Protein AF-0000000069873929 (afdb_homodimer)

Nearest PDB structures (foldseek):
  3hsi-assembly1_A  TM=7.201E-01  e=4.487E-20  Haemophilus influenzae
  3hsi-assembly1_C-2  TM=7.401E-01  e=3.454E-19  Haemophilus influenzae
  3hsi-assembly2_B-2  TM=7.672E-01  e=1.667E-18  Haemophilus influenzae
  8yr6-assembly1_A  TM=7.260E-01  e=9.865E-19  Escherichia coli str. K-12 substr. MG1655
  6ehi-assembly5_J  TM=7.486E-01  e=1.150E-07  Helicobacter pylori

Structure (mmCIF, N/CA/C/O backbone):
data_AF-0000000069873929-model_v1
#
loop_
_entity.id
_entity.type
_entity.pdbx_description
1 polymer 'Cardiolipin synthase'
#
loop_
_atom_site.group_PDB
_atom_site.id
_atom_site.type_symbol
_atom_site.label_atom_id
_atom_site.label_alt_id
_atom_site.label_comp_id
_atom_site.label_asym_id
_atom_site.label_entity_id
_atom_site.label_seq_id
_atom_site.pdbx_PDB_ins_code
_atom_site.Cartn_x
_atom_site.Cartn_y
_atom_site.Cartn_z
_atom_site.occupancy
_atom_site.B_iso_or_equiv
_atom_site.auth_seq_id
_atom_site.auth_comp_id
_atom_site.auth_asym_id
_atom_site.auth_atom_id
_atom_site.pdbx_PDB_model_num
ATOM 1 N N . MET A 1 1 ? -18.891 10.664 -47.469 1 23.59 1 MET A N 1
ATOM 2 C CA . MET A 1 1 ? -17.969 10.062 -46.531 1 23.59 1 MET A CA 1
ATOM 3 C C . MET A 1 1 ? -16.516 10.258 -46.969 1 23.59 1 MET A C 1
ATOM 5 O O . MET A 1 1 ? -16.094 9.688 -47.969 1 23.59 1 MET A O 1
ATOM 9 N N . ILE A 1 2 ? -15.945 11.391 -46.781 1 29.84 2 ILE A N 1
ATOM 10 C CA . ILE A 1 2 ? -14.734 11.852 -47.438 1 29.84 2 ILE A CA 1
ATOM 11 C C . ILE A 1 2 ? -13.578 10.914 -47.125 1 29.84 2 ILE A C 1
ATOM 13 O O . ILE A 1 2 ? -13.078 10.891 -46 1 29.84 2 ILE A O 1
ATOM 17 N N . ILE A 1 3 ? -13.688 9.742 -47.531 1 38.31 3 ILE A N 1
ATOM 18 C CA . ILE A 1 3 ? -12.609 8.766 -47.469 1 38.31 3 ILE A CA 1
ATOM 19 C C . ILE A 1 3 ? -11.328 9.383 -48.031 1 38.31 3 ILE A C 1
ATOM 21 O O . ILE A 1 3 ? -11.289 9.797 -49.188 1 38.31 3 ILE A O 1
ATOM 25 N N . PRO A 1 4 ? -10.586 10 -47.188 1 43.66 4 PRO A N 1
ATOM 26 C CA . PRO A 1 4 ? -9.422 10.625 -47.844 1 43.66 4 PRO A CA 1
ATOM 27 C C . PRO A 1 4 ? -8.758 9.711 -48.875 1 43.66 4 PRO A C 1
ATOM 29 O O . PRO A 1 4 ? -8.828 8.484 -48.75 1 43.66 4 PRO A O 1
ATOM 32 N N . GLU A 1 5 ? -8.492 10.039 -50 1 51.38 5 GLU A N 1
ATOM 33 C CA . GLU A 1 5 ? -7.871 9.43 -51.188 1 51.38 5 GLU A CA 1
ATOM 34 C C . GLU A 1 5 ? -6.602 8.672 -50.781 1 51.38 5 GLU A C 1
ATOM 36 O O . GLU A 1 5 ? -6.141 7.809 -51.531 1 51.38 5 GLU A O 1
ATOM 41 N N . GLU A 1 6 ? -5.68 9.156 -49.844 1 53.81 6 GLU A N 1
ATOM 42 C CA . GLU A 1 6 ? -4.43 8.453 -49.562 1 53.81 6 GLU A CA 1
ATOM 43 C C . GLU A 1 6 ? -4.602 7.457 -48.438 1 53.81 6 GLU A C 1
ATOM 45 O O . GLU A 1 6 ? -5.086 7.812 -47.344 1 53.81 6 GLU A O 1
ATOM 50 N N . PRO A 1 7 ? -4.5 6.141 -48.719 1 55.09 7 PRO A N 1
ATOM 51 C CA . PRO A 1 7 ? -4.676 5.023 -47.781 1 55.09 7 PRO A CA 1
ATOM 52 C C . PRO A 1 7 ? -4.023 5.281 -46.406 1 55.09 7 PRO A C 1
ATOM 54 O O . PRO A 1 7 ? -4.539 4.84 -45.375 1 55.09 7 PRO A O 1
ATOM 57 N N . TYR A 1 8 ? -2.98 6 -46.469 1 60.91 8 TYR A N 1
ATOM 58 C CA . TYR A 1 8 ? -2.293 6.301 -45.219 1 60.91 8 TYR A CA 1
ATOM 59 C C . TYR A 1 8 ? -3.15 7.184 -44.312 1 60.91 8 TYR A C 1
ATOM 61 O O . TYR A 1 8 ? -3.162 7.02 -43.094 1 60.91 8 TYR A O 1
ATOM 69 N N . LEU A 1 9 ? -3.861 8.07 -44.969 1 62.34 9 LEU A N 1
ATOM 70 C CA . LEU A 1 9 ? -4.707 8.961 -44.188 1 62.34 9 LEU A CA 1
ATOM 71 C C . LEU A 1 9 ? -5.867 8.195 -43.562 1 62.34 9 LEU A C 1
ATOM 73 O O . LEU A 1 9 ? -6.254 8.469 -42.406 1 62.34 9 LEU A O 1
ATOM 77 N N . GLY A 1 10 ? -6.312 7.238 -44.375 1 58 10 GLY A N 1
ATOM 78 C CA . GLY A 1 10 ? -7.371 6.395 -43.812 1 58 10 GLY A CA 1
ATOM 79 C C . GLY A 1 10 ? -6.926 5.562 -42.625 1 58 10 GLY A C 1
ATOM 80 O O . GLY A 1 10 ? -7.645 5.461 -41.656 1 58 10 GLY A O 1
ATOM 81 N N . PHE A 1 11 ? -5.785 5.059 -42.844 1 65.19 11 PHE A N 1
ATOM 82 C CA . PHE A 1 11 ? -5.223 4.262 -41.75 1 65.19 11 PHE A CA 1
ATOM 83 C C . PHE A 1 11 ? -4.965 5.121 -40.531 1 65.19 11 PHE A C 1
ATOM 85 O O . PHE A 1 11 ? -5.262 4.707 -39.406 1 65.19 11 PHE A O 1
ATOM 92 N N . ALA A 1 12 ? -4.406 6.258 -40.75 1 65.62 12 ALA A N 1
ATOM 93 C CA . ALA A 1 12 ? -4.172 7.18 -39.656 1 65.62 12 ALA A CA 1
ATOM 94 C C . ALA A 1 12 ? -5.48 7.555 -38.969 1 65.62 12 ALA A C 1
ATOM 96 O O . ALA A 1 12 ? -5.555 7.578 -37.719 1 65.62 12 ALA A O 1
ATOM 97 N N . ALA A 1 13 ? -6.445 7.855 -39.75 1 67.75 13 ALA A N 1
ATOM 98 C CA . ALA A 1 13 ? -7.754 8.203 -39.219 1 67.75 13 ALA A CA 1
ATOM 99 C C . ALA A 1 13 ? -8.344 7.035 -38.406 1 67.75 13 ALA A C 1
ATOM 101 O O . ALA A 1 13 ? -8.906 7.23 -37.344 1 67.75 13 ALA A O 1
ATOM 102 N N . PHE A 1 14 ? -8.188 5.953 -39.031 1 66.75 14 PHE A N 1
ATOM 103 C CA . PHE A 1 14 ? -8.672 4.754 -38.375 1 66.75 14 PHE A CA 1
ATOM 104 C C . PHE A 1 14 ? -7.977 4.586 -37 1 66.75 14 PHE A C 1
ATOM 106 O O . PHE A 1 14 ? -8.633 4.289 -36 1 66.75 14 PHE A O 1
ATOM 113 N N . CYS A 1 15 ? -6.727 4.762 -36.969 1 68.19 15 CYS A N 1
ATOM 114 C CA . CYS A 1 15 ? -5.973 4.617 -35.719 1 68.19 15 CYS A CA 1
ATOM 115 C C . CYS A 1 15 ? -6.406 5.66 -34.688 1 68.19 15 CYS A C 1
ATOM 117 O O . CYS A 1 15 ? -6.516 5.359 -33.5 1 68.19 15 CYS A O 1
ATOM 119 N N . HIS A 1 16 ? -6.656 6.766 -35.219 1 71 16 HIS A N 1
ATOM 120 C CA . HIS A 1 16 ? -7.09 7.812 -34.281 1 71 16 HIS A CA 1
ATOM 121 C C . HIS A 1 16 ? -8.492 7.539 -33.75 1 71 16 HIS A C 1
ATOM 123 O O . HIS A 1 16 ? -8.781 7.793 -32.594 1 71 16 HIS A O 1
ATOM 129 N N . ILE A 1 17 ? -9.289 6.961 -34.625 1 69.31 17 ILE A N 1
ATOM 130 C CA . ILE A 1 17 ? -10.625 6.586 -34.188 1 69.31 17 ILE A CA 1
ATOM 131 C C . ILE A 1 17 ? -10.539 5.426 -33.188 1 69.31 17 ILE A C 1
ATOM 133 O O . ILE A 1 17 ? -11.188 5.449 -32.156 1 69.31 17 ILE A O 1
ATOM 137 N N . ALA A 1 18 ? -9.734 4.492 -33.531 1 67.94 18 ALA A N 1
ATOM 138 C CA . ALA A 1 18 ? -9.523 3.363 -32.625 1 67.94 18 ALA A CA 1
ATOM 139 C C . ALA A 1 18 ? -8.945 3.826 -31.297 1 67.94 18 ALA A C 1
ATOM 141 O O . ALA A 1 18 ? -9.336 3.334 -30.234 1 67.94 18 ALA A O 1
ATOM 142 N N . GLY A 1 19 ? -8.016 4.68 -31.391 1 69.38 19 GLY A N 1
ATOM 143 C CA . GLY A 1 19 ? -7.461 5.258 -30.188 1 69.38 19 GLY A CA 1
ATOM 144 C C . GLY A 1 19 ? -8.508 5.938 -29.312 1 69.38 19 GLY A C 1
ATOM 145 O O . GLY A 1 19 ? -8.516 5.758 -28.094 1 69.38 19 GLY A O 1
ATOM 146 N N . ALA A 1 20 ? -9.367 6.602 -29.953 1 70.81 20 ALA A N 1
ATOM 147 C CA . ALA A 1 20 ? -10.43 7.289 -29.234 1 70.81 20 ALA A CA 1
ATOM 148 C C . ALA A 1 20 ? -11.367 6.289 -28.547 1 70.81 20 ALA A C 1
ATOM 150 O O . ALA A 1 20 ? -11.797 6.508 -27.422 1 70.81 20 ALA A O 1
ATOM 151 N N . PHE A 1 21 ? -11.578 5.207 -29.234 1 69.75 21 PHE A N 1
ATOM 152 C CA . PHE A 1 21 ? -12.453 4.188 -28.672 1 69.75 21 PHE A CA 1
ATOM 153 C C . PHE A 1 21 ? -11.773 3.49 -27.5 1 69.75 21 PHE A C 1
ATOM 155 O O . PHE A 1 21 ? -12.438 3.096 -26.531 1 69.75 21 PHE A O 1
ATOM 162 N N . CYS A 1 22 ? -10.477 3.402 -27.578 1 70.19 22 CYS A N 1
ATOM 163 C CA . CYS A 1 22 ? -9.727 2.732 -26.516 1 70.19 22 CYS A CA 1
ATOM 164 C C . CYS A 1 22 ? -9.57 3.637 -25.297 1 70.19 22 CYS A C 1
ATOM 166 O O . CYS A 1 22 ? -9.25 3.166 -24.203 1 70.19 22 CYS A O 1
ATOM 168 N N . LEU A 1 23 ? -9.938 4.867 -25.531 1 70.75 23 LEU A N 1
ATOM 169 C CA . LEU A 1 23 ? -9.82 5.812 -24.422 1 70.75 23 LEU A CA 1
ATOM 170 C C . LEU A 1 23 ? -10.852 5.516 -23.344 1 70.75 23 LEU A C 1
ATOM 172 O O . LEU A 1 23 ? -10.562 5.652 -22.156 1 70.75 23 LEU A O 1
ATOM 176 N N . ILE A 1 24 ? -11.945 4.957 -23.75 1 69.25 24 ILE A N 1
ATOM 177 C CA . ILE A 1 24 ? -13.039 4.75 -22.812 1 69.25 24 ILE A CA 1
ATOM 178 C C . ILE A 1 24 ? -12.695 3.611 -21.859 1 69.25 24 ILE A C 1
ATOM 180 O O . ILE A 1 24 ? -12.672 3.803 -20.641 1 69.25 24 ILE A O 1
ATOM 184 N N . PRO A 1 25 ? -12.297 2.455 -22.406 1 68 25 PRO A N 1
ATOM 185 C CA . PRO A 1 25 ? -11.938 1.402 -21.453 1 68 25 PRO A CA 1
ATOM 186 C C . PRO A 1 25 ? -10.688 1.741 -20.641 1 68 25 PRO A C 1
ATOM 188 O O . PRO A 1 25 ? -10.57 1.335 -19.484 1 68 25 PRO A O 1
ATOM 191 N N . ALA A 1 26 ? -9.828 2.488 -21.203 1 68.62 26 ALA A N 1
ATOM 192 C CA . ALA A 1 26 ? -8.641 2.91 -20.469 1 68.62 26 ALA A CA 1
ATOM 193 C C . ALA A 1 26 ? -9.016 3.773 -19.266 1 68.62 26 ALA A C 1
ATOM 195 O O . ALA A 1 26 ? -8.43 3.639 -18.188 1 68.62 26 ALA A O 1
ATOM 196 N N . LEU A 1 27 ? -9.961 4.602 -19.469 1 67.31 27 LEU A N 1
ATOM 197 C CA . LEU A 1 27 ? -10.422 5.496 -18.406 1 67.31 27 LEU A CA 1
ATOM 198 C C . LEU A 1 27 ? -11.211 4.727 -17.359 1 67.31 27 LEU A C 1
ATOM 200 O O . LEU A 1 27 ? -11.117 5.027 -16.156 1 67.31 27 LEU A O 1
ATOM 204 N N . LEU A 1 28 ? -11.859 3.666 -17.812 1 64.38 28 LEU A N 1
ATOM 205 C CA . LEU A 1 28 ? -12.781 2.994 -16.906 1 64.38 28 LEU A CA 1
ATOM 206 C C . LEU A 1 28 ? -12.086 1.857 -16.172 1 64.38 28 LEU A C 1
ATOM 208 O O . LEU A 1 28 ? -12.477 1.511 -15.055 1 64.38 28 LEU A O 1
ATOM 212 N N . HIS A 1 29 ? -11 1.317 -16.766 1 59.28 29 HIS A N 1
ATOM 213 C CA . HIS A 1 29 ? -10.539 0.041 -16.219 1 59.28 29 HIS A CA 1
ATOM 214 C C . HIS A 1 29 ? -9.094 0.123 -15.766 1 59.28 29 HIS A C 1
ATOM 216 O O . HIS A 1 29 ? -8.555 -0.837 -15.203 1 59.28 29 HIS A O 1
ATOM 222 N N . THR A 1 30 ? -8.508 1.357 -15.922 1 56.94 30 THR A N 1
ATOM 223 C CA . THR A 1 30 ? -7.105 1.43 -15.523 1 56.94 30 THR A CA 1
ATOM 224 C C . THR A 1 30 ? -6.984 1.591 -14.008 1 56.94 30 THR A C 1
ATOM 226 O O . THR A 1 30 ? -7.789 2.283 -13.383 1 56.94 30 THR A O 1
ATOM 229 N N . ARG A 1 31 ? -5.965 1.022 -13.531 1 62.25 31 ARG A N 1
ATOM 230 C CA . ARG A 1 31 ? -5.805 0.843 -12.094 1 62.25 31 ARG A CA 1
ATOM 231 C C . ARG A 1 31 ? -5.336 2.133 -11.43 1 62.25 31 ARG A C 1
ATOM 233 O O . ARG A 1 31 ? -5.777 2.465 -10.328 1 62.25 31 ARG A O 1
ATOM 240 N N . THR A 1 32 ? -4.402 2.82 -12.031 1 64.38 32 THR A N 1
ATOM 241 C CA . THR A 1 32 ? -3.854 4.012 -11.398 1 64.38 32 THR A CA 1
ATOM 242 C C . THR A 1 32 ? -4.07 5.242 -12.273 1 64.38 32 THR A C 1
ATOM 244 O O . THR A 1 32 ? -4.09 5.141 -13.5 1 64.38 32 THR A O 1
ATOM 247 N N . PRO A 1 33 ? -4.25 6.352 -11.625 1 63.44 33 PRO A N 1
ATOM 248 C CA . PRO A 1 33 ? -4.406 7.586 -12.398 1 63.44 33 PRO A CA 1
ATOM 249 C C . PRO A 1 33 ? -3.227 7.852 -13.328 1 63.44 33 PRO A C 1
ATOM 251 O O . PRO A 1 33 ? -3.42 8.266 -14.477 1 63.44 33 PRO A O 1
ATOM 254 N N . GLN A 1 34 ? -2.074 7.605 -12.797 1 61.66 34 GLN A N 1
ATOM 255 C CA . GLN A 1 34 ? -0.897 7.852 -13.617 1 61.66 34 GLN A CA 1
ATOM 256 C C . GLN A 1 34 ? -0.872 6.93 -14.836 1 61.66 34 GLN A C 1
ATOM 258 O O . GLN A 1 34 ? -0.513 7.352 -15.938 1 61.66 34 GLN A O 1
ATOM 263 N N . GLY A 1 35 ? -1.298 5.672 -14.625 1 63.97 35 GLY A N 1
ATOM 264 C CA . GLY A 1 35 ? -1.415 4.746 -15.734 1 63.97 35 GLY A CA 1
ATOM 265 C C . GLY A 1 35 ? -2.445 5.176 -16.766 1 63.97 35 GLY A C 1
ATOM 266 O O . GLY A 1 35 ? -2.215 5.059 -17.969 1 63.97 35 GLY A O 1
ATOM 267 N N . THR A 1 36 ? -3.488 5.688 -16.266 1 66.44 36 THR A N 1
ATOM 268 C CA . THR A 1 36 ? -4.543 6.164 -17.141 1 66.44 36 THR A CA 1
ATOM 269 C C . THR A 1 36 ? -4.051 7.328 -18 1 66.44 36 THR A C 1
ATOM 271 O O . THR A 1 36 ? -4.297 7.371 -19.203 1 66.44 36 THR A O 1
ATOM 274 N N . ILE A 1 37 ? -3.301 8.211 -17.344 1 66.75 37 ILE A N 1
ATOM 275 C CA . ILE A 1 37 ? -2.781 9.359 -18.078 1 66.75 37 ILE A CA 1
ATOM 276 C C . ILE A 1 37 ? -1.793 8.891 -19.141 1 66.75 37 ILE A C 1
ATOM 278 O O . ILE A 1 37 ? -1.816 9.383 -20.281 1 66.75 37 ILE A O 1
ATOM 282 N N . ALA A 1 38 ? -1.028 7.906 -18.781 1 66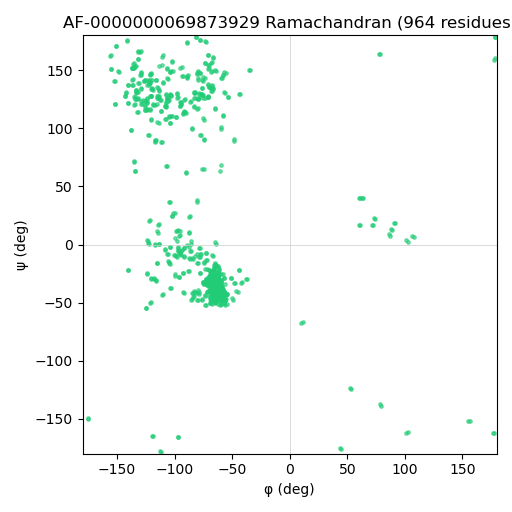.31 38 ALA A N 1
ATOM 283 C CA . ALA A 1 38 ? -0.07 7.359 -19.75 1 66.31 38 ALA A CA 1
ATOM 284 C C . ALA A 1 38 ? -0.784 6.77 -20.953 1 66.31 38 ALA A C 1
ATOM 286 O O . ALA A 1 38 ? -0.377 7 -22.094 1 66.31 38 ALA A O 1
ATOM 287 N N . TRP A 1 39 ? -1.868 6.117 -20.75 1 66.75 39 TRP A N 1
ATOM 288 C CA . TRP A 1 39 ? -2.627 5.523 -21.844 1 66.75 39 TRP A CA 1
ATOM 289 C C . TRP A 1 39 ? -3.332 6.602 -22.672 1 66.75 39 TRP A C 1
ATOM 291 O O . TRP A 1 39 ? -3.344 6.547 -23.906 1 66.75 39 TRP A O 1
ATOM 301 N N . LEU A 1 40 ? -3.881 7.59 -21.953 1 70.25 40 LEU A N 1
ATOM 302 C CA . LEU A 1 40 ? -4.609 8.648 -22.641 1 70.25 40 LEU A CA 1
ATOM 303 C C . LEU A 1 40 ? -3.693 9.414 -23.594 1 70.25 40 LEU A C 1
ATOM 305 O O . LEU A 1 40 ? -4.023 9.609 -24.766 1 70.25 40 LEU A O 1
ATOM 309 N N . ILE A 1 41 ? -2.568 9.766 -23.125 1 70.69 41 ILE A N 1
ATOM 310 C CA . ILE A 1 41 ? -1.644 10.547 -23.938 1 70.69 41 ILE A CA 1
ATOM 311 C C . ILE A 1 41 ? -1.114 9.695 -25.078 1 70.69 41 ILE A C 1
ATOM 313 O O . ILE A 1 41 ? -1.031 10.156 -26.219 1 70.69 41 ILE A O 1
ATOM 317 N N . SER A 1 42 ? -0.832 8.43 -24.797 1 70.81 42 SER A N 1
ATOM 318 C CA . SER A 1 42 ? -0.276 7.543 -25.812 1 70.81 42 SER A CA 1
ATOM 319 C C . SER A 1 42 ? -1.297 7.246 -26.906 1 70.81 42 SER A C 1
ATOM 321 O O . SER A 1 42 ? -0.961 7.242 -28.094 1 70.81 42 SER A O 1
ATOM 323 N N . LEU A 1 43 ? -2.508 7.047 -26.516 1 70.38 43 LEU A N 1
ATOM 324 C CA . LEU A 1 43 ? -3.553 6.676 -27.469 1 70.38 43 LEU A CA 1
ATOM 325 C C . LEU A 1 43 ? -3.939 7.863 -28.344 1 70.38 43 LEU A C 1
ATOM 327 O O . LEU A 1 43 ? -4.297 7.695 -29.5 1 70.38 43 LEU A O 1
ATOM 331 N N . LEU A 1 44 ? -3.793 9.062 -27.734 1 69.62 44 LEU A N 1
ATOM 332 C CA . LEU A 1 44 ? -4.121 10.266 -28.484 1 69.62 44 LEU A CA 1
ATOM 333 C C . LEU A 1 44 ? -2.947 10.695 -29.359 1 69.62 44 LEU A C 1
ATOM 335 O O . LEU A 1 44 ? -3.141 11.086 -30.516 1 69.62 44 LEU A O 1
ATOM 339 N N . ALA A 1 45 ? -1.761 10.586 -28.828 1 69.06 45 ALA A N 1
ATOM 340 C CA . ALA A 1 45 ? -0.579 11.094 -29.516 1 69.06 45 ALA A CA 1
ATOM 341 C C . ALA A 1 45 ? -0.049 10.07 -30.516 1 69.06 45 ALA A C 1
ATOM 343 O O . ALA A 1 45 ? 0.375 10.43 -31.625 1 69.06 45 ALA A O 1
ATOM 344 N N . PHE A 1 46 ? -0.019 8.773 -30.125 1 74.88 46 PHE A N 1
ATOM 345 C CA . PHE A 1 46 ? 0.545 7.73 -30.984 1 74.88 46 PHE A CA 1
ATOM 346 C C . PHE A 1 46 ? -0.374 6.516 -31.031 1 74.88 46 PHE A C 1
ATOM 348 O O . PHE A 1 46 ? 0.044 5.402 -30.719 1 74.88 46 PHE A O 1
ATOM 355 N N . PRO A 1 47 ? -1.561 6.684 -31.547 1 71.69 47 PRO A N 1
ATOM 356 C CA . PRO A 1 47 ? -2.521 5.578 -31.516 1 71.69 47 PRO A CA 1
ATOM 357 C C . PRO A 1 47 ? -2.033 4.355 -32.281 1 71.69 47 PRO A C 1
ATOM 359 O O . PRO A 1 47 ? -2.398 3.225 -31.953 1 71.69 47 PRO A O 1
ATOM 362 N N . TYR A 1 48 ? -1.133 4.547 -33.312 1 71.12 48 TYR A N 1
ATOM 363 C CA . TYR A 1 48 ? -0.647 3.438 -34.125 1 71.12 48 TYR A CA 1
ATOM 364 C C . TYR A 1 48 ? 0.123 2.436 -33.25 1 71.12 48 TYR A C 1
ATOM 366 O O . TYR A 1 48 ? 0.093 1.232 -33.531 1 71.12 48 TYR A O 1
ATOM 374 N N . ILE A 1 49 ? 0.634 3.018 -32.312 1 69.75 49 ILE A N 1
ATOM 375 C CA . ILE A 1 49 ? 1.437 2.16 -31.453 1 69.75 49 ILE A CA 1
ATOM 376 C C . ILE A 1 49 ? 0.659 1.841 -30.172 1 69.75 49 ILE A C 1
ATOM 378 O O . ILE A 1 49 ? 0.669 0.701 -29.703 1 69.75 49 ILE A O 1
ATOM 382 N N . ALA A 1 50 ? -0.065 2.785 -29.688 1 72.19 50 ALA A N 1
ATOM 383 C CA . ALA A 1 50 ? -0.673 2.684 -28.359 1 72.19 50 ALA A CA 1
ATOM 384 C C . ALA A 1 50 ? -1.879 1.751 -28.391 1 72.19 50 ALA A C 1
ATOM 386 O O . ALA A 1 50 ? -2.135 1.034 -27.406 1 72.19 50 ALA A O 1
ATOM 387 N N . VAL A 1 51 ? -2.59 1.692 -29.484 1 69.06 51 VAL A N 1
ATOM 388 C CA . VAL A 1 51 ? -3.828 0.922 -29.516 1 69.06 51 VAL A CA 1
ATOM 389 C C . VAL A 1 51 ? -3.516 -0.566 -29.391 1 69.06 51 VAL A C 1
ATOM 391 O O . VAL A 1 51 ? -4.078 -1.249 -28.531 1 69.06 51 VAL A O 1
ATOM 394 N N . PRO A 1 52 ? -2.613 -1.09 -30.141 1 65.56 52 PRO A N 1
ATOM 395 C CA . PRO A 1 52 ? -2.295 -2.508 -29.969 1 65.56 52 PRO A CA 1
ATOM 396 C C . PRO A 1 52 ? -1.788 -2.82 -28.562 1 65.56 52 PRO A C 1
ATOM 398 O O . PRO A 1 52 ? -2.158 -3.844 -27.969 1 65.56 52 PRO A O 1
ATOM 401 N N . PHE A 1 53 ? -1.091 -1.928 -28.062 1 69.38 53 PHE A N 1
ATOM 402 C CA . PHE A 1 53 ? -0.543 -2.15 -26.719 1 69.38 53 PHE A CA 1
ATOM 403 C C . PHE A 1 53 ? -1.645 -2.102 -25.672 1 69.38 53 PHE A C 1
ATOM 405 O O . PHE A 1 53 ? -1.615 -2.859 -24.703 1 69.38 53 PHE A O 1
ATOM 412 N N . TYR A 1 54 ? -2.477 -1.224 -25.875 1 68.94 54 TYR A N 1
ATOM 413 C CA . TYR A 1 54 ? -3.582 -1.11 -24.922 1 68.94 54 TYR A CA 1
ATOM 414 C C . TYR A 1 54 ? -4.465 -2.354 -24.969 1 68.94 54 TYR A C 1
ATOM 416 O O . TYR A 1 54 ? -4.93 -2.824 -23.922 1 68.94 54 TYR A O 1
ATOM 424 N N . LEU A 1 55 ? -4.691 -2.887 -26.125 1 65.56 55 LEU A N 1
ATOM 425 C CA . LEU A 1 55 ? -5.559 -4.055 -26.25 1 65.56 55 LEU A CA 1
ATOM 426 C C . LEU A 1 55 ? -4.926 -5.277 -25.594 1 65.56 55 LEU A C 1
ATOM 428 O O . LEU A 1 55 ? -5.637 -6.148 -25.094 1 65.56 55 LEU A O 1
ATOM 432 N N . ILE A 1 56 ? -3.676 -5.246 -25.531 1 62.88 56 ILE A N 1
ATOM 433 C CA . ILE A 1 56 ? -2.965 -6.391 -24.984 1 62.88 56 ILE A CA 1
ATOM 434 C C . ILE A 1 56 ? -2.746 -6.184 -23.484 1 62.88 56 ILE A C 1
ATOM 436 O O . ILE A 1 56 ? -2.973 -7.094 -22.688 1 62.88 56 ILE A O 1
ATOM 440 N N . LEU A 1 57 ? -2.379 -4.879 -23.141 1 60.06 57 LEU A N 1
ATOM 441 C CA . LEU A 1 57 ? -1.883 -4.652 -21.797 1 60.06 57 LEU A CA 1
ATOM 442 C C . LEU A 1 57 ? -2.934 -3.955 -20.938 1 60.06 57 LEU A C 1
ATOM 444 O O . LEU A 1 57 ? -2.816 -3.914 -19.703 1 60.06 57 LEU A O 1
ATOM 448 N N . GLY A 1 58 ? -3.842 -3.463 -21.516 1 55.66 58 GLY A N 1
ATOM 449 C CA . GLY A 1 58 ? -4.773 -2.59 -20.828 1 55.66 58 GLY A CA 1
ATOM 450 C C . GLY A 1 58 ? -5.816 -3.346 -20.016 1 55.66 58 GLY A C 1
ATOM 451 O O . GLY A 1 58 ? -6.445 -2.781 -19.125 1 55.66 58 GLY A O 1
ATOM 452 N N . ARG A 1 59 ? -5.934 -4.668 -20.312 1 55.5 59 ARG A N 1
ATOM 453 C CA . ARG A 1 59 ? -6.992 -5.391 -19.609 1 55.5 59 ARG A CA 1
ATOM 454 C C . ARG A 1 59 ? -6.469 -6 -18.312 1 55.5 59 ARG A C 1
ATOM 456 O O . ARG A 1 59 ? -5.402 -6.617 -18.297 1 55.5 59 ARG A O 1
ATOM 463 N N . ARG A 1 60 ? -7.117 -5.684 -17.25 1 57.28 60 ARG A N 1
ATOM 464 C CA . ARG A 1 60 ? -6.66 -6.152 -15.938 1 57.28 60 ARG A CA 1
ATOM 465 C C . ARG A 1 60 ? -7.406 -7.414 -15.516 1 57.28 60 ARG A C 1
ATOM 467 O O . ARG A 1 60 ? -6.91 -8.188 -14.695 1 57.28 60 ARG A O 1
ATOM 474 N N . ARG A 1 61 ? -8.555 -7.625 -15.93 1 56.12 61 ARG A N 1
ATOM 475 C CA . ARG A 1 61 ? -9.32 -8.742 -15.391 1 56.12 61 ARG A CA 1
ATOM 476 C C . ARG A 1 61 ? -9.609 -9.781 -16.469 1 56.12 61 ARG A C 1
ATOM 478 O O . ARG A 1 61 ? -9.836 -9.43 -17.625 1 56.12 61 ARG A O 1
ATOM 485 N N . PHE A 1 62 ? -9.258 -10.859 -16.078 1 49.94 62 PHE A N 1
ATOM 486 C CA . PHE A 1 62 ? -9.57 -11.992 -16.938 1 49.94 62 PHE A CA 1
ATOM 487 C C . PHE A 1 62 ? -11.039 -12.367 -16.828 1 49.94 62 PHE A C 1
ATOM 489 O O . PHE A 1 62 ? -11.398 -13.352 -16.188 1 49.94 62 PHE A O 1
ATOM 496 N N . SER A 1 63 ? -11.914 -11.5 -17.25 1 48.81 63 SER A N 1
ATOM 497 C CA . SER A 1 63 ? -13.359 -11.578 -17.062 1 48.81 63 SER A CA 1
ATOM 498 C C . SER A 1 63 ? -13.891 -12.961 -17.422 1 48.81 63 SER A C 1
ATOM 500 O O . SER A 1 63 ? -14.773 -13.492 -16.75 1 48.81 63 SER A O 1
ATOM 502 N N . GLY A 1 64 ? -13.25 -13.578 -18.406 1 49.94 64 GLY A N 1
ATOM 503 C CA . GLY A 1 64 ? -13.766 -14.875 -18.812 1 49.94 64 GLY A CA 1
ATOM 504 C C . GLY A 1 64 ? -13.562 -15.953 -17.766 1 49.94 64 GLY A C 1
ATOM 505 O O . GLY A 1 64 ? -14.461 -16.75 -17.5 1 49.94 64 GLY A O 1
ATOM 506 N N . TYR A 1 65 ? -12.484 -15.922 -17.156 1 50.41 65 TYR A N 1
ATOM 507 C CA . TYR A 1 65 ? -12.172 -16.906 -16.125 1 50.41 65 TYR A CA 1
ATOM 508 C C . TYR A 1 65 ? -13.047 -16.688 -14.891 1 50.41 65 TYR A C 1
ATOM 510 O O . TYR A 1 65 ? -13.508 -17.656 -14.273 1 50.41 65 TYR A O 1
ATOM 518 N N . VAL A 1 66 ? -13.336 -15.438 -14.617 1 52.03 66 VAL A N 1
ATOM 519 C CA . VAL A 1 66 ? -14.18 -15.086 -13.477 1 52.03 66 VAL A CA 1
ATOM 520 C C . VAL A 1 66 ? -15.594 -15.617 -13.688 1 52.03 66 VAL A C 1
ATOM 522 O O . VAL A 1 66 ? -16.203 -16.156 -12.773 1 52.03 66 VAL A O 1
ATOM 525 N N . GLU A 1 67 ? -15.953 -15.336 -14.883 1 50.81 67 GLU A N 1
ATOM 526 C CA . GLU A 1 67 ? -17.281 -15.828 -15.219 1 50.81 67 GLU A CA 1
ATOM 527 C C . GLU A 1 67 ? -17.344 -17.344 -15.156 1 50.81 67 GLU A C 1
ATOM 529 O O . GLU A 1 67 ? -18.328 -17.922 -14.688 1 50.81 67 GLU A O 1
ATOM 534 N N . THR A 1 68 ? -16.297 -17.906 -15.641 1 50.12 68 THR A N 1
ATOM 535 C CA . THR A 1 68 ? -16.219 -19.359 -15.562 1 50.12 68 THR A CA 1
ATOM 536 C C . THR A 1 68 ? -16.188 -19.828 -14.109 1 50.12 68 THR A C 1
ATOM 538 O O . THR A 1 68 ? -16.891 -20.766 -13.742 1 50.12 68 THR A O 1
ATOM 541 N N . ARG A 1 69 ? -15.492 -19.125 -13.375 1 55.5 69 ARG A N 1
ATOM 542 C CA . ARG A 1 69 ? -15.422 -19.438 -11.953 1 55.5 69 ARG A CA 1
ATOM 543 C C . ARG A 1 69 ? -16.766 -19.188 -11.266 1 55.5 69 ARG A C 1
ATOM 545 O O . ARG A 1 69 ? -17.172 -19.938 -10.391 1 55.5 69 ARG A O 1
ATOM 552 N N . ARG A 1 70 ? -17.281 -18.016 -11.586 1 53.84 70 ARG A N 1
ATOM 553 C CA . ARG A 1 70 ? -18.594 -17.703 -11.023 1 53.84 70 ARG A CA 1
ATOM 554 C C . ARG A 1 70 ? -19.609 -18.766 -11.375 1 53.84 70 ARG A C 1
ATOM 556 O O . ARG A 1 70 ? -20.438 -19.141 -10.531 1 53.84 70 ARG A O 1
ATOM 563 N N . ARG A 1 71 ? -19.547 -19.188 -12.633 1 50.22 71 ARG A N 1
ATOM 564 C CA . ARG A 1 71 ? -20.438 -20.25 -13.062 1 50.22 71 ARG A CA 1
ATOM 565 C C . ARG A 1 71 ? -20.141 -21.547 -12.336 1 50.22 71 ARG A C 1
ATOM 567 O O . ARG A 1 71 ? -21.031 -22.344 -12.07 1 50.22 71 ARG A O 1
ATOM 574 N N . GLN A 1 72 ? -18.938 -21.609 -12.016 1 50.09 72 GLN A N 1
ATOM 575 C CA . GLN A 1 72 ? -18.5 -22.766 -11.25 1 50.09 72 GLN A CA 1
ATOM 576 C C . GLN A 1 72 ? -18.938 -22.672 -9.797 1 50.09 72 GLN A C 1
ATOM 578 O O . GLN A 1 72 ? -19.156 -23.688 -9.141 1 50.09 72 GLN A O 1
ATOM 583 N N . THR A 1 73 ? -18.984 -21.375 -9.258 1 50.34 73 THR A N 1
ATOM 584 C CA . THR A 1 73 ? -19.359 -21.188 -7.859 1 50.34 73 THR A CA 1
ATOM 585 C C . THR A 1 73 ? -20.875 -21.078 -7.707 1 50.34 73 THR A C 1
ATOM 587 O O . THR A 1 73 ? -21.375 -20.953 -6.594 1 50.34 73 THR A O 1
ATOM 590 N N . ASP A 1 74 ? -21.516 -20.938 -8.797 1 53.03 74 ASP A N 1
ATOM 591 C CA . ASP A 1 74 ? -22.969 -21.047 -8.719 1 53.03 74 ASP A CA 1
ATOM 592 C C . ASP A 1 74 ? -23.391 -22.422 -8.188 1 53.03 74 ASP A C 1
ATOM 594 O O . ASP A 1 74 ? -23.156 -23.453 -8.828 1 53.03 74 ASP A O 1
ATOM 598 N N . PRO A 1 75 ? -23.719 -22.438 -6.961 1 54.91 75 PRO A N 1
ATOM 599 C CA . PRO A 1 75 ? -24.094 -23.719 -6.355 1 54.91 75 PRO A CA 1
ATOM 600 C C . PRO A 1 75 ? -25.031 -24.547 -7.238 1 54.91 75 PRO A C 1
ATOM 602 O O . PRO A 1 75 ? -25.062 -25.766 -7.129 1 54.91 75 PRO A O 1
ATOM 605 N N . GLU A 1 76 ? -25.641 -23.844 -8.07 1 56.44 76 GLU A N 1
ATOM 606 C CA . GLU A 1 76 ? -26.625 -24.562 -8.891 1 56.44 76 GLU A CA 1
ATOM 607 C C . GLU A 1 76 ? -25.984 -25.125 -10.148 1 56.44 76 GLU A C 1
ATOM 609 O O . GLU A 1 76 ? -26.594 -25.922 -10.859 1 56.44 76 GLU A O 1
ATOM 614 N N . SER A 1 77 ? -24.703 -24.797 -10.156 1 60.66 77 SER A N 1
ATOM 615 C CA . SER A 1 77 ? -24.047 -25.328 -11.352 1 60.66 77 SER A CA 1
ATOM 616 C C . SER A 1 77 ? -23.375 -26.672 -11.07 1 60.66 77 SER A C 1
ATOM 618 O O . SER A 1 77 ? -23.125 -27 -9.914 1 60.66 77 SER A O 1
ATOM 620 N N . ALA A 1 78 ? -23.281 -27.453 -12.109 1 61.5 78 ALA A N 1
ATOM 621 C CA . ALA A 1 78 ? -22.594 -28.75 -12 1 61.5 78 ALA A CA 1
ATOM 622 C C . ALA A 1 78 ? -21.219 -28.578 -11.375 1 61.5 78 ALA A C 1
ATOM 624 O O . ALA A 1 78 ? -20.781 -29.422 -10.57 1 61.5 78 ALA A O 1
ATOM 625 N N . TRP A 1 79 ? -20.594 -27.453 -11.531 1 65.56 79 TRP A N 1
ATOM 626 C CA . TRP A 1 79 ? -19.266 -27.188 -10.984 1 65.56 79 TRP A CA 1
ATOM 627 C C . TRP A 1 79 ? -19.344 -26.844 -9.492 1 65.56 79 TRP A C 1
ATOM 629 O O . TRP A 1 79 ? -18.516 -27.281 -8.703 1 65.56 79 TRP A O 1
ATOM 639 N N . GLY A 1 80 ? -20.344 -26.125 -9.281 1 66.5 80 GLY A N 1
ATOM 640 C CA . GLY A 1 80 ? -20.531 -25.797 -7.875 1 66.5 80 GLY A CA 1
ATOM 641 C C . GLY A 1 80 ? -20.797 -27 -7 1 66.5 80 GLY A C 1
ATOM 642 O O . GLY A 1 80 ? -20.219 -27.125 -5.918 1 66.5 80 GLY A O 1
ATOM 643 N N . GLU A 1 81 ? -21.578 -27.906 -7.547 1 70 81 GLU A N 1
ATOM 644 C CA . GLU A 1 81 ? -21.891 -29.125 -6.812 1 70 81 GLU A CA 1
ATOM 645 C C . GLU A 1 81 ? -20.656 -29.984 -6.633 1 70 81 GLU A C 1
ATOM 647 O O . GLU A 1 81 ? -20.438 -30.562 -5.562 1 70 81 GLU A O 1
ATOM 652 N N . LEU A 1 82 ? -19.891 -30.016 -7.699 1 71.56 82 LEU A N 1
ATOM 653 C CA . LEU A 1 82 ? -18.672 -30.797 -7.645 1 71.56 82 LEU A CA 1
ATOM 654 C C . LEU A 1 82 ? -17.688 -30.203 -6.633 1 71.56 82 LEU A C 1
ATOM 656 O O . LEU A 1 82 ? -17.109 -30.938 -5.832 1 71.56 82 LEU A O 1
ATOM 660 N N . THR A 1 83 ? -17.609 -28.969 -6.676 1 72.81 83 THR A N 1
ATOM 661 C CA . THR A 1 83 ? -16.688 -28.312 -5.766 1 72.81 83 THR A CA 1
ATOM 662 C C . THR A 1 83 ? -17.141 -28.469 -4.316 1 72.81 83 THR A C 1
ATOM 664 O O . THR A 1 83 ? -16.312 -28.688 -3.426 1 72.81 83 THR A O 1
ATOM 667 N N . ASP A 1 84 ? -18.359 -28.406 -4.145 1 75.12 84 ASP A N 1
ATOM 668 C CA . ASP A 1 84 ? -18.891 -28.594 -2.799 1 75.12 84 ASP A CA 1
ATOM 669 C C . ASP A 1 84 ? -18.625 -30 -2.297 1 75.12 84 ASP A C 1
ATOM 671 O O . ASP A 1 84 ? -18.266 -30.203 -1.138 1 75.12 84 ASP A O 1
ATOM 675 N N . LYS A 1 85 ? -18.875 -30.906 -3.184 1 76.81 85 LYS A N 1
ATOM 676 C CA . LYS A 1 85 ? -18.641 -32.312 -2.818 1 76.81 85 LYS A CA 1
ATOM 677 C C . LYS A 1 85 ? -17.172 -32.531 -2.469 1 76.81 85 LYS A C 1
ATOM 679 O O . LYS A 1 85 ? -16.859 -33.219 -1.492 1 76.81 85 LYS A O 1
ATOM 684 N N . ILE A 1 86 ? -16.375 -31.938 -3.236 1 80.75 86 ILE A N 1
ATOM 685 C CA . ILE A 1 86 ? -14.945 -32.094 -3.043 1 80.75 86 ILE A CA 1
ATOM 686 C C . ILE A 1 86 ? -14.523 -31.422 -1.73 1 80.75 86 ILE A C 1
ATOM 688 O O . ILE A 1 86 ? -13.773 -32 -0.944 1 80.75 86 ILE A O 1
ATOM 692 N N . THR A 1 87 ? -15.102 -30.266 -1.506 1 82.12 87 THR A N 1
ATOM 693 C CA . THR A 1 87 ? -14.742 -29.531 -0.302 1 82.12 87 THR A CA 1
ATOM 694 C C . THR A 1 87 ? -15.258 -30.25 0.945 1 82.12 87 THR A C 1
ATOM 696 O O . THR A 1 87 ? -14.609 -30.203 1.996 1 82.12 87 THR A O 1
ATOM 699 N N . ASN A 1 88 ? -16.297 -30.953 0.799 1 86.62 88 ASN A N 1
ATOM 700 C CA . ASN A 1 88 ? -16.859 -31.703 1.92 1 86.62 88 ASN A CA 1
ATOM 701 C C . ASN A 1 88 ? -15.938 -32.844 2.354 1 86.62 88 ASN A C 1
ATOM 703 O O . ASN A 1 88 ? -15.906 -33.219 3.529 1 86.62 88 ASN A O 1
ATOM 707 N N . CYS A 1 89 ? -15.188 -33.375 1.405 1 90.38 89 CYS A N 1
ATOM 708 C CA . CYS A 1 89 ? -14.25 -34.438 1.722 1 90.38 89 CYS A CA 1
ATOM 709 C C . CYS A 1 89 ? -13.148 -33.938 2.646 1 90.38 89 CYS A C 1
ATOM 711 O O . CYS A 1 89 ? -12.531 -34.719 3.365 1 90.38 89 CYS A O 1
ATOM 713 N N . MET A 1 90 ? -12.945 -32.688 2.727 1 92.94 90 MET A N 1
ATOM 714 C CA . MET A 1 90 ? -11.836 -32.125 3.49 1 92.94 90 MET A CA 1
ATOM 715 C C . MET A 1 90 ? -12.305 -31.656 4.863 1 92.94 90 MET A C 1
ATOM 717 O O . MET A 1 90 ? -11.484 -31.391 5.746 1 92.94 90 MET A O 1
ATOM 721 N N . VAL A 1 91 ? -13.602 -31.625 5.105 1 91.19 91 VAL A N 1
ATOM 722 C CA . VAL A 1 91 ? -14.211 -31.062 6.301 1 91.19 91 VAL A CA 1
ATOM 723 C C . VAL A 1 91 ? -13.672 -31.766 7.543 1 91.19 91 VAL A C 1
ATOM 725 O O . VAL A 1 91 ? -13.359 -31.109 8.547 1 91.19 91 VAL A O 1
ATOM 728 N N . PRO A 1 92 ? -13.477 -33.125 7.492 1 94.81 92 PRO A N 1
ATOM 729 C CA . PRO A 1 92 ? -12.984 -33.812 8.688 1 94.81 92 PRO A CA 1
ATOM 730 C C . PRO A 1 92 ? -11.562 -33.375 9.07 1 94.81 92 PRO A C 1
ATOM 732 O O . PRO A 1 92 ? -11.141 -33.562 10.211 1 94.81 92 PRO A O 1
ATOM 735 N N . TYR A 1 93 ? -10.859 -32.781 8.266 1 96.81 93 TYR A N 1
ATOM 736 C CA . TYR A 1 93 ? -9.469 -32.406 8.508 1 96.81 93 TYR A CA 1
ATOM 737 C C . TYR A 1 93 ? -9.336 -30.906 8.695 1 96.81 93 TYR A C 1
ATOM 739 O O . TYR A 1 93 ? -8.242 -30.406 8.969 1 96.81 93 TYR A O 1
ATOM 747 N N . ALA A 1 94 ? -10.453 -30.172 8.523 1 96.06 94 ALA A N 1
ATOM 748 C CA . ALA A 1 94 ? -10.445 -28.719 8.633 1 96.06 94 ALA A CA 1
ATOM 749 C C . ALA A 1 94 ? -10.141 -28.281 10.062 1 96.06 94 ALA A C 1
ATOM 751 O O . ALA A 1 94 ? -10.633 -28.875 11.023 1 96.06 94 ALA A O 1
ATOM 752 N N . VAL A 1 95 ? -9.234 -27.297 10.164 1 95.56 95 VAL A N 1
ATOM 753 C CA . VAL A 1 95 ? -8.883 -26.766 11.477 1 95.56 95 VAL A CA 1
ATOM 754 C C . VAL A 1 95 ? -8.984 -25.25 11.469 1 95.56 95 VAL A C 1
ATOM 756 O O . VAL A 1 95 ? -8.82 -24.609 10.43 1 95.56 95 VAL A O 1
ATOM 759 N N . GLN A 1 96 ? -9.352 -24.734 12.648 1 90.31 96 GLN A N 1
ATOM 760 C CA . GLN A 1 96 ? -9.352 -23.297 12.898 1 90.31 96 GLN A CA 1
ATOM 761 C C . GLN A 1 96 ? -8.664 -22.969 14.219 1 90.31 96 GLN A C 1
ATOM 763 O O . GLN A 1 96 ? -9.062 -23.453 15.273 1 90.31 96 GLN A O 1
ATOM 768 N N . SER A 1 97 ? -7.551 -22.297 14.047 1 88.88 97 SER A N 1
ATOM 769 C CA . SER A 1 97 ? -6.832 -21.859 15.234 1 88.88 97 SER A CA 1
ATOM 770 C C . SER A 1 97 ? -6.98 -20.359 15.453 1 88.88 97 SER A C 1
ATOM 772 O O . SER A 1 97 ? -7.176 -19.609 14.5 1 88.88 97 SER A O 1
ATOM 774 N N . SER A 1 98 ? -6.898 -19.984 16.75 1 86.94 98 SER A N 1
ATOM 775 C CA . SER A 1 98 ? -7.098 -18.578 17.094 1 86.94 98 SER A CA 1
ATOM 776 C C . SER A 1 98 ? -5.766 -17.859 17.234 1 86.94 98 SER A C 1
ATOM 778 O O . SER A 1 98 ? -5.734 -16.641 17.469 1 86.94 98 SER A O 1
ATOM 780 N N . ASP A 1 99 ? -4.727 -18.641 17.062 1 91.06 99 ASP A N 1
ATOM 781 C CA . ASP A 1 99 ? -3.436 -17.969 17.125 1 91.06 99 ASP A CA 1
ATOM 782 C C . ASP A 1 99 ? -3.193 -17.125 15.867 1 91.06 99 ASP A C 1
ATOM 784 O O . ASP A 1 99 ? -4.023 -17.125 14.953 1 91.06 99 ASP A O 1
ATOM 788 N N . THR A 1 100 ? -2.148 -16.422 15.875 1 92.5 100 THR A N 1
ATOM 789 C CA . THR A 1 100 ? -1.856 -15.484 14.805 1 92.5 100 THR A CA 1
ATOM 790 C C . THR A 1 100 ? -1.785 -16.203 13.461 1 92.5 100 THR A C 1
ATOM 792 O O . THR A 1 100 ? -2.389 -15.758 12.477 1 92.5 100 THR A O 1
ATOM 795 N N . ALA A 1 101 ? -1.077 -17.297 13.422 1 94.69 101 ALA A N 1
ATOM 796 C CA . ALA A 1 101 ? -0.956 -18.078 12.188 1 94.69 101 ALA A CA 1
ATOM 797 C C . ALA A 1 101 ? -2.318 -18.578 11.719 1 94.69 101 ALA A C 1
ATOM 799 O O . ALA A 1 101 ? -2.625 -18.531 10.523 1 94.69 101 ALA A O 1
ATOM 800 N N . GLY A 1 102 ? -3.047 -19.047 12.672 1 95.5 102 GLY A N 1
ATOM 801 C CA . GLY A 1 102 ? -4.387 -19.531 12.359 1 95.5 102 GLY A CA 1
ATOM 802 C C . GLY A 1 102 ? -5.277 -18.453 11.766 1 95.5 102 GLY A C 1
ATOM 803 O O . GLY A 1 102 ? -6.027 -18.719 10.828 1 95.5 102 GLY A O 1
ATOM 804 N N . LYS A 1 103 ? -5.227 -17.266 12.289 1 95.12 103 LYS A N 1
ATOM 805 C CA . LYS A 1 103 ? -6.051 -16.172 11.797 1 95.12 103 LYS A CA 1
ATOM 806 C C . LYS A 1 103 ? -5.676 -15.797 10.359 1 95.12 103 LYS A C 1
ATOM 808 O O . LYS A 1 103 ? -6.551 -15.523 9.539 1 95.12 103 LYS A O 1
ATOM 813 N N . ILE A 1 104 ? -4.387 -15.773 10.102 1 96.81 104 ILE A N 1
ATOM 814 C CA . ILE A 1 104 ? -3.912 -15.484 8.75 1 96.81 104 ILE A CA 1
ATOM 815 C C . ILE A 1 104 ? -4.457 -16.531 7.777 1 96.81 104 ILE A C 1
ATOM 817 O O . ILE A 1 104 ? -5.035 -16.188 6.746 1 96.81 104 ILE A O 1
ATOM 821 N N . MET A 1 105 ? -4.273 -17.781 8.125 1 97.5 105 MET A N 1
ATOM 822 C CA . MET A 1 105 ? -4.66 -18.875 7.238 1 97.5 105 MET A CA 1
ATOM 823 C C . MET A 1 105 ? -6.172 -18.906 7.043 1 97.5 105 MET A C 1
ATOM 825 O O . MET A 1 105 ? -6.656 -19.25 5.961 1 97.5 105 MET A O 1
ATOM 829 N N . HIS A 1 106 ? -6.863 -18.562 8.07 1 96.19 106 HIS A N 1
ATOM 830 C CA . HIS A 1 106 ? -8.312 -18.5 7.945 1 96.19 106 HIS A CA 1
ATOM 831 C C . HIS A 1 106 ? -8.75 -17.422 6.969 1 96.19 106 HIS A C 1
ATOM 833 O O . HIS A 1 106 ? -9.672 -17.625 6.18 1 96.19 106 HIS A O 1
ATOM 839 N N . THR A 1 107 ? -8.133 -16.281 7.09 1 95.31 107 THR A N 1
ATOM 840 C CA . THR A 1 107 ? -8.414 -15.211 6.148 1 95.31 107 THR A CA 1
ATOM 841 C C . THR A 1 107 ? -8.164 -15.664 4.715 1 95.31 107 THR A C 1
ATOM 843 O O . THR A 1 107 ? -9 -15.43 3.834 1 95.31 107 THR A O 1
ATOM 846 N N . LEU A 1 108 ? -7.055 -16.266 4.484 1 96.88 108 LEU A N 1
ATOM 847 C CA . LEU A 1 108 ? -6.711 -16.75 3.15 1 96.88 108 LEU A CA 1
ATOM 848 C C . LEU A 1 108 ? -7.68 -17.844 2.703 1 96.88 108 LEU A C 1
ATOM 850 O O . LEU A 1 108 ? -8.078 -17.891 1.537 1 96.88 108 LEU A O 1
ATOM 854 N N . SER A 1 109 ? -8.008 -18.703 3.658 1 95.69 109 SER A N 1
ATOM 855 C CA . SER A 1 109 ? -8.977 -19.766 3.4 1 95.69 109 SER A CA 1
ATOM 856 C C . SER A 1 109 ? -10.289 -19.203 2.865 1 95.69 109 SER A C 1
ATOM 858 O O . SER A 1 109 ? -10.852 -19.719 1.902 1 95.69 109 SER A O 1
ATOM 860 N N . ASN A 1 110 ? -10.734 -18.141 3.428 1 92.06 110 ASN A N 1
ATOM 861 C CA . ASN A 1 110 ? -11.977 -17.5 3.01 1 92.06 110 ASN A CA 1
ATOM 862 C C . ASN A 1 110 ? -11.859 -16.906 1.609 1 92.06 110 ASN A C 1
ATOM 864 O O . ASN A 1 110 ? -12.82 -16.938 0.836 1 92.06 110 ASN A O 1
ATOM 868 N N . ILE A 1 111 ? -10.75 -16.484 1.318 1 92.5 111 ILE A N 1
ATOM 869 C CA . ILE A 1 111 ? -10.539 -15.82 0.039 1 92.5 111 ILE A CA 1
ATOM 870 C C . ILE A 1 111 ? -10.539 -16.859 -1.088 1 92.5 111 ILE A C 1
ATOM 872 O O . ILE A 1 111 ? -11.164 -16.641 -2.131 1 92.5 111 ILE A O 1
ATOM 876 N N . VAL A 1 112 ? -9.852 -17.969 -0.855 1 91.19 112 VAL A N 1
ATOM 877 C CA . VAL A 1 112 ? -9.703 -18.938 -1.946 1 91.19 112 VAL A CA 1
ATOM 878 C C . VAL A 1 112 ? -10.773 -20.016 -1.841 1 91.19 112 VAL A C 1
ATOM 880 O O . VAL A 1 112 ? -10.852 -20.906 -2.688 1 91.19 112 VAL A O 1
ATOM 883 N N . ARG A 1 113 ? -11.578 -20.031 -0.739 1 88.44 113 ARG A N 1
ATOM 884 C CA . ARG A 1 113 ? -12.688 -20.953 -0.496 1 88.44 113 ARG A CA 1
ATOM 885 C C . ARG A 1 113 ? -12.195 -22.391 -0.406 1 88.44 113 ARG A C 1
ATOM 887 O O . ARG A 1 113 ? -12.75 -23.281 -1.057 1 88.44 113 ARG A O 1
ATOM 894 N N . LEU A 1 114 ? -11.094 -22.594 0.221 1 92.12 114 LEU A N 1
ATOM 895 C CA . LEU A 1 114 ? -10.539 -23.891 0.6 1 92.12 114 LEU A CA 1
ATOM 896 C C . LEU A 1 114 ? -10.227 -23.938 2.092 1 92.12 114 LEU A C 1
ATOM 898 O O . LEU A 1 114 ? -9.773 -22.938 2.664 1 92.12 114 LEU A O 1
ATOM 902 N N . PRO A 1 115 ? -10.477 -25.016 2.701 1 94.88 115 PRO A N 1
ATOM 903 C CA . PRO A 1 115 ? -10.266 -25.062 4.152 1 94.88 115 PRO A CA 1
ATOM 904 C C . PRO A 1 115 ? -8.805 -25.25 4.535 1 94.88 115 PRO A C 1
ATOM 906 O O . PRO A 1 115 ? -8.047 -25.875 3.787 1 94.88 115 PRO A O 1
ATOM 909 N N . VAL A 1 116 ? -8.438 -24.672 5.703 1 97.56 116 VAL A N 1
ATOM 910 C CA . VAL A 1 116 ? -7.176 -25.031 6.332 1 97.56 116 VAL A CA 1
ATOM 911 C C . VAL A 1 116 ? -7.262 -26.453 6.887 1 97.56 116 VAL A C 1
ATOM 913 O O . VAL A 1 116 ? -8.18 -26.766 7.648 1 97.56 116 VAL A O 1
ATOM 916 N N . CYS A 1 117 ? -6.262 -27.297 6.469 1 97.81 117 CYS A N 1
ATOM 917 C CA . CYS A 1 117 ? -6.426 -28.688 6.84 1 97.81 117 CYS A CA 1
ATOM 918 C C . CYS A 1 117 ? -5.195 -29.203 7.578 1 97.81 117 CYS A C 1
ATOM 920 O O . CYS A 1 117 ? -4.066 -28.859 7.23 1 97.81 117 CYS A O 1
ATOM 922 N N . ARG A 1 118 ? -5.418 -30 8.555 1 97.75 118 ARG A N 1
ATOM 923 C CA . ARG A 1 118 ? -4.391 -30.844 9.18 1 97.75 118 ARG A CA 1
ATOM 924 C C . ARG A 1 118 ? -4.301 -32.188 8.492 1 97.75 118 ARG A C 1
ATOM 926 O O . ARG A 1 118 ? -5.043 -32.469 7.547 1 97.75 118 ARG A O 1
ATOM 933 N N . GLY A 1 119 ? -3.312 -33 8.883 1 98.12 119 GLY A N 1
ATOM 934 C CA . GLY A 1 119 ? -3.182 -34.344 8.32 1 98.12 119 GLY A CA 1
ATOM 935 C C . GLY A 1 119 ? -2.289 -34.406 7.094 1 98.12 119 GLY A C 1
ATOM 936 O O . GLY A 1 119 ? -2.342 -35.344 6.32 1 98.12 119 GLY A O 1
ATOM 937 N N . ASN A 1 120 ? -1.502 -33.375 6.965 1 98.44 120 ASN A N 1
ATOM 938 C CA . ASN A 1 120 ? -0.619 -33.312 5.805 1 98.44 120 ASN A CA 1
ATOM 939 C C . ASN A 1 120 ? 0.814 -33.688 6.172 1 98.44 120 ASN A C 1
ATOM 941 O O . ASN A 1 120 ? 1.174 -33.688 7.352 1 98.44 120 ASN A O 1
ATOM 945 N N . SER A 1 121 ? 1.492 -34.094 5.184 1 98.25 121 SER A N 1
ATOM 946 C CA . SER A 1 121 ? 2.949 -34.125 5.215 1 98.25 121 SER A CA 1
ATOM 947 C C . SER A 1 121 ? 3.553 -33.25 4.133 1 98.25 121 SER A C 1
ATOM 949 O O . SER A 1 121 ? 3.037 -33.188 3.018 1 98.25 121 SER A O 1
ATOM 951 N N . CYS A 1 122 ? 4.535 -32.469 4.516 1 98.06 122 CYS A N 1
ATOM 952 C CA . CYS A 1 122 ? 5.234 -31.578 3.609 1 98.06 122 CYS A CA 1
ATOM 953 C C . CYS A 1 122 ? 6.738 -31.828 3.648 1 98.06 122 CYS A C 1
ATOM 955 O O . CYS A 1 122 ? 7.367 -31.672 4.699 1 98.06 122 CYS A O 1
ATOM 957 N N . ARG A 1 123 ? 7.293 -32.188 2.529 1 97.38 123 ARG A N 1
ATOM 958 C CA . ARG A 1 123 ? 8.734 -32.406 2.404 1 97.38 123 ARG A CA 1
ATOM 959 C C . ARG A 1 123 ? 9.359 -31.391 1.455 1 97.38 123 ARG A C 1
ATOM 961 O O . ARG A 1 123 ? 8.938 -31.266 0.304 1 97.38 123 ARG A O 1
ATOM 968 N N . LEU A 1 124 ? 10.352 -30.734 1.963 1 98.06 124 LEU A N 1
ATOM 969 C CA . LEU A 1 124 ? 11.07 -29.766 1.134 1 98.06 124 LEU A CA 1
ATOM 970 C C . LEU A 1 124 ? 12.008 -30.484 0.167 1 98.06 124 LEU A C 1
ATOM 972 O O . LEU A 1 124 ? 12.758 -31.375 0.566 1 98.06 124 LEU A O 1
ATOM 976 N N . LEU A 1 125 ? 11.922 -30.125 -1.078 1 98.44 125 LEU A N 1
ATOM 977 C CA . LEU A 1 125 ? 12.828 -30.625 -2.109 1 98.44 125 LEU A CA 1
ATOM 978 C C . LEU A 1 125 ? 13.68 -29.484 -2.674 1 98.44 125 LEU A C 1
ATOM 980 O O . LEU A 1 125 ? 13.227 -28.734 -3.539 1 98.44 125 LEU A O 1
ATOM 984 N N . ILE A 1 126 ? 14.938 -29.484 -2.275 1 97.88 126 ILE A N 1
ATOM 985 C CA . ILE A 1 126 ? 15.828 -28.375 -2.6 1 97.88 126 ILE A CA 1
ATOM 986 C C . ILE A 1 126 ? 16.578 -28.672 -3.891 1 97.88 126 ILE A C 1
ATOM 988 O O . ILE A 1 126 ? 17.359 -29.625 -3.949 1 97.88 126 ILE A O 1
ATOM 992 N N . ASP A 1 127 ? 16.312 -27.953 -4.93 1 97.31 127 ASP A N 1
ATOM 993 C CA . ASP A 1 127 ? 16.953 -28.016 -6.234 1 97.31 127 ASP A CA 1
ATOM 994 C C . ASP A 1 127 ? 16.438 -29.203 -7.047 1 97.31 127 ASP A C 1
ATOM 996 O O . ASP A 1 127 ? 15.844 -30.125 -6.496 1 97.31 127 ASP A O 1
ATOM 1000 N N . ALA A 1 128 ? 16.719 -29.125 -8.312 1 96.56 128 ALA A N 1
ATOM 1001 C CA . ALA A 1 128 ? 16.219 -30.094 -9.281 1 96.56 128 ALA A CA 1
ATOM 1002 C C . ALA A 1 128 ? 16.781 -31.484 -9.016 1 96.56 128 ALA A C 1
ATOM 1004 O O . ALA A 1 128 ? 16.109 -32.5 -9.227 1 96.56 128 ALA A O 1
ATOM 1005 N N . ALA A 1 129 ? 17.969 -31.531 -8.508 1 95.06 129 ALA A N 1
ATOM 1006 C CA . ALA A 1 129 ? 18.641 -32.812 -8.266 1 95.06 129 ALA A CA 1
ATOM 1007 C C . ALA A 1 129 ? 17.875 -33.625 -7.238 1 95.06 129 ALA A C 1
ATOM 1009 O O . ALA A 1 129 ? 17.922 -34.875 -7.258 1 95.06 129 ALA A O 1
ATOM 1010 N N . ASN A 1 130 ? 17.172 -32.938 -6.359 1 96.62 130 ASN A N 1
ATOM 1011 C CA . ASN A 1 130 ? 16.375 -33.656 -5.348 1 96.62 130 ASN A CA 1
ATOM 1012 C C . ASN A 1 130 ? 14.906 -33.719 -5.742 1 96.62 130 ASN A C 1
ATOM 1014 O O . ASN A 1 130 ? 14.203 -34.656 -5.344 1 96.62 130 ASN A O 1
ATOM 1018 N N . ALA A 1 131 ? 14.43 -32.844 -6.504 1 97.62 131 ALA A N 1
ATOM 1019 C CA . ALA A 1 131 ? 13.008 -32.75 -6.828 1 97.62 131 ALA A CA 1
ATOM 1020 C C . ALA A 1 131 ? 12.664 -33.656 -7.996 1 97.62 131 ALA A C 1
ATOM 1022 O O . ALA A 1 131 ? 11.703 -34.438 -7.922 1 97.62 131 ALA A O 1
ATOM 1023 N N . PHE A 1 132 ? 13.43 -33.656 -9.117 1 97.19 132 PHE A N 1
ATOM 1024 C CA . PHE A 1 132 ? 13.086 -34.375 -10.344 1 97.19 132 PHE A CA 1
ATOM 1025 C C . PHE A 1 132 ? 13.055 -35.875 -10.117 1 97.19 132 PHE A C 1
ATOM 1027 O O . PHE A 1 132 ? 12.102 -36.562 -10.508 1 97.19 132 PHE A O 1
ATOM 1034 N N . PRO A 1 133 ? 14.031 -36.438 -9.383 1 97.19 133 PRO A N 1
ATOM 1035 C CA . PRO A 1 133 ? 13.969 -37.875 -9.141 1 97.19 133 PRO A CA 1
ATOM 1036 C C . PRO A 1 133 ? 12.719 -38.281 -8.367 1 97.19 133 PRO A C 1
ATOM 1038 O O . PRO A 1 133 ? 12.125 -39.344 -8.656 1 97.19 133 PRO A O 1
ATOM 1041 N N . ARG A 1 134 ? 12.328 -37.5 -7.406 1 97.62 134 ARG A N 1
ATOM 1042 C CA . ARG A 1 134 ? 11.133 -37.812 -6.625 1 97.62 134 ARG A CA 1
ATOM 1043 C C . ARG A 1 134 ? 9.875 -37.688 -7.48 1 97.62 134 ARG A C 1
ATOM 1045 O O . ARG A 1 134 ? 8.953 -38.5 -7.34 1 97.62 134 ARG A O 1
ATOM 1052 N N . ILE A 1 135 ? 9.812 -36.75 -8.32 1 98.06 135 ILE A N 1
ATOM 1053 C CA . ILE A 1 135 ? 8.688 -36.562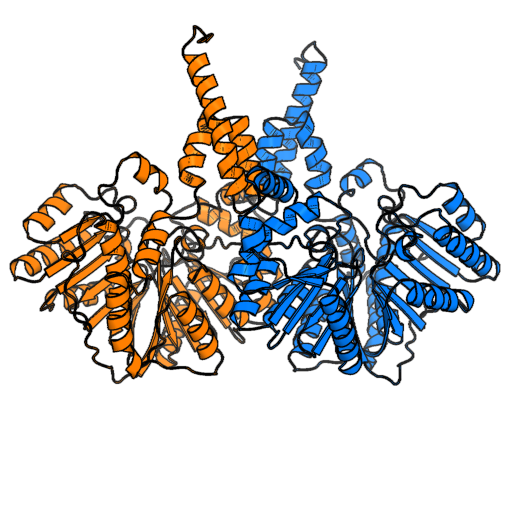 -9.219 1 98.06 135 ILE A CA 1
ATOM 1054 C C . ILE A 1 135 ? 8.602 -37.719 -10.195 1 98.06 135 ILE A C 1
ATOM 1056 O O . ILE A 1 135 ? 7.535 -38.312 -10.391 1 98.06 135 ILE A O 1
ATOM 1060 N N . TYR A 1 136 ? 9.773 -38.125 -10.766 1 97.75 136 TYR A N 1
ATOM 1061 C CA . TYR A 1 136 ? 9.812 -39.219 -11.734 1 97.75 136 TYR A CA 1
ATOM 1062 C C . TYR A 1 136 ? 9.438 -40.531 -11.078 1 97.75 136 TYR A C 1
ATOM 1064 O O . TYR A 1 136 ? 8.734 -41.344 -11.672 1 97.75 136 TYR A O 1
ATOM 1072 N N . ASP A 1 137 ? 9.938 -40.656 -9.875 1 98.12 137 ASP A N 1
ATOM 1073 C CA . ASP A 1 137 ? 9.594 -41.875 -9.148 1 98.12 137 ASP A CA 1
ATOM 1074 C C . ASP A 1 137 ? 8.086 -41.969 -8.93 1 98.12 137 ASP A C 1
ATOM 1076 O O . ASP A 1 137 ? 7.5 -43.062 -9.078 1 98.12 137 ASP A O 1
ATOM 1080 N N . ALA A 1 138 ? 7.496 -40.906 -8.516 1 98.44 138 ALA A N 1
ATOM 1081 C CA . ALA A 1 138 ? 6.047 -40.875 -8.32 1 98.44 138 ALA A CA 1
ATOM 1082 C C . ALA A 1 138 ? 5.316 -41.188 -9.625 1 98.44 138 ALA A C 1
ATOM 1084 O O . ALA A 1 138 ? 4.348 -41.969 -9.625 1 98.44 138 ALA A O 1
ATOM 1085 N N . ILE A 1 139 ? 5.758 -40.625 -10.727 1 98.44 139 ILE A N 1
ATOM 1086 C CA . ILE A 1 139 ? 5.148 -40.844 -12.039 1 98.44 139 ILE A CA 1
ATOM 1087 C C . ILE A 1 139 ? 5.289 -42.312 -12.438 1 98.44 139 ILE A C 1
ATOM 1089 O O . ILE A 1 139 ? 4.32 -42.938 -12.883 1 98.44 139 ILE A O 1
ATOM 1093 N N . LYS A 1 140 ? 6.453 -42.844 -12.25 1 98.06 140 LYS A N 1
ATOM 1094 C CA . LYS A 1 140 ? 6.738 -44.219 -12.609 1 98.06 140 LYS A CA 1
ATOM 1095 C C . LYS A 1 140 ? 5.824 -45.188 -11.859 1 98.06 140 LYS A C 1
ATOM 1097 O O . LYS A 1 140 ? 5.445 -46.25 -12.383 1 98.06 140 LYS A O 1
ATOM 1102 N N . ASN A 1 141 ? 5.504 -44.812 -10.719 1 97.69 141 ASN A N 1
ATOM 1103 C CA . ASN A 1 141 ? 4.746 -45.719 -9.859 1 97.69 141 ASN A CA 1
ATOM 1104 C C . ASN A 1 141 ? 3.256 -45.375 -9.883 1 97.69 141 ASN A C 1
ATOM 1106 O O . ASN A 1 141 ? 2.49 -45.938 -9.078 1 97.69 141 ASN A O 1
ATOM 1110 N N . ALA A 1 142 ? 2.887 -44.469 -10.695 1 98.31 142 ALA A N 1
ATOM 1111 C CA . ALA A 1 142 ? 1.477 -44.094 -10.797 1 98.31 142 ALA A CA 1
ATOM 1112 C C . ALA A 1 142 ? 0.623 -45.312 -11.164 1 98.31 142 ALA A C 1
ATOM 1114 O O . ALA A 1 142 ? 1.023 -46.125 -11.984 1 98.31 142 ALA A O 1
ATOM 1115 N N . GLU A 1 143 ? -0.615 -45.406 -10.672 1 97.69 143 GLU A N 1
ATOM 1116 C CA . GLU A 1 143 ? -1.488 -46.562 -10.898 1 97.69 143 GLU A CA 1
ATOM 1117 C C . GLU A 1 143 ? -2.746 -46.156 -11.664 1 97.69 143 GLU A C 1
ATOM 1119 O O . GLU A 1 143 ? -3.328 -46.969 -12.391 1 97.69 143 GLU A O 1
ATOM 1124 N N . HIS A 1 144 ? -3.189 -44.906 -11.484 1 97.5 144 HIS A N 1
ATOM 1125 C CA . HIS A 1 144 ? -4.484 -44.562 -12.047 1 97.5 144 HIS A CA 1
ATOM 1126 C C . HIS A 1 144 ? -4.375 -43.344 -12.961 1 97.5 144 HIS A C 1
ATOM 1128 O O . HIS A 1 144 ? -4.84 -43.375 -14.102 1 97.5 144 HIS A O 1
ATOM 1134 N N . TYR A 1 145 ? -3.83 -42.25 -12.445 1 98.38 145 TYR A N 1
ATOM 1135 C CA . TYR A 1 145 ? -3.752 -41.062 -13.281 1 98.38 145 TYR A CA 1
ATOM 1136 C C . TYR A 1 145 ? -2.627 -40.156 -12.828 1 98.38 145 TYR A C 1
ATOM 1138 O O . TYR A 1 145 ? -2.117 -40.281 -11.711 1 98.38 145 TYR A O 1
ATOM 1146 N N . ILE A 1 146 ? -2.23 -39.219 -13.703 1 98.69 146 ILE A N 1
ATOM 1147 C CA . ILE A 1 146 ? -1.218 -38.219 -13.469 1 98.69 146 ILE A CA 1
ATOM 1148 C C . ILE A 1 146 ? -1.721 -36.844 -13.969 1 98.69 146 ILE A C 1
ATOM 1150 O O . ILE A 1 146 ? -2.23 -36.75 -15.086 1 98.69 146 ILE A O 1
ATOM 1154 N N . LEU A 1 147 ? -1.71 -35.875 -13.109 1 98.56 147 LEU A N 1
ATOM 1155 C CA . LEU A 1 147 ? -1.954 -34.469 -13.492 1 98.56 147 LEU A CA 1
ATOM 1156 C C . LEU A 1 147 ? -0.649 -33.688 -13.539 1 98.56 147 LEU A C 1
ATOM 1158 O O . LEU A 1 147 ? 0.138 -33.719 -12.594 1 98.56 147 LEU A O 1
ATOM 1162 N N . ILE A 1 148 ? -0.427 -33 -14.664 1 98.5 148 ILE A N 1
ATOM 1163 C CA . ILE A 1 148 ? 0.812 -32.25 -14.844 1 98.5 148 ILE A CA 1
ATOM 1164 C C . ILE A 1 148 ? 0.499 -30.859 -15.383 1 98.5 148 ILE A C 1
ATOM 1166 O O . ILE A 1 148 ? -0.256 -30.703 -16.344 1 98.5 148 ILE A O 1
ATOM 1170 N N . GLU A 1 149 ? 1.07 -29.906 -14.758 1 98.19 149 GLU A N 1
ATOM 1171 C CA . GLU A 1 149 ? 0.941 -28.516 -15.195 1 98.19 149 GLU A CA 1
ATOM 1172 C C . GLU A 1 149 ? 2.26 -27.766 -15.039 1 98.19 149 GLU A C 1
ATOM 1174 O O . GLU A 1 149 ? 2.842 -27.734 -13.953 1 98.19 149 GLU A O 1
ATOM 1179 N N . PHE A 1 150 ? 2.791 -27.219 -16.156 1 98.25 150 PHE A N 1
ATOM 1180 C CA . PHE A 1 150 ? 4.012 -26.422 -16.109 1 98.25 150 PHE A CA 1
ATOM 1181 C C . PHE A 1 150 ? 3.883 -25.188 -16.984 1 98.25 150 PHE A C 1
ATOM 1183 O O . PHE A 1 150 ? 3.186 -25.203 -18 1 98.25 150 PHE A O 1
ATOM 1190 N N . PHE A 1 151 ? 4.598 -24.172 -16.594 1 97.38 151 PHE A N 1
ATOM 1191 C CA . PHE A 1 151 ? 4.664 -22.938 -17.375 1 97.38 151 PHE A CA 1
ATOM 1192 C C . PHE A 1 151 ? 5.566 -23.125 -18.594 1 97.38 151 PHE A C 1
ATOM 1194 O O . PHE A 1 151 ? 5.207 -22.719 -19.703 1 97.38 151 PHE A O 1
ATOM 1201 N N . ILE A 1 152 ? 6.723 -23.672 -18.375 1 97.25 152 ILE A N 1
ATOM 1202 C CA . ILE A 1 152 ? 7.691 -23.891 -19.438 1 97.25 152 ILE A CA 1
ATOM 1203 C C . ILE A 1 152 ? 8.008 -25.391 -19.547 1 97.25 152 ILE A C 1
ATOM 1205 O O . ILE A 1 152 ? 8.328 -26.031 -18.547 1 97.25 152 ILE A O 1
ATOM 1209 N N . ILE A 1 153 ? 7.883 -25.875 -20.688 1 97.56 153 ILE A N 1
ATOM 1210 C CA . ILE A 1 153 ? 8.383 -27.203 -21.062 1 97.56 153 ILE A CA 1
ATOM 1211 C C . ILE A 1 153 ? 9.328 -27.078 -22.25 1 97.56 153 ILE A C 1
ATOM 1213 O O . ILE A 1 153 ? 8.93 -26.594 -23.312 1 97.56 153 ILE A O 1
ATOM 1217 N N . LYS A 1 154 ? 10.531 -27.562 -22.016 1 96.75 154 LYS A N 1
ATOM 1218 C CA . LYS A 1 154 ? 11.531 -27.469 -23.078 1 96.75 154 LYS A CA 1
ATOM 1219 C C . LYS A 1 154 ? 11.742 -28.812 -23.75 1 96.75 154 LYS A C 1
ATOM 1221 O O . LYS A 1 154 ? 11.641 -29.859 -23.094 1 96.75 154 LYS A O 1
ATOM 1226 N N . ASN A 1 155 ? 12.07 -28.688 -25.062 1 96.69 155 ASN A N 1
ATOM 1227 C CA . ASN A 1 155 ? 12.422 -29.906 -25.781 1 96.69 155 ASN A CA 1
ATOM 1228 C C . ASN A 1 155 ? 13.922 -30.188 -25.703 1 96.69 155 ASN A C 1
ATOM 1230 O O . ASN A 1 155 ? 14.609 -30.219 -26.734 1 96.69 155 ASN A O 1
ATOM 1234 N N . ASP A 1 156 ? 14.422 -30.391 -24.578 1 96.19 156 ASP A N 1
ATOM 1235 C CA . ASP A 1 156 ? 15.805 -30.781 -24.297 1 96.19 156 ASP A CA 1
ATOM 1236 C C . ASP A 1 156 ? 15.859 -32.125 -23.578 1 96.19 156 ASP A C 1
ATOM 1238 O O . ASP A 1 156 ? 14.883 -32.875 -23.594 1 96.19 156 ASP A O 1
ATOM 1242 N N . SER A 1 157 ? 16.969 -32.469 -23 1 95.06 157 SER A N 1
ATOM 1243 C CA . SER A 1 157 ? 17.141 -33.781 -22.406 1 95.06 157 SER A CA 1
ATOM 1244 C C . SER A 1 157 ? 16.156 -34.031 -21.281 1 95.06 157 SER A C 1
ATOM 1246 O O . SER A 1 157 ? 15.586 -35.125 -21.172 1 95.06 157 SER A O 1
ATOM 1248 N N . VAL A 1 158 ? 15.945 -33.031 -20.453 1 95.81 158 VAL A N 1
ATOM 1249 C CA . VAL A 1 158 ? 15.016 -33.156 -19.344 1 95.81 158 VAL A CA 1
ATOM 1250 C C . VAL A 1 158 ? 13.586 -33.281 -19.859 1 95.81 158 VAL A C 1
ATOM 1252 O O . VAL A 1 158 ? 12.82 -34.094 -19.375 1 95.81 158 VAL A O 1
ATOM 1255 N N . GLY A 1 159 ? 13.258 -32.438 -20.828 1 96.75 159 GLY A N 1
ATOM 1256 C CA . GLY A 1 159 ? 11.938 -32.531 -21.438 1 96.75 159 GLY A CA 1
ATOM 1257 C C . GLY A 1 159 ? 11.695 -33.844 -22.141 1 96.75 159 GLY A C 1
ATOM 1258 O O . GLY A 1 159 ? 10.594 -34.406 -22.062 1 96.75 159 GLY A O 1
ATOM 1259 N N . GLN A 1 160 ? 12.664 -34.344 -22.812 1 97.31 160 GLN A N 1
ATOM 1260 C CA . GLN A 1 160 ? 12.555 -35.625 -23.5 1 97.31 160 GLN A CA 1
ATOM 1261 C C . GLN A 1 160 ? 12.391 -36.781 -22.5 1 97.31 160 GLN A C 1
ATOM 1263 O O . GLN A 1 160 ? 11.633 -37.719 -22.75 1 97.31 160 GLN A O 1
ATOM 1268 N N . ASN A 1 161 ? 13.148 -36.719 -21.453 1 96.31 161 ASN A N 1
ATOM 1269 C CA . ASN A 1 161 ? 12.992 -37.719 -20.422 1 96.31 161 ASN A CA 1
ATOM 1270 C C . ASN A 1 161 ? 11.562 -37.75 -19.875 1 96.31 161 ASN A C 1
ATOM 1272 O O . ASN A 1 161 ? 11 -38.844 -19.672 1 96.31 161 ASN A O 1
ATOM 1276 N N . LEU A 1 162 ? 11.031 -36.594 -19.594 1 97.5 162 LEU A N 1
ATOM 1277 C CA . LEU A 1 162 ? 9.648 -36.531 -19.141 1 97.5 162 LEU A CA 1
ATOM 1278 C C . LEU A 1 162 ? 8.695 -37.094 -20.188 1 97.5 162 LEU A C 1
ATOM 1280 O O . LEU A 1 162 ? 7.797 -37.875 -19.844 1 97.5 162 LEU A O 1
ATOM 1284 N N . LYS A 1 163 ? 8.875 -36.688 -21.422 1 98.06 163 LYS A N 1
ATOM 1285 C CA . LYS A 1 163 ? 8.055 -37.188 -22.531 1 98.06 163 LYS A CA 1
ATOM 1286 C C . LYS A 1 163 ? 8.062 -38.688 -22.609 1 98.06 163 LYS A C 1
ATOM 1288 O O . LYS A 1 163 ? 7.004 -39.344 -22.672 1 98.06 163 LYS A O 1
ATOM 1293 N N . ASP A 1 164 ? 9.219 -39.25 -22.609 1 98.19 164 ASP A N 1
ATOM 1294 C CA . ASP A 1 164 ? 9.367 -40.719 -22.719 1 98.19 164 ASP A CA 1
ATOM 1295 C C . ASP A 1 164 ? 8.672 -41.406 -21.562 1 98.19 164 ASP A C 1
ATOM 1297 O O . ASP A 1 164 ? 8.008 -42.438 -21.766 1 98.19 164 ASP A O 1
ATOM 1301 N N . LEU A 1 165 ? 8.883 -40.875 -20.422 1 98.12 165 LEU A N 1
ATOM 1302 C CA . LEU A 1 165 ? 8.266 -41.469 -19.234 1 98.12 165 LEU A CA 1
ATOM 1303 C C . LEU A 1 165 ? 6.742 -41.406 -19.328 1 98.12 165 LEU A C 1
ATOM 1305 O O . LEU A 1 165 ? 6.059 -42.375 -18.984 1 98.12 165 LEU A O 1
ATOM 1309 N N . LEU A 1 166 ? 6.172 -40.312 -19.734 1 98.56 166 LEU A N 1
ATOM 1310 C CA . LEU A 1 166 ? 4.727 -40.156 -19.844 1 98.56 166 LEU A CA 1
ATOM 1311 C C . LEU A 1 166 ? 4.16 -41.062 -20.922 1 98.56 166 LEU A C 1
ATOM 1313 O O . LEU A 1 166 ? 3.074 -41.625 -20.75 1 98.56 166 LEU A O 1
ATOM 1317 N N . ILE A 1 167 ? 4.859 -41.25 -22.047 1 98.44 167 ILE A N 1
ATOM 1318 C CA . ILE A 1 167 ? 4.43 -42.125 -23.109 1 98.44 167 ILE A CA 1
ATOM 1319 C C . ILE A 1 167 ? 4.383 -43.562 -22.578 1 98.44 167 ILE A C 1
ATOM 1321 O O . ILE A 1 167 ? 3.414 -44.281 -22.828 1 98.44 167 ILE A O 1
ATOM 1325 N N . GLU A 1 168 ? 5.438 -43.906 -21.906 1 98.44 168 GLU A N 1
ATOM 1326 C CA . GLU A 1 168 ? 5.496 -45.219 -21.312 1 98.44 168 GLU A CA 1
ATOM 1327 C C . GLU A 1 168 ? 4.305 -45.469 -20.375 1 98.44 168 GLU A C 1
ATOM 1329 O O . GLU A 1 168 ? 3.672 -46.531 -20.438 1 98.44 168 GLU A O 1
ATOM 1334 N N . ARG A 1 169 ? 4.02 -44.531 -19.516 1 98.31 169 ARG A N 1
ATOM 1335 C CA . ARG A 1 169 ? 2.93 -44.688 -18.547 1 98.31 169 ARG A CA 1
ATOM 1336 C C . ARG A 1 169 ? 1.576 -44.688 -19.25 1 98.31 169 ARG A C 1
ATOM 1338 O O . ARG A 1 169 ? 0.668 -45.406 -18.859 1 98.31 169 ARG A O 1
ATOM 1345 N N . ALA A 1 170 ? 1.434 -43.844 -20.234 1 98.31 170 ALA A N 1
ATOM 1346 C CA . ALA A 1 170 ? 0.197 -43.844 -21.016 1 98.31 170 ALA A CA 1
ATOM 1347 C C . ALA A 1 170 ? -0.052 -45.188 -21.672 1 98.31 170 ALA A C 1
ATOM 1349 O O . ALA A 1 170 ? -1.181 -45.688 -21.688 1 98.31 170 ALA A O 1
ATOM 1350 N N . LYS A 1 171 ? 0.927 -45.781 -22.25 1 97.56 171 LYS A N 1
ATOM 1351 C CA . LYS A 1 171 ? 0.824 -47.062 -22.906 1 97.56 171 LYS A CA 1
ATOM 1352 C C . LYS A 1 171 ? 0.456 -48.156 -21.891 1 97.56 171 LYS A C 1
ATOM 1354 O O . LYS A 1 171 ? -0.17 -49.156 -22.25 1 97.56 171 LYS A O 1
ATOM 1359 N N . ALA A 1 172 ? 0.871 -47.906 -20.703 1 97.81 172 ALA A N 1
ATOM 1360 C CA . ALA A 1 172 ? 0.557 -48.844 -19.625 1 97.81 172 ALA A CA 1
ATOM 1361 C C . ALA A 1 172 ? -0.868 -48.656 -19.125 1 97.81 172 ALA A C 1
ATOM 1363 O O . ALA A 1 172 ? -1.298 -49.312 -18.172 1 97.81 172 ALA A O 1
ATOM 1364 N N . GLY A 1 173 ? -1.613 -47.688 -19.625 1 97.12 173 GLY A N 1
ATOM 1365 C CA . GLY A 1 173 ? -3.023 -47.531 -19.312 1 97.12 173 GLY A CA 1
ATOM 1366 C C . GLY A 1 173 ? -3.285 -46.406 -18.297 1 97.12 173 GLY A C 1
ATOM 1367 O O . GLY A 1 173 ? -4.418 -46.25 -17.828 1 97.12 173 GLY A O 1
ATOM 1368 N N . ILE A 1 174 ? -2.252 -45.719 -17.891 1 98.19 174 ILE A N 1
ATOM 1369 C CA . ILE A 1 174 ? -2.402 -44.625 -16.938 1 98.19 174 ILE A CA 1
ATOM 1370 C C . ILE A 1 174 ? -3.002 -43.406 -17.641 1 98.19 174 ILE A C 1
ATOM 1372 O O . ILE A 1 174 ? -2.535 -43 -18.703 1 98.19 174 ILE A O 1
ATOM 1376 N N . ARG A 1 175 ? -4.121 -42.812 -17.062 1 98 175 ARG A N 1
ATOM 1377 C CA . ARG A 1 175 ? -4.695 -41.562 -17.609 1 98 175 ARG A CA 1
ATOM 1378 C C . ARG A 1 175 ? -3.826 -40.375 -17.281 1 98 175 ARG A C 1
ATOM 1380 O O . ARG A 1 175 ? -3.486 -40.125 -16.109 1 98 175 ARG A O 1
ATOM 1387 N N . ILE A 1 176 ? -3.459 -39.656 -18.297 1 98.31 176 ILE A N 1
ATOM 1388 C CA . ILE A 1 176 ? -2.562 -38.531 -18.078 1 98.31 176 ILE A CA 1
ATOM 1389 C C . ILE A 1 176 ? -3.197 -37.25 -18.625 1 98.31 176 ILE A C 1
ATOM 1391 O O . ILE A 1 176 ? -3.641 -37.188 -19.781 1 98.31 176 ILE A O 1
ATOM 1395 N N . TYR A 1 177 ? -3.293 -36.25 -17.797 1 97.38 177 TYR A N 1
ATOM 1396 C CA . TYR A 1 177 ? -3.756 -34.938 -18.156 1 97.38 177 TYR A CA 1
ATOM 1397 C C . TYR A 1 177 ? -2.65 -33.875 -17.969 1 97.38 177 TYR A C 1
ATOM 1399 O O . TYR A 1 177 ? -2.129 -33.719 -16.875 1 97.38 177 TYR A O 1
ATOM 1407 N N . MET A 1 178 ? -2.311 -33.219 -19.078 1 97.38 178 MET A N 1
ATOM 1408 C CA . MET A 1 178 ? -1.169 -32.312 -19.062 1 97.38 178 MET A CA 1
ATOM 1409 C C . MET A 1 178 ? -1.561 -30.953 -19.594 1 97.38 178 MET A C 1
ATOM 1411 O O . MET A 1 178 ? -2.131 -30.844 -20.688 1 97.38 178 MET A O 1
ATOM 1415 N N . LEU A 1 179 ? -1.306 -29.906 -18.766 1 95.94 179 LEU A N 1
ATOM 1416 C CA . LEU A 1 179 ? -1.494 -28.516 -19.172 1 95.94 179 LEU A CA 1
ATOM 1417 C C . LEU A 1 179 ? -0.152 -27.812 -19.328 1 95.94 179 LEU A C 1
ATOM 1419 O O . LEU A 1 179 ? 0.766 -28.031 -18.531 1 95.94 179 LEU A O 1
ATOM 1423 N N . TYR A 1 180 ? -0.001 -27.016 -20.328 1 95.62 180 TYR A N 1
ATOM 1424 C CA . TYR A 1 180 ? 1.176 -26.172 -20.5 1 95.62 180 TYR A CA 1
ATOM 1425 C C . TYR A 1 180 ? 0.78 -24.766 -20.938 1 95.62 180 TYR A C 1
ATOM 1427 O O . TYR A 1 180 ? -0.304 -24.562 -21.5 1 95.62 180 TYR A O 1
ATOM 1435 N N . ASP A 1 181 ? 1.576 -23.797 -20.594 1 94.12 181 ASP A N 1
ATOM 1436 C CA . ASP A 1 181 ? 1.352 -22.438 -21.062 1 94.12 181 ASP A CA 1
ATOM 1437 C C . ASP A 1 181 ? 1.918 -22.234 -22.469 1 94.12 181 ASP A C 1
ATOM 1439 O O . ASP A 1 181 ? 3.109 -22.438 -22.703 1 94.12 181 ASP A O 1
ATOM 1443 N N . GLU A 1 182 ? 1.152 -21.781 -23.344 1 88.75 182 GLU A N 1
ATOM 1444 C CA . GLU A 1 182 ? 1.535 -21.703 -24.766 1 88.75 182 GLU A CA 1
ATOM 1445 C C . GLU A 1 182 ? 2.594 -20.641 -24.984 1 88.75 182 GLU A C 1
ATOM 1447 O O . GLU A 1 182 ? 3.414 -20.75 -25.906 1 88.75 182 GLU A O 1
ATOM 1452 N N . ILE A 1 183 ? 2.574 -19.641 -24.156 1 87.81 183 ILE A N 1
ATOM 1453 C CA . ILE A 1 183 ? 3.555 -18.578 -24.312 1 87.81 183 ILE A CA 1
ATOM 1454 C C . ILE A 1 183 ? 4.867 -18.969 -23.641 1 87.81 183 ILE A C 1
ATOM 1456 O O . ILE A 1 183 ? 5.945 -18.797 -24.219 1 87.81 183 ILE A O 1
ATOM 1460 N N . GLY A 1 184 ? 4.781 -19.5 -22.484 1 91.25 184 GLY A N 1
ATOM 1461 C CA . GLY A 1 184 ? 5.977 -19.984 -21.797 1 91.25 184 GLY A CA 1
ATOM 1462 C C . GLY A 1 184 ? 6.672 -21.109 -22.547 1 91.25 184 GLY A C 1
ATOM 1463 O O . GLY A 1 184 ? 7.902 -21.156 -22.594 1 91.25 184 GLY A O 1
ATOM 1464 N N . SER A 1 185 ? 5.859 -21.922 -23.156 1 94.56 185 SER A N 1
ATOM 1465 C CA . SER A 1 185 ? 6.375 -23.078 -23.875 1 94.56 185 SER A CA 1
ATOM 1466 C C . SER A 1 185 ? 6.32 -22.844 -25.391 1 94.56 185 SER A C 1
ATOM 1468 O O . SER A 1 185 ? 6.047 -23.766 -26.156 1 94.56 185 SER A O 1
ATOM 1470 N N . HIS A 1 186 ? 6.566 -21.656 -25.766 1 89.25 186 HIS A N 1
ATOM 1471 C CA . HIS A 1 186 ? 6.414 -21.281 -27.172 1 89.25 186 HIS A CA 1
ATOM 1472 C C . HIS A 1 186 ? 7.422 -22.031 -28.047 1 89.25 186 HIS A C 1
ATOM 1474 O O . HIS A 1 186 ? 7.199 -22.203 -29.25 1 89.25 186 HIS A O 1
ATOM 1480 N N . LYS A 1 187 ? 8.484 -22.578 -27.484 1 92.25 187 LYS A N 1
ATOM 1481 C CA . LYS A 1 187 ? 9.516 -23.266 -28.281 1 92.25 187 LYS A CA 1
ATOM 1482 C C . LYS A 1 187 ? 9.25 -24.766 -28.359 1 92.25 187 LYS A C 1
ATOM 1484 O O . LYS A 1 187 ? 9.984 -25.5 -29.016 1 92.25 187 LYS A O 1
ATOM 1489 N N . LEU A 1 188 ? 8.242 -25.203 -27.641 1 94.19 188 LEU A N 1
ATOM 1490 C CA . LEU A 1 188 ? 7.895 -26.625 -27.672 1 94.19 188 LEU A CA 1
ATOM 1491 C C . LEU A 1 188 ? 7.414 -27.031 -29.062 1 94.19 188 LEU A C 1
ATOM 1493 O O . LEU A 1 188 ? 6.434 -26.469 -29.578 1 94.19 188 LEU A O 1
ATOM 1497 N N . PRO A 1 189 ? 8.109 -27.922 -29.766 1 95.06 189 PRO A N 1
ATOM 1498 C CA . PRO A 1 189 ? 7.723 -28.281 -31.125 1 95.06 189 PRO A CA 1
ATOM 1499 C C . PRO A 1 189 ? 6.398 -29.031 -31.172 1 95.06 189 PRO A C 1
ATOM 1501 O O . PRO A 1 189 ? 6.105 -29.844 -30.297 1 95.06 189 PRO A O 1
ATOM 1504 N N . PRO A 1 190 ? 5.699 -28.844 -32.25 1 94.56 190 PRO A N 1
ATOM 1505 C CA . PRO A 1 190 ? 4.434 -29.578 -32.406 1 94.56 190 PRO A CA 1
ATOM 1506 C C . PRO A 1 190 ? 4.609 -31.094 -32.375 1 94.56 190 PRO A C 1
ATOM 1508 O O . PRO A 1 190 ? 3.711 -31.797 -31.922 1 94.56 190 PRO A O 1
ATOM 1511 N N . GLY A 1 191 ? 5.723 -31.547 -32.812 1 96.62 191 GLY A N 1
ATOM 1512 C CA . GLY A 1 191 ? 5.996 -32.969 -32.781 1 96.62 191 GLY A CA 1
ATOM 1513 C C . GLY A 1 191 ? 6.016 -33.531 -31.375 1 96.62 191 GLY A C 1
ATOM 1514 O O . GLY A 1 191 ? 5.633 -34.688 -31.156 1 96.62 191 GLY A O 1
ATOM 1515 N N . TYR A 1 192 ? 6.539 -32.75 -30.438 1 97.19 192 TYR A N 1
ATOM 1516 C CA . TYR A 1 192 ? 6.52 -33.125 -29.031 1 97.19 192 TYR A CA 1
ATOM 1517 C C . TYR A 1 192 ? 5.094 -33.375 -28.547 1 97.19 192 TYR A C 1
ATOM 1519 O O . TYR A 1 192 ? 4.805 -34.406 -27.953 1 97.19 192 TYR A O 1
ATOM 1527 N N . ILE A 1 193 ? 4.227 -32.5 -28.859 1 96.5 193 ILE A N 1
ATOM 1528 C CA . ILE A 1 193 ? 2.832 -32.531 -28.438 1 96.5 193 ILE A CA 1
ATOM 1529 C C . ILE A 1 193 ? 2.117 -33.688 -29.141 1 96.5 193 ILE A C 1
ATOM 1531 O O . ILE A 1 193 ? 1.383 -34.469 -28.5 1 96.5 193 ILE A O 1
ATOM 1535 N N . SER A 1 194 ? 2.332 -33.812 -30.469 1 97.25 194 SER A N 1
ATOM 1536 C CA . SER A 1 194 ? 1.682 -34.844 -31.266 1 97.25 194 SER A CA 1
ATOM 1537 C C . SER A 1 194 ? 2.068 -36.219 -30.766 1 97.25 194 SER A C 1
ATOM 1539 O O . SER A 1 194 ? 1.231 -37.125 -30.719 1 97.25 194 SER A O 1
ATOM 1541 N N . ALA A 1 195 ? 3.299 -36.375 -30.438 1 97.81 195 ALA A N 1
ATOM 1542 C CA . ALA A 1 195 ? 3.773 -37.656 -29.938 1 97.81 195 ALA A CA 1
ATOM 1543 C C . ALA A 1 195 ? 3.072 -38.062 -28.641 1 97.81 195 ALA A C 1
ATOM 1545 O O . ALA A 1 195 ? 2.709 -39.219 -28.438 1 97.81 195 ALA A O 1
ATOM 1546 N N . LEU A 1 196 ? 2.953 -37.125 -27.75 1 98.19 196 LEU A N 1
ATOM 1547 C CA . LEU A 1 196 ? 2.262 -37.375 -26.5 1 98.19 196 LEU A CA 1
ATOM 1548 C C . LEU A 1 196 ? 0.796 -37.719 -26.734 1 98.19 196 LEU A C 1
ATOM 1550 O O . LEU A 1 196 ? 0.276 -38.656 -26.156 1 98.19 196 LEU A O 1
ATOM 1554 N N . ARG A 1 197 ? 0.177 -37 -27.609 1 97 197 ARG A N 1
ATOM 1555 C CA . ARG A 1 197 ? -1.228 -37.25 -27.906 1 97 197 ARG A CA 1
ATOM 1556 C C . ARG A 1 197 ? -1.422 -38.625 -28.516 1 97 197 ARG A C 1
ATOM 1558 O O . ARG A 1 197 ? -2.365 -39.344 -28.172 1 97 197 ARG A O 1
ATOM 1565 N N . LYS A 1 198 ? -0.589 -38.938 -29.406 1 97.62 198 LYS A N 1
ATOM 1566 C CA . LYS A 1 198 ? -0.663 -40.25 -30.062 1 97.62 198 LYS A CA 1
ATOM 1567 C C . LYS A 1 198 ? -0.515 -41.375 -29.062 1 97.62 198 LYS A C 1
ATOM 1569 O O . LYS A 1 198 ? -1.113 -42.469 -29.234 1 97.62 198 LYS A O 1
ATOM 1574 N N . ALA A 1 199 ? 0.235 -41.125 -28.062 1 97.94 199 ALA A N 1
ATOM 1575 C CA . ALA A 1 199 ? 0.469 -42.125 -27.047 1 97.94 199 ALA A CA 1
ATOM 1576 C C . ALA A 1 199 ? -0.69 -42.188 -26.047 1 97.94 199 ALA A C 1
ATOM 1578 O O . ALA A 1 199 ? -0.742 -43.094 -25.203 1 97.94 199 ALA A O 1
ATOM 1579 N N . GLY A 1 200 ? -1.603 -41.25 -26.141 1 96.81 200 GLY A N 1
ATOM 1580 C CA . GLY A 1 200 ? -2.779 -41.281 -25.297 1 96.81 200 GLY A CA 1
ATOM 1581 C C . GLY A 1 200 ? -2.746 -40.25 -24.188 1 96.81 200 GLY A C 1
ATOM 1582 O O . GLY A 1 200 ? -3.604 -40.25 -23.297 1 96.81 200 GLY A O 1
ATOM 1583 N N . VAL A 1 201 ? -1.807 -39.344 -24.141 1 97.62 201 VAL A N 1
ATOM 1584 C CA . VAL A 1 201 ? -1.727 -38.281 -23.156 1 97.62 201 VAL A CA 1
ATOM 1585 C C . VAL A 1 201 ? -2.689 -37.156 -23.531 1 97.62 201 VAL A C 1
ATOM 1587 O O . VAL A 1 201 ? -2.688 -36.688 -24.672 1 97.62 201 VAL A O 1
ATOM 1590 N N . ASN A 1 202 ? -3.584 -36.75 -22.609 1 95.5 202 ASN A N 1
ATOM 1591 C CA . ASN A 1 202 ? -4.418 -35.594 -22.797 1 95.5 202 ASN A CA 1
ATOM 1592 C C . ASN A 1 202 ? -3.639 -34.312 -22.531 1 95.5 202 ASN A C 1
ATOM 1594 O O . ASN A 1 202 ? -3.568 -33.844 -21.375 1 95.5 202 ASN A O 1
ATOM 1598 N N . ILE A 1 203 ? -3.098 -33.719 -23.531 1 95.5 203 ILE A N 1
ATOM 1599 C CA . ILE A 1 203 ? -2.281 -32.5 -23.375 1 95.5 203 ILE A CA 1
ATOM 1600 C C . ILE A 1 203 ? -2.977 -31.328 -24.031 1 95.5 203 ILE A C 1
ATOM 1602 O O . ILE A 1 203 ? -3.422 -31.422 -25.172 1 95.5 203 ILE A O 1
ATOM 1606 N N . GLU A 1 204 ? -3.148 -30.219 -23.281 1 92.5 204 GLU A N 1
ATOM 1607 C CA . GLU A 1 204 ? -3.832 -29.031 -23.781 1 92.5 204 GLU A CA 1
ATOM 1608 C C . GLU A 1 204 ? -3.086 -27.75 -23.391 1 92.5 204 GLU A C 1
ATOM 1610 O O . GLU A 1 204 ? -2.512 -27.672 -22.312 1 92.5 204 GLU A O 1
ATOM 1615 N N . PRO A 1 205 ? -3.059 -26.766 -24.297 1 92 205 PRO A N 1
ATOM 1616 C CA . PRO A 1 205 ? -2.596 -25.438 -23.875 1 92 205 PRO A CA 1
ATOM 1617 C C . PRO A 1 205 ? -3.578 -24.734 -22.953 1 92 205 PRO A C 1
ATOM 1619 O O . PRO A 1 205 ? -4.789 -24.953 -23.047 1 92 205 PRO A O 1
ATOM 1622 N N . PHE A 1 206 ? -3.123 -23.922 -22.109 1 89.25 206 PHE A N 1
ATOM 1623 C CA . PHE A 1 206 ? -3.949 -23.266 -21.094 1 89.25 206 PHE A CA 1
ATOM 1624 C C . PHE A 1 206 ? -5.027 -22.422 -21.75 1 89.25 206 PHE A C 1
ATOM 1626 O O . PHE A 1 206 ? -6.195 -22.469 -21.359 1 89.25 206 PHE A O 1
ATOM 1633 N N . ASN A 1 207 ? -4.672 -21.516 -22.688 1 79.44 207 ASN A N 1
ATOM 1634 C CA . ASN A 1 207 ? -5.672 -20.672 -23.328 1 79.44 207 ASN A CA 1
ATOM 1635 C C . ASN A 1 207 ? -6.301 -21.359 -24.531 1 79.44 207 ASN A C 1
ATOM 1637 O O . ASN A 1 207 ? -6.996 -20.703 -25.328 1 79.44 207 ASN A O 1
ATOM 1641 N N . GLY A 1 208 ? -6.293 -22.531 -24.562 1 70 208 GLY A N 1
ATOM 1642 C CA . GLY A 1 208 ? -7 -23.375 -25.516 1 70 208 GLY A CA 1
ATOM 1643 C C . GLY A 1 208 ? -6.883 -22.875 -26.953 1 70 208 GLY A C 1
ATOM 1644 O O . GLY A 1 208 ? -6.035 -22.047 -27.25 1 70 208 GLY A O 1
ATOM 1645 N N . LYS A 1 209 ? -7.594 -23.562 -27.812 1 62.53 209 LYS A N 1
ATOM 1646 C CA . LYS A 1 209 ? -7.676 -23.234 -29.219 1 62.53 209 LYS A CA 1
ATOM 1647 C C . LYS A 1 209 ? -8.672 -22.109 -29.469 1 62.53 209 LYS A C 1
ATOM 1649 O O . LYS A 1 209 ? -9.531 -22.203 -30.344 1 62.53 209 LYS A O 1
ATOM 1654 N N . ARG A 1 210 ? -8.578 -21.156 -28.422 1 61.34 210 ARG A N 1
ATOM 1655 C CA . ARG A 1 210 ? -9.508 -20.031 -28.578 1 61.34 210 ARG A CA 1
ATOM 1656 C C . ARG A 1 210 ? -9.133 -19.188 -29.781 1 61.34 210 ARG A C 1
ATOM 1658 O O . ARG A 1 210 ? -8.047 -19.328 -30.344 1 61.34 210 ARG A O 1
ATOM 1665 N N . HIS A 1 211 ? -10.133 -18.391 -30.219 1 57.88 211 HIS A N 1
ATOM 1666 C CA . HIS A 1 211 ? -9.969 -17.516 -31.375 1 57.88 211 HIS A CA 1
ATOM 1667 C C . HIS A 1 211 ? -8.797 -16.562 -31.172 1 57.88 211 HIS A C 1
ATOM 1669 O O . HIS A 1 211 ? -8.469 -16.203 -30.047 1 57.88 211 HIS A O 1
ATOM 1675 N N . PHE A 1 212 ? -8.203 -16.25 -32.219 1 54.88 212 PHE A N 1
ATOM 1676 C CA . PHE A 1 212 ? -6.988 -15.445 -32.312 1 54.88 212 PHE A CA 1
ATOM 1677 C C . PHE A 1 212 ? -7.121 -14.156 -31.516 1 54.88 212 PHE A C 1
ATOM 1679 O O . PHE A 1 212 ? -6.234 -13.82 -30.734 1 54.88 212 PHE A O 1
ATOM 1686 N N . LEU A 1 213 ? -8.273 -13.516 -31.703 1 57.19 213 LEU A N 1
ATOM 1687 C CA . LEU A 1 213 ? -8.445 -12.211 -31.078 1 57.19 213 LEU A CA 1
ATOM 1688 C C . LEU A 1 213 ? -8.555 -12.352 -29.562 1 57.19 213 LEU A C 1
ATOM 1690 O O . LEU A 1 213 ? -8.008 -11.531 -28.812 1 57.19 213 LEU A O 1
ATOM 1694 N N . SER A 1 214 ? -9.203 -13.359 -29.172 1 59.72 214 SER A N 1
ATOM 1695 C CA . SER A 1 214 ? -9.375 -13.578 -27.75 1 59.72 214 SER A CA 1
ATOM 1696 C C . SER A 1 214 ? -8.039 -13.898 -27.078 1 59.72 214 SER A C 1
ATOM 1698 O O . SER A 1 214 ? -7.785 -13.461 -25.953 1 59.72 214 SER A O 1
ATOM 1700 N N . ASN A 1 215 ? -7.285 -14.516 -27.875 1 59.94 215 ASN A N 1
ATOM 1701 C CA . ASN A 1 215 ? -5.988 -14.922 -27.344 1 59.94 215 ASN A CA 1
ATOM 1702 C C . ASN A 1 215 ? -5.043 -13.727 -27.219 1 59.94 215 ASN A C 1
ATOM 1704 O O . ASN A 1 215 ? -4.266 -13.648 -26.266 1 59.94 215 ASN A O 1
ATOM 1708 N N . ILE A 1 216 ? -5.219 -12.898 -28.125 1 57.97 216 ILE A N 1
ATOM 1709 C CA . ILE A 1 216 ? -4.355 -11.727 -28.109 1 57.97 216 ILE A CA 1
ATOM 1710 C C . ILE A 1 216 ? -4.66 -10.891 -26.859 1 57.97 216 ILE A C 1
ATOM 1712 O O . ILE A 1 216 ? -3.748 -10.359 -26.219 1 57.97 216 ILE A O 1
ATOM 1716 N N . LEU A 1 217 ? -5.871 -10.945 -26.562 1 60.31 217 LEU A N 1
ATOM 1717 C CA . LEU A 1 217 ? -6.301 -10.109 -25.438 1 60.31 217 LEU A CA 1
ATOM 1718 C C . LEU A 1 217 ? -5.914 -10.734 -24.109 1 60.31 217 LEU A C 1
ATOM 1720 O O . LEU A 1 217 ? -5.992 -10.086 -23.062 1 60.31 217 LEU A O 1
ATOM 1724 N N . ARG A 1 218 ? -5.445 -11.945 -24.266 1 63.81 218 ARG A N 1
ATOM 1725 C CA . ARG A 1 218 ? -5.145 -12.656 -23.031 1 63.81 218 ARG A CA 1
ATOM 1726 C C . ARG A 1 218 ? -3.648 -12.938 -22.922 1 63.81 218 ARG A C 1
ATOM 1728 O O . ARG A 1 218 ? -3.215 -13.648 -22 1 63.81 218 ARG A O 1
ATOM 1735 N N . LEU A 1 219 ? -2.994 -12.305 -23.781 1 66.81 219 LEU A N 1
ATOM 1736 C CA . LEU A 1 219 ? -1.558 -12.555 -23.844 1 66.81 219 LEU A CA 1
ATOM 1737 C C . LEU A 1 219 ? -0.872 -12.109 -22.562 1 66.81 219 LEU A C 1
ATOM 1739 O O . LEU A 1 219 ? 0.21 -12.594 -22.219 1 66.81 219 LEU A O 1
ATOM 1743 N N . ASN A 1 220 ? -1.621 -11.281 -21.891 1 72.88 220 ASN A N 1
ATOM 1744 C CA . ASN A 1 220 ? -0.999 -10.703 -20.703 1 72.88 220 ASN A CA 1
ATOM 1745 C C . ASN A 1 220 ? -1.126 -11.633 -19.5 1 72.88 220 ASN A C 1
ATOM 1747 O O . ASN A 1 220 ? -0.407 -11.469 -18.5 1 72.88 220 ASN A O 1
ATOM 1751 N N . PHE A 1 221 ? -1.957 -12.641 -19.641 1 78.31 221 PHE A N 1
ATOM 1752 C CA . PHE A 1 221 ? -2.188 -13.578 -18.547 1 78.31 221 PHE A CA 1
ATOM 1753 C C . PHE A 1 221 ? -1.496 -14.906 -18.812 1 78.31 221 PHE A C 1
ATOM 1755 O O . PHE A 1 221 ? -1.597 -15.453 -19.922 1 78.31 221 PHE A O 1
ATOM 1762 N N . ARG A 1 222 ? -0.687 -15.328 -17.875 1 88.25 222 ARG A N 1
ATOM 1763 C CA . ARG A 1 222 ? 0.075 -16.562 -18.016 1 88.25 222 ARG A CA 1
ATOM 1764 C C . ARG A 1 222 ? -0.236 -17.531 -16.875 1 88.25 222 ARG A C 1
ATOM 1766 O O . ARG A 1 222 ? -0.484 -17.094 -15.742 1 88.25 222 ARG A O 1
ATOM 1773 N N . ASN A 1 223 ? -0.326 -18.703 -17.297 1 94.25 223 ASN A N 1
ATOM 1774 C CA . ASN A 1 223 ? -0.395 -19.719 -16.25 1 94.25 223 ASN A CA 1
ATOM 1775 C C . ASN A 1 223 ? 0.996 -20.125 -15.766 1 94.25 223 ASN A C 1
ATOM 1777 O O . ASN A 1 223 ? 1.652 -20.969 -16.375 1 94.25 223 ASN A O 1
ATOM 1781 N N . HIS A 1 224 ? 1.367 -19.578 -14.656 1 96.88 224 HIS A N 1
ATOM 1782 C CA . HIS A 1 224 ? 2.713 -19.719 -14.109 1 96.88 224 HIS A CA 1
ATOM 1783 C C . HIS A 1 224 ? 2.768 -20.828 -13.07 1 96.88 224 HIS A C 1
ATOM 1785 O O . HIS A 1 224 ? 3.773 -20.984 -12.375 1 96.88 224 HIS A O 1
ATOM 1791 N N . ARG A 1 225 ? 1.695 -21.656 -12.992 1 98 225 ARG A N 1
ATOM 1792 C CA . ARG A 1 225 ? 1.636 -22.75 -12.023 1 98 225 ARG A CA 1
ATOM 1793 C C . ARG A 1 225 ? 2.516 -23.922 -12.453 1 98 225 ARG A C 1
ATOM 1795 O O . ARG A 1 225 ? 2.639 -24.203 -13.641 1 98 225 ARG A O 1
ATOM 1802 N N . LYS A 1 226 ? 3.182 -24.531 -11.477 1 98.5 226 LYS A N 1
ATOM 1803 C CA . LYS A 1 226 ? 3.895 -25.797 -11.625 1 98.5 226 LYS A CA 1
ATOM 1804 C C . LYS A 1 226 ? 3.438 -26.812 -10.586 1 98.5 226 LYS A C 1
ATOM 1806 O O . LYS A 1 226 ? 3.623 -26.609 -9.383 1 98.5 226 LYS A O 1
ATOM 1811 N N . LEU A 1 227 ? 2.873 -27.828 -11.086 1 98.62 227 LEU A N 1
ATOM 1812 C CA . LEU A 1 227 ? 2.424 -28.859 -10.148 1 98.62 227 LEU A CA 1
ATOM 1813 C C . LEU A 1 227 ? 2.35 -30.219 -10.836 1 98.62 227 LEU A C 1
ATOM 1815 O O . LEU A 1 227 ? 2.229 -30.297 -12.062 1 98.62 227 LEU A O 1
ATOM 1819 N N . VAL A 1 228 ? 2.533 -31.297 -10.117 1 98.81 228 VAL A N 1
ATOM 1820 C CA . VAL A 1 228 ? 2.33 -32.688 -10.484 1 98.81 228 VAL A CA 1
ATOM 1821 C C . VAL A 1 228 ? 1.526 -33.406 -9.391 1 98.81 228 VAL A C 1
ATOM 1823 O O . VAL A 1 228 ? 1.85 -33.312 -8.211 1 98.81 228 VAL A O 1
ATOM 1826 N N . VAL A 1 229 ? 0.458 -34 -9.766 1 98.81 229 VAL A N 1
ATOM 1827 C CA . VAL A 1 229 ? -0.317 -34.844 -8.844 1 98.81 229 VAL A CA 1
ATOM 1828 C C . VAL A 1 229 ? -0.381 -36.281 -9.359 1 98.81 229 VAL A C 1
ATOM 1830 O O . VAL A 1 229 ? -0.625 -36.5 -10.547 1 98.81 229 VAL A O 1
ATOM 1833 N N . VAL A 1 230 ? -0.134 -37.25 -8.492 1 98.69 230 VAL A N 1
ATOM 1834 C CA . VAL A 1 230 ? -0.167 -38.656 -8.875 1 98.69 230 VAL A CA 1
ATOM 1835 C C . VAL A 1 230 ? -1.195 -39.375 -8.023 1 98.69 230 VAL A C 1
ATOM 1837 O O . VAL A 1 230 ? -1.064 -39.438 -6.797 1 98.69 230 VAL A O 1
ATOM 1840 N N . ASP A 1 231 ? -2.229 -39.906 -8.641 1 98.25 231 ASP A N 1
ATOM 1841 C CA . ASP A 1 231 ? -3.234 -40.812 -8.125 1 98.25 231 ASP A CA 1
ATOM 1842 C C . ASP A 1 231 ? -4.004 -40.188 -6.961 1 98.25 231 ASP A C 1
ATOM 1844 O O . ASP A 1 231 ? -4.516 -40.906 -6.094 1 98.25 231 ASP A O 1
ATOM 1848 N N . GLY A 1 232 ? -3.916 -38.844 -6.816 1 97.06 232 GLY A N 1
ATOM 1849 C CA . GLY A 1 232 ? -4.598 -38.188 -5.715 1 97.06 232 GLY A CA 1
ATOM 1850 C C . GLY A 1 232 ? -3.947 -38.469 -4.371 1 97.06 232 GLY A C 1
ATOM 1851 O O . GLY A 1 232 ? -4.551 -38.219 -3.324 1 97.06 232 GLY A O 1
ATOM 1852 N N . SER A 1 233 ? -2.732 -38.938 -4.402 1 97.62 233 SER A N 1
ATOM 1853 C CA . SER A 1 233 ? -2.062 -39.344 -3.168 1 97.62 233 SER A CA 1
ATOM 1854 C C . SER A 1 233 ? -0.833 -38.469 -2.904 1 97.62 233 SER A C 1
ATOM 1856 O O . SER A 1 233 ? -0.437 -38.281 -1.753 1 97.62 233 SER A O 1
ATOM 1858 N N . THR A 1 234 ? -0.223 -38 -3.959 1 98.5 234 THR A N 1
ATOM 1859 C CA . THR A 1 234 ? 0.976 -37.188 -3.826 1 98.5 234 THR A CA 1
ATOM 1860 C C . THR A 1 234 ? 0.919 -36 -4.773 1 98.5 234 THR A C 1
ATOM 1862 O O . THR A 1 234 ? 0.449 -36.125 -5.906 1 98.5 234 THR A O 1
ATOM 1865 N N . ALA A 1 235 ? 1.326 -34.844 -4.262 1 98.81 235 ALA A N 1
ATOM 1866 C CA . ALA A 1 235 ? 1.401 -33.656 -5.078 1 98.81 235 ALA A CA 1
ATOM 1867 C C . ALA A 1 235 ? 2.764 -32.969 -4.941 1 98.81 235 ALA A C 1
ATOM 1869 O O . ALA A 1 235 ? 3.406 -33.062 -3.893 1 98.81 235 ALA A O 1
ATOM 1870 N N . PHE A 1 236 ? 3.24 -32.375 -5.992 1 98.88 236 PHE A N 1
ATOM 1871 C CA . PHE A 1 236 ? 4.441 -31.547 -6.016 1 98.88 236 PHE A CA 1
ATOM 1872 C C . PHE A 1 236 ? 4.117 -30.125 -6.484 1 98.88 236 PHE A C 1
ATOM 1874 O O . PHE A 1 236 ? 3.422 -29.938 -7.488 1 98.88 236 PHE A O 1
ATOM 1881 N N . ILE A 1 237 ? 4.504 -29.156 -5.75 1 98.56 237 ILE A N 1
ATOM 1882 C CA . ILE A 1 237 ? 4.359 -27.75 -6.094 1 98.56 237 ILE A CA 1
ATOM 1883 C C . ILE A 1 237 ? 5.684 -27.031 -5.883 1 98.56 237 ILE A C 1
ATOM 1885 O O . ILE A 1 237 ? 6.395 -27.297 -4.906 1 98.56 237 ILE A O 1
ATOM 1889 N N . GLY A 1 238 ? 6.066 -26.109 -6.812 1 98 238 GLY A N 1
ATOM 1890 C CA . GLY A 1 238 ? 7.301 -25.359 -6.609 1 98 238 GLY A CA 1
ATOM 1891 C C . GLY A 1 238 ? 7.629 -24.438 -7.758 1 98 238 GLY A C 1
ATOM 1892 O O . GLY A 1 238 ? 6.738 -24.016 -8.508 1 98 238 GLY A O 1
ATOM 1893 N N . GLY A 1 239 ? 8.891 -24.031 -7.801 1 97.5 239 GLY A N 1
ATOM 1894 C CA . GLY A 1 239 ? 9.258 -22.953 -8.703 1 97.5 239 GLY A CA 1
ATOM 1895 C C . GLY A 1 239 ? 9.898 -23.438 -9.992 1 97.5 239 GLY A C 1
ATOM 1896 O O . GLY A 1 239 ? 10.016 -22.688 -10.953 1 97.5 239 GLY A O 1
ATOM 1897 N N . MET A 1 240 ? 10.219 -24.688 -10.117 1 97.44 240 MET A N 1
ATOM 1898 C CA . MET A 1 240 ? 11 -25.172 -11.258 1 97.44 240 MET A CA 1
ATOM 1899 C C . MET A 1 240 ? 10.078 -25.562 -12.414 1 97.44 240 MET A C 1
ATOM 1901 O O . MET A 1 240 ? 9 -26.125 -12.188 1 97.44 240 MET A O 1
ATOM 1905 N N . ASN A 1 241 ? 10.516 -25.312 -13.609 1 97.62 241 ASN A N 1
ATOM 1906 C CA . ASN A 1 241 ? 9.914 -25.812 -14.836 1 97.62 241 ASN A CA 1
ATOM 1907 C C . ASN A 1 241 ? 10.633 -27.062 -15.344 1 97.62 241 ASN A C 1
ATOM 1909 O O . ASN A 1 241 ? 11.281 -27.766 -14.57 1 97.62 241 ASN A O 1
ATOM 1913 N N . ILE A 1 242 ? 10.328 -27.391 -16.594 1 97.56 242 ILE A N 1
ATOM 1914 C CA . ILE A 1 242 ? 10.969 -28.547 -17.203 1 97.56 242 ILE A CA 1
ATOM 1915 C C . ILE A 1 242 ? 12.039 -28.094 -18.203 1 97.56 242 ILE A C 1
ATOM 1917 O O . ILE A 1 242 ? 11.719 -27.578 -19.266 1 97.56 242 ILE A O 1
ATOM 1921 N N . GLY A 1 243 ? 13.289 -28.312 -17.844 1 96 243 GLY A N 1
ATOM 1922 C CA . GLY A 1 243 ? 14.414 -27.906 -18.672 1 96 243 GLY A CA 1
ATOM 1923 C C . GLY A 1 243 ? 15.766 -28.219 -18.047 1 96 243 GLY A C 1
ATOM 1924 O O . GLY A 1 243 ? 15.883 -28.281 -16.828 1 96 243 GLY A O 1
ATOM 1925 N N . ARG A 1 244 ? 16.75 -28.25 -18.812 1 94.19 244 ARG A N 1
ATOM 1926 C CA . ARG A 1 244 ? 18.078 -28.656 -18.359 1 94.19 244 ARG A CA 1
ATOM 1927 C C . ARG A 1 244 ? 18.719 -27.578 -17.5 1 94.19 244 ARG A C 1
ATOM 1929 O O . ARG A 1 244 ? 19.625 -27.844 -16.719 1 94.19 244 ARG A O 1
ATOM 1936 N N . GLU A 1 245 ? 18.25 -26.328 -17.625 1 92.88 245 GLU A N 1
ATOM 1937 C CA . GLU A 1 245 ? 18.828 -25.234 -16.844 1 92.88 245 GLU A CA 1
ATOM 1938 C C . GLU A 1 245 ? 18.625 -25.469 -15.352 1 92.88 245 GLU A C 1
ATOM 1940 O O . GLU A 1 245 ? 19.469 -25.062 -14.539 1 92.88 245 GLU A O 1
ATOM 1945 N N . TYR A 1 246 ? 17.641 -26.141 -14.992 1 94.5 246 TYR A N 1
ATOM 1946 C CA . TYR A 1 246 ? 17.328 -26.344 -13.578 1 94.5 246 TYR A CA 1
ATOM 1947 C C . TYR A 1 246 ? 18.297 -27.344 -12.953 1 94.5 246 TYR A C 1
ATOM 1949 O O . TYR A 1 246 ? 18.406 -27.438 -11.727 1 94.5 246 TYR A O 1
ATOM 1957 N N . LEU A 1 247 ? 19 -28.062 -13.789 1 92.94 247 LEU A N 1
ATOM 1958 C CA . LEU A 1 247 ? 20.031 -28.984 -13.336 1 92.94 247 LEU A CA 1
ATOM 1959 C C . LEU A 1 247 ? 21.406 -28.312 -13.391 1 92.94 247 LEU A C 1
ATOM 1961 O O . LEU A 1 247 ? 22.438 -28.984 -13.234 1 92.94 247 LEU A O 1
ATOM 1965 N N . GLY A 1 248 ? 21.422 -27 -13.672 1 90.31 248 GLY A N 1
ATOM 1966 C CA . GLY A 1 248 ? 22.656 -26.25 -13.711 1 90.31 248 GLY A CA 1
ATOM 1967 C C . GLY A 1 248 ? 23.344 -26.281 -15.062 1 90.31 248 GLY A C 1
ATOM 1968 O O . GLY A 1 248 ? 24.5 -25.906 -15.188 1 90.31 248 GLY A O 1
ATOM 1969 N N . LYS A 1 249 ? 22.766 -26.781 -15.992 1 85.69 249 LYS A N 1
ATOM 1970 C CA . LYS A 1 249 ? 23.359 -26.953 -17.312 1 85.69 249 LYS A CA 1
ATOM 1971 C C . LYS A 1 249 ? 22.891 -25.859 -18.266 1 85.69 249 LYS A C 1
ATOM 1973 O O . LYS A 1 249 ? 22.797 -26.078 -19.484 1 85.69 249 LYS A O 1
ATOM 1978 N N . GLY A 1 250 ? 22.562 -24.75 -17.781 1 85.81 250 GLY A N 1
ATOM 1979 C CA . GLY A 1 250 ? 22.203 -23.594 -18.578 1 85.81 250 GLY A CA 1
ATOM 1980 C C . GLY A 1 250 ? 23.203 -22.453 -18.469 1 85.81 250 GLY A C 1
ATOM 1981 O O . GLY A 1 250 ? 24.25 -22.609 -17.828 1 85.81 250 GLY A O 1
ATOM 1982 N N . ALA A 1 251 ? 22.953 -21.375 -19.094 1 82.31 251 ALA A N 1
ATOM 1983 C CA . ALA A 1 251 ? 23.875 -20.25 -19.219 1 82.31 251 ALA A CA 1
ATOM 1984 C C . ALA A 1 251 ? 24.141 -19.625 -17.844 1 82.31 251 ALA A C 1
ATOM 1986 O O . ALA A 1 251 ? 25.219 -19.078 -17.609 1 82.31 251 ALA A O 1
ATOM 1987 N N . LEU A 1 252 ? 23.234 -19.812 -16.922 1 85.75 252 LEU A N 1
ATOM 1988 C CA . LEU A 1 252 ? 23.359 -19.156 -15.625 1 85.75 252 LEU A CA 1
ATOM 1989 C C . LEU A 1 252 ? 23.984 -20.078 -14.594 1 85.75 252 LEU A C 1
ATOM 1991 O O . LEU A 1 252 ? 24.25 -19.672 -13.461 1 85.75 252 LEU A O 1
ATOM 1995 N N . GLY A 1 253 ? 24.188 -21.25 -15.023 1 90.75 253 GLY A N 1
ATOM 1996 C CA . GLY A 1 253 ? 24.844 -22.203 -14.133 1 90.75 253 GLY A CA 1
ATOM 1997 C C . GLY A 1 253 ? 23.906 -22.781 -13.086 1 90.75 253 GLY A C 1
ATOM 1998 O O . GLY A 1 253 ? 22.781 -23.188 -13.406 1 90.75 253 GLY A O 1
ATOM 1999 N N . TYR A 1 254 ? 24.469 -22.859 -11.852 1 93.12 254 TYR A N 1
ATOM 2000 C CA . TYR A 1 254 ? 23.719 -23.438 -10.75 1 93.12 254 TYR A CA 1
ATOM 2001 C C . TYR A 1 254 ? 22.359 -22.75 -10.602 1 93.12 254 TYR A C 1
ATOM 2003 O O . TYR A 1 254 ? 22.297 -21.516 -10.562 1 93.12 254 TYR A O 1
ATOM 2011 N N . TRP A 1 255 ? 21.328 -23.547 -10.594 1 94.94 255 TRP A N 1
ATOM 2012 C CA . TRP A 1 255 ? 19.953 -23.062 -10.438 1 94.94 255 TRP A CA 1
ATOM 2013 C C . TRP A 1 255 ? 19.406 -23.438 -9.07 1 94.94 255 TRP A C 1
ATOM 2015 O O . TRP A 1 255 ? 19.109 -24.609 -8.812 1 94.94 255 TRP A O 1
ATOM 2025 N N . ARG A 1 256 ? 19.281 -22.422 -8.219 1 97 256 ARG A N 1
ATOM 2026 C CA . ARG A 1 256 ? 18.781 -22.625 -6.863 1 97 256 ARG A CA 1
ATOM 2027 C C . ARG A 1 256 ? 17.266 -22.453 -6.805 1 97 256 ARG A C 1
ATOM 2029 O O . ARG A 1 256 ? 16.75 -21.359 -7.039 1 97 256 ARG A O 1
ATOM 2036 N N . ASP A 1 257 ? 16.531 -23.562 -6.5 1 98.12 257 ASP A N 1
ATOM 2037 C CA . ASP A 1 257 ? 15.07 -23.531 -6.449 1 98.12 257 ASP A CA 1
ATOM 2038 C C . ASP A 1 257 ? 14.531 -24.562 -5.461 1 98.12 257 ASP A C 1
ATOM 2040 O O . ASP A 1 257 ? 15.297 -25.281 -4.828 1 98.12 257 ASP A O 1
ATOM 2044 N N . THR A 1 258 ? 13.234 -24.484 -5.195 1 98.44 258 THR A N 1
ATOM 2045 C CA . THR A 1 258 ? 12.656 -25.344 -4.176 1 98.44 258 THR A CA 1
ATOM 2046 C C . THR A 1 258 ? 11.266 -25.828 -4.594 1 98.44 258 THR A C 1
ATOM 2048 O O . THR A 1 258 ? 10.461 -25.047 -5.102 1 98.44 258 THR A O 1
ATOM 2051 N N . PHE A 1 259 ? 11 -27.141 -4.488 1 98.56 259 PHE A N 1
ATOM 2052 C CA . PHE A 1 259 ? 9.688 -27.766 -4.543 1 98.56 259 PHE A CA 1
ATOM 2053 C C . PHE A 1 259 ? 9.297 -28.328 -3.176 1 98.56 259 PHE A C 1
ATOM 2055 O O . PHE A 1 259 ? 10.141 -28.453 -2.287 1 98.56 259 PHE A O 1
ATOM 2062 N N . VAL A 1 260 ? 8 -28.562 -3.045 1 98.69 260 VAL A N 1
ATOM 2063 C CA . VAL A 1 260 ? 7.535 -29.359 -1.911 1 98.69 260 VAL A CA 1
ATOM 2064 C C . VAL A 1 260 ? 6.781 -30.594 -2.414 1 98.69 260 VAL A C 1
ATOM 2066 O O . VAL A 1 260 ? 6.094 -30.531 -3.436 1 98.69 260 VAL A O 1
ATOM 2069 N N . GLN A 1 261 ? 6.973 -31.656 -1.766 1 98.81 261 GLN A N 1
ATOM 2070 C CA . GLN A 1 261 ? 6.145 -32.844 -1.901 1 98.81 261 GLN A CA 1
ATOM 2071 C C . GLN A 1 261 ? 5.078 -32.906 -0.809 1 98.81 261 GLN A C 1
ATOM 2073 O O . GLN A 1 261 ? 5.398 -32.812 0.379 1 98.81 261 GLN A O 1
ATOM 2078 N N . LEU A 1 262 ? 3.879 -33.062 -1.185 1 98.69 262 LEU A N 1
ATOM 2079 C CA . LEU A 1 262 ? 2.75 -33 -0.263 1 98.69 262 LEU A CA 1
ATOM 2080 C C . LEU A 1 262 ? 1.956 -34.281 -0.29 1 98.69 262 LEU A C 1
ATOM 2082 O O . LEU A 1 262 ? 1.782 -34.906 -1.351 1 98.69 262 LEU A O 1
ATOM 2086 N N . GLU A 1 263 ? 1.51 -34.719 0.797 1 98.56 263 GLU A N 1
ATOM 2087 C CA . GLU A 1 263 ? 0.531 -35.781 0.982 1 98.56 263 GLU A CA 1
ATOM 2088 C C . GLU A 1 263 ? -0.545 -35.375 1.985 1 98.56 263 GLU A C 1
ATOM 2090 O O . GLU A 1 263 ? -0.313 -34.5 2.84 1 98.56 263 GLU A O 1
ATOM 2095 N N . GLY A 1 264 ? -1.661 -35.938 1.862 1 97.88 264 GLY A N 1
ATOM 2096 C CA . GLY A 1 264 ? -2.789 -35.531 2.691 1 97.88 264 GLY A CA 1
ATOM 2097 C C . GLY A 1 264 ? -3.779 -34.656 1.971 1 97.88 264 GLY A C 1
ATOM 2098 O O . GLY A 1 264 ? -3.846 -34.656 0.74 1 97.88 264 GLY A O 1
ATOM 2099 N N . PRO A 1 265 ? -4.621 -33.938 2.699 1 97.38 265 PRO A N 1
ATOM 2100 C CA . PRO A 1 265 ? -5.695 -33.156 2.1 1 97.38 265 PRO A CA 1
ATOM 2101 C C . PRO A 1 265 ? -5.176 -32.094 1.126 1 97.38 265 PRO A C 1
ATOM 2103 O O . PRO A 1 265 ? -5.898 -31.672 0.222 1 97.38 265 PRO A O 1
ATOM 2106 N N . SER A 1 266 ? -3.947 -31.641 1.279 1 97.56 266 SER A N 1
ATOM 2107 C CA . SER A 1 266 ? -3.373 -30.641 0.388 1 97.56 266 SER A CA 1
ATOM 2108 C C . SER A 1 266 ? -3.314 -31.141 -1.049 1 97.56 266 SER A C 1
ATOM 2110 O O . SER A 1 266 ? -3.342 -30.344 -1.993 1 97.56 266 SER A O 1
ATOM 2112 N N . VAL A 1 267 ? -3.283 -32.438 -1.225 1 98 267 VAL A N 1
ATOM 2113 C CA . VAL A 1 267 ? -3.271 -33.031 -2.562 1 98 267 VAL A CA 1
ATOM 2114 C C . VAL A 1 267 ? -4.602 -32.75 -3.26 1 98 267 VAL A C 1
ATOM 2116 O O . VAL A 1 267 ? -4.629 -32.375 -4.43 1 98 267 VAL A O 1
ATOM 2119 N N . GLN A 1 268 ? -5.637 -32.969 -2.518 1 95.94 268 GLN A N 1
ATOM 2120 C CA . GLN A 1 268 ? -6.965 -32.719 -3.072 1 95.94 268 GLN A CA 1
ATOM 2121 C C . GLN A 1 268 ? -7.168 -31.234 -3.393 1 95.94 268 GLN A C 1
ATOM 2123 O O . GLN A 1 268 ? -7.809 -30.891 -4.387 1 95.94 268 GLN A O 1
ATOM 2128 N N . GLN A 1 269 ? -6.598 -30.391 -2.543 1 95.44 269 GLN A N 1
ATOM 2129 C CA . GLN A 1 269 ? -6.68 -28.969 -2.83 1 95.44 269 GLN A CA 1
ATOM 2130 C C . GLN A 1 269 ? -5.914 -28.625 -4.105 1 95.44 269 GLN A C 1
ATOM 2132 O O . GLN A 1 269 ? -6.371 -27.812 -4.91 1 95.44 269 GLN A O 1
ATOM 2137 N N . THR A 1 270 ? -4.793 -29.203 -4.285 1 97.12 270 THR A N 1
ATOM 2138 C CA . THR A 1 270 ? -4.008 -29 -5.496 1 97.12 270 THR A CA 1
ATOM 2139 C C . THR A 1 270 ? -4.77 -29.469 -6.727 1 97.12 270 THR A C 1
ATOM 2141 O O . THR A 1 270 ? -4.746 -28.812 -7.77 1 97.12 270 THR A O 1
ATOM 2144 N N . GLN A 1 271 ? -5.5 -30.594 -6.586 1 95.38 271 GLN A N 1
ATOM 2145 C CA . GLN A 1 271 ? -6.297 -31.125 -7.688 1 95.38 271 GLN A CA 1
ATOM 2146 C C . GLN A 1 271 ? -7.402 -30.156 -8.094 1 95.38 271 GLN A C 1
ATOM 2148 O O . GLN A 1 271 ? -7.734 -30.047 -9.273 1 95.38 271 GLN A O 1
ATOM 2153 N N . ILE A 1 272 ? -7.91 -29.484 -7.113 1 91.31 272 ILE A N 1
ATOM 2154 C CA . ILE A 1 272 ? -8.969 -28.531 -7.414 1 91.31 272 ILE A CA 1
ATOM 2155 C C . ILE A 1 272 ? -8.422 -27.422 -8.305 1 91.31 272 ILE A C 1
ATOM 2157 O O . ILE A 1 272 ? -9.07 -27.016 -9.281 1 91.31 272 ILE A O 1
ATOM 2161 N N . SER A 1 273 ? -7.281 -26.953 -7.945 1 91.94 273 SER A N 1
ATOM 2162 C CA . SER A 1 273 ? -6.652 -25.906 -8.758 1 91.94 273 SER A CA 1
ATOM 2163 C C . SER A 1 273 ? -6.438 -26.391 -10.188 1 91.94 273 SER A C 1
ATOM 2165 O O . SER A 1 273 ? -6.723 -25.656 -11.141 1 91.94 273 SER A O 1
ATOM 2167 N N . PHE A 1 274 ? -5.965 -27.562 -10.344 1 94 274 PHE A N 1
ATOM 2168 C CA . PHE A 1 274 ? -5.742 -28.109 -11.68 1 94 274 PHE A CA 1
ATOM 2169 C C . PHE A 1 274 ? -7.055 -28.234 -12.438 1 94 274 PHE A C 1
ATOM 2171 O O . PHE A 1 274 ? -7.125 -27.906 -13.625 1 94 274 PHE A O 1
ATOM 2178 N N . LEU A 1 275 ? -8.016 -28.75 -11.781 1 89.69 275 LEU A N 1
ATOM 2179 C CA . LEU A 1 275 ? -9.305 -28.984 -12.414 1 89.69 275 LEU A CA 1
ATOM 2180 C C . LEU A 1 275 ? -9.898 -27.688 -12.945 1 89.69 275 LEU A C 1
ATOM 2182 O O . LEU A 1 275 ? -10.516 -27.672 -14.016 1 89.69 275 LEU A O 1
ATOM 2186 N N . GLU A 1 276 ? -9.734 -26.656 -12.211 1 85.5 276 GLU A N 1
ATOM 2187 C CA . GLU A 1 276 ? -10.227 -25.359 -12.656 1 85.5 276 GLU A CA 1
ATOM 2188 C C . GLU A 1 276 ? -9.508 -24.906 -13.922 1 85.5 276 GLU A C 1
ATOM 2190 O O . GLU A 1 276 ? -10.148 -24.391 -14.852 1 85.5 276 GLU A O 1
ATOM 2195 N N . ASP A 1 277 ? -8.242 -25.078 -13.898 1 89.56 277 ASP A N 1
ATOM 2196 C CA . ASP A 1 277 ? -7.465 -24.703 -15.078 1 89.56 277 ASP A CA 1
ATOM 2197 C C . ASP A 1 277 ? -7.82 -25.578 -16.281 1 89.56 277 ASP A C 1
ATOM 2199 O O . ASP A 1 277 ? -7.887 -25.094 -17.406 1 89.56 277 ASP A O 1
ATOM 2203 N N . TRP A 1 278 ? -7.98 -26.828 -15.992 1 90.06 278 TRP A N 1
ATOM 2204 C CA . TRP A 1 278 ? -8.344 -27.766 -17.047 1 90.06 278 TRP A CA 1
ATOM 2205 C C . TRP A 1 278 ? -9.695 -27.406 -17.656 1 90.06 278 TRP A C 1
ATOM 2207 O O . TRP A 1 278 ? -9.859 -27.438 -18.875 1 90.06 278 TRP A O 1
ATOM 2217 N N . ASN A 1 279 ? -10.602 -27.156 -16.781 1 82.81 279 ASN A N 1
ATOM 2218 C CA . ASN A 1 279 ? -11.922 -26.75 -17.25 1 82.81 279 ASN A CA 1
ATOM 2219 C C . ASN A 1 279 ? -11.844 -25.5 -18.141 1 82.81 279 ASN A C 1
ATOM 2221 O O . ASN A 1 279 ? -12.586 -25.391 -19.109 1 82.81 279 ASN A O 1
ATOM 2225 N N . TRP A 1 280 ? -11.055 -24.594 -17.781 1 81.25 280 TRP A N 1
ATOM 2226 C CA . TRP A 1 280 ? -10.852 -23.391 -18.578 1 81.25 280 TRP A CA 1
ATOM 2227 C C . TRP A 1 280 ? -10.266 -23.719 -19.938 1 81.25 280 TRP A C 1
ATOM 2229 O O . TRP A 1 280 ? -10.711 -23.188 -20.953 1 81.25 280 TRP A O 1
ATOM 2239 N N . ALA A 1 281 ? -9.328 -24.547 -19.906 1 83 281 ALA A N 1
ATOM 2240 C CA . ALA A 1 281 ? -8.641 -24.906 -21.141 1 83 281 ALA A CA 1
ATOM 2241 C C . ALA A 1 281 ? -9.578 -25.641 -22.109 1 83 281 ALA A C 1
ATOM 2243 O O . ALA A 1 281 ? -9.484 -25.484 -23.328 1 83 281 ALA A O 1
ATOM 2244 N N . MET A 1 282 ? -10.516 -26.375 -21.547 1 77.56 282 MET A N 1
ATOM 2245 C CA . MET A 1 282 ? -11.367 -27.234 -22.375 1 77.56 282 MET A CA 1
ATOM 2246 C C . MET A 1 282 ? -12.633 -26.5 -22.797 1 77.56 282 MET A C 1
ATOM 2248 O O . MET A 1 282 ? -13.328 -26.922 -23.719 1 77.56 282 MET A O 1
ATOM 2252 N N . LEU A 1 283 ? -13.031 -25.156 -22.219 1 63.75 283 LEU A N 1
ATOM 2253 C CA . LEU A 1 283 ? -14.312 -24.484 -22.422 1 63.75 283 LEU A CA 1
ATOM 2254 C C . LEU A 1 283 ? -15.32 -25.406 -23.094 1 63.75 283 LEU A C 1
ATOM 2256 O O . LEU A 1 283 ? -16.516 -25.312 -22.844 1 63.75 283 LEU A O 1
ATOM 2260 N N . LYS A 1 284 ? -15.164 -25.812 -24.344 1 51.91 284 LYS A N 1
ATOM 2261 C CA . LYS A 1 284 ? -16.203 -26.281 -25.25 1 51.91 284 LYS A CA 1
ATOM 2262 C C . LYS A 1 284 ? -16.688 -27.672 -24.859 1 51.91 284 LYS A C 1
ATOM 2264 O O . LYS A 1 284 ? -17.625 -28.203 -25.469 1 51.91 284 LYS A O 1
ATOM 2269 N N . CYS A 1 285 ? -15.984 -28.234 -23.906 1 49.91 285 CYS A N 1
ATOM 2270 C CA . CYS A 1 285 ? -16.5 -29.594 -23.828 1 49.91 285 CYS A CA 1
ATOM 2271 C C . CYS A 1 285 ? -17.344 -29.797 -22.562 1 49.91 285 CYS A C 1
ATOM 2273 O O . CYS A 1 285 ? -17.156 -29.078 -21.578 1 49.91 285 CYS A O 1
ATOM 2275 N N . GLY A 1 286 ? -18.594 -30.188 -22.531 1 51.44 286 GLY A N 1
ATOM 2276 C CA . GLY A 1 286 ? -19.516 -30.516 -21.469 1 51.44 286 GLY A CA 1
ATOM 2277 C C . GLY A 1 286 ? -18.859 -31.188 -20.281 1 51.44 286 GLY A C 1
ATOM 2278 O O . GLY A 1 286 ? -17.719 -31.641 -20.375 1 51.44 286 GLY A O 1
ATOM 2279 N N . PRO A 1 287 ? -19.391 -31.016 -18.953 1 53.28 287 PRO A N 1
ATOM 2280 C CA . PRO A 1 287 ? -18.891 -31.625 -17.719 1 53.28 287 PRO A CA 1
ATOM 2281 C C . PRO A 1 287 ? -18.406 -33.062 -17.922 1 53.28 287 PRO A C 1
ATOM 2283 O O . PRO A 1 287 ? -17.531 -33.531 -17.188 1 53.28 287 PRO A O 1
ATOM 2286 N N . SER A 1 288 ? -19 -33.688 -18.844 1 53.75 288 SER A N 1
ATOM 2287 C CA . SER A 1 288 ? -18.688 -35.094 -19.078 1 53.75 288 SER A CA 1
ATOM 2288 C C . SER A 1 288 ? -17.234 -35.281 -19.547 1 53.75 288 SER A C 1
ATOM 2290 O O . SER A 1 288 ? -16.688 -36.375 -19.484 1 53.75 288 SER A O 1
ATOM 2292 N N . SER A 1 289 ? -16.5 -34.094 -19.609 1 64.69 289 SER A N 1
ATOM 2293 C CA . SER A 1 289 ? -15.156 -34.188 -20.156 1 64.69 289 SER A CA 1
ATOM 2294 C C . SER A 1 289 ? -14.102 -33.875 -19.094 1 64.69 289 SER A C 1
ATOM 2296 O O . SER A 1 289 ? -12.906 -33.875 -19.391 1 64.69 289 SER A O 1
ATOM 2298 N N . LEU A 1 290 ? -14.617 -33.938 -17.828 1 79.31 290 LEU A N 1
ATOM 2299 C CA . LEU A 1 290 ? -13.656 -33.656 -16.766 1 79.31 290 LEU A CA 1
ATOM 2300 C C . LEU A 1 290 ? -12.945 -34.938 -16.312 1 79.31 290 LEU A C 1
ATOM 2302 O O . LEU A 1 290 ? -13.547 -36 -16.312 1 79.31 290 LEU A O 1
ATOM 2306 N N . PRO A 1 291 ? -11.625 -34.75 -15.953 1 87.06 291 PRO A N 1
ATOM 2307 C CA . PRO A 1 291 ? -10.898 -35.906 -15.422 1 87.06 291 PRO A CA 1
ATOM 2308 C C . PRO A 1 291 ? -11.57 -36.531 -14.195 1 87.06 291 PRO A C 1
ATOM 2310 O O . PRO A 1 291 ? -12.062 -35.781 -13.328 1 87.06 291 PRO A O 1
ATOM 2313 N N . ARG A 1 292 ? -11.758 -37.812 -14.203 1 88.25 292 ARG A N 1
ATOM 2314 C CA . ARG A 1 292 ? -12.219 -38.531 -13.008 1 88.25 292 ARG A CA 1
ATOM 2315 C C . ARG A 1 292 ? -11.094 -38.656 -11.984 1 88.25 292 ARG A C 1
ATOM 2317 O O . ARG A 1 292 ? -10.156 -39.438 -12.18 1 88.25 292 ARG A O 1
ATOM 2324 N N . LEU A 1 293 ? -11.188 -37.906 -10.914 1 93.12 293 LEU A N 1
ATOM 2325 C CA . LEU A 1 293 ? -10.117 -37.844 -9.922 1 93.12 293 LEU A CA 1
ATOM 2326 C C . LEU A 1 293 ? -10.555 -38.5 -8.609 1 93.12 293 LEU A C 1
ATOM 2328 O O . LEU A 1 293 ? -11.75 -38.625 -8.352 1 93.12 293 LEU A O 1
ATOM 2332 N N . ARG A 1 294 ? -9.586 -38.969 -7.879 1 93.62 294 ARG A N 1
ATOM 2333 C CA . ARG A 1 294 ? -9.812 -39.5 -6.539 1 93.62 294 ARG A CA 1
ATOM 2334 C C . ARG A 1 294 ? -9.852 -38.375 -5.504 1 93.62 294 ARG A C 1
ATOM 2336 O O . ARG A 1 294 ? -8.906 -37.594 -5.402 1 93.62 294 ARG A O 1
ATOM 2343 N N . TRP A 1 295 ? -10.898 -38.406 -4.656 1 93.38 295 TRP A N 1
ATOM 2344 C CA . TRP A 1 295 ? -11.07 -37.344 -3.676 1 93.38 295 TRP A CA 1
ATOM 2345 C C . TRP A 1 295 ? -10.984 -37.875 -2.254 1 93.38 295 TRP A C 1
ATOM 2347 O O . TRP A 1 295 ? -11.055 -37.125 -1.285 1 93.38 295 TRP A O 1
ATOM 2357 N N . GLU A 1 296 ? -10.758 -39.219 -2.168 1 92.56 296 GLU A N 1
ATOM 2358 C CA . GLU A 1 296 ? -10.531 -39.812 -0.857 1 92.56 296 GLU A CA 1
ATOM 2359 C C . GLU A 1 296 ? -9.195 -39.375 -0.265 1 92.56 296 GLU A C 1
ATOM 2361 O O . GLU A 1 296 ? -8.18 -39.375 -0.961 1 92.56 296 GLU A O 1
ATOM 2366 N N . ILE A 1 297 ? -9.258 -39.031 1.019 1 95.5 297 ILE A N 1
ATOM 2367 C CA . ILE A 1 297 ? -8.078 -38.469 1.664 1 95.5 297 ILE A CA 1
ATOM 2368 C C . ILE A 1 297 ? -7.465 -39.5 2.617 1 95.5 297 ILE A C 1
ATOM 2370 O O . ILE A 1 297 ? -8.18 -40.156 3.363 1 95.5 297 ILE A O 1
ATOM 2374 N N . THR A 1 298 ? -6.176 -39.719 2.479 1 96.12 298 THR A N 1
ATOM 2375 C CA . THR A 1 298 ? -5.402 -40.5 3.449 1 96.12 298 THR A CA 1
ATOM 2376 C C . THR A 1 298 ? -4.555 -39.562 4.316 1 96.12 298 THR A C 1
ATOM 2378 O O . THR A 1 298 ? -3.514 -39.062 3.875 1 96.12 298 THR A O 1
ATOM 2381 N N . PRO A 1 299 ? -4.969 -39.344 5.551 1 96.56 299 PRO A N 1
ATOM 2382 C CA . PRO A 1 299 ? -4.195 -38.438 6.41 1 96.56 299 PRO A CA 1
ATOM 2383 C C . PRO A 1 299 ? -2.793 -38.969 6.707 1 96.56 299 PRO A C 1
ATOM 2385 O O . PRO A 1 299 ? -2.582 -40.188 6.73 1 96.56 299 PRO A O 1
ATOM 2388 N N . GLN A 1 300 ? -1.896 -38.094 6.887 1 98 300 GLN A N 1
ATOM 2389 C CA . GLN A 1 300 ? -0.51 -38.438 7.18 1 98 300 GLN A CA 1
ATOM 2390 C C . GLN A 1 300 ? -0.204 -38.281 8.664 1 98 300 GLN A C 1
ATOM 2392 O O . GLN A 1 300 ? -0.73 -37.375 9.32 1 98 300 GLN A O 1
ATOM 2397 N N . PRO A 1 301 ? 0.706 -39.094 9.172 1 97 301 PRO A N 1
ATOM 2398 C CA . PRO A 1 301 ? 0.994 -39.062 10.609 1 97 301 PRO A CA 1
ATOM 2399 C C . PRO A 1 301 ? 1.677 -37.781 11.047 1 97 301 PRO A C 1
ATOM 2401 O O . PRO A 1 301 ? 1.564 -37.375 12.211 1 97 301 PRO A O 1
ATOM 2404 N N . GLU A 1 302 ? 2.361 -37.094 10.211 1 96.31 302 GLU A N 1
ATOM 2405 C CA . GLU A 1 302 ? 3.021 -35.844 10.547 1 96.31 302 GLU A CA 1
ATOM 2406 C C . GLU A 1 302 ? 2.01 -34.781 10.992 1 96.31 302 GLU A C 1
ATOM 2408 O O . GLU A 1 302 ? 2.34 -33.875 11.766 1 96.31 302 GLU A O 1
ATOM 2413 N N . ASP A 1 303 ? 0.775 -34.781 10.469 1 97.69 303 ASP A N 1
ATOM 2414 C CA . ASP A 1 303 ? -0.373 -33.969 10.883 1 97.69 303 ASP A CA 1
ATOM 2415 C C . ASP A 1 303 ? -0.076 -32.469 10.758 1 97.69 303 ASP A C 1
ATOM 2417 O O . ASP A 1 303 ? -0.447 -31.688 11.633 1 97.69 303 ASP A O 1
ATOM 2421 N N . GLU A 1 304 ? 0.589 -32.156 9.719 1 97.62 304 GLU A N 1
ATOM 2422 C CA . GLU A 1 304 ? 0.934 -30.75 9.492 1 97.62 304 GLU A CA 1
ATOM 2423 C C . GLU A 1 304 ? -0.26 -29.969 8.945 1 97.62 304 GLU A C 1
ATOM 2425 O O . GLU A 1 304 ? -1.11 -30.531 8.25 1 97.62 304 GLU A O 1
ATOM 2430 N N . THR A 1 305 ? -0.336 -28.688 9.297 1 98.31 305 THR A N 1
ATOM 2431 C CA . THR A 1 305 ? -1.42 -27.812 8.844 1 98.31 305 THR A CA 1
ATOM 2432 C C . THR A 1 305 ? -1.006 -27.031 7.602 1 98.31 305 THR A C 1
ATOM 2434 O O . THR A 1 305 ? 0.006 -26.328 7.613 1 98.31 305 THR A O 1
ATOM 2437 N N . LEU A 1 306 ? -1.829 -27.234 6.531 1 98.12 306 LEU A N 1
ATOM 2438 C CA . LEU A 1 306 ? -1.509 -26.578 5.262 1 98.12 306 LEU A CA 1
ATOM 2439 C C . LEU A 1 306 ? -2.758 -25.969 4.633 1 98.12 306 LEU A C 1
ATOM 2441 O O . LEU A 1 306 ? -3.879 -26.375 4.961 1 98.12 306 LEU A O 1
ATOM 2445 N N . LEU A 1 307 ? -2.549 -25 3.816 1 98.19 307 LEU A N 1
ATOM 2446 C CA . LEU A 1 307 ? -3.52 -24.438 2.881 1 98.19 307 LEU A CA 1
ATOM 2447 C C . LEU A 1 307 ? -2.891 -24.219 1.509 1 98.19 307 LEU A C 1
ATOM 2449 O O . LEU A 1 307 ? -1.852 -23.578 1.395 1 98.19 307 LEU A O 1
ATOM 2453 N N . ILE A 1 308 ? -3.443 -24.859 0.503 1 98.19 308 ILE A N 1
ATOM 2454 C CA . ILE A 1 308 ? -3.023 -24.531 -0.855 1 98.19 308 ILE A CA 1
ATOM 2455 C C . ILE A 1 308 ? -3.701 -23.25 -1.313 1 98.19 308 ILE A C 1
ATOM 2457 O O . ILE A 1 308 ? -4.922 -23.109 -1.198 1 98.19 308 ILE A O 1
ATOM 2461 N N . LEU A 1 309 ? -2.869 -22.359 -1.82 1 97.94 309 LEU A N 1
ATOM 2462 C CA . LEU A 1 309 ? -3.336 -21.016 -2.188 1 97.94 309 LEU A CA 1
ATOM 2463 C C . LEU A 1 309 ? -3.184 -20.781 -3.686 1 97.94 309 LEU A C 1
ATOM 2465 O O . LEU A 1 309 ? -2.17 -20.25 -4.133 1 97.94 309 LEU A O 1
ATOM 2469 N N . PRO A 1 310 ? -4.23 -21.156 -4.469 1 96.31 310 PRO A N 1
ATOM 2470 C CA . PRO A 1 310 ? -4.23 -20.672 -5.852 1 96.31 310 PRO A CA 1
ATOM 2471 C C . PRO A 1 310 ? -4.484 -19.172 -5.953 1 96.31 310 PRO A C 1
ATOM 2473 O O . PRO A 1 310 ? -5.285 -18.625 -5.191 1 96.31 310 PRO A O 1
ATOM 2476 N N . SER A 1 311 ? -3.732 -18.469 -6.766 1 94.94 311 SER A N 1
ATOM 2477 C CA . SER A 1 311 ? -3.924 -17.047 -6.988 1 94.94 311 SER A CA 1
ATOM 2478 C C . SER A 1 311 ? -3.855 -16.703 -8.469 1 94.94 311 SER A C 1
ATOM 2480 O O . SER A 1 311 ? -3.252 -17.438 -9.258 1 94.94 311 SER A O 1
ATOM 2482 N N . GLY A 1 312 ? -4.57 -15.609 -8.82 1 88.75 312 GLY A N 1
ATOM 2483 C CA . GLY A 1 312 ? -4.547 -15.211 -10.219 1 88.75 312 GLY A CA 1
ATOM 2484 C C . GLY A 1 312 ? -5.414 -14 -10.508 1 88.75 312 GLY A C 1
ATOM 2485 O O . GLY A 1 312 ? -5.984 -13.406 -9.594 1 88.75 312 GLY A O 1
ATOM 2486 N N . PRO A 1 313 ? -5.426 -13.57 -11.734 1 84.25 313 PRO A N 1
ATOM 2487 C CA . PRO A 1 313 ? -6.117 -12.344 -12.156 1 84.25 313 PRO A CA 1
ATOM 2488 C C . PRO A 1 313 ? -7.637 -12.461 -12.047 1 84.25 313 PRO A C 1
ATOM 2490 O O . PRO A 1 313 ? -8.344 -11.453 -12.148 1 84.25 313 PRO A O 1
ATOM 2493 N N . ALA A 1 314 ? -8.141 -13.609 -11.789 1 78.75 314 ALA A N 1
ATOM 2494 C CA . ALA A 1 314 ? -9.586 -13.797 -11.672 1 78.75 314 ALA A CA 1
ATOM 2495 C C . ALA A 1 314 ? -10.047 -13.641 -10.227 1 78.75 314 ALA A C 1
ATOM 2497 O O . ALA A 1 314 ? -11.242 -13.648 -9.945 1 78.75 314 ALA A O 1
ATOM 2498 N N . ASP A 1 315 ? -9.148 -13.438 -9.32 1 86.75 315 ASP A N 1
ATOM 2499 C CA . ASP A 1 315 ? -9.477 -13.312 -7.902 1 86.75 315 ASP A CA 1
ATOM 2500 C C . ASP A 1 315 ? -10.266 -12.031 -7.637 1 86.75 315 ASP A C 1
ATOM 2502 O O . ASP A 1 315 ? -9.93 -10.969 -8.164 1 86.75 315 ASP A O 1
ATOM 2506 N N . VAL A 1 316 ? -11.352 -12.141 -6.898 1 84.5 316 VAL A N 1
ATOM 2507 C CA . VAL A 1 316 ? -12.039 -10.93 -6.445 1 84.5 316 VAL A CA 1
ATOM 2508 C C . VAL A 1 316 ? -11.133 -10.148 -5.496 1 84.5 316 VAL A C 1
ATOM 2510 O O . VAL A 1 316 ? -10.977 -8.938 -5.645 1 84.5 316 VAL A O 1
ATOM 2513 N N . ILE A 1 317 ? -10.609 -10.812 -4.539 1 91.69 317 ILE A N 1
ATOM 2514 C CA . ILE A 1 317 ? -9.547 -10.312 -3.67 1 91.69 317 ILE A CA 1
ATOM 2515 C C . ILE A 1 317 ? -8.227 -11.008 -4.012 1 91.69 317 ILE A C 1
ATOM 2517 O O . ILE A 1 317 ? -8.141 -12.234 -3.98 1 91.69 317 ILE A O 1
ATOM 2521 N N . PRO A 1 318 ? -7.246 -10.234 -4.418 1 93.75 318 PRO A N 1
ATOM 2522 C CA . PRO A 1 318 ? -5.98 -10.852 -4.812 1 93.75 318 PRO A CA 1
ATOM 2523 C C . PRO A 1 318 ? -5.352 -11.68 -3.695 1 93.75 318 PRO A C 1
ATOM 2525 O O . PRO A 1 318 ? -4.805 -11.125 -2.74 1 93.75 318 PRO A O 1
ATOM 2528 N N . ALA A 1 319 ? -5.344 -12.914 -3.879 1 95.88 319 ALA A N 1
ATOM 2529 C CA . ALA A 1 319 ? -5.008 -13.852 -2.809 1 95.88 319 ALA A CA 1
ATOM 2530 C C . ALA A 1 319 ? -3.535 -13.75 -2.428 1 95.88 319 ALA A C 1
ATOM 2532 O O . ALA A 1 319 ? -3.199 -13.656 -1.246 1 95.88 319 ALA A O 1
ATOM 2533 N N . TRP A 1 320 ? -2.65 -13.773 -3.371 1 98 320 TRP A N 1
ATOM 2534 C CA . TRP A 1 320 ? -1.221 -13.766 -3.076 1 98 320 TRP A CA 1
ATOM 2535 C C . TRP A 1 320 ? -0.798 -12.438 -2.453 1 98 320 TRP A C 1
ATOM 2537 O O . TRP A 1 320 ? -0.058 -12.422 -1.466 1 98 320 TRP A O 1
ATOM 2547 N N . LYS A 1 321 ? -1.254 -11.359 -3.002 1 96.88 321 LYS A N 1
ATOM 2548 C CA . LYS A 1 321 ? -0.988 -10.047 -2.42 1 96.88 321 LYS A CA 1
ATOM 2549 C C . LYS A 1 321 ? -1.452 -9.984 -0.968 1 96.88 321 LYS A C 1
ATOM 2551 O O . LYS A 1 321 ? -0.723 -9.508 -0.097 1 96.88 321 LYS A O 1
ATOM 2556 N N . THR A 1 322 ? -2.66 -10.469 -0.776 1 97.31 322 THR A N 1
ATOM 2557 C CA . THR A 1 322 ? -3.234 -10.477 0.565 1 97.31 322 THR A CA 1
ATOM 2558 C C . THR A 1 322 ? -2.389 -11.328 1.508 1 97.31 322 THR A C 1
ATOM 2560 O O . THR A 1 322 ? -2.184 -10.969 2.668 1 97.31 322 THR A O 1
ATOM 2563 N N . ALA A 1 323 ? -1.92 -12.422 1.031 1 98.5 323 ALA A N 1
ATOM 2564 C CA . ALA A 1 323 ? -1.073 -13.289 1.85 1 98.5 323 ALA A CA 1
ATOM 2565 C C . ALA A 1 323 ? 0.188 -12.555 2.297 1 98.5 323 ALA A C 1
ATOM 2567 O O . ALA A 1 323 ? 0.539 -12.578 3.48 1 98.5 323 ALA A O 1
ATOM 2568 N N . LEU A 1 324 ? 0.848 -11.883 1.373 1 98.69 324 LEU A N 1
ATOM 2569 C CA . LEU A 1 324 ? 2.08 -11.164 1.684 1 98.69 324 LEU A CA 1
ATOM 2570 C C . LEU A 1 324 ? 1.823 -10.07 2.709 1 98.69 324 LEU A C 1
ATOM 2572 O O . LEU A 1 324 ? 2.59 -9.914 3.66 1 98.69 324 LEU A O 1
ATOM 2576 N N . ILE A 1 325 ? 0.756 -9.359 2.512 1 98.38 325 ILE A N 1
ATOM 2577 C CA . ILE A 1 325 ? 0.416 -8.258 3.4 1 98.38 325 ILE A CA 1
ATOM 2578 C C . ILE A 1 325 ? 0.076 -8.797 4.789 1 98.38 325 ILE A C 1
ATOM 2580 O O . ILE A 1 325 ? 0.532 -8.258 5.801 1 98.38 325 ILE A O 1
ATOM 2584 N N . ALA A 1 326 ? -0.688 -9.859 4.848 1 98.06 326 ALA A N 1
ATOM 2585 C CA . ALA A 1 326 ? -1.061 -10.461 6.125 1 98.06 326 ALA A CA 1
ATOM 2586 C C . ALA A 1 326 ? 0.17 -10.961 6.875 1 98.06 326 ALA A C 1
ATOM 2588 O O . ALA A 1 326 ? 0.289 -10.766 8.086 1 98.06 326 ALA A O 1
ATOM 2589 N N . LEU A 1 327 ? 1.06 -11.625 6.156 1 98.69 327 LEU A N 1
ATOM 2590 C CA . LEU A 1 327 ? 2.287 -12.125 6.766 1 98.69 327 LEU A CA 1
ATOM 2591 C C . LEU A 1 327 ? 3.137 -10.977 7.297 1 98.69 327 LEU A C 1
ATOM 2593 O O . LEU A 1 327 ? 3.627 -11.023 8.43 1 98.69 327 LEU A O 1
ATOM 2597 N N . ALA A 1 328 ? 3.307 -9.938 6.52 1 98.56 328 ALA A N 1
ATOM 2598 C CA . ALA A 1 328 ? 4.098 -8.781 6.926 1 98.56 328 ALA A CA 1
ATOM 2599 C C . ALA A 1 328 ? 3.498 -8.109 8.156 1 98.56 328 ALA A C 1
ATOM 2601 O O . ALA A 1 328 ? 4.219 -7.746 9.086 1 98.56 328 ALA A O 1
ATOM 2602 N N . ASN A 1 329 ? 2.18 -7.965 8.156 1 97.06 329 ASN A N 1
ATOM 2603 C CA . ASN A 1 329 ? 1.488 -7.258 9.234 1 97.06 329 ASN A CA 1
ATOM 2604 C C . ASN A 1 329 ? 1.528 -8.047 10.539 1 97.06 329 ASN A C 1
ATOM 2606 O O . ASN A 1 329 ? 1.446 -7.465 11.617 1 97.06 329 ASN A O 1
ATOM 2610 N N . SER A 1 330 ? 1.731 -9.328 10.445 1 97 330 SER A N 1
ATOM 2611 C CA . SER A 1 330 ? 1.606 -10.172 11.625 1 97 330 SER A CA 1
ATOM 2612 C C . SER A 1 330 ? 2.975 -10.594 12.156 1 97 330 SER A C 1
ATOM 2614 O O . SER A 1 330 ? 3.092 -11.062 13.289 1 97 330 SER A O 1
ATOM 2616 N N . ALA A 1 331 ? 4.027 -10.445 11.336 1 98.06 331 ALA A N 1
ATOM 2617 C CA . ALA A 1 331 ? 5.367 -10.828 11.766 1 98.06 331 ALA A CA 1
ATOM 2618 C C . ALA A 1 331 ? 5.789 -10.047 13.008 1 98.06 331 ALA A C 1
ATOM 2620 O O . ALA A 1 331 ? 5.512 -8.852 13.117 1 98.06 331 ALA A O 1
ATOM 2621 N N . THR A 1 332 ? 6.52 -10.719 13.914 1 96.5 332 THR A N 1
ATOM 2622 C CA . THR A 1 332 ? 6.949 -10.062 15.141 1 96.5 332 THR A CA 1
ATOM 2623 C C . THR A 1 332 ? 8.469 -10.125 15.289 1 96.5 332 THR A C 1
ATOM 2625 O O . THR A 1 332 ? 9.062 -9.281 15.969 1 96.5 332 THR A O 1
ATOM 2628 N N . ARG A 1 333 ? 9.086 -11.109 14.648 1 97.94 333 ARG A N 1
ATOM 2629 C CA . ARG A 1 333 ? 10.523 -11.281 14.812 1 97.94 333 ARG A CA 1
ATOM 2630 C C . ARG A 1 333 ? 11.242 -11.195 13.469 1 97.94 333 ARG A C 1
ATOM 2632 O O . ARG A 1 333 ? 12.227 -10.477 13.328 1 97.94 333 ARG A O 1
ATOM 2639 N N . ARG A 1 334 ? 10.688 -11.992 12.539 1 98.44 334 ARG A N 1
ATOM 2640 C CA . ARG A 1 334 ? 11.383 -12.008 11.25 1 98.44 334 ARG A CA 1
ATOM 2641 C C . ARG A 1 334 ? 10.398 -12.242 10.109 1 98.44 334 ARG A C 1
ATOM 2643 O O . ARG A 1 334 ? 9.391 -12.93 10.281 1 98.44 334 ARG A O 1
ATOM 2650 N N . LEU A 1 335 ? 10.672 -11.719 8.992 1 98.88 335 LEU A N 1
ATOM 2651 C CA . LEU A 1 335 ? 10.031 -11.938 7.699 1 98.88 335 LEU A CA 1
ATOM 2652 C C . LEU A 1 335 ? 11.07 -12.047 6.59 1 98.88 335 LEU A C 1
ATOM 2654 O O . LEU A 1 335 ? 11.594 -11.031 6.117 1 98.88 335 LEU A O 1
ATOM 2658 N N . TRP A 1 336 ? 11.398 -13.273 6.207 1 98.94 336 TRP A N 1
ATOM 2659 C CA . TRP A 1 336 ? 12.375 -13.523 5.152 1 98.94 336 TRP A CA 1
ATOM 2660 C C . TRP A 1 336 ? 11.688 -13.938 3.855 1 98.94 336 TRP A C 1
ATOM 2662 O O . TRP A 1 336 ? 10.82 -14.82 3.861 1 98.94 336 TRP A O 1
ATOM 2672 N N . ILE A 1 337 ? 12.031 -13.281 2.764 1 98.81 337 ILE A N 1
ATOM 2673 C CA . ILE A 1 337 ? 11.414 -13.531 1.466 1 98.81 337 ILE A CA 1
ATOM 2674 C C . ILE A 1 337 ? 12.492 -13.836 0.429 1 98.81 337 ILE A C 1
ATOM 2676 O O . ILE A 1 337 ? 13.438 -13.062 0.26 1 98.81 337 ILE A O 1
ATOM 2680 N N . SER A 1 338 ? 12.422 -14.922 -0.193 1 98.69 338 SER A N 1
ATOM 2681 C CA . SER A 1 338 ? 13.25 -15.266 -1.344 1 98.69 338 SER A CA 1
ATOM 2682 C C . SER A 1 338 ? 12.453 -15.219 -2.639 1 98.69 338 SER A C 1
ATOM 2684 O O . SER A 1 338 ? 11.383 -15.828 -2.734 1 98.69 338 SER A O 1
ATOM 2686 N N . THR A 1 339 ? 12.852 -14.516 -3.609 1 97.88 339 THR A N 1
ATOM 2687 C CA . THR A 1 339 ? 12.164 -14.359 -4.887 1 97.88 339 THR A CA 1
ATOM 2688 C C . THR A 1 339 ? 13.156 -14.047 -6.004 1 97.88 339 THR A C 1
ATOM 2690 O O . THR A 1 339 ? 14.117 -13.305 -5.797 1 97.88 339 THR A O 1
ATOM 2693 N N . PRO A 1 340 ? 12.992 -14.594 -7.184 1 96.31 340 PRO A N 1
ATOM 2694 C CA . PRO A 1 340 ? 13.875 -14.227 -8.297 1 96.31 340 PRO A CA 1
ATOM 2695 C C . PRO A 1 340 ? 13.656 -12.797 -8.781 1 96.31 340 PRO A C 1
ATOM 2697 O O . PRO A 1 340 ? 14.57 -12.18 -9.336 1 96.31 340 PRO A O 1
ATOM 2700 N N . TYR A 1 341 ? 12.453 -12.305 -8.602 1 94.81 341 TYR A N 1
ATOM 2701 C CA . TYR A 1 341 ? 12.086 -10.977 -9.078 1 94.81 341 TYR A CA 1
ATOM 2702 C C . TYR A 1 341 ? 11.438 -10.156 -7.965 1 94.81 341 TYR A C 1
ATOM 2704 O O . TYR A 1 341 ? 10.391 -10.531 -7.441 1 94.81 341 TYR A O 1
ATOM 2712 N N . PHE A 1 342 ? 12.047 -9.023 -7.648 1 94.69 342 PHE A N 1
ATOM 2713 C CA . PHE A 1 342 ? 11.531 -8.141 -6.609 1 94.69 342 PHE A CA 1
ATOM 2714 C C . PHE A 1 342 ? 11.125 -6.793 -7.191 1 94.69 342 PHE A C 1
ATOM 2716 O O . PHE A 1 342 ? 11.906 -5.844 -7.168 1 94.69 342 PHE A O 1
ATOM 2723 N N . VAL A 1 343 ? 9.891 -6.66 -7.609 1 91.94 343 VAL A N 1
ATOM 2724 C CA . VAL A 1 343 ? 9.242 -5.445 -8.094 1 91.94 343 VAL A CA 1
ATOM 2725 C C . VAL A 1 343 ? 7.848 -5.32 -7.484 1 91.94 343 VAL A C 1
ATOM 2727 O O . VAL A 1 343 ? 6.844 -5.449 -8.188 1 91.94 343 VAL A O 1
ATOM 2730 N N . PRO A 1 344 ? 7.785 -5.031 -6.211 1 92.31 344 PRO A N 1
ATOM 2731 C CA . PRO A 1 344 ? 6.508 -5.027 -5.496 1 92.31 344 PRO A CA 1
ATOM 2732 C C . PRO A 1 344 ? 5.637 -3.822 -5.844 1 92.31 344 PRO A C 1
ATOM 2734 O O . PRO A 1 344 ? 6.145 -2.816 -6.348 1 92.31 344 PRO A O 1
ATOM 2737 N N . ASP A 1 345 ? 4.387 -3.971 -5.656 1 87.75 345 ASP A N 1
ATOM 2738 C CA . ASP A 1 345 ? 3.52 -2.801 -5.734 1 87.75 345 ASP A CA 1
ATOM 2739 C C . ASP A 1 345 ? 3.541 -2.01 -4.426 1 87.75 345 ASP A C 1
ATOM 2741 O O . ASP A 1 345 ? 4.223 -2.395 -3.475 1 87.75 345 ASP A O 1
ATOM 2745 N N . GLU A 1 346 ? 2.818 -0.907 -4.363 1 88.88 346 GLU A N 1
ATOM 2746 C CA . GLU A 1 346 ? 2.908 0.023 -3.242 1 88.88 346 GLU A CA 1
ATOM 2747 C C . GLU A 1 346 ? 2.277 -0.567 -1.985 1 88.88 346 GLU A C 1
ATOM 2749 O O . GLU A 1 346 ? 2.723 -0.286 -0.871 1 88.88 346 GLU A O 1
ATOM 2754 N N . GLY A 1 347 ? 1.216 -1.329 -2.178 1 93.38 347 GLY A N 1
ATOM 2755 C CA . GLY A 1 347 ? 0.576 -1.957 -1.032 1 93.38 347 GLY A CA 1
ATOM 2756 C C . GLY A 1 347 ? 1.48 -2.932 -0.301 1 93.38 347 GLY A C 1
ATOM 2757 O O . GLY A 1 347 ? 1.599 -2.877 0.925 1 93.38 347 GLY A O 1
ATOM 2758 N N . VAL A 1 348 ? 2.121 -3.779 -1.044 1 96.81 348 VAL A N 1
ATOM 2759 C CA . VAL A 1 348 ? 3.037 -4.754 -0.46 1 96.81 348 VAL A CA 1
ATOM 2760 C C . VAL A 1 348 ? 4.242 -4.035 0.142 1 96.81 348 VAL A C 1
ATOM 2762 O O . VAL A 1 348 ? 4.676 -4.359 1.25 1 96.81 348 VAL A O 1
ATOM 2765 N N . MET A 1 349 ? 4.766 -3.051 -0.551 1 95.31 349 MET A N 1
ATOM 2766 C CA . MET A 1 349 ? 5.898 -2.281 -0.041 1 95.31 349 MET A CA 1
ATOM 2767 C C . MET A 1 349 ? 5.559 -1.638 1.299 1 95.31 349 MET A C 1
ATOM 2769 O O . MET A 1 349 ? 6.348 -1.712 2.246 1 95.31 349 MET A O 1
ATOM 2773 N N . ALA A 1 350 ? 4.395 -1.044 1.351 1 95.88 350 ALA A N 1
ATOM 2774 C CA . ALA A 1 350 ? 3.973 -0.388 2.584 1 95.88 350 ALA A CA 1
ATOM 2775 C C . ALA A 1 350 ? 3.885 -1.388 3.734 1 95.88 350 ALA A C 1
ATOM 2777 O O . ALA A 1 350 ? 4.23 -1.065 4.875 1 95.88 350 ALA A O 1
ATOM 2778 N N . ALA A 1 351 ? 3.41 -2.57 3.467 1 98 351 ALA A N 1
ATOM 2779 C CA . ALA A 1 351 ? 3.305 -3.607 4.488 1 98 351 ALA A CA 1
ATOM 2780 C C . ALA A 1 351 ? 4.684 -4.031 4.988 1 98 351 ALA A C 1
ATOM 2782 O O . ALA A 1 351 ? 4.887 -4.215 6.191 1 98 351 ALA A O 1
ATOM 2783 N N . LEU A 1 352 ? 5.625 -4.199 4.07 1 98.5 352 LEU A N 1
ATOM 2784 C CA . LEU A 1 352 ? 6.988 -4.555 4.445 1 98.5 352 LEU A CA 1
ATOM 2785 C C . LEU A 1 352 ? 7.621 -3.461 5.297 1 98.5 352 LEU A C 1
ATOM 2787 O O . LEU A 1 352 ? 8.273 -3.75 6.305 1 98.5 352 LEU A O 1
ATOM 2791 N N . GLN A 1 353 ? 7.445 -2.244 4.891 1 97.94 353 GLN A N 1
ATOM 2792 C CA . GLN A 1 353 ? 7.984 -1.102 5.621 1 97.94 353 GLN A CA 1
ATOM 2793 C C . GLN A 1 353 ? 7.387 -1.012 7.02 1 97.94 353 GLN A C 1
ATOM 2795 O O . GLN A 1 353 ? 8.109 -0.764 7.992 1 97.94 353 GLN A O 1
ATOM 2800 N N . ALA A 1 354 ? 6.113 -1.197 7.07 1 97.56 354 ALA A N 1
ATOM 2801 C CA . ALA A 1 354 ? 5.445 -1.168 8.375 1 97.56 354 ALA A CA 1
ATOM 2802 C C . ALA A 1 354 ? 5.992 -2.254 9.289 1 97.56 354 ALA A C 1
ATOM 2804 O O . ALA A 1 354 ? 6.152 -2.035 10.5 1 97.56 354 ALA A O 1
ATOM 2805 N N . ALA A 1 355 ? 6.227 -3.43 8.773 1 98.19 355 ALA A N 1
ATOM 2806 C CA . ALA A 1 355 ? 6.812 -4.512 9.555 1 98.19 355 ALA A CA 1
ATOM 2807 C C . ALA A 1 355 ? 8.18 -4.113 10.102 1 98.19 355 ALA A C 1
ATOM 2809 O O . ALA A 1 355 ? 8.484 -4.359 11.273 1 98.19 355 ALA A O 1
ATOM 2810 N N . ALA A 1 356 ? 8.977 -3.514 9.25 1 98.25 356 ALA A N 1
ATOM 2811 C CA . ALA A 1 356 ? 10.32 -3.092 9.648 1 98.25 356 ALA A CA 1
ATOM 2812 C C . ALA A 1 356 ? 10.258 -2.057 10.766 1 98.25 356 ALA A C 1
ATOM 2814 O O . ALA A 1 356 ? 11.078 -2.082 11.688 1 98.25 356 ALA A O 1
ATOM 2815 N N . LEU A 1 357 ? 9.32 -1.181 10.703 1 96.5 357 LEU A N 1
ATOM 2816 C CA . LEU A 1 357 ? 9.172 -0.136 11.711 1 96.5 357 LEU A CA 1
ATOM 2817 C C . LEU A 1 357 ? 8.797 -0.735 13.062 1 96.5 357 LEU A C 1
ATOM 2819 O O . LEU A 1 357 ? 8.961 -0.088 14.094 1 96.5 357 LEU A O 1
ATOM 2823 N N . ARG A 1 358 ? 8.25 -1.919 13.078 1 95.38 358 ARG A N 1
ATOM 2824 C CA . ARG A 1 358 ? 7.957 -2.635 14.312 1 95.38 358 ARG A CA 1
ATOM 2825 C C . ARG A 1 358 ? 9.156 -3.459 14.766 1 95.38 358 ARG A C 1
ATOM 2827 O O . ARG A 1 358 ? 9.016 -4.383 15.57 1 95.38 358 ARG A O 1
ATOM 2834 N N . ASN A 1 359 ? 10.32 -3.244 14.133 1 95.25 359 ASN A N 1
ATOM 2835 C CA . ASN A 1 359 ? 11.594 -3.865 14.469 1 95.25 359 ASN A CA 1
ATOM 2836 C C . ASN A 1 359 ? 11.633 -5.332 14.055 1 95.25 359 ASN A C 1
ATOM 2838 O O . ASN A 1 359 ? 12.273 -6.152 14.711 1 95.25 359 ASN A O 1
ATOM 2842 N N . VAL A 1 360 ? 10.812 -5.754 13.102 1 98.12 360 VAL A N 1
ATOM 2843 C CA . VAL A 1 360 ? 10.898 -7.074 12.492 1 98.12 360 VAL A CA 1
ATOM 2844 C C . VAL A 1 360 ? 12.141 -7.152 11.602 1 98.12 360 VAL A C 1
ATOM 2846 O O . VAL A 1 360 ? 12.461 -6.199 10.891 1 98.12 360 VAL A O 1
ATOM 2849 N N . ASP A 1 361 ? 12.875 -8.266 11.656 1 98.62 361 ASP A N 1
ATOM 2850 C CA . ASP A 1 361 ? 13.992 -8.523 10.75 1 98.62 361 ASP A CA 1
ATOM 2851 C C . ASP A 1 361 ? 13.492 -8.883 9.352 1 98.62 361 ASP A C 1
ATOM 2853 O O . ASP A 1 361 ? 13.281 -10.062 9.055 1 98.62 361 ASP A O 1
ATOM 2857 N N . VAL A 1 362 ? 13.328 -7.867 8.523 1 98.81 362 VAL A N 1
ATOM 2858 C CA . VAL A 1 362 ? 12.82 -8.086 7.172 1 98.81 362 VAL A CA 1
ATOM 2859 C C . VAL A 1 362 ? 13.984 -8.219 6.195 1 98.81 362 VAL A C 1
ATOM 2861 O O . VAL A 1 362 ? 14.781 -7.289 6.035 1 98.81 362 VAL A O 1
ATOM 2864 N N . ARG A 1 363 ? 14.109 -9.367 5.48 1 98.75 363 ARG A N 1
ATOM 2865 C CA . ARG A 1 363 ? 15.148 -9.617 4.492 1 98.75 363 ARG A CA 1
ATOM 2866 C C . ARG A 1 363 ? 14.555 -10.102 3.172 1 98.75 363 ARG A C 1
ATOM 2868 O O . ARG A 1 363 ? 13.633 -10.922 3.166 1 98.75 363 ARG A O 1
ATOM 2875 N N . ILE A 1 364 ? 15.031 -9.539 2.133 1 98.25 364 ILE A N 1
ATOM 2876 C CA . ILE A 1 364 ? 14.68 -9.969 0.783 1 98.25 364 ILE A CA 1
ATOM 2877 C C . ILE A 1 364 ? 15.898 -10.586 0.105 1 98.25 364 ILE A C 1
ATOM 2879 O O . ILE A 1 364 ? 16.969 -9.953 0.036 1 98.25 364 ILE A O 1
ATOM 2883 N N . LEU A 1 365 ? 15.758 -11.781 -0.34 1 98 365 LEU A N 1
ATOM 2884 C CA . LEU A 1 365 ? 16.812 -12.5 -1.036 1 98 365 LEU A CA 1
ATOM 2885 C C . LEU A 1 365 ? 16.5 -12.633 -2.521 1 98 365 LEU A C 1
ATOM 2887 O O . LEU A 1 365 ? 15.461 -13.18 -2.891 1 98 365 LEU A O 1
ATOM 2891 N N . ARG A 1 366 ? 17.312 -12.102 -3.371 1 95.56 366 ARG A N 1
ATOM 2892 C CA . ARG A 1 366 ? 17.172 -12.195 -4.82 1 95.56 366 ARG A CA 1
ATOM 2893 C C . ARG A 1 366 ? 18.484 -12.609 -5.48 1 95.56 366 ARG A C 1
ATOM 2895 O O . ARG A 1 366 ? 19.531 -12.594 -4.84 1 95.56 366 ARG A O 1
ATOM 2902 N N . PRO A 1 367 ? 18.484 -13 -6.742 1 95.62 367 PRO A N 1
ATOM 2903 C CA . PRO A 1 367 ? 19.734 -13.406 -7.398 1 95.62 367 PRO A CA 1
ATOM 2904 C C . PRO A 1 367 ? 20.625 -12.219 -7.75 1 95.62 367 PRO A C 1
ATOM 2906 O O . PRO A 1 367 ? 20.125 -11.141 -8.086 1 95.62 367 PRO A O 1
ATOM 2909 N N . GLU A 1 368 ? 21.859 -12.406 -7.645 1 92.31 368 GLU A N 1
ATOM 2910 C CA . GLU A 1 368 ? 22.797 -11.406 -8.156 1 92.31 368 GLU A CA 1
ATOM 2911 C C . GLU A 1 368 ? 22.766 -11.367 -9.688 1 92.31 368 GLU A C 1
ATOM 2913 O O . GLU A 1 368 ? 22.656 -10.289 -10.281 1 92.31 368 GLU A O 1
ATOM 2918 N N . ARG A 1 369 ? 22.891 -12.547 -10.211 1 88.38 369 ARG A N 1
ATOM 2919 C CA . ARG A 1 369 ? 22.781 -12.656 -11.664 1 88.38 369 ARG A CA 1
ATOM 2920 C C . ARG A 1 369 ? 21.312 -12.703 -12.102 1 88.38 369 ARG A C 1
ATOM 2922 O O . ARG A 1 369 ? 20.5 -13.383 -11.477 1 88.38 369 ARG A O 1
ATOM 2929 N N . ALA A 1 370 ? 21 -11.867 -13.078 1 82.75 370 ALA A N 1
ATOM 2930 C CA . ALA A 1 370 ? 19.594 -11.781 -13.492 1 82.75 370 ALA A CA 1
ATOM 2931 C C . ALA A 1 370 ? 19.391 -12.469 -14.836 1 82.75 370 ALA A C 1
ATOM 2933 O O . ALA A 1 370 ? 20.25 -12.43 -15.711 1 82.75 370 ALA A O 1
ATOM 2934 N N . ASP A 1 371 ? 18.297 -13.094 -14.969 1 82.75 371 ASP A N 1
ATOM 2935 C CA . ASP A 1 371 ? 17.859 -13.602 -16.266 1 82.75 371 ASP A CA 1
ATOM 2936 C C . ASP A 1 371 ? 17.062 -12.555 -17.016 1 82.75 371 ASP A C 1
ATOM 2938 O O . ASP A 1 371 ? 16.891 -12.648 -18.234 1 82.75 371 ASP A O 1
ATOM 2942 N N . HIS A 1 372 ? 16.516 -11.656 -16.359 1 84 372 HIS A N 1
ATOM 2943 C CA . HIS A 1 372 ? 15.812 -10.5 -16.906 1 84 372 HIS A CA 1
ATOM 2944 C C . HIS A 1 372 ? 16.453 -9.203 -16.438 1 84 372 HIS A C 1
ATOM 2946 O O . HIS A 1 372 ? 16.188 -8.727 -15.328 1 84 372 HIS A O 1
ATOM 2952 N N . ILE A 1 373 ? 17.125 -8.531 -17.281 1 82.06 373 ILE A N 1
ATOM 2953 C CA . ILE A 1 373 ? 17.938 -7.383 -16.922 1 82.06 373 ILE A CA 1
ATOM 2954 C C . ILE A 1 373 ? 17.047 -6.219 -16.5 1 82.06 373 ILE A C 1
ATOM 2956 O O . ILE A 1 373 ? 17.391 -5.457 -15.594 1 82.06 373 ILE A O 1
ATOM 2960 N N . LEU A 1 374 ? 15.945 -6.125 -17.109 1 80 374 LEU A N 1
ATOM 2961 C CA . LEU A 1 374 ? 15.047 -5.023 -16.781 1 80 374 LEU A CA 1
ATOM 2962 C C . LEU A 1 374 ? 14.562 -5.133 -15.344 1 80 374 LEU A C 1
ATOM 2964 O O . LEU A 1 374 ? 14.484 -4.133 -14.625 1 80 374 LEU A O 1
ATOM 2968 N N . VAL A 1 375 ? 14.258 -6.316 -14.984 1 82.12 375 VAL A N 1
ATOM 2969 C CA . VAL A 1 375 ? 13.766 -6.551 -13.625 1 82.12 375 VAL A CA 1
ATOM 2970 C C . VAL A 1 375 ? 14.867 -6.262 -12.617 1 82.12 375 VAL A C 1
ATOM 2972 O O . VAL A 1 375 ? 14.617 -5.66 -11.57 1 82.12 375 VAL A O 1
ATOM 2975 N N . LYS A 1 376 ? 16.016 -6.637 -12.984 1 84.19 376 LYS A N 1
ATOM 2976 C CA . LYS A 1 376 ? 17.141 -6.379 -12.094 1 84.19 376 LYS A CA 1
ATOM 2977 C C . LYS A 1 376 ? 17.375 -4.879 -11.93 1 84.19 376 LYS A C 1
ATOM 2979 O O . LYS A 1 376 ? 17.531 -4.391 -10.805 1 84.19 376 LYS A O 1
ATOM 2984 N N . LEU A 1 377 ? 17.422 -4.207 -12.992 1 83.12 377 LEU A N 1
ATOM 2985 C CA . LEU A 1 377 ? 17.625 -2.764 -12.953 1 83.12 377 LEU A CA 1
ATOM 2986 C C . LEU A 1 377 ? 16.516 -2.08 -12.156 1 83.12 377 LEU A C 1
ATOM 2988 O O . LEU A 1 377 ? 16.797 -1.192 -11.344 1 83.12 377 LEU A O 1
ATOM 2992 N N . SER A 1 378 ? 15.312 -2.533 -12.352 1 80.5 378 SER A N 1
ATOM 2993 C CA . SER A 1 378 ? 14.18 -1.977 -11.625 1 80.5 378 SER A CA 1
ATOM 2994 C C . SER A 1 378 ? 14.328 -2.18 -10.117 1 80.5 378 SER A C 1
ATOM 2996 O O . SER A 1 378 ? 13.961 -1.307 -9.328 1 80.5 378 SER A O 1
ATOM 2998 N N . SER A 1 379 ? 14.828 -3.27 -9.805 1 84.06 379 SER A N 1
ATOM 2999 C CA . SER A 1 379 ? 14.914 -3.631 -8.398 1 84.06 379 SER A CA 1
ATOM 3000 C C . SER A 1 379 ? 15.836 -2.68 -7.637 1 84.06 379 SER A C 1
ATOM 3002 O O . SER A 1 379 ? 15.648 -2.459 -6.438 1 84.06 379 SER A O 1
ATOM 3004 N N . PHE A 1 380 ? 16.781 -2.074 -8.312 1 83.94 380 PHE A N 1
ATOM 3005 C CA . PHE A 1 380 ? 17.719 -1.157 -7.668 1 83.94 380 PHE A CA 1
ATOM 3006 C C . PHE A 1 380 ? 17 0.116 -7.227 1 83.94 380 PHE A C 1
ATOM 3008 O O . PHE A 1 380 ? 17.422 0.765 -6.266 1 83.94 380 PHE A O 1
ATOM 3015 N N . THR A 1 381 ? 15.961 0.38 -7.895 1 83.19 381 THR A N 1
ATOM 3016 C CA . THR A 1 381 ? 15.258 1.624 -7.602 1 83.19 381 THR A CA 1
ATOM 3017 C C . THR A 1 381 ? 14.523 1.526 -6.27 1 83.19 381 THR A C 1
ATOM 3019 O O . THR A 1 381 ? 14.109 2.543 -5.707 1 83.19 381 THR A O 1
ATOM 3022 N N . PHE A 1 382 ? 14.43 0.336 -5.793 1 86.88 382 PHE A N 1
ATOM 3023 C CA . PHE A 1 382 ? 13.695 0.147 -4.551 1 86.88 382 PHE A CA 1
ATOM 3024 C C . PHE A 1 382 ? 14.641 0.158 -3.355 1 86.88 382 PHE A C 1
ATOM 3026 O O . PHE A 1 382 ? 14.195 0.129 -2.205 1 86.88 382 PHE A O 1
ATOM 3033 N N . LEU A 1 383 ? 15.906 0.159 -3.582 1 88.38 383 LEU A N 1
ATOM 3034 C CA . LEU A 1 383 ? 16.891 0.049 -2.52 1 88.38 383 LEU A CA 1
ATOM 3035 C C . LEU A 1 383 ? 16.719 1.165 -1.495 1 88.38 383 LEU A C 1
ATOM 3037 O O . LEU A 1 383 ? 16.859 0.933 -0.291 1 88.38 383 LEU A O 1
ATOM 3041 N N . ARG A 1 384 ? 16.484 2.352 -1.932 1 85.06 384 ARG A N 1
ATOM 3042 C CA . ARG A 1 384 ? 16.281 3.461 -1.004 1 85.06 384 ARG A CA 1
ATOM 3043 C C . ARG A 1 384 ? 15.055 3.238 -0.131 1 85.06 384 ARG A C 1
ATOM 3045 O O . ARG A 1 384 ? 15.094 3.471 1.079 1 85.06 384 ARG A O 1
ATOM 3052 N N . ASP A 1 385 ? 14.008 2.799 -0.777 1 88.5 385 ASP A N 1
ATOM 3053 C CA . ASP A 1 385 ? 12.758 2.547 -0.075 1 88.5 385 ASP A CA 1
ATOM 3054 C C . ASP A 1 385 ? 12.914 1.437 0.959 1 88.5 385 ASP A C 1
ATOM 3056 O O . ASP A 1 385 ? 12.211 1.41 1.968 1 88.5 385 ASP A O 1
ATOM 3060 N N . LEU A 1 386 ? 13.789 0.53 0.658 1 94.56 386 LEU A N 1
ATOM 3061 C CA . LEU A 1 386 ? 14.047 -0.572 1.578 1 94.56 386 LEU A CA 1
ATOM 3062 C C . LEU A 1 386 ? 14.984 -0.137 2.699 1 94.56 386 LEU A C 1
ATOM 3064 O O . LEU A 1 386 ? 14.656 -0.278 3.879 1 94.56 386 LEU A O 1
ATOM 3068 N N . ASP A 1 387 ? 16.031 0.498 2.363 1 93.75 387 ASP A N 1
ATOM 3069 C CA . ASP A 1 387 ? 17.109 0.842 3.293 1 93.75 387 ASP A CA 1
ATOM 3070 C C . ASP A 1 387 ? 16.641 1.865 4.324 1 93.75 387 ASP A C 1
ATOM 3072 O O . ASP A 1 387 ? 17.031 1.81 5.488 1 93.75 387 ASP A O 1
ATOM 3076 N N . THR A 1 388 ? 15.828 2.77 3.883 1 91.5 388 THR A N 1
ATOM 3077 C CA . THR A 1 388 ? 15.32 3.822 4.758 1 91.5 388 THR A CA 1
ATOM 3078 C C . THR A 1 388 ? 14.602 3.223 5.961 1 91.5 388 THR A C 1
ATOM 3080 O O . THR A 1 388 ? 14.617 3.801 7.051 1 91.5 388 THR A O 1
ATOM 3083 N N . TYR A 1 389 ? 14.039 2.092 5.824 1 95.31 389 TYR A N 1
ATOM 3084 C CA . TYR A 1 389 ? 13.25 1.467 6.879 1 95.31 389 TYR A CA 1
ATOM 3085 C C . TYR A 1 389 ? 14.031 0.337 7.547 1 95.31 389 TYR A C 1
ATOM 3087 O O . TYR A 1 389 ? 13.508 -0.347 8.43 1 95.31 389 TYR A O 1
ATOM 3095 N N . GLY A 1 390 ? 15.242 0.066 7.07 1 95.56 390 GLY A N 1
ATOM 3096 C CA . GLY A 1 390 ? 16.078 -0.971 7.652 1 95.56 390 GLY A CA 1
ATOM 3097 C C . GLY A 1 390 ? 15.828 -2.346 7.062 1 95.56 390 GLY A C 1
ATOM 3098 O O . GLY A 1 390 ? 16.219 -3.359 7.641 1 95.56 390 GLY A O 1
ATOM 3099 N N . ILE A 1 391 ? 15.133 -2.441 5.969 1 97.88 391 ILE A N 1
ATOM 3100 C CA . ILE A 1 391 ? 14.922 -3.707 5.277 1 97.88 391 ILE A CA 1
ATOM 3101 C C . ILE A 1 391 ? 16.188 -4.098 4.516 1 97.88 391 ILE A C 1
ATOM 3103 O O . ILE A 1 391 ? 16.781 -3.266 3.834 1 97.88 391 ILE A O 1
ATOM 3107 N N . GLN A 1 392 ? 16.562 -5.352 4.645 1 97.38 392 GLN A N 1
ATOM 3108 C CA . GLN A 1 392 ? 17.812 -5.797 4.027 1 97.38 392 GLN A CA 1
ATOM 3109 C C . GLN A 1 392 ? 17.547 -6.48 2.689 1 97.38 392 GLN A C 1
ATOM 3111 O O . GLN A 1 392 ? 16.656 -7.328 2.584 1 97.38 392 GLN A O 1
ATOM 3116 N N . LEU A 1 393 ? 18.266 -6.055 1.718 1 96.06 393 LEU A N 1
ATOM 3117 C CA . LEU A 1 393 ? 18.266 -6.707 0.415 1 96.06 393 LEU A CA 1
ATOM 3118 C C . LEU A 1 393 ? 19.547 -7.504 0.209 1 96.06 393 LEU A C 1
ATOM 3120 O O . LEU A 1 393 ? 20.641 -6.977 0.396 1 96.06 393 LEU A O 1
ATOM 3124 N N . TRP A 1 394 ? 19.375 -8.75 -0.063 1 97 394 TRP A N 1
ATOM 3125 C CA . TRP A 1 394 ? 20.516 -9.656 -0.24 1 97 394 TRP A CA 1
ATOM 3126 C C . TRP A 1 394 ? 20.562 -10.188 -1.667 1 97 394 TRP A C 1
ATOM 3128 O O . TRP A 1 394 ? 19.531 -10.484 -2.266 1 97 394 TRP A O 1
ATOM 3138 N N . ALA A 1 395 ? 21.797 -10.312 -2.189 1 96.19 395 ALA A N 1
ATOM 3139 C CA . ALA A 1 395 ? 22.016 -10.844 -3.531 1 96.19 395 ALA A CA 1
ATOM 3140 C C . ALA A 1 395 ? 22.703 -12.203 -3.471 1 96.19 395 ALA A C 1
ATOM 3142 O O . ALA A 1 395 ? 23.859 -12.297 -3.018 1 96.19 395 ALA A O 1
ATOM 3143 N N . TYR A 1 396 ? 22.078 -13.242 -3.881 1 97.38 396 TYR A N 1
ATOM 3144 C CA . TYR A 1 396 ? 22.609 -14.602 -3.914 1 97.38 396 TYR A CA 1
ATOM 3145 C C . TYR A 1 396 ? 23.734 -14.719 -4.945 1 97.38 396 TYR A C 1
ATOM 3147 O O . TYR A 1 396 ? 23.547 -14.336 -6.105 1 97.38 396 TYR A O 1
ATOM 3155 N N . GLN A 1 397 ? 24.844 -15.398 -4.629 1 96 397 GLN A N 1
ATOM 3156 C CA . GLN A 1 397 ? 26.047 -15.289 -5.461 1 96 397 GLN A CA 1
ATOM 3157 C C . GLN A 1 397 ? 26.375 -16.625 -6.121 1 96 397 GLN A C 1
ATOM 3159 O O . GLN A 1 397 ? 27.172 -16.672 -7.066 1 96 397 GLN A O 1
ATOM 3164 N N . LYS A 1 398 ? 25.875 -17.703 -5.734 1 94.25 398 LYS A N 1
ATOM 3165 C CA . LYS A 1 398 ? 26.312 -19.031 -6.18 1 94.25 398 LYS A CA 1
ATOM 3166 C C . LYS A 1 398 ? 25.625 -19.438 -7.477 1 94.25 398 LYS A C 1
ATOM 3168 O O . LYS A 1 398 ? 25.938 -20.484 -8.047 1 94.25 398 LYS A O 1
ATOM 3173 N N . GLY A 1 399 ? 24.797 -18.672 -8.039 1 93.94 399 GLY A N 1
ATOM 3174 C CA . GLY A 1 399 ? 24.031 -18.984 -9.234 1 93.94 399 GLY A CA 1
ATOM 3175 C C . GLY A 1 399 ? 22.766 -18.156 -9.352 1 93.94 399 GLY A C 1
ATOM 3176 O O . GLY A 1 399 ? 22.719 -17 -8.906 1 93.94 399 GLY A O 1
ATOM 3177 N N . PHE A 1 400 ? 21.812 -18.812 -10.031 1 95.12 400 PHE A N 1
ATOM 3178 C CA . PHE A 1 400 ? 20.547 -18.125 -10.203 1 95.12 400 PHE A CA 1
ATOM 3179 C C . PHE A 1 400 ? 19.531 -18.594 -9.172 1 95.12 400 PHE A C 1
ATOM 3181 O O . PHE A 1 400 ? 19.078 -19.75 -9.211 1 95.12 400 PHE A O 1
ATOM 3188 N N . LEU A 1 401 ? 19.25 -17.734 -8.297 1 96.69 401 LEU A N 1
ATOM 3189 C CA . LEU A 1 401 ? 18.219 -18.016 -7.297 1 96.69 401 LEU A CA 1
ATOM 3190 C C . LEU A 1 401 ? 16.828 -17.812 -7.875 1 96.69 401 LEU A C 1
ATOM 3192 O O . LEU A 1 401 ? 16.469 -16.688 -8.219 1 96.69 401 LEU A O 1
ATOM 3196 N N . HIS A 1 402 ? 16.062 -18.891 -7.922 1 97.12 402 HIS A N 1
ATOM 3197 C CA . HIS A 1 402 ? 14.742 -18.844 -8.555 1 97.12 402 HIS A CA 1
ATOM 3198 C C . HIS A 1 402 ? 13.648 -19.297 -7.598 1 97.12 402 HIS A C 1
ATOM 3200 O O . HIS A 1 402 ? 12.484 -19.391 -7.98 1 97.12 402 HIS A O 1
ATOM 3206 N N . GLN A 1 403 ? 14.016 -19.578 -6.387 1 96.81 403 GLN A N 1
ATOM 3207 C CA . GLN A 1 403 ? 13.008 -20.062 -5.445 1 96.81 403 GLN A CA 1
ATOM 3208 C C . GLN A 1 403 ? 12.031 -18.969 -5.059 1 96.81 403 GLN A C 1
ATOM 3210 O O . GLN A 1 403 ? 12.359 -17.781 -5.152 1 96.81 403 GLN A O 1
ATOM 3215 N N . LYS A 1 404 ? 10.828 -19.281 -4.664 1 98.44 404 LYS A N 1
ATOM 3216 C CA . LYS A 1 404 ? 9.758 -18.422 -4.145 1 98.44 404 LYS A CA 1
ATOM 3217 C C . LYS A 1 404 ? 9.305 -18.891 -2.766 1 98.44 404 LYS A C 1
ATOM 3219 O O . LYS A 1 404 ? 8.469 -19.797 -2.658 1 98.44 404 LYS A O 1
ATOM 3224 N N . VAL A 1 405 ? 9.883 -18.297 -1.793 1 98.81 405 VAL A N 1
ATOM 3225 C CA . VAL A 1 405 ? 9.672 -18.766 -0.429 1 98.81 405 VAL A CA 1
ATOM 3226 C C . VAL A 1 405 ? 9.547 -17.562 0.517 1 98.81 405 VAL A C 1
ATOM 3228 O O . VAL A 1 405 ? 10.273 -16.578 0.373 1 98.81 405 VAL A O 1
ATOM 3231 N N . VAL A 1 406 ? 8.602 -17.625 1.427 1 98.88 406 VAL A N 1
ATOM 3232 C CA . VAL A 1 406 ? 8.469 -16.656 2.518 1 98.88 406 VAL A CA 1
ATOM 3233 C C . VAL A 1 406 ? 8.492 -17.391 3.857 1 98.88 406 VAL A C 1
ATOM 3235 O O . VAL A 1 406 ? 7.914 -18.469 3.99 1 98.88 406 VAL A O 1
ATOM 3238 N N . LEU A 1 407 ? 9.195 -16.875 4.824 1 98.94 407 LEU A N 1
ATOM 3239 C CA . LEU A 1 407 ? 9.195 -17.375 6.195 1 98.94 407 LEU A CA 1
ATOM 3240 C C . LEU A 1 407 ? 8.812 -16.266 7.176 1 98.94 407 LEU A C 1
ATOM 3242 O O . LEU A 1 407 ? 9.5 -15.25 7.262 1 98.94 407 LEU A O 1
ATOM 3246 N N . MET A 1 408 ? 7.73 -16.391 7.863 1 98.81 408 MET A N 1
ATOM 3247 C CA . MET A 1 408 ? 7.293 -15.477 8.914 1 98.81 408 MET A CA 1
ATOM 3248 C C . MET A 1 408 ? 7.543 -16.062 10.297 1 98.81 408 MET A C 1
ATOM 3250 O O . MET A 1 408 ? 6.883 -17.031 10.695 1 98.81 408 MET A O 1
ATOM 3254 N N . ASP A 1 409 ? 8.477 -15.492 11.023 1 98.31 409 ASP A N 1
ATOM 3255 C CA . ASP A 1 409 ? 8.859 -15.977 12.344 1 98.31 409 ASP A CA 1
ATOM 3256 C C . ASP A 1 409 ? 9.203 -17.469 12.305 1 98.31 409 ASP A C 1
ATOM 3258 O O . ASP A 1 409 ? 10.07 -17.891 11.531 1 98.31 409 ASP A O 1
ATOM 3262 N N . ASP A 1 410 ? 8.562 -18.297 13.109 1 97.31 410 ASP A N 1
ATOM 3263 C CA . ASP A 1 410 ? 8.68 -19.75 13.086 1 97.31 410 ASP A CA 1
ATOM 3264 C C . ASP A 1 410 ? 7.324 -20.406 12.852 1 97.31 410 ASP A C 1
ATOM 3266 O O . ASP A 1 410 ? 7.137 -21.578 13.164 1 97.31 410 ASP A O 1
ATOM 3270 N N . ASP A 1 411 ? 6.477 -19.594 12.297 1 97.12 411 ASP A N 1
ATOM 3271 C CA . ASP A 1 411 ? 5.078 -20 12.367 1 97.12 411 ASP A CA 1
ATOM 3272 C C . ASP A 1 411 ? 4.551 -20.391 10.984 1 97.12 411 ASP A C 1
ATOM 3274 O O . ASP A 1 411 ? 3.803 -21.359 10.852 1 97.12 411 ASP A O 1
ATOM 3278 N N . ILE A 1 412 ? 4.891 -19.594 9.945 1 98.62 412 ILE A N 1
ATOM 3279 C CA . ILE A 1 412 ? 4.34 -19.875 8.617 1 98.62 412 ILE A CA 1
ATOM 3280 C C . ILE A 1 412 ? 5.453 -19.812 7.578 1 98.62 412 ILE A C 1
ATOM 3282 O O . ILE A 1 412 ? 6.293 -18.906 7.605 1 98.62 412 ILE A O 1
ATOM 3286 N N . ALA A 1 413 ? 5.5 -20.766 6.742 1 98.81 413 ALA A N 1
ATOM 3287 C CA . ALA A 1 413 ? 6.324 -20.75 5.539 1 98.81 413 ALA A CA 1
ATOM 3288 C C . ALA A 1 413 ? 5.469 -20.906 4.285 1 98.81 413 ALA A C 1
ATOM 3290 O O . ALA A 1 413 ? 4.418 -21.562 4.32 1 98.81 413 ALA A O 1
ATOM 3291 N N . THR A 1 414 ? 5.883 -20.281 3.225 1 98.81 414 THR A N 1
ATOM 3292 C CA . THR A 1 414 ? 5.238 -20.5 1.937 1 98.81 414 THR A CA 1
ATOM 3293 C C . THR A 1 414 ? 6.246 -20.984 0.902 1 98.81 414 THR A C 1
ATOM 3295 O O . THR A 1 414 ? 7.402 -20.562 0.903 1 98.81 414 THR A O 1
ATOM 3298 N N . VAL A 1 415 ? 5.898 -21.891 0.109 1 98.81 415 VAL A N 1
ATOM 3299 C CA . VAL A 1 415 ? 6.648 -22.375 -1.04 1 98.81 415 VAL A CA 1
ATOM 3300 C C . VAL A 1 415 ? 5.723 -22.516 -2.244 1 98.81 415 VAL A C 1
ATOM 3302 O O . VAL A 1 415 ? 4.652 -23.125 -2.146 1 98.81 415 VAL A O 1
ATOM 3305 N N . GLY A 1 416 ? 6.098 -21.922 -3.361 1 98.5 416 GLY A N 1
ATOM 3306 C CA . GLY A 1 416 ? 5.207 -22.047 -4.504 1 98.5 416 GLY A CA 1
ATOM 3307 C C . GLY A 1 416 ? 5.766 -21.438 -5.77 1 98.5 416 GLY A C 1
ATOM 3308 O O . GLY A 1 416 ? 6.969 -21.531 -6.031 1 98.5 416 GLY A O 1
ATOM 3309 N N . THR A 1 417 ? 4.828 -20.953 -6.586 1 98.56 417 THR A N 1
ATOM 3310 C CA . THR A 1 417 ? 5.203 -20.484 -7.918 1 98.56 417 THR A CA 1
ATOM 3311 C C . THR A 1 417 ? 5.172 -18.969 -7.98 1 98.56 417 THR A C 1
ATOM 3313 O O . THR A 1 417 ? 5.672 -18.359 -8.938 1 98.56 417 THR A O 1
ATOM 3316 N N . ALA A 1 418 ? 4.68 -18.328 -6.945 1 98.25 418 ALA A N 1
ATOM 3317 C CA . ALA A 1 418 ? 4.406 -16.891 -7.02 1 98.25 418 ALA A CA 1
ATOM 3318 C C . ALA A 1 418 ? 5.648 -16.078 -6.668 1 98.25 418 ALA A C 1
ATOM 3320 O O . ALA A 1 418 ? 6.207 -16.234 -5.578 1 98.25 418 ALA A O 1
ATOM 3321 N N . ASN A 1 419 ? 6.07 -15.203 -7.598 1 96.75 419 ASN A N 1
ATOM 3322 C CA . ASN A 1 419 ? 7.129 -14.234 -7.355 1 96.75 419 ASN A CA 1
ATOM 3323 C C . ASN A 1 419 ? 6.621 -13.039 -6.547 1 96.75 419 ASN A C 1
ATOM 3325 O O . ASN A 1 419 ? 5.465 -13.023 -6.121 1 96.75 419 ASN A O 1
ATOM 3329 N N . LEU A 1 420 ? 7.535 -12.164 -6.219 1 96.69 420 LEU A N 1
ATOM 3330 C CA . LEU A 1 420 ? 7.137 -10.883 -5.641 1 96.69 420 LEU A CA 1
ATOM 3331 C C . LEU A 1 420 ? 7.316 -9.758 -6.645 1 96.69 420 LEU A C 1
ATOM 3333 O O . LEU A 1 420 ? 8.117 -8.844 -6.422 1 96.69 420 LEU A O 1
ATOM 3337 N N . ASP A 1 421 ? 6.559 -9.766 -7.645 1 92.81 421 ASP A N 1
ATOM 3338 C CA . ASP A 1 421 ? 6.527 -8.758 -8.703 1 92.81 421 ASP A CA 1
ATOM 3339 C C . ASP A 1 421 ? 5.094 -8.477 -9.148 1 92.81 421 ASP A C 1
ATOM 3341 O O . ASP A 1 421 ? 4.152 -9.102 -8.656 1 92.81 421 ASP A O 1
ATOM 3345 N N . ASN A 1 422 ? 4.934 -7.586 -9.977 1 88.25 422 ASN A N 1
ATOM 3346 C CA . ASN A 1 422 ? 3.59 -7.16 -10.359 1 88.25 422 ASN A CA 1
ATOM 3347 C C . ASN A 1 422 ? 2.857 -8.25 -11.141 1 88.25 422 ASN A C 1
ATOM 3349 O O . ASN A 1 422 ? 1.638 -8.383 -11.039 1 88.25 422 ASN A O 1
ATOM 3353 N N . ARG A 1 423 ? 3.496 -9.047 -11.898 1 89.44 423 ARG A N 1
ATOM 3354 C CA . ARG A 1 423 ? 2.846 -10.102 -12.664 1 89.44 423 ARG A CA 1
ATOM 3355 C C . ARG A 1 423 ? 2.248 -11.164 -11.742 1 89.44 423 ARG A C 1
ATOM 3357 O O . ARG A 1 423 ? 1.094 -11.555 -11.914 1 89.44 423 ARG A O 1
ATOM 3364 N N . SER A 1 424 ? 3.049 -11.594 -10.812 1 94.69 424 SER A N 1
ATOM 3365 C CA . SER A 1 424 ? 2.561 -12.609 -9.891 1 94.69 424 SER A CA 1
ATOM 3366 C C . SER A 1 424 ? 1.487 -12.047 -8.961 1 94.69 424 SER A C 1
ATOM 3368 O O . SER A 1 424 ? 0.607 -12.781 -8.508 1 94.69 424 SER A O 1
ATOM 3370 N N . LEU A 1 425 ? 1.579 -10.766 -8.766 1 92.88 425 LEU A N 1
ATOM 3371 C CA . LEU A 1 425 ? 0.614 -10.141 -7.867 1 92.88 425 LEU A CA 1
ATOM 3372 C C . LEU A 1 425 ? -0.727 -9.938 -8.562 1 92.88 425 LEU A C 1
ATOM 3374 O O . LEU A 1 425 ? -1.776 -9.938 -7.914 1 92.88 425 LEU A O 1
ATOM 3378 N N . ALA A 1 426 ? -0.653 -9.852 -9.969 1 85.25 426 ALA A N 1
ATOM 3379 C CA . ALA A 1 426 ? -1.904 -9.391 -10.562 1 85.25 426 ALA A CA 1
ATOM 3380 C C . ALA A 1 426 ? -2.211 -10.148 -11.852 1 85.25 426 ALA A C 1
ATOM 3382 O O . ALA A 1 426 ? -3.365 -10.227 -12.273 1 85.25 426 ALA A O 1
ATOM 3383 N N . LEU A 1 427 ? -1.248 -10.734 -12.508 1 84.5 427 LEU A N 1
ATOM 3384 C CA . LEU A 1 427 ? -1.477 -11.125 -13.891 1 84.5 427 LEU A CA 1
ATOM 3385 C C . LEU A 1 427 ? -1.303 -12.625 -14.07 1 84.5 427 LEU A C 1
ATOM 3387 O O . LEU A 1 427 ? -1.906 -13.227 -14.969 1 84.5 427 LEU A O 1
ATOM 3391 N N . ASN A 1 428 ? -0.483 -13.188 -13.273 1 92.62 428 ASN A N 1
ATOM 3392 C CA . ASN A 1 428 ? -0.173 -14.609 -13.438 1 92.62 428 ASN A CA 1
ATOM 3393 C C . ASN A 1 428 ? -1.067 -15.477 -12.555 1 92.62 428 ASN A C 1
ATOM 3395 O O . ASN A 1 428 ? -1.442 -15.078 -11.453 1 92.62 428 ASN A O 1
ATOM 3399 N N . PHE A 1 429 ? -1.38 -16.641 -13.117 1 93.75 429 PHE A N 1
ATOM 3400 C CA . PHE A 1 429 ? -1.925 -17.703 -12.273 1 93.75 429 PHE A CA 1
ATOM 3401 C C . PHE A 1 429 ? -0.813 -18.406 -11.508 1 93.75 429 PHE A C 1
ATOM 3403 O O . PHE A 1 429 ? 0.176 -18.844 -12.094 1 93.75 429 PHE A O 1
ATOM 3410 N N . GLU A 1 430 ? -0.963 -18.469 -10.211 1 97.81 430 GLU A N 1
ATOM 3411 C CA . GLU A 1 430 ? 0.061 -19.031 -9.336 1 97.81 430 GLU A CA 1
ATOM 3412 C C . GLU A 1 430 ? -0.538 -20.062 -8.383 1 97.81 430 GLU A C 1
ATOM 3414 O O . GLU A 1 430 ? -1.76 -20.156 -8.258 1 97.81 430 GLU A O 1
ATOM 3419 N N . ILE A 1 431 ? 0.3 -20.828 -7.754 1 98.5 431 ILE A N 1
ATOM 3420 C CA . ILE A 1 431 ? -0.102 -21.75 -6.691 1 98.5 431 ILE A CA 1
ATOM 3421 C C . ILE A 1 431 ? 0.977 -21.797 -5.613 1 98.5 431 ILE A C 1
ATOM 3423 O O . ILE A 1 431 ? 2.166 -21.922 -5.922 1 98.5 431 ILE A O 1
ATOM 3427 N N . THR A 1 432 ? 0.559 -21.594 -4.359 1 98.81 432 THR A N 1
ATOM 3428 C CA . THR A 1 432 ? 1.485 -21.531 -3.236 1 98.81 432 THR A CA 1
ATOM 3429 C C . THR A 1 432 ? 0.996 -22.391 -2.076 1 98.81 432 THR A C 1
ATOM 3431 O O . THR A 1 432 ? -0.185 -22.359 -1.723 1 98.81 432 THR A O 1
ATOM 3434 N N . ALA A 1 433 ? 1.862 -23.219 -1.518 1 98.88 433 ALA A N 1
ATOM 3435 C CA . ALA A 1 433 ? 1.567 -23.922 -0.272 1 98.88 433 ALA A CA 1
ATOM 3436 C C . ALA A 1 433 ? 1.854 -23.047 0.938 1 98.88 433 ALA A C 1
ATOM 3438 O O . ALA A 1 433 ? 2.977 -22.562 1.11 1 98.88 433 ALA A O 1
ATOM 3439 N N . VAL A 1 434 ? 0.845 -22.766 1.72 1 98.81 434 VAL A N 1
ATOM 3440 C CA . VAL A 1 434 ? 1.001 -22.078 3 1 98.81 434 VAL A CA 1
ATOM 3441 C C . VAL A 1 434 ? 1.086 -23.109 4.125 1 98.81 434 VAL A C 1
ATOM 3443 O O . VAL A 1 434 ? 0.131 -23.844 4.375 1 98.81 434 VAL A O 1
ATOM 3446 N N . ILE A 1 435 ? 2.189 -23.125 4.848 1 98.62 435 ILE A N 1
ATOM 3447 C CA . ILE A 1 435 ? 2.52 -24.219 5.754 1 98.62 435 ILE A CA 1
ATOM 3448 C C . ILE A 1 435 ? 2.615 -23.688 7.184 1 98.62 435 ILE A C 1
ATOM 3450 O O . ILE A 1 435 ? 3.373 -22.75 7.461 1 98.62 435 ILE A O 1
ATOM 3454 N N . HIS A 1 436 ? 1.851 -24.172 8.023 1 98 436 HIS A N 1
ATOM 3455 C CA . HIS A 1 436 ? 1.955 -23.953 9.461 1 98 436 HIS A CA 1
ATOM 3456 C C . HIS A 1 436 ? 2.367 -25.219 10.188 1 98 436 HIS A C 1
ATOM 3458 O O . HIS A 1 436 ? 1.514 -26 10.617 1 98 436 HIS A O 1
ATOM 3464 N N . SER A 1 437 ? 3.637 -25.375 10.273 1 96.44 437 SER A N 1
ATOM 3465 C CA . SER A 1 437 ? 4.293 -26.531 10.859 1 96.44 437 SER A CA 1
ATOM 3466 C C . SER A 1 437 ? 5.656 -26.172 11.438 1 96.44 437 SER A C 1
ATOM 3468 O O . SER A 1 437 ? 6.531 -25.688 10.711 1 96.44 437 SER A O 1
ATOM 3470 N N . PRO A 1 438 ? 5.801 -26.422 12.727 1 95.75 438 PRO A N 1
ATOM 3471 C CA . PRO A 1 438 ? 7.098 -26.094 13.312 1 95.75 438 PRO A CA 1
ATOM 3472 C C . PRO A 1 438 ? 8.266 -26.781 12.602 1 95.75 438 PRO A C 1
ATOM 3474 O O . PRO A 1 438 ? 9.297 -26.156 12.359 1 95.75 438 PRO A O 1
ATOM 3477 N N . SER A 1 439 ? 8.078 -28.047 12.266 1 96.31 439 SER A N 1
ATOM 3478 C CA . SER A 1 439 ? 9.148 -28.797 11.633 1 96.31 439 SER A CA 1
ATOM 3479 C C . SER A 1 439 ? 9.453 -28.266 10.234 1 96.31 439 SER A C 1
ATOM 3481 O O . SER A 1 439 ? 10.617 -28.047 9.883 1 96.31 439 SER A O 1
ATOM 3483 N N . ALA A 1 440 ? 8.438 -28.062 9.453 1 96.88 440 ALA A N 1
ATOM 3484 C CA . ALA A 1 440 ? 8.633 -27.547 8.102 1 96.88 440 ALA A CA 1
ATOM 3485 C C . ALA A 1 440 ? 9.234 -26.141 8.133 1 96.88 440 ALA A C 1
ATOM 3487 O O . ALA A 1 440 ? 10.109 -25.812 7.324 1 96.88 440 ALA A O 1
ATOM 3488 N N . CYS A 1 441 ? 8.805 -25.344 9.039 1 98.12 441 CYS A N 1
ATOM 3489 C CA . CYS A 1 441 ? 9.312 -23.984 9.156 1 98.12 441 CYS A CA 1
ATOM 3490 C C . CYS A 1 441 ? 10.781 -23.984 9.562 1 98.12 441 CYS A C 1
ATOM 3492 O O . CYS A 1 441 ? 11.562 -23.141 9.109 1 98.12 441 CYS A O 1
ATOM 3494 N N . ALA A 1 442 ? 11.125 -24.922 10.414 1 98.19 442 ALA A N 1
ATOM 3495 C CA . ALA A 1 442 ? 12.523 -25.047 10.82 1 98.19 442 ALA A CA 1
ATOM 3496 C C . ALA A 1 442 ? 13.406 -25.422 9.641 1 98.19 442 ALA A C 1
ATOM 3498 O O . ALA A 1 442 ? 14.539 -24.953 9.516 1 98.19 442 ALA A O 1
ATOM 3499 N N . GLU A 1 443 ? 12.906 -26.312 8.82 1 97.94 443 GLU A N 1
ATOM 3500 C CA . GLU A 1 443 ? 13.648 -26.703 7.621 1 97.94 443 GLU A CA 1
ATOM 3501 C C . GLU A 1 443 ? 13.812 -25.531 6.668 1 97.94 443 GLU A C 1
ATOM 3503 O O . GLU A 1 443 ? 14.883 -25.328 6.094 1 97.94 443 GLU A O 1
ATOM 3508 N N . VAL A 1 444 ? 12.758 -24.766 6.523 1 98.69 444 VAL A N 1
ATOM 3509 C CA . VAL A 1 444 ? 12.805 -23.609 5.648 1 98.69 444 VAL A CA 1
ATOM 3510 C C . VAL A 1 444 ? 13.789 -22.578 6.207 1 98.69 444 VAL A C 1
ATOM 3512 O O . VAL A 1 444 ? 14.539 -21.953 5.453 1 98.69 444 VAL A O 1
ATOM 3515 N N . LYS A 1 445 ? 13.758 -22.391 7.492 1 98.69 445 LYS A N 1
ATOM 3516 C CA . LYS A 1 445 ? 14.695 -21.484 8.133 1 98.69 445 LYS A CA 1
ATOM 3517 C C . LYS A 1 445 ? 16.141 -21.875 7.836 1 98.69 445 LYS A C 1
ATOM 3519 O O . LYS A 1 445 ? 16.953 -21.031 7.434 1 98.69 445 LYS A O 1
ATOM 3524 N N . ALA A 1 446 ? 16.422 -23.125 8.055 1 98.62 446 ALA A N 1
ATOM 3525 C CA . ALA A 1 446 ? 17.766 -23.625 7.82 1 98.62 446 ALA A CA 1
ATOM 3526 C C . ALA A 1 446 ? 18.172 -23.438 6.363 1 98.62 446 ALA A C 1
ATOM 3528 O O . ALA A 1 446 ? 19.312 -23.062 6.07 1 98.62 446 ALA A O 1
ATOM 3529 N N . MET A 1 447 ? 17.281 -23.703 5.496 1 98.56 447 MET A N 1
ATOM 3530 C CA . MET A 1 447 ? 17.516 -23.547 4.066 1 98.56 447 MET A CA 1
ATOM 3531 C C . MET A 1 447 ? 17.844 -22.094 3.729 1 98.56 447 MET A C 1
ATOM 3533 O O . MET A 1 447 ? 18.828 -21.812 3.031 1 98.56 447 MET A O 1
ATOM 3537 N N . LEU A 1 448 ? 17.047 -21.188 4.238 1 98.75 448 LEU A N 1
ATOM 3538 C CA . LEU A 1 448 ? 17.25 -19.766 3.949 1 98.75 448 LEU A CA 1
ATOM 3539 C C . LEU A 1 448 ? 18.547 -19.266 4.574 1 98.75 448 LEU A C 1
ATOM 3541 O O . LEU A 1 448 ? 19.25 -18.438 3.979 1 98.75 448 LEU A O 1
ATOM 3545 N N . GLU A 1 449 ? 18.859 -19.734 5.754 1 98.69 449 GLU A N 1
ATOM 3546 C CA . GLU A 1 449 ? 20.109 -19.344 6.395 1 98.69 449 GLU A CA 1
ATOM 3547 C C . GLU A 1 449 ? 21.312 -19.734 5.543 1 98.69 449 GLU A C 1
ATOM 3549 O O . GLU A 1 449 ? 22.281 -18.984 5.418 1 98.69 449 GLU A O 1
ATOM 3554 N N . GLN A 1 450 ? 21.203 -20.906 5.035 1 98.31 450 GLN A N 1
ATOM 3555 C CA . GLN A 1 450 ? 22.266 -21.359 4.137 1 98.31 450 GLN A CA 1
ATOM 3556 C C . GLN A 1 450 ? 22.328 -20.469 2.896 1 98.31 450 GLN A C 1
ATOM 3558 O O . GLN A 1 450 ? 23.422 -20.125 2.439 1 98.31 450 GLN A O 1
ATOM 3563 N N . ASP A 1 451 ? 21.203 -20.156 2.326 1 98.5 451 ASP A N 1
ATOM 3564 C CA . ASP A 1 451 ? 21.172 -19.297 1.152 1 98.5 451 ASP A CA 1
ATOM 3565 C C . ASP A 1 451 ? 21.734 -17.906 1.475 1 98.5 451 ASP A C 1
ATOM 3567 O O . ASP A 1 451 ? 22.469 -17.328 0.669 1 98.5 451 ASP A O 1
ATOM 3571 N N . PHE A 1 452 ? 21.406 -17.375 2.623 1 98.31 452 PHE A N 1
ATOM 3572 C CA . PHE A 1 452 ? 21.938 -16.078 3.041 1 98.31 452 PHE A CA 1
ATOM 3573 C C . PHE A 1 452 ? 23.453 -16.125 3.191 1 98.31 452 PHE A C 1
ATOM 3575 O O . PHE A 1 452 ? 24.141 -15.164 2.885 1 98.31 452 PHE A O 1
ATOM 3582 N N . SER A 1 453 ? 23.938 -17.281 3.654 1 98.06 453 SER A N 1
ATOM 3583 C CA . SER A 1 453 ? 25.375 -17.422 3.846 1 98.06 453 SER A CA 1
ATOM 3584 C C . SER A 1 453 ? 26.125 -17.359 2.518 1 98.06 453 SER A C 1
ATOM 3586 O O . SER A 1 453 ? 27.312 -17.047 2.48 1 98.06 453 SER A O 1
ATOM 3588 N N . SER A 1 454 ? 25.422 -17.625 1.473 1 97.75 454 SER A N 1
ATOM 3589 C CA . SER A 1 454 ? 26 -17.562 0.133 1 97.75 454 SER A CA 1
ATOM 3590 C C . SER A 1 454 ? 25.594 -16.281 -0.585 1 97.75 454 SER A C 1
ATOM 3592 O O . SER A 1 454 ? 25.453 -16.266 -1.81 1 97.75 454 SER A O 1
ATOM 3594 N N . SER A 1 455 ? 25.266 -15.25 0.132 1 97.88 455 SER A N 1
ATOM 3595 C CA . SER A 1 455 ? 24.75 -14.016 -0.448 1 97.88 455 SER A CA 1
ATOM 3596 C C . SER A 1 455 ? 25.484 -12.797 0.118 1 97.88 455 SER A C 1
ATOM 3598 O O . SER A 1 455 ? 26.172 -12.898 1.134 1 97.88 455 SER A O 1
ATOM 3600 N N . LYS A 1 456 ? 25.438 -11.703 -0.568 1 96.94 456 LYS A N 1
ATOM 3601 C CA . LYS A 1 456 ? 25.984 -10.43 -0.116 1 96.94 456 LYS A CA 1
ATOM 3602 C C . LYS A 1 456 ? 24.875 -9.398 0.086 1 96.94 456 LYS A C 1
ATOM 3604 O O . LYS A 1 456 ? 23.969 -9.281 -0.735 1 96.94 456 LYS A O 1
ATOM 3609 N N . ARG A 1 457 ? 24.938 -8.695 1.173 1 95.69 457 ARG A N 1
ATOM 3610 C CA . ARG A 1 457 ? 23.984 -7.629 1.435 1 95.69 457 ARG A CA 1
ATOM 3611 C C . ARG A 1 457 ? 24.234 -6.434 0.521 1 95.69 457 ARG A C 1
ATOM 3613 O O . ARG A 1 457 ? 25.375 -5.973 0.387 1 95.69 457 ARG A O 1
ATOM 3620 N N . GLU A 1 458 ? 23.219 -6.008 -0.144 1 92.88 458 GLU A N 1
ATOM 3621 C CA . GLU A 1 458 ? 23.328 -4.836 -1.007 1 92.88 458 GLU A CA 1
ATOM 3622 C C . GLU A 1 458 ? 23.25 -3.545 -0.199 1 92.88 458 GLU A C 1
ATOM 3624 O O . GLU A 1 458 ? 22.453 -3.447 0.743 1 92.88 458 GLU A O 1
ATOM 3629 N N . SER A 1 459 ? 24.031 -2.566 -0.583 1 87.38 459 SER A N 1
ATOM 3630 C CA . SER A 1 459 ? 24.125 -1.312 0.159 1 87.38 459 SER A CA 1
ATOM 3631 C C . SER A 1 459 ? 23.562 -0.151 -0.646 1 87.38 459 SER A C 1
ATOM 3633 O O . SER A 1 459 ? 23.828 -0.025 -1.842 1 87.38 459 SER A O 1
ATOM 3635 N N . LEU A 1 460 ? 22.781 0.582 0.024 1 88.12 460 LEU A N 1
ATOM 3636 C CA . LEU A 1 460 ? 22.312 1.815 -0.598 1 88.12 460 LEU A CA 1
ATOM 3637 C C . LEU A 1 460 ? 23.484 2.713 -0.977 1 88.12 460 LEU A C 1
ATOM 3639 O O . LEU A 1 460 ? 23.438 3.385 -2.01 1 88.12 460 LEU A O 1
ATOM 3643 N N . ALA A 1 461 ? 24.484 2.723 -0.177 1 88.5 461 ALA A N 1
ATOM 3644 C CA . ALA A 1 461 ? 25.672 3.533 -0.439 1 88.5 461 ALA A CA 1
ATOM 3645 C C . ALA A 1 461 ? 26.328 3.141 -1.763 1 88.5 461 ALA A C 1
ATOM 3647 O O . ALA A 1 461 ? 26.75 4.004 -2.533 1 88.5 461 ALA A O 1
ATOM 3648 N N . ASP A 1 462 ? 26.359 1.869 -2.031 1 85.81 462 ASP A N 1
ATOM 3649 C CA . ASP A 1 462 ? 26.938 1.388 -3.287 1 85.81 462 ASP A CA 1
ATOM 3650 C C . ASP A 1 462 ? 26.109 1.863 -4.48 1 85.81 462 ASP A C 1
ATOM 3652 O O . ASP A 1 462 ? 26.672 2.24 -5.516 1 85.81 462 ASP A O 1
ATOM 3656 N N . TYR A 1 463 ? 24.891 1.841 -4.301 1 86 463 TYR A N 1
ATOM 3657 C CA . TYR A 1 463 ? 24 2.309 -5.367 1 86 463 TYR A CA 1
ATOM 3658 C C . TYR A 1 463 ? 24.156 3.809 -5.586 1 86 463 TYR A C 1
ATOM 3660 O O . TYR A 1 463 ? 24.203 4.273 -6.727 1 86 463 TYR A O 1
ATOM 3668 N N . ASN A 1 464 ? 24.266 4.531 -4.535 1 85 464 ASN A N 1
ATOM 3669 C CA . ASN A 1 464 ? 24.391 5.984 -4.617 1 85 464 ASN A CA 1
ATOM 3670 C C . ASN A 1 464 ? 25.688 6.395 -5.293 1 85 464 ASN A C 1
ATOM 3672 O O . ASN A 1 464 ? 25.766 7.465 -5.906 1 85 464 ASN A O 1
ATOM 3676 N N . ASN A 1 465 ? 26.641 5.547 -5.211 1 88.69 465 ASN A N 1
ATOM 3677 C CA . ASN A 1 465 ? 27.953 5.844 -5.789 1 88.69 465 ASN A CA 1
ATOM 3678 C C . ASN A 1 465 ? 28 5.457 -7.262 1 88.69 465 ASN A C 1
ATOM 3680 O O . ASN A 1 465 ? 28.984 5.773 -7.953 1 88.69 465 ASN A O 1
ATOM 3684 N N . LYS A 1 466 ? 26.969 4.855 -7.711 1 87.81 466 LYS A N 1
ATOM 3685 C CA . LYS A 1 466 ? 26.938 4.508 -9.125 1 87.81 466 LYS A CA 1
ATOM 3686 C C . LYS A 1 466 ? 26.766 5.75 -10 1 87.81 466 LYS A C 1
ATOM 3688 O O . LYS A 1 466 ? 26.422 6.82 -9.492 1 87.81 466 LYS A O 1
ATOM 3693 N N . SER A 1 467 ? 27.062 5.617 -11.234 1 88.06 467 SER A N 1
ATOM 3694 C CA . SER A 1 467 ? 27 6.734 -12.164 1 88.06 467 SER A CA 1
ATOM 3695 C C . SER A 1 467 ? 25.562 7.195 -12.383 1 88.06 467 SER A C 1
ATOM 3697 O O . SER A 1 467 ? 24.609 6.434 -12.164 1 88.06 467 SER A O 1
ATOM 3699 N N . LEU A 1 468 ? 25.391 8.367 -12.781 1 82.38 468 LEU A N 1
ATOM 3700 C CA . LEU A 1 468 ? 24.078 8.922 -13.117 1 82.38 468 LEU A CA 1
ATOM 3701 C C . LEU A 1 468 ? 23.438 8.141 -14.258 1 82.38 468 LEU A C 1
ATOM 3703 O O . LEU A 1 468 ? 22.219 7.949 -14.273 1 82.38 468 LEU A O 1
ATOM 3707 N N . GLY A 1 469 ? 24.297 7.77 -15.156 1 79.62 469 GLY A N 1
ATOM 3708 C CA . GLY A 1 469 ? 23.797 6.961 -16.25 1 79.62 469 GLY A CA 1
ATOM 3709 C C . GLY A 1 469 ? 23.156 5.664 -15.789 1 79.62 469 GLY A C 1
ATOM 3710 O O . GLY A 1 469 ? 22.078 5.285 -16.281 1 79.62 469 GLY A O 1
ATOM 3711 N N . PHE A 1 470 ? 23.734 5.074 -14.891 1 84.38 470 PHE A N 1
ATOM 3712 C CA . PHE A 1 470 ? 23.203 3.83 -14.344 1 84.38 470 PHE A CA 1
ATOM 3713 C C . PHE A 1 470 ? 21.875 4.078 -13.633 1 84.38 470 PHE A C 1
ATOM 3715 O O . PHE A 1 470 ? 20.922 3.324 -13.805 1 84.38 470 PHE A O 1
ATOM 3722 N N . LYS A 1 471 ? 21.828 5.078 -12.891 1 82.44 471 LYS A N 1
ATOM 3723 C CA . LYS A 1 471 ? 20.609 5.406 -12.156 1 82.44 471 LYS A CA 1
ATOM 3724 C C . LYS A 1 471 ? 19.469 5.727 -13.109 1 82.44 471 LYS A C 1
ATOM 3726 O O . LYS A 1 471 ? 18.312 5.359 -12.852 1 82.44 471 LYS A O 1
ATOM 3731 N N . MET A 1 472 ? 19.828 6.371 -14.148 1 76.88 472 MET A N 1
ATOM 3732 C CA . MET A 1 472 ? 18.812 6.672 -15.156 1 76.88 472 MET A CA 1
ATOM 3733 C C . MET A 1 472 ? 18.297 5.391 -15.805 1 76.88 472 MET A C 1
ATOM 3735 O O . MET A 1 472 ? 17.094 5.246 -16.031 1 76.88 472 MET A O 1
ATOM 3739 N N . LEU A 1 473 ? 19.203 4.539 -16.062 1 78.94 473 LEU A N 1
ATOM 3740 C CA . LEU A 1 473 ? 18.828 3.26 -16.656 1 78.94 473 LEU A CA 1
ATOM 3741 C C . LEU A 1 473 ? 17.891 2.486 -15.727 1 78.94 473 LEU A C 1
ATOM 3743 O O . LEU A 1 473 ? 16.938 1.853 -16.17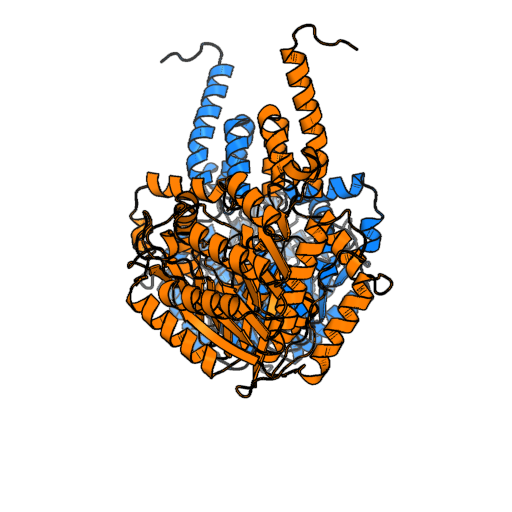2 1 78.94 473 LEU A O 1
ATOM 3747 N N . CYS A 1 474 ? 18.172 2.531 -14.492 1 82 474 CYS A N 1
ATOM 3748 C CA . CYS A 1 474 ? 17.344 1.854 -13.5 1 82 474 CYS A CA 1
ATOM 3749 C C . CYS A 1 474 ? 15.945 2.447 -13.461 1 82 474 CYS A C 1
ATOM 3751 O O . CYS A 1 474 ? 14.961 1.713 -13.43 1 82 474 CYS A O 1
ATOM 3753 N N . ASN A 1 475 ? 15.852 3.688 -13.555 1 77.69 475 ASN A N 1
ATOM 3754 C CA . ASN A 1 475 ? 14.555 4.359 -13.523 1 77.69 475 ASN A CA 1
ATOM 3755 C C . ASN A 1 475 ? 13.766 4.121 -14.805 1 77.69 475 ASN A C 1
ATOM 3757 O O . ASN A 1 475 ? 12.539 4.043 -14.781 1 77.69 475 ASN A O 1
ATOM 3761 N N . LEU A 1 476 ? 14.523 4.027 -15.859 1 72.69 476 LEU A N 1
ATOM 3762 C CA . LEU A 1 476 ? 13.875 3.678 -17.125 1 72.69 476 LEU A CA 1
ATOM 3763 C C . LEU A 1 476 ? 13.305 2.266 -17.062 1 72.69 476 LEU A C 1
ATOM 3765 O O . LEU A 1 476 ? 12.195 2.02 -17.547 1 72.69 476 LEU A O 1
ATOM 3769 N N . ALA A 1 477 ? 14.086 1.415 -16.516 1 78.12 477 ALA A N 1
ATOM 3770 C CA . ALA A 1 477 ? 13.609 0.046 -16.344 1 78.12 477 ALA A CA 1
ATOM 3771 C C . ALA A 1 477 ? 12.352 0.005 -15.477 1 78.12 477 ALA A C 1
ATOM 3773 O O . ALA A 1 477 ? 11.414 -0.743 -15.758 1 78.12 477 ALA A O 1
ATOM 3774 N N . ARG A 1 478 ? 12.258 0.839 -14.516 1 79.88 478 ARG A N 1
ATOM 3775 C CA . ARG A 1 478 ? 11.148 0.872 -13.578 1 79.88 478 ARG A CA 1
ATOM 3776 C C . ARG A 1 478 ? 9.859 1.303 -14.266 1 79.88 478 ARG A C 1
ATOM 3778 O O . ARG A 1 478 ? 8.758 0.987 -13.797 1 79.88 478 ARG A O 1
ATOM 3785 N N . LEU A 1 479 ? 10.008 2 -15.367 1 71.38 479 LEU A N 1
ATOM 3786 C CA . LEU A 1 479 ? 8.82 2.418 -16.109 1 71.38 479 LEU A CA 1
ATOM 3787 C C . LEU A 1 479 ? 8.023 1.208 -16.594 1 71.38 479 LEU A C 1
ATOM 3789 O O . LEU A 1 479 ? 6.812 1.291 -16.781 1 71.38 479 LEU A O 1
ATOM 3793 N N . THR A 1 480 ? 8.672 0.053 -16.688 1 72.25 480 THR A N 1
ATOM 3794 C CA . THR A 1 480 ? 8.016 -1.159 -17.156 1 72.25 480 THR A CA 1
ATOM 3795 C C . THR A 1 480 ? 7.582 -2.035 -15.992 1 72.25 480 THR A C 1
ATOM 3797 O O . THR A 1 480 ? 7.141 -3.17 -16.188 1 72.25 480 THR A O 1
ATOM 3800 N N . ALA A 1 481 ? 7.625 -1.524 -14.875 1 74.06 481 ALA A N 1
ATOM 3801 C CA . ALA A 1 481 ? 7.34 -2.279 -13.656 1 74.06 481 ALA A CA 1
ATOM 3802 C C . ALA A 1 481 ? 5.934 -2.865 -13.695 1 74.06 481 ALA A C 1
ATOM 3804 O O . ALA A 1 481 ? 5.723 -4.016 -13.297 1 74.06 481 ALA A O 1
ATOM 3805 N N . PRO A 1 482 ? 4.941 -2.152 -14.234 1 69.12 482 PRO A N 1
ATOM 3806 C CA . PRO A 1 482 ? 3.58 -2.695 -14.188 1 69.12 482 PRO A CA 1
ATOM 3807 C C . PRO A 1 482 ? 3.445 -4.008 -14.961 1 69.12 482 PRO A C 1
ATOM 3809 O O . PRO A 1 482 ? 2.506 -4.77 -14.727 1 69.12 482 PRO A O 1
ATOM 3812 N N . VAL A 1 483 ? 4.398 -4.293 -15.859 1 69.94 483 VAL A N 1
ATOM 3813 C CA . VAL A 1 483 ? 4.305 -5.52 -16.641 1 69.94 483 VAL A CA 1
ATOM 3814 C C . VAL A 1 483 ? 5.449 -6.461 -16.266 1 69.94 483 VAL A C 1
ATOM 3816 O O . VAL A 1 483 ? 5.648 -7.492 -16.922 1 69.94 483 VAL A O 1
ATOM 3819 N N . GLN A 1 484 ? 6.234 -5.98 -15.336 1 75.69 484 GLN A N 1
ATOM 3820 C CA . GLN A 1 484 ? 7.273 -6.867 -14.828 1 75.69 484 GLN A CA 1
ATOM 3821 C C . GLN A 1 484 ? 6.723 -7.797 -13.75 1 75.69 484 GLN A C 1
ATOM 3823 O O . GLN A 1 484 ? 5.742 -7.465 -13.078 1 75.69 484 GLN A O 1
ATOM 3828 N N . MET B 1 1 ? 25.141 28.609 -35.625 1 23.78 1 MET B N 1
ATOM 3829 C CA . MET B 1 1 ? 24.031 28.281 -34.719 1 23.78 1 MET B CA 1
ATOM 3830 C C . MET B 1 1 ? 22.703 28.641 -35.375 1 23.78 1 MET B C 1
ATOM 3832 O O . MET B 1 1 ? 22.406 29.828 -35.562 1 23.78 1 MET B O 1
ATOM 3836 N N . ILE B 1 2 ? 22.203 27.891 -36.25 1 29.66 2 ILE B N 1
ATOM 3837 C CA . ILE B 1 2 ? 21.109 28.25 -37.156 1 29.66 2 ILE B CA 1
ATOM 3838 C C . ILE B 1 2 ? 19.875 28.625 -36.344 1 29.66 2 ILE B C 1
ATOM 3840 O O . ILE B 1 2 ? 19.234 27.766 -35.719 1 29.66 2 ILE B O 1
ATOM 3844 N N . ILE B 1 3 ? 19.938 29.688 -35.688 1 38.31 3 ILE B N 1
ATOM 3845 C CA . ILE B 1 3 ? 18.797 30.312 -35.031 1 38.31 3 ILE B CA 1
ATOM 3846 C C . ILE B 1 3 ? 17.625 30.391 -36 1 38.31 3 ILE B C 1
ATOM 3848 O O . ILE B 1 3 ? 17.734 31.016 -37.062 1 38.31 3 ILE B O 1
ATOM 3852 N N . PRO B 1 4 ? 16.812 29.391 -36 1 42.69 4 PRO B N 1
ATOM 3853 C CA . PRO B 1 4 ? 15.766 29.531 -37 1 42.69 4 PRO B CA 1
ATOM 3854 C C . PRO B 1 4 ? 15.164 30.938 -37.031 1 42.69 4 PRO B C 1
ATOM 3856 O O . PRO B 1 4 ? 15.164 31.625 -36.031 1 42.69 4 PRO B O 1
ATOM 3859 N N . GLU B 1 5 ? 15.055 31.562 -38.031 1 51.06 5 GLU B N 1
ATOM 3860 C CA . GLU B 1 5 ? 14.539 32.875 -38.375 1 51.06 5 GLU B CA 1
ATOM 3861 C C . GLU B 1 5 ? 13.18 33.125 -37.719 1 51.06 5 GLU B C 1
ATOM 3863 O O . GLU B 1 5 ? 12.758 34.281 -37.594 1 51.06 5 GLU B O 1
ATOM 3868 N N . GLU B 1 6 ? 12.203 32.125 -37.625 1 53.72 6 GLU B N 1
ATOM 3869 C CA . GLU B 1 6 ? 10.891 32.438 -37.031 1 53.72 6 GLU B CA 1
ATOM 3870 C C . GLU B 1 6 ? 10.867 32.156 -35.531 1 53.72 6 GLU B C 1
ATOM 3872 O O . GLU B 1 6 ? 11.234 31.078 -35.094 1 53.72 6 GLU B O 1
ATOM 3877 N N . PRO B 1 7 ? 10.711 33.219 -34.719 1 54.59 7 PRO B N 1
ATOM 3878 C CA . PRO B 1 7 ? 10.711 33.188 -33.25 1 54.59 7 PRO B CA 1
ATOM 3879 C C . PRO B 1 7 ? 9.922 32 -32.688 1 54.59 7 PRO B C 1
ATOM 3881 O O . PRO B 1 7 ? 10.281 31.469 -31.625 1 54.59 7 PRO B O 1
ATOM 3884 N N . TYR B 1 8 ? 8.938 31.656 -33.375 1 60.84 8 TYR B N 1
ATOM 3885 C CA . TYR B 1 8 ? 8.125 30.531 -32.906 1 60.84 8 TYR B CA 1
ATOM 3886 C C . TYR B 1 8 ? 8.93 29.234 -32.938 1 60.84 8 TYR B C 1
ATOM 3888 O O . TYR B 1 8 ? 8.789 28.406 -32.031 1 60.84 8 TYR B O 1
ATOM 3896 N N . LEU B 1 9 ? 9.742 29.141 -33.938 1 62.5 9 LEU B N 1
ATOM 3897 C CA . LEU B 1 9 ? 10.547 27.922 -34.031 1 62.5 9 LEU B CA 1
ATOM 3898 C C . LEU B 1 9 ? 11.57 27.859 -32.906 1 62.5 9 LEU B C 1
ATOM 3900 O O . LEU B 1 9 ? 11.844 26.797 -32.375 1 62.5 9 LEU B O 1
ATOM 3904 N N . GLY B 1 10 ? 12.055 29.078 -32.625 1 57.84 10 GLY B N 1
ATOM 3905 C CA . GLY B 1 10 ? 12.992 29.141 -31.516 1 57.84 10 GLY B CA 1
ATOM 3906 C C . GLY B 1 10 ? 12.367 28.766 -30.188 1 57.84 10 GLY B C 1
ATOM 3907 O O . GLY B 1 10 ? 12.953 28.016 -29.406 1 57.84 10 GLY B O 1
ATOM 3908 N N . PHE B 1 11 ? 11.242 29.297 -30.062 1 65 11 PHE B N 1
ATOM 3909 C CA . PHE B 1 11 ? 10.508 29 -28.828 1 65 11 PHE B CA 1
ATOM 3910 C C . PHE B 1 11 ? 10.156 27.516 -28.75 1 65 11 PHE B C 1
ATOM 3912 O O . PHE B 1 11 ? 10.297 26.906 -27.688 1 65 11 PHE B O 1
ATOM 3919 N N . ALA B 1 12 ? 9.695 27.016 -29.844 1 65.5 12 ALA B N 1
ATOM 3920 C CA . ALA B 1 12 ? 9.383 25.594 -29.891 1 65.5 12 ALA B CA 1
ATOM 3921 C C . ALA B 1 12 ? 10.617 24.75 -29.594 1 65.5 12 ALA B C 1
ATOM 3923 O O . ALA B 1 12 ? 10.555 23.781 -28.828 1 65.5 12 ALA B O 1
ATOM 3924 N N . ALA B 1 13 ? 11.688 25.109 -30.203 1 67.62 13 ALA B N 1
ATOM 3925 C CA . ALA B 1 13 ? 12.938 24.391 -29.969 1 67.62 13 ALA B CA 1
ATOM 3926 C C . ALA B 1 13 ? 13.367 24.484 -28.516 1 67.62 13 ALA B C 1
ATOM 3928 O O . ALA B 1 13 ? 13.812 23.5 -27.922 1 67.62 13 ALA B O 1
ATOM 3929 N N . PHE B 1 14 ? 13.219 25.672 -28.094 1 66.5 14 PHE B N 1
ATOM 3930 C CA . PHE B 1 14 ? 13.555 25.875 -26.688 1 66.5 14 PHE B CA 1
ATOM 3931 C C . PHE B 1 14 ? 12.703 24.984 -25.797 1 66.5 14 PHE B C 1
ATOM 3933 O O . PHE B 1 14 ? 13.219 24.375 -24.859 1 66.5 14 PHE B O 1
ATOM 3940 N N . CYS B 1 15 ? 11.469 24.891 -26.047 1 67.88 15 CYS B N 1
ATOM 3941 C CA . CYS B 1 15 ? 10.57 24.078 -25.234 1 67.88 15 CYS B CA 1
ATOM 3942 C C . CYS B 1 15 ? 10.938 22.594 -25.344 1 67.88 15 CYS B C 1
ATOM 3944 O O . CYS B 1 15 ? 10.891 21.859 -24.359 1 67.88 15 CYS B O 1
ATOM 3946 N N . HIS B 1 16 ? 11.312 22.281 -26.484 1 70.75 16 HIS B N 1
ATOM 3947 C CA . HIS B 1 16 ? 11.688 20.891 -26.672 1 70.75 16 HIS B CA 1
ATOM 3948 C C . HIS B 1 16 ? 13.008 20.578 -25.969 1 70.75 16 HIS B C 1
ATOM 3950 O O . HIS B 1 16 ? 13.164 19.5 -25.391 1 70.75 16 HIS B O 1
ATOM 3956 N N . ILE B 1 17 ? 13.859 21.562 -25.969 1 68.94 17 ILE B N 1
ATOM 3957 C CA . ILE B 1 17 ? 15.117 21.391 -25.266 1 68.94 17 ILE B CA 1
ATOM 3958 C C . ILE B 1 17 ? 14.859 21.359 -23.75 1 68.94 17 ILE B C 1
ATOM 3960 O O . ILE B 1 17 ? 15.383 20.5 -23.047 1 68.94 17 ILE B O 1
ATOM 3964 N N . ALA B 1 18 ? 14.047 22.266 -23.344 1 67.25 18 ALA B N 1
ATOM 3965 C CA . ALA B 1 18 ? 13.672 22.297 -21.922 1 67.25 18 ALA B CA 1
ATOM 3966 C C . ALA B 1 18 ? 12.969 21 -21.516 1 67.25 18 ALA B C 1
ATOM 3968 O O . ALA B 1 18 ? 13.211 20.484 -20.422 1 67.25 18 ALA B O 1
ATOM 3969 N N . GLY B 1 19 ? 12.117 20.594 -22.344 1 69 19 GLY B N 1
ATOM 3970 C CA . GLY B 1 19 ? 11.453 19.312 -22.094 1 69 19 GLY B CA 1
ATOM 3971 C C . GLY B 1 19 ? 12.422 18.156 -21.953 1 69 19 GLY B C 1
ATOM 3972 O O . GLY B 1 19 ? 12.289 17.328 -21.047 1 69 19 GLY B O 1
ATOM 3973 N N . ALA B 1 20 ? 13.391 18.188 -22.766 1 70.5 20 ALA B N 1
ATOM 3974 C CA . ALA B 1 20 ? 14.398 17.125 -22.734 1 70.5 20 ALA B CA 1
ATOM 3975 C C . ALA B 1 20 ? 15.195 17.188 -21.422 1 70.5 20 ALA B C 1
ATOM 3977 O O . ALA B 1 20 ? 15.508 16.156 -20.844 1 70.5 20 ALA B O 1
ATOM 3978 N N . PHE B 1 21 ? 15.422 18.391 -21 1 69.19 21 PHE B N 1
ATOM 3979 C CA . PHE B 1 21 ? 16.172 18.562 -19.75 1 69.19 21 PHE B CA 1
ATOM 3980 C C . PHE B 1 21 ? 15.328 18.125 -18.562 1 69.19 21 PHE B C 1
ATOM 3982 O O . PHE B 1 21 ? 15.852 17.594 -17.578 1 69.19 21 PHE B O 1
ATOM 3989 N N . CYS B 1 22 ? 14.047 18.297 -18.703 1 69.75 22 CYS B N 1
ATOM 3990 C CA . CYS B 1 22 ? 13.141 17.938 -17.609 1 69.75 22 CYS B CA 1
ATOM 3991 C C . CYS B 1 22 ? 12.898 16.438 -17.562 1 69.75 22 CYS B C 1
ATOM 3993 O O . CYS B 1 22 ? 12.43 15.914 -16.562 1 69.75 22 CYS B O 1
ATOM 3995 N N . LEU B 1 23 ? 13.359 15.828 -18.609 1 70.56 23 LEU B N 1
ATOM 3996 C CA . LEU B 1 23 ? 13.172 14.391 -18.672 1 70.56 23 LEU B CA 1
ATOM 3997 C C . LEU B 1 23 ? 14.047 13.68 -17.641 1 70.56 23 LEU B C 1
ATOM 3999 O O . LEU B 1 23 ? 13.625 12.688 -17.047 1 70.56 23 LEU B O 1
ATOM 4003 N N . ILE B 1 24 ? 15.148 14.289 -17.344 1 68.75 24 ILE B N 1
ATOM 4004 C CA . ILE B 1 24 ? 16.125 13.633 -16.469 1 68.75 24 ILE B CA 1
ATOM 4005 C C . ILE B 1 24 ? 15.602 13.633 -15.031 1 68.75 24 ILE B C 1
ATOM 4007 O O . ILE B 1 24 ? 15.445 12.57 -14.422 1 68.75 24 ILE B O 1
ATOM 4011 N N . PRO B 1 25 ? 15.203 14.82 -14.539 1 67.19 25 PRO B N 1
ATOM 4012 C CA . PRO B 1 25 ? 14.68 14.766 -13.172 1 67.19 25 PRO B CA 1
ATOM 4013 C C . PRO B 1 25 ? 13.367 13.992 -13.07 1 67.19 25 PRO B C 1
ATOM 4015 O O . PRO B 1 25 ? 13.094 13.367 -12.047 1 67.19 25 PRO B O 1
ATOM 4018 N N . ALA B 1 26 ? 12.617 14 -14.086 1 68.25 26 ALA B N 1
ATOM 4019 C CA . ALA B 1 26 ? 11.383 13.227 -14.094 1 68.25 26 ALA B CA 1
ATOM 4020 C C . ALA B 1 26 ? 11.664 11.734 -13.961 1 68.25 26 ALA B C 1
ATOM 4022 O O . ALA B 1 26 ? 10.945 11.023 -13.258 1 68.25 26 ALA B O 1
ATOM 4023 N N . LEU B 1 27 ? 12.672 11.312 -14.633 1 66.56 27 LEU B N 1
ATOM 4024 C CA . LEU B 1 27 ? 13.055 9.906 -14.609 1 66.56 27 LEU B CA 1
ATOM 4025 C C . LEU B 1 27 ? 13.672 9.539 -13.258 1 66.56 27 LEU B C 1
ATOM 4027 O O . LEU B 1 27 ? 13.453 8.43 -12.758 1 66.56 27 LEU B O 1
ATOM 4031 N N . LEU B 1 28 ? 14.312 10.531 -12.656 1 63.66 28 LEU B N 1
ATOM 4032 C CA . LEU B 1 28 ? 15.086 10.211 -11.469 1 63.66 28 LEU B CA 1
ATOM 4033 C C . LEU B 1 28 ? 14.25 10.391 -10.203 1 63.66 28 LEU B C 1
ATOM 4035 O O . LEU B 1 28 ? 14.492 9.727 -9.195 1 63.66 28 LEU B O 1
ATOM 4039 N N . HIS B 1 29 ? 13.203 11.25 -10.281 1 58.78 29 HIS B N 1
ATOM 4040 C CA . HIS B 1 29 ? 12.617 11.664 -9.016 1 58.78 29 HIS B CA 1
ATOM 4041 C C . HIS B 1 29 ? 11.133 11.328 -8.953 1 58.78 29 HIS B C 1
ATOM 4043 O O . HIS B 1 29 ? 10.484 11.523 -7.922 1 58.78 29 HIS B O 1
ATOM 4049 N N . THR B 1 30 ? 10.648 10.711 -10.078 1 56.84 30 THR B N 1
ATOM 4050 C CA . THR B 1 30 ? 9.219 10.43 -10.047 1 56.84 30 THR B CA 1
ATOM 4051 C C . THR B 1 30 ? 8.938 9.156 -9.25 1 56.84 30 THR B C 1
ATOM 4053 O O . THR B 1 30 ? 9.703 8.195 -9.312 1 56.84 30 THR B O 1
ATOM 4056 N N . ARG B 1 31 ? 7.832 9.18 -8.633 1 62.16 31 ARG B N 1
ATOM 4057 C CA . ARG B 1 31 ? 7.508 8.188 -7.613 1 62.16 31 ARG B CA 1
ATOM 4058 C C . ARG B 1 31 ? 7.031 6.887 -8.25 1 62.16 31 ARG B C 1
ATOM 4060 O O . ARG B 1 31 ? 7.355 5.797 -7.777 1 62.16 31 ARG B O 1
ATOM 4067 N N . THR B 1 32 ? 6.219 6.984 -9.273 1 64.25 32 THR B N 1
ATOM 4068 C CA . THR B 1 32 ? 5.656 5.773 -9.859 1 64.25 32 THR B CA 1
ATOM 4069 C C . THR B 1 32 ? 6.039 5.66 -11.336 1 64.25 32 THR B C 1
ATOM 4071 O O . THR B 1 32 ? 6.199 6.672 -12.016 1 64.25 32 THR B O 1
ATOM 4074 N N . PRO B 1 33 ? 6.203 4.445 -11.758 1 62.91 33 PRO B N 1
ATOM 4075 C CA . PRO B 1 33 ? 6.512 4.25 -13.18 1 62.91 33 PRO B CA 1
ATOM 4076 C C . PRO B 1 33 ? 5.465 4.871 -14.102 1 62.91 33 PRO B C 1
ATOM 4078 O O . PRO B 1 33 ? 5.816 5.492 -15.109 1 62.91 33 PRO B O 1
ATOM 4081 N N . GLN B 1 34 ? 4.242 4.684 -13.703 1 61.53 34 GLN B N 1
ATOM 4082 C CA . GLN B 1 34 ? 3.184 5.23 -14.547 1 61.53 34 GLN B CA 1
ATOM 4083 C C . GLN B 1 34 ? 3.252 6.754 -14.594 1 61.53 34 GLN B C 1
ATOM 4085 O O . GLN B 1 34 ? 3.049 7.359 -15.648 1 61.53 34 GLN B O 1
ATOM 4090 N N . GLY B 1 35 ? 3.58 7.363 -13.438 1 63.81 35 GLY B N 1
ATOM 4091 C CA . GLY B 1 35 ? 3.773 8.805 -13.398 1 63.81 35 GLY B CA 1
ATOM 4092 C C . GLY B 1 35 ? 4.938 9.273 -14.25 1 63.81 35 GLY B C 1
ATOM 4093 O O . GLY B 1 35 ? 4.844 10.289 -14.938 1 63.81 35 GLY B O 1
ATOM 4094 N N . THR B 1 36 ? 5.945 8.492 -14.219 1 66.06 36 THR B N 1
ATOM 4095 C CA . THR B 1 36 ? 7.121 8.82 -15.016 1 66.06 36 THR B CA 1
ATOM 4096 C C . THR B 1 36 ? 6.797 8.766 -16.5 1 66.06 36 THR B C 1
ATOM 4098 O O . THR B 1 36 ? 7.184 9.664 -17.266 1 66.06 36 THR B O 1
ATOM 4101 N N . ILE B 1 37 ? 6.031 7.758 -16.875 1 66.56 37 ILE B N 1
ATOM 4102 C CA . ILE B 1 37 ? 5.664 7.621 -18.266 1 66.56 37 ILE B CA 1
ATOM 4103 C C . ILE B 1 37 ? 4.781 8.797 -18.688 1 66.56 37 ILE B C 1
ATOM 4105 O O . ILE B 1 37 ? 4.965 9.359 -19.766 1 66.56 37 ILE B O 1
ATOM 4109 N N . ALA B 1 38 ? 3.932 9.188 -17.781 1 66 38 ALA B N 1
ATOM 4110 C CA . ALA B 1 38 ? 3.061 10.32 -18.062 1 66 38 ALA B CA 1
ATOM 4111 C C . ALA B 1 38 ? 3.873 11.594 -18.281 1 66 38 ALA B C 1
ATOM 4113 O O . ALA B 1 38 ? 3.613 12.352 -19.219 1 66 38 ALA B O 1
ATOM 4114 N N . TRP B 1 39 ? 4.883 11.797 -17.531 1 66.38 39 TRP B N 1
ATOM 4115 C CA . TRP B 1 39 ? 5.727 12.977 -17.672 1 66.38 39 TRP B CA 1
ATOM 4116 C C . TRP B 1 39 ? 6.578 12.891 -18.922 1 66.38 39 TRP B C 1
ATOM 4118 O O . TRP B 1 39 ? 6.73 13.875 -19.656 1 66.38 39 TRP B O 1
ATOM 4128 N N . LEU B 1 40 ? 7.102 11.695 -19.188 1 70 40 LEU B N 1
ATOM 4129 C CA . LEU B 1 40 ? 7.965 11.516 -20.359 1 70 40 LEU B CA 1
ATOM 4130 C C . LEU B 1 40 ? 7.207 11.812 -21.641 1 70 40 LEU B C 1
ATOM 4132 O O . LEU B 1 40 ? 7.68 12.578 -22.484 1 70 40 LEU B O 1
ATOM 4136 N N . ILE B 1 41 ? 6.055 11.281 -21.75 1 70.44 41 ILE B N 1
ATOM 4137 C CA . ILE B 1 41 ? 5.273 11.461 -22.969 1 70.44 41 ILE B CA 1
ATOM 4138 C C . ILE B 1 41 ? 4.832 12.922 -23.078 1 70.44 41 ILE B C 1
ATOM 4140 O O . ILE B 1 41 ? 4.906 13.508 -24.156 1 70.44 41 ILE B O 1
ATOM 4144 N N . SER B 1 42 ? 4.453 13.5 -21.953 1 70.5 42 SER B N 1
ATOM 4145 C CA . SER B 1 42 ? 3.967 14.875 -21.969 1 70.5 42 SER B CA 1
ATOM 4146 C C . SER B 1 42 ? 5.09 15.859 -22.297 1 70.5 42 SER B C 1
ATOM 4148 O O . SER B 1 42 ? 4.895 16.797 -23.078 1 70.5 42 SER B O 1
ATOM 4150 N N . LEU B 1 43 ? 6.23 15.617 -21.766 1 70.12 43 LEU B N 1
ATOM 4151 C CA . LEU B 1 43 ? 7.355 16.531 -21.953 1 70.12 43 LEU B CA 1
ATOM 4152 C C . LEU B 1 43 ? 7.91 16.438 -23.375 1 70.12 43 LEU B C 1
ATOM 4154 O O . LEU B 1 43 ? 8.383 17.422 -23.922 1 70.12 43 LEU B O 1
ATOM 4158 N N . LEU B 1 44 ? 7.766 15.211 -23.922 1 69.38 44 LEU B N 1
ATOM 4159 C CA . LEU B 1 44 ? 8.25 15.008 -25.297 1 69.38 44 LEU B CA 1
ATOM 4160 C C . LEU B 1 44 ? 7.211 15.484 -26.312 1 69.38 44 LEU B C 1
ATOM 4162 O O . LEU B 1 44 ? 7.562 16.109 -27.312 1 69.38 44 LEU B O 1
ATOM 4166 N N . ALA B 1 45 ? 5.969 15.203 -26.031 1 68.94 45 ALA B N 1
ATOM 4167 C CA . ALA B 1 45 ? 4.906 15.477 -27 1 68.94 45 ALA B CA 1
ATOM 4168 C C . ALA B 1 45 ? 4.438 16.922 -26.891 1 68.94 45 ALA B C 1
ATOM 4170 O O . ALA B 1 45 ? 4.172 17.578 -27.906 1 68.94 45 ALA B O 1
ATOM 4171 N N . PHE B 1 46 ? 4.281 17.453 -25.641 1 74.44 46 PHE B N 1
ATOM 4172 C CA . PHE B 1 46 ? 3.758 18.797 -25.422 1 74.44 46 PHE B CA 1
ATOM 4173 C C . PHE B 1 46 ? 4.605 19.547 -24.406 1 74.44 46 PHE B C 1
ATOM 4175 O O . PHE B 1 46 ? 4.094 20.031 -23.406 1 74.44 46 PHE B O 1
ATOM 4182 N N . PRO B 1 47 ? 5.852 19.781 -24.734 1 71.44 47 PRO B N 1
ATOM 4183 C CA . PRO B 1 47 ? 6.742 20.406 -23.75 1 71.44 47 PRO B CA 1
ATOM 4184 C C . PRO B 1 47 ? 6.277 21.797 -23.344 1 71.44 47 PRO B C 1
ATOM 4186 O O . PRO B 1 47 ? 6.539 22.234 -22.219 1 71.44 47 PRO B O 1
ATOM 4189 N N . TYR B 1 48 ? 5.523 22.5 -24.234 1 71 48 TYR B N 1
ATOM 4190 C CA . TYR B 1 48 ? 5.074 23.859 -23.938 1 71 48 TYR B CA 1
ATOM 4191 C C . TYR B 1 48 ? 4.156 23.891 -22.719 1 71 48 TYR B C 1
ATOM 4193 O O . TYR B 1 48 ? 4.152 24.844 -21.953 1 71 48 TYR B O 1
ATOM 4201 N N . ILE B 1 49 ? 3.574 22.812 -22.625 1 69.56 49 ILE B N 1
ATOM 4202 C CA . ILE B 1 49 ? 2.633 22.734 -21.516 1 69.56 49 ILE B CA 1
ATOM 4203 C C . ILE B 1 49 ? 3.238 21.906 -20.391 1 69.56 49 ILE B C 1
ATOM 4205 O O . ILE B 1 49 ? 3.109 22.266 -19.219 1 69.56 49 ILE B O 1
ATOM 4209 N N . ALA B 1 50 ? 3.945 20.891 -20.734 1 71.69 50 ALA B N 1
ATOM 4210 C CA . ALA B 1 50 ? 4.391 19.906 -19.766 1 71.69 50 ALA B CA 1
ATOM 4211 C C . ALA B 1 50 ? 5.535 20.438 -18.906 1 71.69 50 ALA B C 1
ATOM 4213 O O . ALA B 1 50 ? 5.637 20.141 -17.719 1 71.69 50 ALA B O 1
ATOM 4214 N N . VAL B 1 51 ? 6.363 21.297 -19.469 1 68.44 51 VAL B N 1
ATOM 4215 C CA . VAL B 1 51 ? 7.555 21.75 -18.766 1 68.44 51 VAL B CA 1
ATOM 4216 C C . VAL B 1 51 ? 7.145 22.594 -17.562 1 68.44 51 VAL B C 1
ATOM 4218 O O . VAL B 1 51 ? 7.566 22.328 -16.438 1 68.44 51 VAL B O 1
ATOM 4221 N N . PRO B 1 52 ? 6.312 23.578 -17.734 1 64.62 52 PRO B N 1
ATOM 4222 C CA . PRO B 1 52 ? 5.898 24.344 -16.562 1 64.62 52 PRO B CA 1
ATOM 4223 C C . PRO B 1 52 ? 5.211 23.484 -15.508 1 64.62 52 PRO B C 1
ATOM 4225 O O . PRO B 1 52 ? 5.453 23.656 -14.312 1 64.62 52 PRO B O 1
ATOM 4228 N N . PHE B 1 53 ? 4.512 22.562 -15.961 1 68.56 53 PHE B N 1
ATOM 4229 C CA . PHE B 1 53 ? 3.801 21.703 -15.023 1 68.56 53 PHE B CA 1
ATOM 4230 C C . PHE B 1 53 ? 4.773 20.797 -14.273 1 68.56 53 PHE B C 1
ATOM 4232 O O . PHE B 1 53 ? 4.59 20.531 -13.086 1 68.56 53 PHE B O 1
ATOM 4239 N N . TYR B 1 54 ? 5.672 20.359 -14.984 1 68.19 54 TYR B N 1
ATOM 4240 C CA . TYR B 1 54 ? 6.664 19.484 -14.352 1 68.19 54 TYR B CA 1
ATOM 4241 C C . TYR B 1 54 ? 7.473 20.25 -13.312 1 68.19 54 TYR B C 1
ATOM 4243 O O . TYR B 1 54 ? 7.793 19.719 -12.25 1 68.19 54 TYR B O 1
ATOM 4251 N N . LEU B 1 55 ? 7.801 21.469 -13.578 1 64.69 55 LEU B N 1
ATOM 4252 C CA . LEU B 1 55 ? 8.609 22.266 -12.664 1 64.69 55 LEU B CA 1
ATOM 4253 C C . LEU B 1 55 ? 7.844 22.562 -11.383 1 64.69 55 LEU B C 1
ATOM 4255 O O . LEU B 1 55 ? 8.438 22.672 -10.305 1 64.69 55 LEU B O 1
ATOM 4259 N N . ILE B 1 56 ? 6.594 22.562 -11.516 1 61.84 56 ILE B N 1
ATOM 4260 C CA . ILE B 1 56 ? 5.758 22.906 -10.367 1 61.84 56 ILE B CA 1
ATOM 4261 C C . ILE B 1 56 ? 5.383 21.625 -9.617 1 61.84 56 ILE B C 1
ATOM 4263 O O . ILE B 1 56 ? 5.465 21.562 -8.391 1 61.84 56 ILE B O 1
ATOM 4267 N N . LEU B 1 57 ? 5.055 20.562 -10.461 1 58.88 57 LEU B N 1
ATOM 4268 C CA . LEU B 1 57 ? 4.418 19.406 -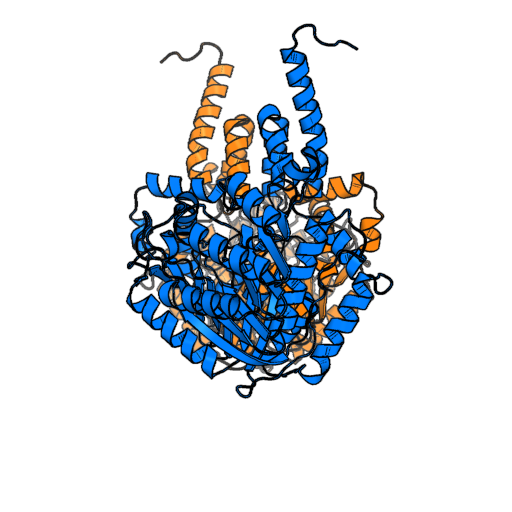9.844 1 58.88 57 LEU B CA 1
ATOM 4269 C C . LEU B 1 57 ? 5.402 18.25 -9.727 1 58.88 57 LEU B C 1
ATOM 4271 O O . LEU B 1 57 ? 5.145 17.281 -9.008 1 58.88 57 LEU B O 1
ATOM 4275 N N . GLY B 1 58 ? 6.406 18.344 -10.352 1 54.47 58 GLY B N 1
ATOM 4276 C CA . GLY B 1 58 ? 7.301 17.203 -10.484 1 54.47 58 GLY B CA 1
ATOM 4277 C C . GLY B 1 58 ? 8.188 17 -9.273 1 54.47 58 GLY B C 1
ATOM 4278 O O . GLY B 1 58 ? 8.734 15.906 -9.078 1 54.47 58 GLY B O 1
ATOM 4279 N N . ARG B 1 59 ? 8.273 18.062 -8.414 1 54.56 59 ARG B N 1
ATOM 4280 C CA . ARG B 1 59 ? 9.195 17.906 -7.293 1 54.56 59 ARG B CA 1
ATOM 4281 C C . ARG B 1 59 ? 8.492 17.344 -6.07 1 54.56 59 ARG B C 1
ATOM 4283 O O . ARG B 1 59 ? 7.402 17.781 -5.707 1 54.56 59 ARG B O 1
ATOM 4290 N N . ARG B 1 60 ? 9 16.266 -5.562 1 57.06 60 ARG B N 1
ATOM 4291 C CA . ARG B 1 60 ? 8.359 15.594 -4.438 1 57.06 60 ARG B CA 1
ATOM 4292 C C . ARG B 1 60 ? 8.992 16.016 -3.115 1 57.06 60 ARG B C 1
ATOM 4294 O O . ARG B 1 60 ? 8.375 15.906 -2.059 1 57.06 60 ARG B O 1
ATOM 4301 N N . ARG B 1 61 ? 10.172 16.375 -3.07 1 55.28 61 ARG B N 1
ATOM 4302 C CA . ARG B 1 61 ? 10.812 16.625 -1.783 1 55.28 61 ARG B CA 1
ATOM 4303 C C . ARG B 1 61 ? 11.172 18.094 -1.617 1 55.28 61 ARG B C 1
ATOM 4305 O O . ARG B 1 61 ? 11.578 18.75 -2.578 1 55.28 61 ARG B O 1
ATOM 4312 N N . PHE B 1 62 ? 10.703 18.5 -0.603 1 48.84 62 PHE B N 1
ATOM 4313 C CA . PHE B 1 62 ? 11.055 19.859 -0.217 1 48.84 62 PHE B CA 1
ATOM 4314 C C . PHE B 1 62 ? 12.484 19.922 0.313 1 48.84 62 PHE B C 1
ATOM 4316 O O . PHE B 1 62 ? 12.695 20.016 1.524 1 48.84 62 PHE B O 1
ATOM 4323 N N . SER B 1 63 ? 13.453 19.656 -0.502 1 48.16 63 SER B N 1
ATOM 4324 C CA . SER B 1 63 ? 14.852 19.469 -0.145 1 48.16 63 SER B CA 1
ATOM 4325 C C . SER B 1 63 ? 15.344 20.594 0.764 1 48.16 63 SER B C 1
ATOM 4327 O O . SER B 1 63 ? 16.109 20.344 1.702 1 48.16 63 SER B O 1
ATOM 4329 N N . GLY B 1 64 ? 14.797 21.781 0.554 1 49.41 64 GLY B N 1
ATOM 4330 C CA . GLY B 1 64 ? 15.281 22.875 1.37 1 49.41 64 GLY B CA 1
ATOM 4331 C C . GLY B 1 64 ? 14.891 22.75 2.83 1 49.41 64 GLY B C 1
ATOM 4332 O O . GLY B 1 64 ? 15.703 23 3.721 1 49.41 64 GLY B O 1
ATOM 4333 N N . TYR B 1 65 ? 13.742 22.328 3.062 1 49.91 65 TYR B N 1
ATOM 4334 C CA . TYR B 1 65 ? 13.258 22.156 4.426 1 49.91 65 TYR B CA 1
ATOM 4335 C C . TYR B 1 65 ? 13.977 21.016 5.133 1 49.91 65 TYR B C 1
ATOM 4337 O O . TYR B 1 65 ? 14.305 21.125 6.316 1 49.91 65 TYR B O 1
ATOM 4345 N N . VAL B 1 66 ? 14.297 20 4.352 1 51.59 66 VAL B N 1
ATOM 4346 C CA . VAL B 1 66 ? 15.016 18.859 4.887 1 51.59 66 VAL B CA 1
ATOM 4347 C C . VAL B 1 66 ? 16.406 19.266 5.328 1 51.59 66 VAL B C 1
ATOM 4349 O O . VAL B 1 66 ? 16.875 18.859 6.398 1 51.59 66 VAL B O 1
ATOM 4352 N N . GLU B 1 67 ? 16.938 19.984 4.406 1 50.38 67 GLU B N 1
ATOM 4353 C CA . GLU B 1 67 ? 18.266 20.484 4.738 1 50.38 67 GLU B CA 1
ATOM 4354 C C . GLU B 1 67 ? 18.234 21.391 5.969 1 50.38 67 GLU B C 1
ATOM 4356 O O . GLU B 1 67 ? 19.125 21.328 6.816 1 50.38 67 GLU B O 1
ATOM 4361 N N . THR B 1 68 ? 17.234 22.188 5.977 1 50.25 68 THR B N 1
ATOM 4362 C CA . THR B 1 68 ? 17.062 23.047 7.145 1 50.25 68 THR B CA 1
ATOM 4363 C C . THR B 1 68 ? 16.844 22.219 8.398 1 50.25 68 THR B C 1
ATOM 4365 O O . THR B 1 68 ? 17.422 22.484 9.445 1 50.25 68 THR B O 1
ATOM 4368 N N . ARG B 1 69 ? 16.078 21.234 8.227 1 55.38 69 ARG B N 1
ATOM 4369 C CA . ARG B 1 69 ? 15.82 20.328 9.344 1 55.38 69 ARG B CA 1
ATOM 4370 C C . ARG B 1 69 ? 17.078 19.562 9.719 1 55.38 69 ARG B C 1
ATOM 4372 O O . ARG B 1 69 ? 17.344 19.344 10.906 1 55.38 69 ARG B O 1
ATOM 4379 N N . ARG B 1 70 ? 17.672 19.047 8.68 1 53.44 70 ARG B N 1
ATOM 4380 C CA . ARG B 1 70 ? 18.922 18.328 8.93 1 53.44 70 ARG B CA 1
ATOM 4381 C C . ARG B 1 70 ? 19.922 19.219 9.664 1 53.44 70 ARG B C 1
ATOM 4383 O O . ARG B 1 70 ? 20.625 18.766 10.57 1 53.44 70 ARG B O 1
ATOM 4390 N N . ARG B 1 71 ? 19.984 20.469 9.188 1 50.34 71 ARG B N 1
ATOM 4391 C CA . ARG B 1 71 ? 20.875 21.422 9.852 1 50.34 71 ARG B CA 1
ATOM 4392 C C . ARG B 1 71 ? 20.422 21.688 11.281 1 50.34 71 ARG B C 1
ATOM 4394 O O . ARG B 1 71 ? 21.234 21.922 12.172 1 50.34 71 ARG B O 1
ATOM 4401 N N . GLN B 1 72 ? 19.188 21.562 11.383 1 49.91 72 GLN B N 1
ATOM 4402 C CA . GLN B 1 72 ? 18.594 21.719 12.711 1 49.91 72 GLN B CA 1
ATOM 4403 C C . GLN B 1 72 ? 18.859 20.484 13.578 1 49.91 72 GLN B C 1
ATOM 4405 O O . GLN B 1 72 ? 18.938 20.594 14.805 1 49.91 72 GLN B O 1
ATOM 4410 N N . THR B 1 73 ? 18.922 19.25 12.898 1 50.03 73 THR B N 1
ATOM 4411 C CA . THR B 1 73 ? 19.125 18.016 13.648 1 50.03 73 THR B CA 1
ATOM 4412 C C . THR B 1 73 ? 20.609 17.75 13.852 1 50.03 73 THR B C 1
ATOM 4414 O O . THR B 1 73 ? 20.984 16.766 14.5 1 50.03 73 THR B O 1
ATOM 4417 N N . ASP B 1 74 ? 21.406 18.469 13.148 1 52.69 74 ASP B N 1
ATOM 4418 C CA . ASP B 1 74 ? 22.828 18.391 13.469 1 52.69 74 ASP B CA 1
ATOM 4419 C C . ASP B 1 74 ? 23.094 18.812 14.914 1 52.69 74 ASP B C 1
ATOM 4421 O O . ASP B 1 74 ? 22.891 19.969 15.273 1 52.69 74 ASP B O 1
ATOM 4425 N N . PRO B 1 75 ? 23.234 17.859 15.734 1 54.94 75 PRO B N 1
ATOM 4426 C CA . PRO B 1 75 ? 23.438 18.156 17.156 1 54.94 75 PRO B CA 1
ATOM 4427 C C . PRO B 1 75 ? 24.453 19.297 17.375 1 54.94 75 PRO B C 1
ATOM 4429 O O . PRO B 1 75 ? 24.406 19.969 18.391 1 54.94 75 PRO B O 1
ATOM 4432 N N . GLU B 1 76 ? 25.219 19.453 16.406 1 56.78 76 GLU B N 1
ATOM 4433 C CA . GLU B 1 76 ? 26.266 20.453 16.578 1 56.78 76 GLU B CA 1
ATOM 4434 C C . GLU B 1 76 ? 25.766 21.844 16.172 1 56.78 76 GLU B C 1
ATOM 4436 O O . GLU B 1 76 ? 26.438 22.844 16.438 1 56.78 76 GLU B O 1
ATOM 4441 N N . SER B 1 77 ? 24.531 21.75 15.727 1 60.59 77 SER B N 1
ATOM 4442 C CA . SER B 1 77 ? 24.016 23.062 15.32 1 60.59 77 SER B CA 1
ATOM 4443 C C . SER B 1 77 ? 23.25 23.734 16.469 1 60.59 77 SER B C 1
ATOM 4445 O O . SER B 1 77 ? 22.844 23.078 17.406 1 60.59 77 SER B O 1
ATOM 4447 N N . ALA B 1 78 ? 23.25 25.047 16.422 1 62.06 78 ALA B N 1
ATOM 4448 C CA . ALA B 1 78 ? 22.5 25.828 17.406 1 62.06 78 ALA B CA 1
ATOM 4449 C C . ALA B 1 78 ? 21.062 25.344 17.5 1 62.06 78 ALA B C 1
ATOM 4451 O O . ALA B 1 78 ? 20.5 25.281 18.594 1 62.06 78 ALA B O 1
ATOM 4452 N N . TRP B 1 79 ? 20.516 24.797 16.438 1 66.25 79 TRP B N 1
ATOM 4453 C CA . TRP B 1 79 ? 19.141 24.297 16.406 1 66.25 79 TRP B CA 1
ATOM 4454 C C . TRP B 1 79 ? 19.047 22.922 17.078 1 66.25 79 TRP B C 1
ATOM 4456 O O . TRP B 1 79 ? 18.094 22.641 17.812 1 66.25 79 TRP B O 1
ATOM 4466 N N . GLY B 1 80 ? 20.031 22.219 16.766 1 66.56 80 GLY B N 1
ATOM 4467 C CA . GLY B 1 80 ? 20.062 20.906 17.406 1 66.56 80 GLY B CA 1
ATOM 4468 C C . GLY B 1 80 ? 20.141 20.969 18.922 1 66.56 80 GLY B C 1
ATOM 4469 O O . GLY B 1 80 ? 19.422 20.25 19.609 1 66.56 80 GLY B O 1
ATOM 4470 N N . GLU B 1 81 ? 20.953 21.922 19.375 1 70.06 81 GLU B N 1
ATOM 4471 C CA . GLU B 1 81 ? 21.109 22.094 20.812 1 70.06 81 GLU B CA 1
ATOM 4472 C C . GLU B 1 81 ? 19.812 22.578 21.453 1 70.06 81 GLU B C 1
ATOM 4474 O O . GLU B 1 81 ? 19.438 22.141 22.531 1 70.06 81 GLU B O 1
ATOM 4479 N N . LEU B 1 82 ? 19.203 23.484 20.719 1 71.69 82 LEU B N 1
ATOM 4480 C CA . LEU B 1 82 ? 17.938 24.016 21.219 1 71.69 82 LEU B CA 1
ATOM 4481 C C . LEU B 1 82 ? 16.875 22.922 21.266 1 71.69 82 LEU B C 1
ATOM 4483 O O . LEU B 1 82 ? 16.141 22.797 22.266 1 71.69 82 LEU B O 1
ATOM 4487 N N . THR B 1 83 ? 16.859 22.172 20.281 1 72.62 83 THR B N 1
ATOM 4488 C CA . THR B 1 83 ? 15.859 21.109 20.203 1 72.62 83 THR B CA 1
ATOM 4489 C C . THR B 1 83 ? 16.109 20.062 21.281 1 72.62 83 THR B C 1
ATOM 4491 O O . THR B 1 83 ? 15.172 19.547 21.891 1 72.62 83 THR B O 1
ATOM 4494 N N . ASP B 1 84 ? 17.312 19.812 21.484 1 75.25 84 ASP B N 1
ATOM 4495 C CA . ASP B 1 84 ? 17.641 18.844 22.516 1 75.25 84 ASP B CA 1
ATOM 4496 C C . ASP B 1 84 ? 17.25 19.359 23.906 1 75.25 84 ASP B C 1
ATOM 4498 O O . ASP B 1 84 ? 16.734 18.609 24.734 1 75.25 84 ASP B O 1
ATOM 4502 N N . LYS B 1 85 ? 17.562 20.609 24.078 1 76.94 85 LYS B N 1
ATOM 4503 C CA . LYS B 1 85 ? 17.203 21.219 25.359 1 76.94 85 LYS B CA 1
ATOM 4504 C C . LYS B 1 85 ? 15.688 21.188 25.562 1 76.94 85 LYS B C 1
ATOM 4506 O O . LYS B 1 85 ? 15.219 20.875 26.672 1 76.94 85 LYS B O 1
ATOM 4511 N N . ILE B 1 86 ? 15.039 21.453 24.547 1 80.56 86 ILE B N 1
ATOM 4512 C CA . ILE B 1 86 ? 13.578 21.5 24.609 1 80.56 86 ILE B CA 1
ATOM 4513 C C . ILE B 1 86 ? 13.039 20.094 24.859 1 80.56 86 ILE B C 1
ATOM 4515 O O . ILE B 1 86 ? 12.164 19.891 25.703 1 80.56 86 ILE B O 1
ATOM 4519 N N . THR B 1 87 ? 13.648 19.141 24.172 1 81.81 87 THR B N 1
ATOM 4520 C CA . THR B 1 87 ? 13.188 17.766 24.297 1 81.81 87 THR B CA 1
ATOM 4521 C C . THR B 1 87 ? 13.5 17.219 25.688 1 81.81 87 THR B C 1
ATOM 4523 O O . THR B 1 87 ? 12.734 16.422 26.234 1 81.81 87 THR B O 1
ATOM 4526 N N . ASN B 1 88 ? 14.5 17.719 26.266 1 86.44 88 ASN B N 1
ATOM 4527 C CA . ASN B 1 88 ? 14.883 17.281 27.609 1 86.44 88 ASN B CA 1
ATOM 4528 C C . ASN B 1 88 ? 13.859 17.719 28.656 1 86.44 88 ASN B C 1
ATOM 4530 O O . ASN B 1 88 ? 13.672 17.031 29.656 1 86.44 88 ASN B O 1
ATOM 4534 N N . CYS B 1 89 ? 13.211 18.812 28.375 1 90.31 89 CYS B N 1
ATOM 4535 C CA . CYS B 1 89 ? 12.188 19.312 29.297 1 90.31 89 CYS B CA 1
ATOM 4536 C C . CYS B 1 89 ? 11.008 18.344 29.359 1 90.31 89 CYS B C 1
ATOM 4538 O O . CYS B 1 89 ? 10.273 18.328 30.344 1 90.31 89 CYS B O 1
ATOM 4540 N N . MET B 1 90 ? 10.867 17.516 28.422 1 92.88 90 MET B N 1
ATOM 4541 C CA . MET B 1 90 ? 9.711 16.625 28.328 1 92.88 90 MET B CA 1
ATOM 4542 C C . MET B 1 90 ? 10.031 15.242 28.875 1 92.88 90 MET B C 1
ATOM 4544 O O . MET B 1 90 ? 9.133 14.453 29.141 1 92.88 90 MET B O 1
ATOM 4548 N N . VAL B 1 91 ? 11.305 14.961 29.141 1 91 91 VAL B N 1
ATOM 4549 C CA . VAL B 1 91 ? 11.797 13.641 29.516 1 91 91 VAL B CA 1
ATOM 4550 C C . VAL B 1 91 ? 11.078 13.156 30.781 1 91 91 VAL B C 1
ATOM 4552 O O . VAL B 1 91 ? 10.688 11.984 30.875 1 91 91 VAL B O 1
ATOM 4555 N N . PRO B 1 92 ? 10.812 14.055 31.781 1 94.88 92 PRO B N 1
ATOM 4556 C CA . PRO B 1 92 ? 10.141 13.594 33 1 94.88 92 PRO B CA 1
ATOM 4557 C C . PRO B 1 92 ? 8.719 13.109 32.719 1 94.88 92 PRO B C 1
ATOM 4559 O O . PRO B 1 92 ? 8.156 12.367 33.531 1 94.88 92 PRO B O 1
ATOM 4562 N N . TYR B 1 93 ? 8.141 13.391 31.688 1 96.88 93 TYR B N 1
ATOM 4563 C CA . TYR B 1 93 ? 6.754 13.047 31.391 1 96.88 93 TYR B CA 1
ATOM 4564 C C . TYR B 1 93 ? 6.684 11.961 30.328 1 96.88 93 TYR B C 1
ATOM 4566 O O . TYR B 1 93 ? 5.598 11.492 29.984 1 96.88 93 TYR B O 1
ATOM 4574 N N . ALA B 1 94 ? 7.852 11.57 29.797 1 96 94 ALA B N 1
ATOM 4575 C CA . ALA B 1 94 ? 7.914 10.57 28.734 1 96 94 ALA B CA 1
ATOM 4576 C C . ALA B 1 94 ? 7.473 9.195 29.25 1 96 94 ALA B C 1
ATOM 4578 O O . ALA B 1 94 ? 7.809 8.805 30.359 1 96 94 ALA B O 1
ATOM 4579 N N . VAL B 1 95 ? 6.621 8.555 28.438 1 95.56 95 VAL B N 1
ATOM 4580 C CA . VAL B 1 95 ? 6.152 7.227 28.812 1 95.56 95 VAL B CA 1
ATOM 4581 C C . VAL B 1 95 ? 6.34 6.266 27.641 1 95.56 95 VAL B C 1
ATOM 4583 O O . VAL B 1 95 ? 6.34 6.684 26.484 1 95.56 95 VAL B O 1
ATOM 4586 N N . GLN B 1 96 ? 6.582 5.008 28.016 1 90.12 96 GLN B N 1
ATOM 4587 C CA . GLN B 1 96 ? 6.637 3.906 27.047 1 90.12 96 GLN B CA 1
ATOM 4588 C C . GLN B 1 96 ? 5.809 2.719 27.531 1 90.12 96 GLN B C 1
ATOM 4590 O O . GLN B 1 96 ? 6.035 2.201 28.625 1 90.12 96 GLN B O 1
ATOM 4595 N N . SER B 1 97 ? 4.785 2.492 26.781 1 88.69 97 SER B N 1
ATOM 4596 C CA . SER B 1 97 ? 3.949 1.338 27.094 1 88.69 97 SER B CA 1
ATOM 4597 C C . SER B 1 97 ? 4.156 0.214 26.078 1 88.69 97 SER B C 1
ATOM 4599 O O . SER B 1 97 ? 4.516 0.466 24.938 1 88.69 97 SER B O 1
ATOM 4601 N N . SER B 1 98 ? 3.932 -1.03 26.578 1 86.62 98 SER B N 1
ATOM 4602 C CA . SER B 1 98 ? 4.168 -2.191 25.734 1 86.62 98 SER B CA 1
ATOM 4603 C C . SER B 1 98 ? 2.869 -2.682 25.094 1 86.62 98 SER B C 1
ATOM 4605 O O . SER B 1 98 ? 2.879 -3.629 24.297 1 86.62 98 SER B O 1
ATOM 4607 N N . ASP B 1 99 ? 1.819 -1.99 25.484 1 90.88 99 ASP B N 1
ATOM 4608 C CA . ASP B 1 99 ? 0.571 -2.395 24.844 1 90.88 99 ASP B CA 1
ATOM 4609 C C . ASP B 1 99 ? 0.528 -1.935 23.391 1 90.88 99 ASP B C 1
ATOM 4611 O O . ASP B 1 99 ? 1.46 -1.285 22.906 1 90.88 99 ASP B O 1
ATOM 4615 N N . THR B 1 100 ? -0.474 -2.33 22.734 1 92.31 100 THR B N 1
ATOM 4616 C CA . THR B 1 100 ? -0.582 -2.08 21.297 1 92.31 100 THR B CA 1
ATOM 4617 C C . THR B 1 100 ? -0.533 -0.583 21 1 92.31 100 THR B C 1
ATOM 4619 O O . THR B 1 100 ? 0.208 -0.14 20.125 1 92.31 100 THR B O 1
ATOM 4622 N N . ALA B 1 101 ? -1.295 0.181 21.75 1 94.56 101 ALA B N 1
ATOM 4623 C CA . ALA B 1 101 ? -1.312 1.631 21.562 1 94.56 101 ALA B CA 1
ATOM 4624 C C . ALA B 1 101 ? 0.067 2.23 21.828 1 94.56 101 ALA B C 1
ATOM 4626 O O . ALA B 1 101 ? 0.519 3.107 21.094 1 94.56 101 ALA B O 1
ATOM 4627 N N . GLY B 1 102 ? 0.647 1.75 22.859 1 95.38 102 GLY B N 1
ATOM 4628 C CA . GLY B 1 102 ? 1.983 2.213 23.203 1 95.38 102 GLY B CA 1
ATOM 4629 C C . GLY B 1 102 ? 3.002 1.945 22.109 1 95.38 102 GLY B C 1
ATOM 4630 O O . GLY B 1 102 ? 3.844 2.795 21.812 1 95.38 102 GLY B O 1
ATOM 4631 N N . LYS B 1 103 ? 2.953 0.802 21.516 1 95.06 103 LYS B N 1
ATOM 4632 C CA . LYS B 1 103 ? 3.891 0.442 20.453 1 95.06 103 LYS B CA 1
ATOM 4633 C C . LYS B 1 103 ? 3.713 1.341 19.234 1 95.06 103 LYS B C 1
ATOM 4635 O O . LYS B 1 103 ? 4.695 1.752 18.609 1 95.06 103 LYS B O 1
ATOM 4640 N N . ILE B 1 104 ? 2.465 1.605 18.891 1 96.75 104 ILE B N 1
ATOM 4641 C CA . ILE B 1 104 ? 2.174 2.496 17.781 1 96.75 104 ILE B CA 1
ATOM 4642 C C . ILE B 1 104 ? 2.77 3.877 18.047 1 96.75 104 ILE B C 1
ATOM 4644 O O . ILE B 1 104 ? 3.484 4.426 17.203 1 96.75 104 ILE B O 1
ATOM 4648 N N . MET B 1 105 ? 2.477 4.41 19.219 1 97.5 105 MET B N 1
ATOM 4649 C CA . MET B 1 105 ? 2.904 5.762 19.562 1 97.5 105 MET B CA 1
ATOM 4650 C C . MET B 1 105 ? 4.422 5.848 19.641 1 97.5 105 MET B C 1
ATOM 4652 O O . MET B 1 105 ? 5.012 6.871 19.297 1 97.5 105 MET B O 1
ATOM 4656 N N . HIS B 1 106 ? 5.012 4.785 20.094 1 96.12 106 HIS B N 1
ATOM 4657 C CA . HIS B 1 106 ? 6.469 4.762 20.141 1 96.12 106 HIS B CA 1
ATOM 4658 C C . HIS B 1 106 ? 7.074 4.812 18.75 1 96.12 106 HIS B C 1
ATOM 4660 O O . HIS B 1 106 ? 8.07 5.5 18.516 1 96.12 106 HIS B O 1
ATOM 4666 N N . THR B 1 107 ? 6.512 4.051 17.875 1 95.25 107 THR B N 1
ATOM 4667 C CA . THR B 1 107 ? 6.965 4.082 16.484 1 95.25 107 THR B CA 1
ATOM 4668 C C . THR B 1 107 ? 6.867 5.496 15.914 1 95.25 107 THR B C 1
ATOM 4670 O O . THR B 1 107 ? 7.809 5.984 15.289 1 95.25 107 THR B O 1
ATOM 4673 N N . LEU B 1 108 ? 5.758 6.121 16.109 1 96.81 108 LEU B N 1
ATOM 4674 C CA . LEU B 1 108 ? 5.547 7.48 15.617 1 96.81 108 LEU B CA 1
ATOM 4675 C C . LEU B 1 108 ? 6.496 8.461 16.297 1 96.81 108 LEU B C 1
ATOM 4677 O O . LEU B 1 108 ? 7.023 9.367 15.656 1 96.81 108 LEU B O 1
ATOM 4681 N N . SER B 1 109 ? 6.656 8.242 17.594 1 95.44 109 SER B N 1
ATOM 4682 C CA . SER B 1 109 ? 7.586 9.055 18.375 1 95.44 109 SER B CA 1
ATOM 4683 C C . SER B 1 109 ? 8.984 9.039 17.766 1 95.44 109 SER B C 1
ATOM 4685 O O . SER B 1 109 ? 9.625 10.086 17.641 1 95.44 109 SER B O 1
ATOM 4687 N N . ASN B 1 110 ? 9.422 7.902 17.344 1 91.88 110 ASN B N 1
ATOM 4688 C CA . ASN B 1 110 ? 10.742 7.754 16.734 1 91.88 110 ASN B CA 1
ATOM 4689 C C . ASN B 1 110 ? 10.82 8.469 15.391 1 91.88 110 ASN B C 1
ATOM 4691 O O . ASN B 1 110 ? 11.859 9.031 15.039 1 91.88 110 ASN B O 1
ATOM 4695 N N . ILE B 1 111 ? 9.781 8.492 14.75 1 92.38 111 ILE B N 1
ATOM 4696 C CA . ILE B 1 111 ? 9.758 9.078 13.414 1 92.38 111 ILE B CA 1
ATOM 4697 C C . ILE B 1 111 ? 9.836 10.594 13.508 1 92.38 111 ILE B C 1
ATOM 4699 O O . ILE B 1 111 ? 10.586 11.234 12.766 1 92.38 111 ILE B O 1
ATOM 4703 N N . VAL B 1 112 ? 9.07 11.164 14.445 1 91 112 VAL B N 1
ATOM 4704 C CA . VAL B 1 112 ? 8.992 12.625 14.492 1 91 112 VAL B CA 1
ATOM 4705 C C . VAL B 1 112 ? 9.984 13.156 15.523 1 91 112 VAL B C 1
ATOM 4707 O O . VAL B 1 112 ? 10.109 14.375 15.703 1 91 112 VAL B O 1
ATOM 4710 N N . ARG B 1 113 ? 10.656 12.273 16.328 1 88.31 113 ARG B N 1
ATOM 4711 C CA . ARG B 1 113 ? 11.672 12.594 17.312 1 88.31 113 ARG B CA 1
ATOM 4712 C C . ARG B 1 113 ? 11.094 13.461 18.422 1 88.31 113 ARG B C 1
ATOM 4714 O O . ARG B 1 113 ? 11.672 14.492 18.781 1 88.31 113 ARG B O 1
ATOM 4721 N N . LEU B 1 114 ? 9.906 13.164 18.844 1 92 114 LEU B N 1
ATOM 4722 C CA . LEU B 1 114 ? 9.242 13.719 20.016 1 92 114 LEU B CA 1
ATOM 4723 C C . LEU B 1 114 ? 8.75 12.609 20.938 1 92 114 LEU B C 1
ATOM 4725 O O . LEU B 1 114 ? 8.289 11.562 20.469 1 92 114 LEU B O 1
ATOM 4729 N N . PRO B 1 115 ? 8.867 12.805 22.188 1 94.75 115 PRO B N 1
ATOM 4730 C CA . PRO B 1 115 ? 8.484 11.727 23.094 1 94.75 115 PRO B CA 1
ATOM 4731 C C . PRO B 1 115 ? 6.977 11.641 23.312 1 94.75 115 PRO B C 1
ATOM 4733 O O . PRO B 1 115 ? 6.281 12.656 23.234 1 94.75 115 PRO B O 1
ATOM 4736 N N . VAL B 1 116 ? 6.512 10.391 23.547 1 97.5 116 VAL B N 1
ATOM 4737 C CA . VAL B 1 116 ? 5.16 10.203 24.062 1 97.5 116 VAL B CA 1
ATOM 4738 C C . VAL B 1 116 ? 5.105 10.664 25.516 1 97.5 116 VAL B C 1
ATOM 4740 O O . VAL B 1 116 ? 5.902 10.227 26.344 1 97.5 116 VAL B O 1
ATOM 4743 N N . CYS B 1 117 ? 4.113 11.578 25.781 1 97.81 117 CYS B N 1
ATOM 4744 C CA . CYS B 1 117 ? 4.152 12.164 27.125 1 97.81 117 CYS B CA 1
ATOM 4745 C C . CYS B 1 117 ? 2.818 11.984 27.828 1 97.81 117 CYS B C 1
ATOM 4747 O O . CYS B 1 117 ? 1.757 12.094 27.219 1 97.81 117 CYS B O 1
ATOM 4749 N N . ARG B 1 118 ? 2.869 11.711 29.078 1 97.75 118 ARG B N 1
ATOM 4750 C CA . ARG B 1 118 ? 1.734 11.82 30 1 97.75 118 ARG B CA 1
ATOM 4751 C C . ARG B 1 118 ? 1.648 13.211 30.609 1 97.75 118 ARG B C 1
ATOM 4753 O O . ARG B 1 118 ? 2.482 14.07 30.328 1 97.75 118 ARG B O 1
ATOM 4760 N N . GLY B 1 119 ? 0.582 13.477 31.375 1 98.12 119 GLY B N 1
ATOM 4761 C CA . GLY B 1 119 ? 0.443 14.758 32.031 1 98.12 119 GLY B CA 1
ATOM 4762 C C . GLY B 1 119 ? -0.302 15.789 31.203 1 98.12 119 GLY B C 1
ATOM 4763 O O . GLY B 1 119 ? -0.217 16.984 31.469 1 98.12 119 GLY B O 1
ATOM 4764 N N . ASN B 1 120 ? -1.012 15.281 30.234 1 98.38 120 ASN B N 1
ATOM 4765 C CA . ASN B 1 120 ? -1.747 16.203 29.359 1 98.38 120 ASN B CA 1
ATOM 4766 C C . ASN B 1 120 ? -3.232 16.234 29.719 1 98.38 120 ASN B C 1
ATOM 4768 O O . ASN B 1 120 ? -3.729 15.344 30.422 1 98.38 120 ASN B O 1
ATOM 4772 N N . SER B 1 121 ? -3.814 17.297 29.328 1 98.25 121 SER B N 1
ATOM 4773 C CA . SER B 1 121 ? -5.266 17.375 29.219 1 98.25 121 SER B CA 1
ATOM 4774 C C . SER B 1 121 ? -5.684 17.688 27.781 1 98.25 121 SER B C 1
ATOM 4776 O O . SER B 1 121 ? -5.035 18.484 27.094 1 98.25 121 SER B O 1
ATOM 4778 N N . CYS B 1 122 ? -6.66 16.969 27.297 1 98.06 122 CYS B N 1
ATOM 4779 C CA . CYS B 1 122 ? -7.191 17.141 25.953 1 98.06 122 CYS B CA 1
ATOM 4780 C C . CYS B 1 122 ? -8.703 17.359 25.984 1 98.06 122 CYS B C 1
ATOM 4782 O O . CYS B 1 122 ? -9.445 16.484 26.453 1 98.06 122 CYS B O 1
ATOM 4784 N N . ARG B 1 123 ? -9.141 18.5 25.516 1 97.38 123 ARG B N 1
ATOM 4785 C CA . ARG B 1 123 ? -10.562 18.812 25.438 1 97.38 123 ARG B CA 1
ATOM 4786 C C . ARG B 1 123 ? -11.016 18.938 23.984 1 97.38 123 ARG B C 1
ATOM 4788 O O . ARG B 1 123 ? -10.445 19.719 23.219 1 97.38 123 ARG B O 1
ATOM 4795 N N . LEU B 1 124 ? -12.023 18.188 23.672 1 98.06 124 LEU B N 1
ATOM 4796 C CA . LEU B 1 124 ? -12.586 18.25 22.328 1 98.06 124 LEU B CA 1
ATOM 4797 C C . LEU B 1 124 ? -13.438 19.5 22.156 1 98.06 124 LEU B C 1
ATOM 4799 O O . LEU B 1 124 ? -14.281 19.812 23.016 1 98.06 124 LEU B O 1
ATOM 4803 N N . LEU B 1 125 ? -13.188 20.25 21.125 1 98.44 125 LEU B N 1
ATOM 4804 C CA . LEU B 1 125 ? -13.984 21.406 20.75 1 98.44 125 LEU B CA 1
ATOM 4805 C C . LEU B 1 125 ? -14.703 21.172 19.422 1 98.44 125 LEU B C 1
ATOM 4807 O O . LEU B 1 125 ? -14.109 21.344 18.359 1 98.44 125 LEU B O 1
ATOM 4811 N N . ILE B 1 126 ? -15.992 20.922 19.516 1 97.88 126 ILE B N 1
ATOM 4812 C CA . ILE B 1 126 ? -16.766 20.531 18.344 1 97.88 126 ILE B CA 1
ATOM 4813 C C . ILE B 1 126 ? -17.391 21.766 17.688 1 97.88 126 ILE B C 1
ATOM 4815 O O . ILE B 1 126 ? -18.203 22.453 18.297 1 97.88 126 ILE B O 1
ATOM 4819 N N . ASP B 1 127 ? -16.953 22.094 16.516 1 97.31 127 ASP B N 1
ATOM 4820 C CA . ASP B 1 127 ? -17.438 23.188 15.672 1 97.31 127 ASP B CA 1
ATOM 4821 C C . ASP B 1 127 ? -16.906 24.531 16.141 1 97.31 127 ASP B C 1
ATOM 4823 O O . ASP B 1 127 ? -16.422 24.656 17.281 1 97.31 127 ASP B O 1
ATOM 4827 N N . ALA B 1 128 ? -17.016 25.469 15.266 1 96.56 128 ALA B N 1
ATOM 4828 C CA . ALA B 1 128 ? -16.453 26.812 15.484 1 96.56 128 ALA B CA 1
ATOM 4829 C C . ALA B 1 128 ? -17.141 27.516 16.656 1 96.56 128 ALA B C 1
ATOM 4831 O O . ALA B 1 128 ? -16.5 28.266 17.391 1 96.56 128 ALA B O 1
ATOM 4832 N N . ALA B 1 129 ? -18.391 27.219 16.859 1 95.06 129 ALA B N 1
ATOM 4833 C CA . ALA B 1 129 ? -19.141 27.875 17.922 1 95.06 129 ALA B CA 1
ATOM 4834 C C . ALA B 1 129 ? -18.547 27.562 19.297 1 95.06 129 ALA B C 1
ATOM 4836 O O . ALA B 1 129 ? -18.672 28.359 20.234 1 95.06 129 ALA B O 1
ATOM 4837 N N . ASN B 1 130 ? -17.922 26.406 19.391 1 96.69 130 ASN B N 1
ATOM 4838 C CA . ASN B 1 130 ? -17.297 26.016 20.656 1 96.69 130 ASN B CA 1
ATOM 4839 C C . ASN B 1 130 ? -15.797 26.281 20.641 1 96.69 130 ASN B C 1
ATOM 4841 O O . ASN B 1 130 ? -15.195 26.516 21.703 1 96.69 130 ASN B O 1
ATOM 4845 N N . ALA B 1 131 ? -15.188 26.281 19.547 1 97.69 131 ALA B N 1
ATOM 4846 C CA . ALA B 1 131 ? -13.734 26.406 19.453 1 97.69 131 ALA B CA 1
ATOM 4847 C C . ALA B 1 131 ? -13.305 27.859 19.469 1 97.69 131 ALA B C 1
ATOM 4849 O O . ALA B 1 131 ? -12.406 28.234 20.234 1 97.69 131 ALA B O 1
ATOM 4850 N N . PHE B 1 132 ? -13.93 28.781 18.688 1 97.25 132 PHE B N 1
ATOM 4851 C CA . PHE B 1 132 ? -13.477 30.156 18.5 1 97.25 132 PHE B CA 1
ATOM 4852 C C . PHE B 1 132 ? -13.562 30.922 19.812 1 97.25 132 PHE B C 1
ATOM 4854 O O . PHE B 1 132 ? -12.609 31.609 20.203 1 97.25 132 PHE B O 1
ATOM 4861 N N . PRO B 1 133 ? -14.656 30.766 20.578 1 97.25 133 PRO B N 1
ATOM 4862 C CA . PRO B 1 133 ? -14.703 31.484 21.859 1 97.25 133 PRO B CA 1
ATOM 4863 C C . PRO B 1 133 ? -13.578 31.062 22.797 1 97.25 133 PRO B C 1
ATOM 4865 O O . PRO B 1 133 ? -13.016 31.922 23.5 1 97.25 133 PRO B O 1
ATOM 4868 N N . ARG B 1 134 ? -13.258 29.797 22.828 1 97.69 134 ARG B N 1
ATOM 4869 C CA . ARG B 1 134 ? -12.188 29.328 23.703 1 97.69 134 ARG B CA 1
ATOM 4870 C C . ARG B 1 134 ? -10.828 29.844 23.25 1 97.69 134 ARG B C 1
ATOM 4872 O O . ARG B 1 134 ? -9.977 30.188 24.062 1 97.69 134 ARG B O 1
ATOM 4879 N N . ILE B 1 135 ? -10.617 29.891 22 1 98.12 135 ILE B N 1
ATOM 4880 C CA . ILE B 1 135 ? -9.383 30.406 21.422 1 98.12 135 ILE B CA 1
ATOM 4881 C C . ILE B 1 135 ? -9.25 31.906 21.734 1 98.12 135 ILE B C 1
ATOM 4883 O O . ILE B 1 135 ? -8.203 32.344 22.188 1 98.12 135 ILE B O 1
ATOM 4887 N N . TYR B 1 136 ? -10.359 32.656 21.531 1 97.81 136 TYR B N 1
ATOM 4888 C CA . TYR B 1 136 ? -10.344 34.094 21.781 1 97.81 136 TYR B CA 1
ATOM 4889 C C . TYR B 1 136 ? -10.133 34.406 23.25 1 97.81 136 TYR B C 1
ATOM 4891 O O . TYR B 1 136 ? -9.406 35.344 23.609 1 97.81 136 TYR B O 1
ATOM 4899 N N . ASP B 1 137 ? -10.773 33.594 24.047 1 98.19 137 ASP B N 1
ATOM 4900 C CA . ASP B 1 137 ? -10.594 33.781 25.484 1 98.19 137 ASP B CA 1
ATOM 4901 C C . ASP B 1 137 ? -9.133 33.562 25.875 1 98.19 137 ASP B C 1
ATOM 4903 O O . ASP B 1 137 ? -8.594 34.344 26.688 1 98.19 137 ASP B O 1
ATOM 4907 N N . ALA B 1 138 ? -8.531 32.531 25.359 1 98.44 138 ALA B N 1
ATOM 4908 C CA . ALA B 1 138 ? -7.117 32.281 25.641 1 98.44 138 ALA B CA 1
ATOM 4909 C C . ALA B 1 138 ? -6.25 33.438 25.156 1 98.44 138 ALA B C 1
ATOM 4911 O O . ALA B 1 138 ? -5.336 33.875 25.859 1 98.44 138 ALA B O 1
ATOM 4912 N N . ILE B 1 139 ? -6.531 33.969 23.984 1 98.5 139 ILE B N 1
ATOM 4913 C CA . ILE B 1 139 ? -5.781 35.094 23.422 1 98.5 139 ILE B CA 1
ATOM 4914 C C . ILE B 1 139 ? -5.957 36.344 24.281 1 98.5 139 ILE B C 1
ATOM 4916 O O . ILE B 1 139 ? -4.98 37.031 24.609 1 98.5 139 ILE B O 1
ATOM 4920 N N . LYS B 1 140 ? -7.164 36.594 24.672 1 98.12 140 LYS B N 1
ATOM 4921 C CA . LYS B 1 140 ? -7.48 37.75 25.484 1 98.12 140 LYS B CA 1
ATOM 4922 C C . LYS B 1 140 ? -6.723 37.719 26.812 1 98.12 140 LYS B C 1
ATOM 4924 O O . LYS B 1 140 ? -6.344 38.781 27.344 1 98.12 140 LYS B O 1
ATOM 4929 N N . ASN B 1 141 ? -6.516 36.594 27.266 1 97.75 141 ASN B N 1
ATOM 4930 C CA . ASN B 1 141 ? -5.922 36.438 28.594 1 97.75 141 ASN B CA 1
ATOM 4931 C C . ASN B 1 141 ? -4.422 36.188 28.5 1 97.75 141 ASN B C 1
ATOM 4933 O O . ASN B 1 141 ? -3.789 35.844 29.516 1 97.75 141 ASN B O 1
ATOM 4937 N N . ALA B 1 142 ? -3.906 36.219 27.328 1 98.31 142 ALA B N 1
ATOM 4938 C CA . ALA B 1 142 ? -2.475 35.969 27.141 1 98.31 142 ALA B CA 1
ATOM 4939 C C . ALA B 1 142 ? -1.655 36.969 27.953 1 98.31 142 ALA B C 1
ATOM 4941 O O . ALA B 1 142 ? -2.004 38.156 28.031 1 98.31 142 ALA B O 1
ATOM 4942 N N . GLU B 1 143 ? -0.488 36.594 28.5 1 97.69 143 GLU B N 1
ATOM 4943 C CA . GLU B 1 143 ? 0.339 37.469 29.344 1 97.69 143 GLU B CA 1
ATOM 4944 C C . GLU B 1 143 ? 1.701 37.719 28.703 1 97.69 143 GLU B C 1
ATOM 4946 O O . GLU B 1 143 ? 2.32 38.75 28.953 1 97.69 143 GLU B O 1
ATOM 4951 N N . HIS B 1 144 ? 2.201 36.781 27.906 1 97.56 144 HIS B N 1
ATOM 4952 C CA . HIS B 1 144 ? 3.574 36.906 27.438 1 97.56 144 HIS B CA 1
ATOM 4953 C C . HIS B 1 144 ? 3.641 36.844 25.922 1 97.56 144 HIS B C 1
ATOM 4955 O O . HIS B 1 144 ? 4.234 37.75 25.297 1 97.56 144 HIS B O 1
ATOM 4961 N N . TYR B 1 145 ? 3.096 35.781 25.328 1 98.38 145 TYR B N 1
ATOM 4962 C CA . TYR B 1 145 ? 3.188 35.688 23.875 1 98.38 145 TYR B CA 1
ATOM 4963 C C . TYR B 1 145 ? 2.072 34.812 23.312 1 98.38 145 TYR B C 1
ATOM 4965 O O . TYR B 1 145 ? 1.423 34.094 24.047 1 98.38 145 TYR B O 1
ATOM 4973 N N . ILE B 1 146 ? 1.834 34.938 22.016 1 98.69 146 ILE B N 1
ATOM 4974 C CA . ILE B 1 146 ? 0.859 34.188 21.25 1 98.69 146 ILE B CA 1
ATOM 4975 C C . ILE B 1 146 ? 1.495 33.688 19.953 1 98.69 146 ILE B C 1
ATOM 4977 O O . ILE B 1 146 ? 2.143 34.469 19.234 1 98.69 146 ILE B O 1
ATOM 4981 N N . LEU B 1 147 ? 1.438 32.406 19.719 1 98.56 147 LEU B N 1
ATOM 4982 C CA . LEU B 1 147 ? 1.806 31.797 18.438 1 98.56 147 LEU B CA 1
ATOM 4983 C C . LEU B 1 147 ? 0.564 31.422 17.641 1 98.56 147 LEU B C 1
ATOM 4985 O O . LEU B 1 147 ? -0.331 30.75 18.156 1 98.56 147 LEU B O 1
ATOM 4989 N N . ILE B 1 148 ? 0.518 31.875 16.375 1 98.5 148 ILE B N 1
ATOM 4990 C CA . ILE B 1 148 ? -0.646 31.609 15.539 1 98.5 148 ILE B CA 1
ATOM 4991 C C . ILE B 1 148 ? -0.192 31.125 14.164 1 98.5 148 ILE B C 1
ATOM 4993 O O . ILE B 1 148 ? 0.682 31.734 13.539 1 98.5 148 ILE B O 1
ATOM 4997 N N . GLU B 1 149 ? -0.78 30.078 13.742 1 98.19 149 GLU B N 1
ATOM 4998 C CA . GLU B 1 149 ? -0.522 29.531 12.414 1 98.19 149 GLU B CA 1
ATOM 4999 C C . GLU B 1 149 ? -1.806 29.016 11.766 1 98.19 149 GLU B C 1
ATOM 5001 O O . GLU B 1 149 ? -2.514 28.188 12.359 1 98.19 149 GLU B O 1
ATOM 5006 N N . PHE B 1 150 ? -2.16 29.562 10.586 1 98.25 150 PHE B N 1
ATOM 5007 C CA . PHE B 1 150 ? -3.33 29.094 9.844 1 98.25 150 PHE B CA 1
ATOM 5008 C C . PHE B 1 150 ? -3.025 28.984 8.359 1 98.25 150 PHE B C 1
ATOM 5010 O O . PHE B 1 150 ? -2.217 29.75 7.828 1 98.25 150 PHE B O 1
ATOM 5017 N N . PHE B 1 151 ? -3.727 28.078 7.734 1 97.38 151 PHE B N 1
ATOM 5018 C CA . PHE B 1 151 ? -3.627 27.922 6.289 1 97.38 151 PHE B CA 1
ATOM 5019 C C . PHE B 1 151 ? -4.387 29.016 5.566 1 97.38 151 PHE B C 1
ATOM 5021 O O . PHE B 1 151 ? -3.875 29.609 4.609 1 97.38 151 PHE B O 1
ATOM 5028 N N . ILE B 1 152 ? -5.586 29.266 5.996 1 97.31 152 ILE B N 1
ATOM 5029 C CA . ILE B 1 152 ? -6.43 30.297 5.391 1 97.31 152 ILE B CA 1
ATOM 5030 C C . ILE B 1 152 ? -6.816 31.328 6.441 1 97.31 152 ILE B C 1
ATOM 5032 O O . ILE B 1 152 ? -7.297 30.984 7.523 1 97.31 152 ILE B O 1
ATOM 5036 N N . ILE B 1 153 ? -6.598 32.5 6.141 1 97.56 153 ILE B N 1
ATOM 5037 C CA . ILE B 1 153 ? -7.129 33.656 6.867 1 97.56 153 ILE B CA 1
ATOM 5038 C C . ILE B 1 153 ? -7.914 34.562 5.918 1 97.56 153 ILE B C 1
ATOM 5040 O O . ILE B 1 153 ? -7.367 35.062 4.93 1 97.56 153 ILE B O 1
ATOM 5044 N N . LYS B 1 154 ? -9.164 34.75 6.289 1 96.75 154 LYS B N 1
ATOM 5045 C CA . LYS B 1 154 ? -10.016 35.562 5.438 1 96.75 154 LYS B CA 1
ATOM 5046 C C . LYS B 1 154 ? -10.227 36.969 6.047 1 96.75 154 LYS B C 1
ATOM 5048 O O . LYS B 1 154 ? -10.25 37.094 7.27 1 96.75 154 LYS B O 1
ATOM 5053 N N . ASN B 1 155 ? -10.383 37.906 5.086 1 96.69 155 ASN B N 1
ATOM 5054 C CA . ASN B 1 155 ? -10.711 39.25 5.523 1 96.69 155 ASN B CA 1
ATOM 5055 C C . ASN B 1 155 ? -12.227 39.469 5.613 1 96.69 155 ASN B C 1
ATOM 5057 O O . ASN B 1 155 ? -12.781 40.281 4.906 1 96.69 155 ASN B O 1
ATOM 5061 N N . ASP B 1 156 ? -12.875 38.75 6.422 1 96.25 156 ASP B N 1
ATOM 5062 C CA . ASP B 1 156 ? -14.297 38.844 6.73 1 96.25 156 ASP B CA 1
ATOM 5063 C C . ASP B 1 156 ? -14.516 39.156 8.211 1 96.25 156 ASP B C 1
ATOM 5065 O O . ASP B 1 156 ? -13.594 39.562 8.906 1 96.25 156 ASP B O 1
ATOM 5069 N N . SER B 1 157 ? -15.711 38.969 8.688 1 95.19 157 SER B N 1
ATOM 5070 C CA . SER B 1 157 ? -16.031 39.375 10.062 1 95.19 157 SER B CA 1
ATOM 5071 C C . SER B 1 157 ? -15.195 38.594 11.07 1 95.19 157 SER B C 1
ATOM 5073 O O . SER B 1 157 ? -14.703 39.156 12.047 1 95.19 157 SER B O 1
ATOM 5075 N N . VAL B 1 158 ? -15.023 37.312 10.844 1 95.88 158 VAL B N 1
ATOM 5076 C CA . VAL B 1 158 ? -14.242 36.469 11.742 1 95.88 158 VAL B CA 1
ATOM 5077 C C . VAL B 1 158 ? -12.773 36.875 11.688 1 95.88 158 VAL B C 1
ATOM 5079 O O . VAL B 1 158 ? -12.109 36.969 12.727 1 95.88 158 VAL B O 1
ATOM 5082 N N . GLY B 1 159 ? -12.281 37.062 10.477 1 96.81 159 GLY B N 1
ATOM 5083 C CA . GLY B 1 159 ? -10.914 37.5 10.32 1 96.81 159 GLY B CA 1
ATOM 5084 C C . GLY B 1 159 ? -10.656 38.875 10.938 1 96.81 159 GLY B C 1
ATOM 5085 O O . GLY B 1 159 ? -9.609 39.094 11.547 1 96.81 159 GLY B O 1
ATOM 5086 N N . GLN B 1 160 ? -11.562 39.781 10.789 1 97.31 160 GLN B N 1
ATOM 5087 C CA . GLN B 1 160 ? -11.438 41.125 11.367 1 97.31 160 GLN B CA 1
ATOM 5088 C C . GLN B 1 160 ? -11.469 41.062 12.891 1 97.31 160 GLN B C 1
ATOM 5090 O O . GLN B 1 160 ? -10.734 41.781 13.555 1 97.31 160 GLN B O 1
ATOM 5095 N N . ASN B 1 161 ? -12.344 40.25 13.398 1 96.38 161 ASN B N 1
ATOM 5096 C CA . ASN B 1 161 ? -12.375 40.062 14.844 1 96.38 161 ASN B CA 1
ATOM 5097 C C . ASN B 1 161 ? -11.023 39.594 15.383 1 96.38 161 ASN B C 1
ATOM 5099 O O . ASN B 1 161 ? -10.555 40.062 16.406 1 96.38 161 ASN B O 1
ATOM 5103 N N . LEU B 1 162 ? -10.461 38.625 14.727 1 97.56 162 LEU B N 1
ATOM 5104 C CA . LEU B 1 162 ? -9.141 38.125 15.117 1 97.56 162 LEU B CA 1
ATOM 5105 C C . LEU B 1 162 ? -8.102 39.25 15.031 1 97.56 162 LEU B C 1
ATOM 5107 O O . LEU B 1 162 ? -7.297 39.438 15.945 1 97.56 162 LEU B O 1
ATOM 5111 N N . LYS B 1 163 ? -8.109 39.969 13.938 1 98.06 163 LYS B N 1
ATOM 5112 C CA . LYS B 1 163 ? -7.188 41.062 13.711 1 98.06 163 LYS B CA 1
ATOM 5113 C C . LYS B 1 163 ? -7.273 42.094 14.844 1 98.06 163 LYS B C 1
ATOM 5115 O O . LYS B 1 163 ? -6.254 42.5 15.414 1 98.06 163 LYS B O 1
ATOM 5120 N N . ASP B 1 164 ? -8.461 42.531 15.133 1 98.19 164 ASP B N 1
ATOM 5121 C CA . ASP B 1 164 ? -8.672 43.531 16.172 1 98.19 164 ASP B CA 1
ATOM 5122 C C . ASP B 1 164 ? -8.164 43.031 17.516 1 98.19 164 ASP B C 1
ATOM 5124 O O . ASP B 1 164 ? -7.539 43.781 18.266 1 98.19 164 ASP B O 1
ATOM 5128 N N . LEU B 1 165 ? -8.469 41.844 17.797 1 98.12 165 LEU B N 1
ATOM 5129 C CA . LEU B 1 165 ? -8.031 41.25 19.047 1 98.12 165 LEU B CA 1
ATOM 5130 C C . LEU B 1 165 ? -6.512 41.188 19.141 1 98.12 165 LEU B C 1
ATOM 5132 O O . LEU B 1 165 ? -5.93 41.5 20.172 1 98.12 165 LEU B O 1
ATOM 5136 N N . LEU B 1 166 ? -5.84 40.781 18.094 1 98.62 166 LEU B N 1
ATOM 5137 C CA . LEU B 1 166 ? -4.383 40.688 18.062 1 98.62 166 LEU B CA 1
ATOM 5138 C C . LEU B 1 166 ? -3.746 42.062 18.188 1 98.62 166 LEU B C 1
ATOM 5140 O O . LEU B 1 166 ? -2.721 42.219 18.859 1 98.62 166 LEU B O 1
ATOM 5144 N N . ILE B 1 167 ? -4.312 43.094 17.531 1 98.44 167 ILE B N 1
ATOM 5145 C CA . ILE B 1 167 ? -3.814 44.438 17.609 1 98.44 167 ILE B CA 1
ATOM 5146 C C . ILE B 1 167 ? -3.912 44.938 19.062 1 98.44 167 ILE B C 1
ATOM 5148 O O . ILE B 1 167 ? -2.965 45.531 19.578 1 98.44 167 ILE B O 1
ATOM 5152 N N . GLU B 1 168 ? -5.059 44.688 19.625 1 98.44 168 GLU B N 1
ATOM 5153 C CA . GLU B 1 168 ? -5.262 45.062 21.016 1 98.44 168 GLU B CA 1
ATOM 5154 C C . GLU B 1 168 ? -4.203 44.438 21.922 1 98.44 168 GLU B C 1
ATOM 5156 O O . GLU B 1 168 ? -3.629 45.094 22.781 1 98.44 168 GLU B O 1
ATOM 5161 N N . ARG B 1 169 ? -3.967 43.156 21.766 1 98.31 169 ARG B N 1
ATOM 5162 C CA . ARG B 1 169 ? -3.01 42.438 22.609 1 98.31 169 ARG B CA 1
ATOM 5163 C C . ARG B 1 169 ? -1.585 42.906 22.328 1 98.31 169 ARG B C 1
ATOM 5165 O O . ARG B 1 169 ? -0.775 43.031 23.25 1 98.31 169 ARG B O 1
ATOM 5172 N N . ALA B 1 170 ? -1.288 43.125 21.109 1 98.31 170 ALA B N 1
ATOM 5173 C CA . ALA B 1 170 ? 0.032 43.656 20.75 1 98.31 170 ALA B CA 1
ATOM 5174 C C . ALA B 1 170 ? 0.285 45 21.422 1 98.31 170 ALA B C 1
ATOM 5176 O O . ALA B 1 170 ? 1.376 45.25 21.938 1 98.31 170 ALA B O 1
ATOM 5177 N N . LYS B 1 171 ? -0.643 45.875 21.391 1 97.62 171 LYS B N 1
ATOM 5178 C CA . LYS B 1 171 ? -0.536 47.188 22.016 1 97.62 171 LYS B CA 1
ATOM 5179 C C . LYS B 1 171 ? -0.355 47.062 23.516 1 97.62 171 LYS B C 1
ATOM 5181 O O . LYS B 1 171 ? 0.25 47.938 24.141 1 97.62 171 LYS B O 1
ATOM 5186 N N . ALA B 1 172 ? -0.898 46.031 24.016 1 97.81 172 ALA B N 1
ATOM 5187 C CA . ALA B 1 172 ? -0.771 45.75 25.453 1 97.81 172 ALA B CA 1
ATOM 5188 C C . ALA B 1 172 ? 0.592 45.156 25.781 1 97.81 172 ALA B C 1
ATOM 5190 O O . ALA B 1 172 ? 0.864 44.812 26.938 1 97.81 172 ALA B O 1
ATOM 5191 N N . GLY B 1 173 ? 1.444 44.906 24.812 1 97.19 173 GLY B N 1
ATOM 5192 C CA . GLY B 1 173 ? 2.814 44.469 25.047 1 97.19 173 GLY B CA 1
ATOM 5193 C C . GLY B 1 173 ? 3.018 42.969 24.859 1 97.19 173 GLY B C 1
ATOM 5194 O O . GLY B 1 173 ? 4.094 42.469 25.156 1 97.19 173 GLY B O 1
ATOM 5195 N N . ILE B 1 174 ? 1.991 42.281 24.438 1 98.19 174 ILE B N 1
ATOM 5196 C CA . ILE B 1 174 ? 2.09 40.844 24.203 1 98.19 174 ILE B CA 1
ATOM 5197 C C . ILE B 1 174 ? 2.834 40.594 22.891 1 98.19 174 ILE B C 1
ATOM 5199 O O . ILE B 1 174 ? 2.52 41.188 21.859 1 98.19 174 ILE B O 1
ATOM 5203 N N . ARG B 1 175 ? 3.904 39.688 22.922 1 98.06 175 ARG B N 1
ATOM 5204 C CA . ARG B 1 175 ? 4.609 39.312 21.688 1 98.06 175 ARG B CA 1
ATOM 5205 C C . ARG B 1 175 ? 3.777 38.344 20.859 1 98.06 175 ARG B C 1
ATOM 5207 O O . ARG B 1 175 ? 3.312 37.312 21.359 1 98.06 175 ARG B O 1
ATOM 5214 N N . ILE B 1 176 ? 3.574 38.688 19.625 1 98.31 176 ILE B N 1
ATOM 5215 C CA . ILE B 1 176 ? 2.723 37.875 18.781 1 98.31 176 ILE B CA 1
ATOM 5216 C C . ILE B 1 176 ? 3.492 37.438 17.531 1 98.31 176 ILE B C 1
ATOM 5218 O O . ILE B 1 176 ? 4.07 38.281 16.828 1 98.31 176 ILE B O 1
ATOM 5222 N N . TYR B 1 177 ? 3.547 36.188 17.297 1 97.31 177 TYR B N 1
ATOM 5223 C CA . TYR B 1 177 ? 4.125 35.594 16.094 1 97.31 177 TYR B CA 1
ATOM 5224 C C . TYR B 1 177 ? 3.064 34.875 15.273 1 97.31 177 TYR B C 1
ATOM 5226 O O . TYR B 1 177 ? 2.432 33.938 15.766 1 97.31 177 TYR B O 1
ATOM 5234 N N . MET B 1 178 ? 2.9 35.312 14.031 1 97.38 178 MET B N 1
ATOM 5235 C CA . MET B 1 178 ? 1.818 34.812 13.203 1 97.38 178 MET B CA 1
ATOM 5236 C C . MET B 1 178 ? 2.35 34.344 11.852 1 97.38 178 MET B C 1
ATOM 5238 O O . MET B 1 178 ? 3.051 35.062 11.156 1 97.38 178 MET B O 1
ATOM 5242 N N . LEU B 1 179 ? 2.047 33.031 11.539 1 95.88 179 LEU B N 1
ATOM 5243 C CA . LEU B 1 179 ? 2.361 32.469 10.234 1 95.88 179 LEU B CA 1
ATOM 5244 C C . LEU B 1 179 ? 1.091 32.219 9.43 1 95.88 179 LEU B C 1
ATOM 5246 O O . LEU B 1 179 ? 0.075 31.797 9.984 1 95.88 179 LEU B O 1
ATOM 5250 N N . TYR B 1 180 ? 1.108 32.5 8.164 1 95.56 180 TYR B N 1
ATOM 5251 C CA . TYR B 1 180 ? 0.012 32.156 7.266 1 95.56 180 TYR B CA 1
ATOM 5252 C C . TYR B 1 180 ? 0.54 31.594 5.953 1 95.56 180 TYR B C 1
ATOM 5254 O O . TYR B 1 180 ? 1.691 31.844 5.582 1 95.56 180 TYR B O 1
ATOM 5262 N N . ASP B 1 181 ? -0.24 30.766 5.328 1 94.06 181 ASP B N 1
ATOM 5263 C CA . ASP B 1 181 ? 0.116 30.25 4.008 1 94.06 181 ASP B CA 1
ATOM 5264 C C . ASP B 1 181 ? -0.267 31.234 2.91 1 94.06 181 ASP B C 1
ATOM 5266 O O . ASP B 1 181 ? -1.433 31.625 2.791 1 94.06 181 ASP B O 1
ATOM 5270 N N . GLU B 1 182 ? 0.624 31.594 2.094 1 88.75 182 GLU B N 1
ATOM 5271 C CA . GLU B 1 182 ? 0.417 32.656 1.124 1 88.75 182 GLU B CA 1
ATOM 5272 C C . GLU B 1 182 ? -0.544 32.25 0.02 1 88.75 182 GLU B C 1
ATOM 5274 O O . GLU B 1 182 ? -1.253 33.062 -0.554 1 88.75 182 GLU B O 1
ATOM 5279 N N . ILE B 1 183 ? -0.57 30.953 -0.229 1 87.81 183 ILE B N 1
ATOM 5280 C CA . ILE B 1 183 ? -1.463 30.469 -1.273 1 87.81 183 ILE B CA 1
ATOM 5281 C C . ILE B 1 183 ? -2.865 30.281 -0.703 1 87.81 183 ILE B C 1
ATOM 5283 O O . ILE B 1 183 ? -3.855 30.672 -1.323 1 87.81 183 ILE B O 1
ATOM 5287 N N . GLY B 1 184 ? -2.949 29.688 0.435 1 91.19 184 GLY B N 1
ATOM 5288 C CA . GLY B 1 184 ? -4.238 29.547 1.089 1 91.19 184 GLY B CA 1
ATOM 5289 C C . GLY B 1 184 ? -4.906 30.859 1.408 1 91.19 184 GLY B C 1
ATOM 5290 O O . GLY B 1 184 ? -6.125 31 1.277 1 91.19 184 GLY B O 1
ATOM 5291 N N . SER B 1 185 ? -4.082 31.812 1.772 1 94.5 185 SER B N 1
ATOM 5292 C CA . SER B 1 185 ? -4.57 33.125 2.146 1 94.5 185 SER B CA 1
ATOM 5293 C C . SER B 1 185 ? -4.324 34.156 1.033 1 94.5 185 SER B C 1
ATOM 5295 O O . SER B 1 185 ? -4.012 35.312 1.304 1 94.5 185 SER B O 1
ATOM 5297 N N . HIS B 1 186 ? -4.449 33.719 -0.151 1 89.25 186 HIS B N 1
ATOM 5298 C CA . HIS B 1 186 ? -4.109 34.562 -1.291 1 89.25 186 HIS B CA 1
ATOM 5299 C C . HIS B 1 186 ? -5.043 35.75 -1.386 1 89.25 186 HIS B C 1
ATOM 5301 O O . HIS B 1 186 ? -4.688 36.781 -1.971 1 89.25 186 HIS B O 1
ATOM 5307 N N . LYS B 1 187 ? -6.195 35.719 -0.723 1 92.19 187 LYS B N 1
ATOM 5308 C CA . LYS B 1 187 ? -7.16 36.812 -0.808 1 92.19 187 LYS B CA 1
ATOM 5309 C C . LYS B 1 187 ? -6.969 37.812 0.334 1 92.19 187 LYS B C 1
ATOM 5311 O O . LYS B 1 187 ? -7.66 38.844 0.403 1 92.19 187 LYS B O 1
ATOM 5316 N N . LEU B 1 188 ? -6.086 37.5 1.244 1 94.12 188 LEU B N 1
ATOM 5317 C CA . LEU B 1 188 ? -5.812 38.406 2.355 1 94.12 188 LEU B CA 1
ATOM 5318 C C . LEU B 1 188 ? -5.195 39.688 1.857 1 94.12 188 LEU B C 1
ATOM 5320 O O . LEU B 1 188 ? -4.129 39.688 1.236 1 94.12 188 LEU B O 1
ATOM 5324 N N . PRO B 1 189 ? -5.855 40.844 2.037 1 95.06 189 PRO B N 1
ATOM 5325 C CA . PRO B 1 189 ? -5.328 42.094 1.514 1 95.06 189 PRO B CA 1
ATOM 5326 C C . PRO B 1 189 ? -4.055 42.562 2.225 1 95.06 189 PRO B C 1
ATOM 5328 O O . PRO B 1 189 ? -3.916 42.344 3.436 1 95.06 189 PRO B O 1
ATOM 5331 N N . PRO B 1 190 ? -3.225 43.219 1.497 1 94.62 190 PRO B N 1
ATOM 5332 C CA . PRO B 1 190 ? -1.995 43.75 2.104 1 94.62 190 PRO B CA 1
ATOM 5333 C C . PRO B 1 190 ? -2.264 44.656 3.289 1 94.62 190 PRO B C 1
ATOM 5335 O O . PRO B 1 190 ? -1.469 44.719 4.23 1 94.62 190 PRO B O 1
ATOM 5338 N N . GLY B 1 191 ? -3.338 45.375 3.223 1 96.62 191 GLY B N 1
ATOM 5339 C CA . GLY B 1 191 ? -3.699 46.25 4.324 1 96.62 191 GLY B CA 1
ATOM 5340 C C . GLY B 1 191 ? -3.918 45.5 5.629 1 96.62 191 GLY B C 1
ATOM 5341 O O . GLY B 1 191 ? -3.635 46.031 6.703 1 96.62 191 GLY B O 1
ATOM 5342 N N . TYR B 1 192 ? -4.496 44.312 5.535 1 97.19 192 TYR B N 1
ATOM 5343 C CA . TYR B 1 192 ? -4.668 43.469 6.707 1 97.19 192 TYR B CA 1
ATOM 5344 C C . TYR B 1 192 ? -3.328 43.156 7.367 1 97.19 192 TYR B C 1
ATOM 5346 O O . TYR B 1 192 ? -3.174 43.344 8.578 1 97.19 192 TYR B O 1
ATOM 5354 N N . ILE B 1 193 ? -2.385 42.781 6.605 1 96.5 193 ILE B N 1
ATOM 5355 C CA . ILE B 1 193 ? -1.055 42.406 7.066 1 96.5 193 ILE B CA 1
ATOM 5356 C C . ILE B 1 193 ? -0.326 43.656 7.609 1 96.5 193 ILE B C 1
ATOM 5358 O O . ILE B 1 193 ? 0.283 43.594 8.68 1 96.5 193 ILE B O 1
ATOM 5362 N N . SER B 1 194 ? -0.382 44.75 6.84 1 97.31 194 SER B N 1
ATOM 5363 C CA . SER B 1 194 ? 0.298 46 7.23 1 97.31 194 SER B CA 1
ATOM 5364 C C . SER B 1 194 ? -0.224 46.5 8.57 1 97.31 194 SER B C 1
ATOM 5366 O O . SER B 1 194 ? 0.549 47 9.398 1 97.31 194 SER B O 1
ATOM 5368 N N . ALA B 1 195 ? -1.499 46.406 8.75 1 97.81 195 ALA B N 1
ATOM 5369 C CA . ALA B 1 195 ? -2.104 46.875 10 1 97.81 195 ALA B CA 1
ATOM 5370 C C . ALA B 1 195 ? -1.584 46.062 11.188 1 97.81 195 ALA B C 1
ATOM 5372 O O . ALA B 1 195 ? -1.313 46.625 12.25 1 97.81 195 ALA B O 1
ATOM 5373 N N . LEU B 1 196 ? -1.514 44.781 11.031 1 98.19 196 LEU B N 1
ATOM 5374 C CA . LEU B 1 196 ? -0.991 43.938 12.086 1 98.19 196 LEU B CA 1
ATOM 5375 C C . LEU B 1 196 ? 0.47 44.25 12.383 1 98.19 196 LEU B C 1
ATOM 5377 O O . LEU B 1 196 ? 0.862 44.375 13.539 1 98.19 196 LEU B O 1
ATOM 5381 N N . ARG B 1 197 ? 1.225 44.438 11.367 1 97.06 197 ARG B N 1
ATOM 5382 C CA . ARG B 1 197 ? 2.639 44.75 11.531 1 97.06 197 ARG B CA 1
ATOM 5383 C C . ARG B 1 197 ? 2.824 46.094 12.25 1 97.06 197 ARG B C 1
ATOM 5385 O O . ARG B 1 197 ? 3.676 46.219 13.133 1 97.06 197 ARG B O 1
ATOM 5392 N N . LYS B 1 198 ? 2.094 47.031 11.844 1 97.69 198 LYS B N 1
ATOM 5393 C CA . LYS B 1 198 ? 2.17 48.344 12.445 1 97.69 198 LYS B CA 1
ATOM 5394 C C . LYS B 1 198 ? 1.838 48.312 13.93 1 97.69 198 LYS B C 1
ATOM 5396 O O . LYS B 1 198 ? 2.391 49.062 14.727 1 97.69 198 LYS B O 1
ATOM 5401 N N . ALA B 1 199 ? 0.989 47.375 14.266 1 97.94 199 ALA B N 1
ATOM 5402 C CA . ALA B 1 199 ? 0.575 47.25 15.664 1 97.94 199 ALA B CA 1
ATOM 5403 C C . ALA B 1 199 ? 1.602 46.469 16.469 1 97.94 199 ALA B C 1
ATOM 5405 O O . ALA B 1 199 ? 1.496 46.375 17.688 1 97.94 199 ALA B O 1
ATOM 5406 N N . GLY B 1 200 ? 2.568 45.875 15.766 1 96.81 200 GLY B N 1
ATOM 5407 C CA . GLY B 1 200 ? 3.631 45.188 16.469 1 96.81 200 GLY B CA 1
ATOM 5408 C C . GLY B 1 200 ? 3.529 43.688 16.344 1 96.81 200 GLY B C 1
ATOM 5409 O O . GLY B 1 200 ? 4.273 42.938 17 1 96.81 200 GLY B O 1
ATOM 5410 N N . VAL B 1 201 ? 2.658 43.156 15.57 1 97.62 201 VAL B N 1
ATOM 5411 C CA . VAL B 1 201 ? 2.521 41.719 15.352 1 97.62 201 VAL B CA 1
ATOM 5412 C C . VAL B 1 201 ? 3.584 41.219 14.359 1 97.62 201 VAL B C 1
ATOM 5414 O O . VAL B 1 201 ? 3.744 41.812 13.281 1 97.62 201 VAL B O 1
ATOM 5417 N N . ASN B 1 202 ? 4.379 40.219 14.734 1 95.44 202 ASN B N 1
ATOM 5418 C CA . ASN B 1 202 ? 5.289 39.562 13.797 1 95.44 202 ASN B CA 1
ATOM 5419 C C . ASN B 1 202 ? 4.559 38.594 12.883 1 95.44 202 ASN B C 1
ATOM 5421 O O . ASN B 1 202 ? 4.367 37.438 13.234 1 95.44 202 ASN B O 1
ATOM 5425 N N . ILE B 1 203 ? 4.18 39.031 11.734 1 95.44 203 ILE B N 1
ATOM 5426 C CA . ILE B 1 203 ? 3.42 38.188 10.805 1 95.44 203 ILE B CA 1
ATOM 5427 C C . ILE B 1 203 ? 4.254 37.906 9.562 1 95.44 203 ILE B C 1
ATOM 5429 O O . ILE B 1 203 ? 4.832 38.844 8.969 1 95.44 203 ILE B O 1
ATOM 5433 N N . GLU B 1 204 ? 4.395 36.625 9.188 1 92.38 204 GLU B N 1
ATOM 5434 C CA . GLU B 1 204 ? 5.199 36.219 8.039 1 92.38 204 GLU B CA 1
ATOM 5435 C C . GLU B 1 204 ? 4.484 35.156 7.207 1 92.38 204 GLU B C 1
ATOM 5437 O O . GLU B 1 204 ? 3.793 34.312 7.754 1 92.38 204 GLU B O 1
ATOM 5442 N N . PRO B 1 205 ? 4.621 35.25 5.867 1 91.94 205 PRO B N 1
ATOM 5443 C CA . PRO B 1 205 ? 4.188 34.094 5.051 1 91.94 205 PRO B CA 1
ATOM 5444 C C . PRO B 1 205 ? 5.094 32.875 5.207 1 91.94 205 PRO B C 1
ATOM 5446 O O . PRO B 1 205 ? 6.293 33.031 5.457 1 91.94 205 PRO B O 1
ATOM 5449 N N . PHE B 1 206 ? 4.586 31.75 5.039 1 89.06 206 PHE B N 1
ATOM 5450 C CA . PHE B 1 206 ? 5.324 30.516 5.266 1 89.06 206 PHE B CA 1
ATOM 5451 C C . PHE B 1 206 ? 6.52 30.422 4.324 1 89.06 206 PHE B C 1
ATOM 5453 O O . PHE B 1 206 ? 7.625 30.078 4.754 1 89.06 206 PHE B O 1
ATOM 5460 N N . ASN B 1 207 ? 6.336 30.609 3.004 1 79.31 207 ASN B N 1
ATOM 5461 C CA . ASN B 1 207 ? 7.449 30.5 2.07 1 79.31 207 ASN B CA 1
ATOM 5462 C C . ASN B 1 207 ? 8.188 31.828 1.921 1 79.31 207 ASN B C 1
ATOM 5464 O O . ASN B 1 207 ? 9.008 31.984 1.019 1 79.31 207 ASN B O 1
ATOM 5468 N N . GLY B 1 208 ? 8.102 32.594 2.818 1 69.69 208 GLY B N 1
ATOM 5469 C CA . GLY B 1 208 ? 8.875 33.812 2.955 1 69.69 208 GLY B CA 1
ATOM 5470 C C . GLY B 1 208 ? 8.953 34.594 1.669 1 69.69 208 GLY B C 1
ATOM 5471 O O . GLY B 1 208 ? 8.203 34.344 0.726 1 69.69 208 GLY B O 1
ATOM 5472 N N . LYS B 1 209 ? 9.711 35.656 1.74 1 62.31 209 LYS B N 1
ATOM 5473 C CA . LYS B 1 209 ? 9.969 36.562 0.609 1 62.31 209 LYS B CA 1
ATOM 5474 C C . LYS B 1 209 ? 11.047 35.969 -0.305 1 62.31 209 LYS B C 1
ATOM 5476 O O . LYS B 1 209 ? 12.023 36.656 -0.622 1 62.31 209 LYS B O 1
ATOM 5481 N N . ARG B 1 210 ? 10.898 34.562 -0.379 1 61.56 210 ARG B N 1
ATOM 5482 C CA . ARG B 1 210 ? 11.906 33.938 -1.23 1 61.56 210 ARG B CA 1
ATOM 5483 C C . ARG B 1 210 ? 11.719 34.344 -2.688 1 61.56 210 ARG B C 1
ATOM 5485 O O . ARG B 1 210 ? 10.695 34.938 -3.051 1 61.56 210 ARG B O 1
ATOM 5492 N N . HIS B 1 211 ? 12.82 34.156 -3.465 1 57.34 211 HIS B N 1
ATOM 5493 C CA . HIS B 1 211 ? 12.844 34.5 -4.883 1 57.34 211 HIS B CA 1
ATOM 5494 C C . HIS B 1 211 ? 11.719 33.812 -5.641 1 57.34 211 HIS B C 1
ATOM 5496 O O . HIS B 1 211 ? 11.281 32.719 -5.254 1 57.34 211 HIS B O 1
ATOM 5502 N N . PHE B 1 212 ? 11.25 34.469 -6.617 1 53.84 212 PHE B N 1
ATOM 5503 C CA . PHE B 1 212 ? 10.102 34.094 -7.434 1 53.84 212 PHE B CA 1
ATOM 5504 C C . PHE B 1 212 ? 10.211 32.656 -7.906 1 53.84 212 PHE B C 1
ATOM 5506 O O . PHE B 1 212 ? 9.258 31.891 -7.785 1 53.84 212 PHE B O 1
ATOM 5513 N N . LEU B 1 213 ? 11.406 32.344 -8.414 1 56.62 213 LEU B N 1
ATOM 5514 C CA . LEU B 1 213 ? 11.578 31.016 -9.008 1 56.62 213 LEU B CA 1
ATOM 5515 C C . LEU B 1 213 ? 11.508 29.922 -7.941 1 56.62 213 LEU B C 1
ATOM 5517 O O . LEU B 1 213 ? 10.922 28.859 -8.172 1 56.62 213 LEU B O 1
ATOM 5521 N N . SER B 1 214 ? 12.039 30.219 -6.844 1 58.97 214 SER B N 1
ATOM 5522 C CA . SER B 1 214 ? 12.031 29.234 -5.758 1 58.97 214 SER B CA 1
ATOM 5523 C C . SER B 1 214 ? 10.617 29 -5.246 1 58.97 214 SER B C 1
ATOM 5525 O O . SER B 1 214 ? 10.258 27.859 -4.91 1 58.97 214 SER B O 1
ATOM 5527 N N . ASN B 1 215 ? 9.922 30.047 -5.359 1 59.19 215 ASN B N 1
ATOM 5528 C CA . ASN B 1 215 ? 8.555 29.953 -4.867 1 59.19 215 ASN B CA 1
ATOM 5529 C C . ASN B 1 215 ? 7.668 29.156 -5.812 1 59.19 215 ASN B C 1
ATOM 5531 O O . ASN B 1 215 ? 6.789 28.406 -5.371 1 59.19 215 ASN B O 1
ATOM 5535 N N . ILE B 1 216 ? 8.008 29.344 -7 1 57.22 216 ILE B N 1
ATOM 5536 C CA . ILE B 1 216 ? 7.211 28.625 -7.988 1 57.22 216 ILE B CA 1
ATOM 5537 C C . ILE B 1 216 ? 7.414 27.109 -7.824 1 57.22 216 ILE B C 1
ATOM 5539 O O . ILE B 1 216 ? 6.465 26.328 -7.938 1 57.22 216 ILE B O 1
ATOM 5543 N N . LEU B 1 217 ? 8.57 26.859 -7.457 1 59.78 217 LEU B N 1
ATOM 5544 C CA . LEU B 1 217 ? 8.914 25.438 -7.355 1 59.78 217 LEU B CA 1
ATOM 5545 C C . LEU B 1 217 ? 8.344 24.828 -6.082 1 59.78 217 LEU B C 1
ATOM 5547 O O . LEU B 1 217 ? 8.32 23.609 -5.926 1 59.78 217 LEU B O 1
ATOM 5551 N N . ARG B 1 218 ? 7.832 25.734 -5.305 1 63.19 218 ARG B N 1
ATOM 5552 C CA . ARG B 1 218 ? 7.348 25.266 -4.016 1 63.19 218 ARG B CA 1
ATOM 5553 C C . ARG B 1 218 ? 5.836 25.422 -3.904 1 63.19 218 ARG B C 1
ATOM 5555 O O . ARG B 1 218 ? 5.258 25.188 -2.84 1 63.19 218 ARG B O 1
ATOM 5562 N N . LEU B 1 219 ? 5.32 25.734 -5.012 1 66.06 219 LEU B N 1
ATOM 5563 C CA . LEU B 1 219 ? 3.889 26.016 -5.023 1 66.06 219 LEU B CA 1
ATOM 5564 C C . LEU B 1 219 ? 3.092 24.766 -4.652 1 66.06 219 LEU B C 1
ATOM 5566 O O . LEU B 1 219 ? 1.953 24.875 -4.191 1 66.06 219 LEU B O 1
ATOM 5570 N N . ASN B 1 220 ? 3.816 23.688 -4.773 1 72.38 220 ASN B N 1
ATOM 5571 C CA . ASN B 1 220 ? 3.1 22.438 -4.555 1 72.38 220 ASN B CA 1
ATOM 5572 C C . ASN B 1 220 ? 3.035 22.078 -3.072 1 72.38 220 ASN B C 1
ATOM 5574 O O . ASN B 1 220 ? 2.221 21.25 -2.664 1 72.38 220 ASN B O 1
ATOM 5578 N N . PHE B 1 221 ? 3.814 22.781 -2.285 1 78.25 221 PHE B N 1
ATOM 5579 C CA . PHE B 1 221 ? 3.861 22.516 -0.852 1 78.25 221 PHE B CA 1
ATOM 5580 C C . PHE B 1 221 ? 3.133 23.609 -0.074 1 78.25 221 PHE B C 1
ATOM 5582 O O . PHE B 1 221 ? 3.34 24.797 -0.32 1 78.25 221 PHE B O 1
ATOM 5589 N N . ARG B 1 2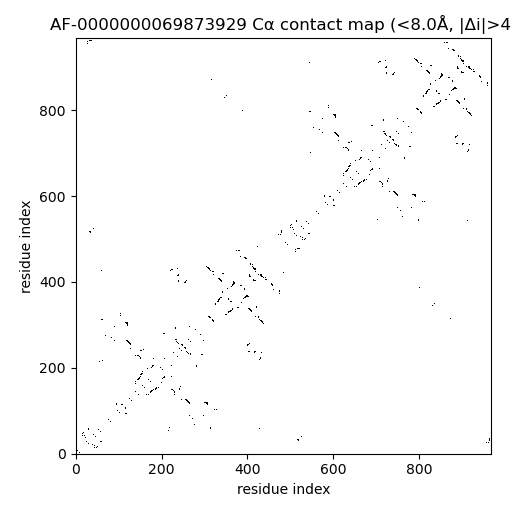22 ? 2.189 23.188 0.733 1 88.19 222 ARG B N 1
ATOM 5590 C CA . ARG B 1 222 ? 1.377 24.109 1.513 1 88.19 222 ARG B CA 1
ATOM 5591 C C . ARG B 1 222 ? 1.491 23.828 3.006 1 88.19 222 ARG B C 1
ATOM 5593 O O . ARG B 1 222 ? 1.632 22.672 3.406 1 88.19 222 ARG B O 1
ATOM 5600 N N . ASN B 1 223 ? 1.555 24.891 3.664 1 94.19 223 ASN B N 1
ATOM 5601 C CA . ASN B 1 223 ? 1.438 24.719 5.109 1 94.19 223 ASN B CA 1
ATOM 5602 C C . ASN B 1 223 ? -0.022 24.672 5.551 1 94.19 223 ASN B C 1
ATOM 5604 O O . ASN B 1 223 ? -0.648 25.719 5.742 1 94.19 223 ASN B O 1
ATOM 5608 N N . HIS B 1 224 ? -0.495 23.5 5.762 1 96.88 224 HIS B N 1
ATOM 5609 C CA . HIS B 1 224 ? -1.901 23.234 6.055 1 96.88 224 HIS B CA 1
ATOM 5610 C C . HIS B 1 224 ? -2.145 23.141 7.559 1 96.88 224 HIS B C 1
ATOM 5612 O O . HIS B 1 224 ? -3.232 22.75 7.988 1 96.88 224 HIS B O 1
ATOM 5618 N N . ARG B 1 225 ? -1.139 23.547 8.375 1 98 225 ARG B N 1
ATOM 5619 C CA . ARG B 1 225 ? -1.256 23.469 9.828 1 98 225 ARG B CA 1
ATOM 5620 C C . ARG B 1 225 ? -2.145 24.594 10.367 1 98 225 ARG B C 1
ATOM 5622 O O . ARG B 1 225 ? -2.145 25.703 9.828 1 98 225 ARG B O 1
ATOM 5629 N N . LYS B 1 226 ? -2.955 24.266 11.367 1 98.5 226 LYS B N 1
ATOM 5630 C CA . LYS B 1 226 ? -3.717 25.219 12.164 1 98.5 226 LYS B CA 1
ATOM 5631 C C . LYS B 1 226 ? -3.445 25.031 13.656 1 98.5 226 LYS B C 1
ATOM 5633 O O . LYS B 1 226 ? -3.762 23.984 14.219 1 98.5 226 LYS B O 1
ATOM 5638 N N . LEU B 1 227 ? -2.887 26.031 14.203 1 98.62 227 LEU B N 1
ATOM 5639 C CA . LEU B 1 227 ? -2.611 25.922 15.633 1 98.62 227 LEU B CA 1
ATOM 5640 C C . LEU B 1 227 ? -2.535 27.312 16.266 1 98.62 227 LEU B C 1
ATOM 5642 O O . LEU B 1 227 ? -2.275 28.297 15.578 1 98.62 227 LEU B O 1
ATOM 5646 N N . VAL B 1 228 ? -2.861 27.438 17.531 1 98.81 228 VAL B N 1
ATOM 5647 C CA . VAL B 1 228 ? -2.697 28.594 18.406 1 98.81 228 VAL B CA 1
ATOM 5648 C C . VAL B 1 228 ? -2.072 28.156 19.719 1 98.81 228 VAL B C 1
ATOM 5650 O O . VAL B 1 228 ? -2.527 27.188 20.344 1 98.81 228 VAL B O 1
ATOM 5653 N N . VAL B 1 229 ? -1.006 28.766 20.094 1 98.81 229 VAL B N 1
ATOM 5654 C CA . VAL B 1 229 ? -0.395 28.531 21.391 1 98.81 229 VAL B CA 1
ATOM 5655 C C . VAL B 1 229 ? -0.351 29.828 22.188 1 98.81 229 VAL B C 1
ATOM 5657 O O . VAL B 1 229 ? 0.018 30.875 21.656 1 98.81 229 VAL B O 1
ATOM 5660 N N . VAL B 1 230 ? -0.747 29.781 23.453 1 98.69 230 VAL B N 1
ATOM 5661 C CA . VAL B 1 230 ? -0.75 30.953 24.312 1 98.69 230 VAL B CA 1
ATOM 5662 C C . VAL B 1 230 ? 0.128 30.703 25.531 1 98.69 230 VAL B C 1
ATOM 5664 O O . VAL B 1 230 ? -0.147 29.797 26.328 1 98.69 230 VAL B O 1
ATOM 5667 N N . ASP B 1 231 ? 1.194 31.453 25.672 1 98.25 231 ASP B N 1
ATOM 5668 C CA . ASP B 1 231 ? 2.076 31.578 26.828 1 98.25 231 ASP B CA 1
ATOM 5669 C C . ASP B 1 231 ? 2.736 30.25 27.172 1 98.25 231 ASP B C 1
ATOM 5671 O O . ASP B 1 231 ? 3.098 30 28.312 1 98.25 231 ASP B O 1
ATOM 5675 N N . GLY B 1 232 ? 2.709 29.281 26.203 1 97.12 232 GLY B N 1
ATOM 5676 C CA . GLY B 1 232 ? 3.289 27.984 26.453 1 97.12 232 GLY B CA 1
ATOM 5677 C C . GLY B 1 232 ? 2.473 27.141 27.422 1 97.12 232 GLY B C 1
ATOM 5678 O O . GLY B 1 232 ? 2.961 26.141 27.953 1 97.12 232 GLY B O 1
ATOM 5679 N N . SER B 1 233 ? 1.241 27.531 27.625 1 97.62 233 SER B N 1
ATOM 5680 C CA . SER B 1 233 ? 0.407 26.875 28.625 1 97.62 233 SER B CA 1
ATOM 5681 C C . SER B 1 233 ? -0.793 26.188 27.969 1 97.62 233 SER B C 1
ATOM 5683 O O . SER B 1 233 ? -1.315 25.203 28.5 1 97.62 233 SER B O 1
ATOM 5685 N N . THR B 1 234 ? -1.249 26.75 26.891 1 98.5 234 THR B N 1
ATOM 5686 C CA . THR B 1 234 ? -2.406 26.203 26.203 1 98.5 234 THR B CA 1
ATOM 5687 C C . THR B 1 234 ? -2.168 26.172 24.688 1 98.5 234 THR B C 1
ATOM 5689 O O . THR B 1 234 ? -1.571 27.094 24.141 1 98.5 234 THR B O 1
ATOM 5692 N N . ALA B 1 235 ? -2.568 25.078 24.078 1 98.81 235 ALA B N 1
ATOM 5693 C CA . ALA B 1 235 ? -2.475 24.953 22.625 1 98.81 235 ALA B CA 1
ATOM 5694 C C . ALA B 1 235 ? -3.803 24.5 22.016 1 98.81 235 ALA B C 1
ATOM 5696 O O . ALA B 1 235 ? -4.57 23.781 22.672 1 98.81 235 ALA B O 1
ATOM 5697 N N . PHE B 1 236 ? -4.117 24.969 20.844 1 98.88 236 PHE B N 1
ATOM 5698 C CA . PHE B 1 236 ? -5.254 24.531 20.047 1 98.88 236 PHE B CA 1
ATOM 5699 C C . PHE B 1 236 ? -4.793 23.984 18.703 1 98.88 236 PHE B C 1
ATOM 5701 O O . PHE B 1 236 ? -3.969 24.594 18.016 1 98.88 236 PHE B O 1
ATOM 5708 N N . ILE B 1 237 ? -5.211 22.828 18.359 1 98.56 237 ILE B N 1
ATOM 5709 C CA . ILE B 1 237 ? -4.945 22.188 17.078 1 98.56 237 ILE B CA 1
ATOM 5710 C C . ILE B 1 237 ? -6.242 21.641 16.484 1 98.56 237 ILE B C 1
ATOM 5712 O O . ILE B 1 237 ? -7.078 21.094 17.203 1 98.56 237 ILE B O 1
ATOM 5716 N N . GLY B 1 238 ? -6.453 21.797 15.141 1 98 238 GLY B N 1
ATOM 5717 C CA . GLY B 1 238 ? -7.66 21.25 14.547 1 98 238 GLY B CA 1
ATOM 5718 C C . GLY B 1 238 ? -7.793 21.562 13.07 1 98 238 GLY B C 1
ATOM 5719 O O . GLY B 1 238 ? -6.797 21.828 12.391 1 98 238 GLY B O 1
ATOM 5720 N N . GLY B 1 239 ? -9.023 21.422 12.586 1 97.5 239 GLY B N 1
ATOM 5721 C CA . GLY B 1 239 ? -9.219 21.453 11.141 1 97.5 239 GLY B CA 1
ATOM 5722 C C . GLY B 1 239 ? -9.727 22.797 10.641 1 97.5 239 GLY B C 1
ATOM 5723 O O . GLY B 1 239 ? -9.68 23.078 9.438 1 97.5 239 GLY B O 1
ATOM 5724 N N . MET B 1 240 ? -10.102 23.703 11.484 1 97.44 240 MET B N 1
ATOM 5725 C CA . MET B 1 240 ? -10.766 24.938 11.055 1 97.44 240 MET B CA 1
ATOM 5726 C C . MET B 1 240 ? -9.742 26.031 10.766 1 97.44 240 MET B C 1
ATOM 5728 O O . MET B 1 240 ? -8.734 26.141 11.461 1 97.44 240 MET B O 1
ATOM 5732 N N . ASN B 1 241 ? -10.016 26.812 9.766 1 97.62 241 ASN B N 1
ATOM 5733 C CA . ASN B 1 241 ? -9.297 28.062 9.469 1 97.62 241 ASN B CA 1
ATOM 5734 C C . ASN B 1 241 ? -10.031 29.281 10.031 1 97.62 241 ASN B C 1
ATOM 5736 O O . ASN B 1 241 ? -10.805 29.156 10.984 1 97.62 241 ASN B O 1
ATOM 5740 N N . ILE B 1 242 ? -9.602 30.438 9.547 1 97.62 242 ILE B N 1
ATOM 5741 C CA . ILE B 1 242 ? -10.234 31.672 9.992 1 97.62 242 ILE B CA 1
ATOM 5742 C C . ILE B 1 242 ? -11.148 32.219 8.891 1 97.62 242 ILE B C 1
ATOM 5744 O O . ILE B 1 242 ? -10.672 32.719 7.871 1 97.62 242 ILE B O 1
ATOM 5748 N N . GLY B 1 243 ? -12.453 32.156 9.133 1 96 243 GLY B N 1
ATOM 5749 C CA . GLY B 1 243 ? -13.438 32.594 8.164 1 96 243 GLY B CA 1
ATOM 5750 C C . GLY B 1 243 ? -14.867 32.375 8.625 1 96 243 GLY B C 1
ATOM 5751 O O . GLY B 1 243 ? -15.141 31.484 9.422 1 96 243 GLY B O 1
ATOM 5752 N N . ARG B 1 244 ? -15.758 33.062 8.07 1 94.19 244 ARG B N 1
ATOM 5753 C CA . ARG B 1 244 ? -17.156 33.031 8.5 1 94.19 244 ARG B CA 1
ATOM 5754 C C . ARG B 1 244 ? -17.828 31.734 8.125 1 94.19 244 ARG B C 1
ATOM 5756 O O . ARG B 1 244 ? -18.828 31.344 8.719 1 94.19 244 ARG B O 1
ATOM 5763 N N . GLU B 1 245 ? -17.281 31.016 7.133 1 92.94 245 GLU B N 1
ATOM 5764 C CA . GLU B 1 245 ? -17.891 29.766 6.703 1 92.94 245 GLU B CA 1
ATOM 5765 C C . GLU B 1 245 ? -17.875 28.734 7.828 1 92.94 245 GLU B C 1
ATOM 5767 O O . GLU B 1 245 ? -18.781 27.891 7.922 1 92.94 245 GLU B O 1
ATOM 5772 N N . TYR B 1 246 ? -16.969 28.828 8.695 1 94.5 246 TYR B N 1
ATOM 5773 C CA . TYR B 1 246 ? -16.844 27.844 9.773 1 94.5 246 TYR B CA 1
ATOM 5774 C C . TYR B 1 246 ? -17.938 28.047 10.82 1 94.5 246 TYR B C 1
ATOM 5776 O O . TYR B 1 246 ? -18.203 27.156 11.633 1 94.5 246 TYR B O 1
ATOM 5784 N N . LEU B 1 247 ? -18.562 29.188 10.773 1 93.06 247 LEU B N 1
ATOM 5785 C CA . LEU B 1 247 ? -19.703 29.469 11.641 1 93.06 247 LEU B CA 1
ATOM 5786 C C . LEU B 1 247 ? -21.016 29.172 10.93 1 93.06 247 LEU B C 1
ATOM 5788 O O . LEU B 1 247 ? -22.094 29.531 11.43 1 93.06 247 LEU B O 1
ATOM 5792 N N . GLY B 1 248 ? -20.922 28.562 9.742 1 90.44 248 GLY B N 1
ATOM 5793 C CA . GLY B 1 248 ? -22.094 28.188 8.984 1 90.44 248 GLY B CA 1
ATOM 5794 C C . GLY B 1 248 ? -22.609 29.312 8.094 1 90.44 248 GLY B C 1
ATOM 5795 O O . GLY B 1 248 ? -23.734 29.234 7.586 1 90.44 248 GLY B O 1
ATOM 5796 N N . LYS B 1 249 ? -21.969 30.297 7.961 1 85.69 249 LYS B N 1
ATOM 5797 C CA . LYS B 1 249 ? -22.422 31.469 7.207 1 85.69 249 LYS B CA 1
ATOM 5798 C C . LYS B 1 249 ? -21.781 31.5 5.816 1 85.69 249 LYS B C 1
ATOM 5800 O O . LYS B 1 249 ? -21.578 32.562 5.246 1 85.69 249 LYS B O 1
ATOM 5805 N N . GLY B 1 250 ? -21.438 30.391 5.316 1 85.88 250 GLY B N 1
ATOM 5806 C CA . GLY B 1 250 ? -20.922 30.25 3.961 1 85.88 250 GLY B CA 1
ATOM 5807 C C . GLY B 1 250 ? -21.859 29.516 3.037 1 85.88 250 GLY B C 1
ATOM 5808 O O . GLY B 1 250 ? -22.984 29.188 3.428 1 85.88 250 GLY B O 1
ATOM 5809 N N . ALA B 1 251 ? -21.484 29.312 1.832 1 82.56 251 ALA B N 1
ATOM 5810 C CA . ALA B 1 251 ? -22.312 28.734 0.771 1 82.56 251 ALA B CA 1
ATOM 5811 C C . ALA B 1 251 ? -22.703 27.297 1.1 1 82.56 251 ALA B C 1
ATOM 5813 O O . ALA B 1 251 ? -23.781 26.828 0.69 1 82.56 251 ALA B O 1
ATOM 5814 N N . LEU B 1 252 ? -21.922 26.641 1.946 1 86 252 LEU B N 1
ATOM 5815 C CA . LEU B 1 252 ? -22.156 25.234 2.219 1 86 252 LEU B CA 1
ATOM 5816 C C . LEU B 1 252 ? -22.969 25.047 3.506 1 86 252 LEU B C 1
ATOM 5818 O O . LEU B 1 252 ? -23.328 23.938 3.861 1 86 252 LEU B O 1
ATOM 5822 N N . GLY B 1 253 ? -23.172 26.141 4.129 1 90.81 253 GLY B N 1
ATOM 5823 C CA . GLY B 1 253 ? -23.984 26.078 5.336 1 90.81 253 GLY B CA 1
ATOM 5824 C C . GLY B 1 253 ? -23.219 25.578 6.547 1 90.81 253 GLY B C 1
ATOM 5825 O O . GLY B 1 253 ? -22.078 26.016 6.785 1 90.81 253 GLY B O 1
ATOM 5826 N N . TYR B 1 254 ? -23.938 24.719 7.32 1 93.31 254 TYR B N 1
ATOM 5827 C CA . TYR B 1 254 ? -23.328 24.188 8.547 1 93.31 254 TYR B CA 1
ATOM 5828 C C . TYR B 1 254 ? -21.984 23.547 8.258 1 93.31 254 TYR B C 1
ATOM 5830 O O . TYR B 1 254 ? -21.844 22.734 7.34 1 93.31 254 TYR B O 1
ATOM 5838 N N . TRP B 1 255 ? -21 24 8.992 1 95.06 255 TRP B N 1
ATOM 5839 C CA . TRP B 1 255 ? -19.641 23.5 8.875 1 95.06 255 TRP B CA 1
ATOM 5840 C C . TRP B 1 255 ? -19.266 22.641 10.086 1 95.06 255 TRP B C 1
ATOM 5842 O O . TRP B 1 255 ? -19.062 23.172 11.18 1 95.06 255 TRP B O 1
ATOM 5852 N N . ARG B 1 256 ? -19.188 21.344 9.844 1 97.06 256 ARG B N 1
ATOM 5853 C CA . ARG B 1 256 ? -18.875 20.391 10.906 1 97.06 256 ARG B CA 1
ATOM 5854 C C . ARG B 1 256 ? -17.375 20.141 10.984 1 97.06 256 ARG B C 1
ATOM 5856 O O . ARG B 1 256 ? -16.766 19.609 10.055 1 97.06 256 ARG B O 1
ATOM 5863 N N . ASP B 1 257 ? -16.734 20.562 12.117 1 98.12 257 ASP B N 1
ATOM 5864 C CA . ASP B 1 257 ? -15.289 20.406 12.297 1 98.12 257 ASP B CA 1
ATOM 5865 C C . ASP B 1 257 ? -14.93 20.266 13.773 1 98.12 257 ASP B C 1
ATOM 5867 O O . ASP B 1 257 ? -15.812 20.266 14.641 1 98.12 257 ASP B O 1
ATOM 5871 N N . THR B 1 258 ? -13.672 19.938 14.031 1 98.44 258 THR B N 1
ATOM 5872 C CA . THR B 1 258 ? -13.266 19.656 15.406 1 98.44 258 THR B CA 1
ATOM 5873 C C . THR B 1 258 ? -11.867 20.203 15.68 1 98.44 258 THR B C 1
ATOM 5875 O O . THR B 1 258 ? -10.969 20.062 14.852 1 98.44 258 THR B O 1
ATOM 5878 N N . PHE B 1 259 ? -11.703 20.938 16.781 1 98.5 259 PHE B N 1
ATOM 5879 C CA . PHE B 1 259 ? -10.43 21.297 17.391 1 98.5 259 PHE B CA 1
ATOM 5880 C C . PHE B 1 259 ? -10.234 20.562 18.719 1 98.5 259 PHE B C 1
ATOM 5882 O O . PHE B 1 259 ? -11.18 20 19.266 1 98.5 259 PHE B O 1
ATOM 5889 N N . VAL B 1 260 ? -8.977 20.562 19.156 1 98.69 260 VAL B N 1
ATOM 5890 C CA . VAL B 1 260 ? -8.695 20.156 20.531 1 98.69 260 VAL B CA 1
ATOM 5891 C C . VAL B 1 260 ? -7.957 21.281 21.266 1 98.69 260 VAL B C 1
ATOM 5893 O O . VAL B 1 260 ? -7.152 21.984 20.656 1 98.69 260 VAL B O 1
ATOM 5896 N N . GLN B 1 261 ? -8.281 21.453 22.469 1 98.81 261 GLN B N 1
ATOM 5897 C CA . GLN B 1 261 ? -7.516 22.266 23.406 1 98.81 261 GLN B CA 1
ATOM 5898 C C . GLN B 1 261 ? -6.594 21.391 24.266 1 98.81 261 GLN B C 1
ATOM 5900 O O . GLN B 1 261 ? -7.043 20.438 24.891 1 98.81 261 GLN B O 1
ATOM 5905 N N . LEU B 1 262 ? -5.363 21.703 24.281 1 98.69 262 LEU B N 1
ATOM 5906 C CA . LEU B 1 262 ? -4.348 20.891 24.938 1 98.69 262 LEU B CA 1
ATOM 5907 C C . LEU B 1 262 ? -3.639 21.672 26.031 1 98.69 262 LEU B C 1
ATOM 5909 O O . LEU B 1 262 ? -3.377 22.875 25.859 1 98.69 262 LEU B O 1
ATOM 5913 N N . GLU B 1 263 ? -3.344 21.078 27.078 1 98.56 263 GLU B N 1
ATOM 5914 C CA . GLU B 1 263 ? -2.461 21.547 28.141 1 98.56 263 GLU B CA 1
ATOM 5915 C C . GLU B 1 263 ? -1.489 20.453 28.578 1 98.56 263 GLU B C 1
ATOM 5917 O O . GLU B 1 263 ? -1.77 19.266 28.422 1 98.56 263 GLU B O 1
ATOM 5922 N N . GLY B 1 264 ? -0.401 20.844 29.078 1 97.88 264 GLY B N 1
ATOM 5923 C CA . GLY B 1 264 ? 0.644 19.891 29.422 1 97.88 264 GLY B CA 1
ATOM 5924 C C . GLY B 1 264 ? 1.759 19.828 28.406 1 97.88 264 GLY B C 1
ATOM 5925 O O . GLY B 1 264 ? 1.965 20.781 27.641 1 97.88 264 GLY B O 1
ATOM 5926 N N . PRO B 1 265 ? 2.553 18.781 28.406 1 97.38 265 PRO B N 1
ATOM 5927 C CA . PRO B 1 265 ? 3.734 18.672 27.531 1 97.38 265 PRO B CA 1
ATOM 5928 C C . PRO B 1 265 ? 3.395 18.797 26.047 1 97.38 265 PRO B C 1
ATOM 5930 O O . PRO B 1 265 ? 4.246 19.188 25.25 1 97.38 265 PRO B O 1
ATOM 5933 N N . SER B 1 266 ? 2.18 18.469 25.656 1 97.62 266 SER B N 1
ATOM 5934 C CA . SER B 1 266 ? 1.775 18.547 24.25 1 97.62 266 SER B CA 1
ATOM 5935 C C . SER B 1 266 ? 1.855 19.984 23.75 1 97.62 266 SER B C 1
ATOM 5937 O O . SER B 1 266 ? 2.037 20.219 22.547 1 97.62 266 SER B O 1
ATOM 5939 N N . VAL B 1 267 ? 1.775 20.953 24.641 1 98.06 267 VAL B N 1
ATOM 5940 C CA . VAL B 1 267 ? 1.889 22.344 24.25 1 98.06 267 VAL B CA 1
ATOM 5941 C C . VAL B 1 267 ? 3.307 22.641 23.766 1 98.06 267 VAL B C 1
ATOM 5943 O O . VAL B 1 267 ? 3.494 23.297 22.75 1 98.06 267 VAL B O 1
ATOM 5946 N N . GLN B 1 268 ? 4.234 22.141 24.516 1 95.94 268 GLN B N 1
ATOM 5947 C CA . GLN B 1 268 ? 5.629 22.344 24.141 1 95.94 268 GLN B CA 1
ATOM 5948 C C . GLN B 1 268 ? 5.953 21.641 22.828 1 95.94 268 GLN B C 1
ATOM 5950 O O . GLN B 1 268 ? 6.723 22.156 22.016 1 95.94 268 GLN B O 1
ATOM 5955 N N . GLN B 1 269 ? 5.34 20.5 22.625 1 95.38 269 GLN B N 1
ATOM 5956 C CA . GLN B 1 269 ? 5.535 19.812 21.359 1 95.38 269 GLN B CA 1
ATOM 5957 C C . GLN B 1 269 ? 4.945 20.625 20.203 1 95.38 269 GLN B C 1
ATOM 5959 O O . GLN B 1 269 ? 5.539 20.703 19.125 1 95.38 269 GLN B O 1
ATOM 5964 N N . THR B 1 270 ? 3.822 21.203 20.406 1 97.06 270 THR B N 1
ATOM 5965 C CA . THR B 1 270 ? 3.195 22.047 19.406 1 97.06 270 THR B CA 1
ATOM 5966 C C . THR B 1 270 ? 4.074 23.25 19.078 1 97.06 270 THR B C 1
ATOM 5968 O O . THR B 1 270 ? 4.207 23.641 17.922 1 97.06 270 THR B O 1
ATOM 5971 N N . GLN B 1 271 ? 4.715 23.812 20.125 1 95.38 271 GLN B N 1
ATOM 5972 C CA . GLN B 1 271 ? 5.602 24.953 19.953 1 95.38 271 GLN B CA 1
ATOM 5973 C C . GLN B 1 271 ? 6.801 24.594 19.078 1 95.38 271 GLN B C 1
ATOM 5975 O O . GLN B 1 271 ? 7.277 25.422 18.297 1 95.38 271 GLN B O 1
ATOM 5980 N N . ILE B 1 272 ? 7.23 23.375 19.234 1 91.19 272 ILE B N 1
ATOM 5981 C CA . ILE B 1 272 ? 8.375 22.953 18.438 1 91.19 272 ILE B CA 1
ATOM 5982 C C . ILE B 1 272 ? 8 22.969 16.953 1 91.19 272 ILE B C 1
ATOM 5984 O O . ILE B 1 272 ? 8.781 23.438 16.125 1 91.19 272 ILE B O 1
ATOM 5988 N N . SER B 1 273 ? 6.848 22.453 16.672 1 91.88 273 SER B N 1
ATOM 5989 C CA . SER B 1 273 ? 6.383 22.469 15.297 1 91.88 273 SER B CA 1
ATOM 5990 C C . SER B 1 273 ? 6.312 23.891 14.742 1 91.88 273 SER B C 1
ATOM 5992 O O . SER B 1 273 ? 6.746 24.141 13.617 1 91.88 273 SER B O 1
ATOM 5994 N N . PHE B 1 274 ? 5.805 24.781 15.508 1 93.94 274 PHE B N 1
ATOM 5995 C CA . PHE B 1 274 ? 5.711 26.172 15.086 1 93.94 274 PHE B CA 1
ATOM 5996 C C . PHE B 1 274 ? 7.094 26.766 14.867 1 93.94 274 PHE B C 1
ATOM 5998 O O . PHE B 1 274 ? 7.324 27.469 13.883 1 93.94 274 PHE B O 1
ATOM 6005 N N . LEU B 1 275 ? 7.93 26.516 15.781 1 89.44 275 LEU B N 1
ATOM 6006 C CA . LEU B 1 275 ? 9.273 27.094 15.719 1 89.44 275 LEU B CA 1
ATOM 6007 C C . LEU B 1 275 ? 9.992 26.641 14.453 1 89.44 275 LEU B C 1
ATOM 6009 O O . LEU B 1 275 ? 10.742 27.422 13.852 1 89.44 275 LEU B O 1
ATOM 6013 N N . GLU B 1 276 ? 9.812 25.438 14.094 1 85.31 276 GLU B N 1
ATOM 6014 C CA . GLU B 1 276 ? 10.422 24.938 12.867 1 85.31 276 GLU B CA 1
ATOM 6015 C C . GLU B 1 276 ? 9.891 25.672 11.641 1 85.31 276 GLU B C 1
ATOM 6017 O O . GLU B 1 276 ? 10.656 26.031 10.75 1 85.31 276 GLU B O 1
ATOM 6022 N N . ASP B 1 277 ? 8.625 25.828 11.641 1 89.44 277 ASP B N 1
ATOM 6023 C CA . ASP B 1 277 ? 8.016 26.547 10.523 1 89.44 277 ASP B CA 1
ATOM 6024 C C . ASP B 1 277 ? 8.461 28.016 10.508 1 89.44 277 ASP B C 1
ATOM 6026 O O . ASP B 1 277 ? 8.688 28.578 9.438 1 89.44 277 ASP B O 1
ATOM 6030 N N . TRP B 1 278 ? 8.516 28.578 11.672 1 89.88 278 TRP B N 1
ATOM 6031 C CA . TRP B 1 278 ? 8.945 29.969 11.781 1 89.88 278 TRP B CA 1
ATOM 6032 C C . TRP B 1 278 ? 10.375 30.125 11.289 1 89.88 278 TRP B C 1
ATOM 6034 O O . TRP B 1 278 ? 10.688 31.094 10.578 1 89.88 278 TRP B O 1
ATOM 6044 N N . ASN B 1 279 ? 11.188 29.234 11.734 1 82.69 279 ASN B N 1
ATOM 6045 C CA . ASN B 1 279 ? 12.57 29.266 11.289 1 82.69 279 ASN B CA 1
ATOM 6046 C C . ASN B 1 279 ? 12.672 29.172 9.766 1 82.69 279 ASN B C 1
ATOM 6048 O O . ASN B 1 279 ? 13.539 29.812 9.156 1 82.69 279 ASN B O 1
ATOM 6052 N N . TRP B 1 280 ? 11.898 28.375 9.195 1 81 280 TRP B N 1
ATOM 6053 C CA . TRP B 1 280 ? 11.859 28.234 7.742 1 81 280 TRP B CA 1
ATOM 6054 C C . TRP B 1 280 ? 11.422 29.531 7.082 1 81 280 TRP B C 1
ATOM 6056 O O . TRP B 1 280 ? 12.008 29.953 6.086 1 81 280 TRP B O 1
ATOM 6066 N N . ALA B 1 281 ? 10.438 30.078 7.629 1 82.75 281 ALA B N 1
ATOM 6067 C CA . ALA B 1 281 ? 9.883 31.312 7.059 1 82.75 281 ALA B CA 1
ATOM 6068 C C . ALA B 1 281 ? 10.891 32.469 7.145 1 82.75 281 ALA B C 1
ATOM 6070 O O . ALA B 1 281 ? 10.945 33.312 6.254 1 82.75 281 ALA B O 1
ATOM 6071 N N . MET B 1 282 ? 11.711 32.438 8.164 1 77.38 282 MET B N 1
ATOM 6072 C CA . MET B 1 282 ? 12.602 33.562 8.43 1 77.38 282 MET B CA 1
ATOM 6073 C C . MET B 1 282 ? 13.953 33.344 7.746 1 77.38 282 MET B C 1
ATOM 6075 O O . MET B 1 282 ? 14.727 34.312 7.59 1 77.38 282 MET B O 1
ATOM 6079 N N . LEU B 1 283 ? 14.328 32.031 7.129 1 63.53 283 LEU B N 1
ATOM 6080 C CA . LEU B 1 283 ? 15.648 31.688 6.629 1 63.53 283 LEU B CA 1
ATOM 6081 C C . LEU B 1 283 ? 16.688 32.719 7.047 1 63.53 283 LEU B C 1
ATOM 6083 O O . LEU B 1 283 ? 17.844 32.375 7.316 1 63.53 283 LEU B O 1
ATOM 6087 N N . LYS B 1 284 ? 16.625 33.969 6.57 1 51.19 284 LYS B N 1
ATOM 6088 C CA . LYS B 1 284 ? 17.75 34.906 6.504 1 51.19 284 LYS B CA 1
ATOM 6089 C C . LYS B 1 284 ? 18.094 35.406 7.891 1 51.19 284 LYS B C 1
ATOM 6091 O O . LYS B 1 284 ? 19.078 36.156 8.047 1 51.19 284 LYS B O 1
ATOM 6096 N N . CYS B 1 285 ? 17.297 35.062 8.82 1 49.88 285 CYS B N 1
ATOM 6097 C CA . CYS B 1 285 ? 17.719 35.812 10 1 49.88 285 CYS B CA 1
ATOM 6098 C C . CYS B 1 285 ? 18.391 34.906 11.016 1 49.88 285 CYS B C 1
ATOM 6100 O O . CYS B 1 285 ? 18.109 33.719 11.055 1 49.88 285 CYS B O 1
ATOM 6102 N N . GLY B 1 286 ? 19.594 35.062 11.461 1 51.69 286 GLY B N 1
ATOM 6103 C CA . GLY B 1 286 ? 20.391 34.375 12.477 1 51.69 286 GLY B CA 1
ATOM 6104 C C . GLY B 1 286 ? 19.562 33.906 13.664 1 51.69 286 GLY B C 1
ATOM 6105 O O . GLY B 1 286 ? 18.422 34.344 13.844 1 51.69 286 GLY B O 1
ATOM 6106 N N . PRO B 1 287 ? 19.922 32.75 14.406 1 53.44 287 PRO B N 1
ATOM 6107 C CA . PRO B 1 287 ? 19.25 32.219 15.586 1 53.44 287 PRO B CA 1
ATOM 6108 C C . PRO B 1 287 ? 18.734 33.281 16.531 1 53.44 287 PRO B C 1
ATOM 6110 O O . PRO B 1 287 ? 17.766 33.062 17.266 1 53.44 287 PRO B O 1
ATOM 6113 N N . SER B 1 288 ? 19.422 34.344 16.516 1 53.78 288 SER B N 1
ATOM 6114 C CA . SER B 1 288 ? 19.078 35.438 17.438 1 53.78 288 SER B CA 1
ATOM 6115 C C . SER B 1 288 ? 17.703 36 17.125 1 53.78 288 SER B C 1
ATOM 6117 O O . SER B 1 288 ? 17.094 36.688 17.969 1 53.78 288 SER B O 1
ATOM 6119 N N . SER B 1 289 ? 17.031 35.406 16.062 1 64.62 289 SER B N 1
ATOM 6120 C CA . SER B 1 289 ? 15.766 36 15.664 1 64.62 289 SER B CA 1
ATOM 6121 C C . SER B 1 289 ? 14.602 35.062 15.945 1 64.62 289 SER B C 1
ATOM 6123 O O . SER B 1 289 ? 13.445 35.375 15.641 1 64.62 289 SER B O 1
ATOM 6125 N N . LEU B 1 290 ? 14.93 34.062 16.844 1 79.31 290 LEU B N 1
ATOM 6126 C CA . LEU B 1 290 ? 13.852 33.125 17.156 1 79.31 290 LEU B CA 1
ATOM 6127 C C . LEU B 1 290 ? 13.023 33.625 18.328 1 79.31 290 LEU B C 1
ATOM 6129 O O . LEU B 1 290 ? 13.562 34.281 19.25 1 79.31 290 LEU B O 1
ATOM 6133 N N . PRO B 1 291 ? 11.68 33.312 18.266 1 87.12 291 PRO B N 1
ATOM 6134 C CA . PRO B 1 291 ? 10.836 33.688 19.391 1 87.12 291 PRO B CA 1
ATOM 6135 C C . PRO B 1 291 ? 11.312 33.094 20.719 1 87.12 291 PRO B C 1
ATOM 6137 O O . PRO B 1 291 ? 11.727 31.938 20.75 1 87.12 291 PRO B O 1
ATOM 6140 N N . ARG B 1 292 ? 11.406 33.906 21.734 1 88.19 292 ARG B N 1
ATOM 6141 C CA . ARG B 1 292 ? 11.68 33.406 23.078 1 88.19 292 ARG B CA 1
ATOM 6142 C C . ARG B 1 292 ? 10.43 32.75 23.672 1 88.19 292 ARG B C 1
ATOM 6144 O O . ARG B 1 292 ? 9.492 33.469 24.062 1 88.19 292 ARG B O 1
ATOM 6151 N N . LEU B 1 293 ? 10.453 31.469 23.797 1 93.12 293 LEU B N 1
ATOM 6152 C CA . LEU B 1 293 ? 9.273 30.719 24.234 1 93.12 293 LEU B CA 1
ATOM 6153 C C . LEU B 1 293 ? 9.516 30.078 25.594 1 93.12 293 LEU B C 1
ATOM 6155 O O . LEU B 1 293 ? 10.664 29.906 26 1 93.12 293 LEU B O 1
ATOM 6159 N N . ARG B 1 294 ? 8.445 29.859 26.297 1 93.69 294 ARG B N 1
ATOM 6160 C CA . ARG B 1 294 ? 8.484 29.141 27.562 1 93.69 294 ARG B CA 1
ATOM 6161 C C . ARG B 1 294 ? 8.461 27.625 27.359 1 93.69 294 ARG B C 1
ATOM 6163 O O . ARG B 1 294 ? 7.562 27.109 26.688 1 93.69 294 ARG B O 1
ATOM 6170 N N . TRP B 1 295 ? 9.391 26.922 28.016 1 93.38 295 TRP B N 1
ATOM 6171 C CA . TRP B 1 295 ? 9.508 25.484 27.812 1 93.38 295 TRP B CA 1
ATOM 6172 C C . TRP B 1 295 ? 9.219 24.734 29.109 1 93.38 295 TRP B C 1
ATOM 6174 O O . TRP B 1 295 ? 9.211 23.5 29.141 1 93.38 295 TRP B O 1
ATOM 6184 N N . GLU B 1 296 ? 8.922 25.516 30.172 1 92.56 296 GLU B N 1
ATOM 6185 C CA . GLU B 1 296 ? 8.508 24.906 31.438 1 92.56 296 GLU B CA 1
ATOM 6186 C C . GLU B 1 296 ? 7.137 24.25 31.312 1 92.56 296 GLU B C 1
ATOM 6188 O O . GLU B 1 296 ? 6.215 24.828 30.734 1 92.56 296 GLU B O 1
ATOM 6193 N N . ILE B 1 297 ? 7.059 23.031 31.859 1 95.5 297 ILE B N 1
ATOM 6194 C CA . ILE B 1 297 ? 5.848 22.234 31.688 1 95.5 297 ILE B CA 1
ATOM 6195 C C . ILE B 1 297 ? 5.07 22.188 33 1 95.5 297 ILE B C 1
ATOM 6197 O O . ILE B 1 297 ? 5.656 21.984 34.062 1 95.5 297 ILE B O 1
ATOM 6201 N N . THR B 1 298 ? 3.789 22.5 32.938 1 96.06 298 THR B N 1
ATOM 6202 C CA . THR B 1 298 ? 2.861 22.281 34.031 1 96.06 298 THR B CA 1
ATOM 6203 C C . THR B 1 298 ? 1.973 21.062 33.75 1 96.06 298 THR B C 1
ATOM 6205 O O . THR B 1 298 ? 1.026 21.156 32.969 1 96.06 298 THR B O 1
ATOM 6208 N N . PRO B 1 299 ? 2.246 19.953 34.406 1 96.5 299 PRO B N 1
ATOM 6209 C CA . PRO B 1 299 ? 1.428 18.766 34.156 1 96.5 299 PRO B CA 1
ATOM 6210 C C . PRO B 1 299 ? -0.027 18.953 34.594 1 96.5 299 PRO B C 1
ATOM 6212 O O . PRO B 1 299 ? -0.308 19.703 35.5 1 96.5 299 PRO B O 1
ATOM 6215 N N . GLN B 1 300 ? -0.887 18.281 33.906 1 97.94 300 GLN B N 1
ATOM 6216 C CA . GLN B 1 300 ? -2.314 18.359 34.188 1 97.94 300 GLN B CA 1
ATOM 6217 C C . GLN B 1 300 ? -2.787 17.125 34.938 1 97.94 300 GLN B C 1
ATOM 6219 O O . GLN B 1 300 ? -2.289 16.016 34.719 1 97.94 300 GLN B O 1
ATOM 6224 N N . PRO B 1 301 ? -3.799 17.312 35.781 1 96.94 301 PRO B N 1
ATOM 6225 C CA . PRO B 1 301 ? -4.254 16.203 36.625 1 96.94 301 PRO B CA 1
ATOM 6226 C C . PRO B 1 301 ? -4.906 15.078 35.812 1 96.94 301 PRO B C 1
ATOM 6228 O O . PRO B 1 301 ? -4.91 13.922 36.25 1 96.94 301 PRO B O 1
ATOM 6231 N N . GLU B 1 302 ? -5.445 15.336 34.688 1 96.31 302 GLU B N 1
ATOM 6232 C CA . GLU B 1 302 ? -6.066 14.32 33.844 1 96.31 302 GLU B CA 1
ATOM 6233 C C . GLU B 1 302 ? -5.055 13.25 33.406 1 96.31 302 GLU B C 1
ATOM 6235 O O . GLU B 1 30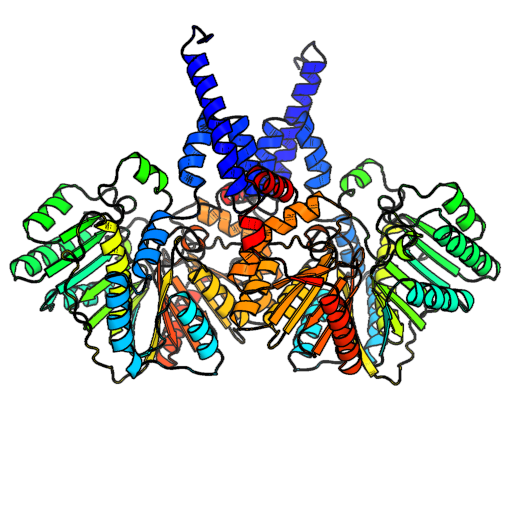2 ? -5.426 12.102 33.156 1 96.31 302 GLU B O 1
ATOM 6240 N N . ASP B 1 303 ? -3.766 13.586 33.219 1 97.62 303 ASP B N 1
ATOM 6241 C CA . ASP B 1 303 ? -2.631 12.695 33 1 97.62 303 ASP B CA 1
ATOM 6242 C C . ASP B 1 303 ? -2.826 11.867 31.734 1 97.62 303 ASP B C 1
ATOM 6244 O O . ASP B 1 303 ? -2.518 10.68 31.719 1 97.62 303 ASP B O 1
ATOM 6248 N N . GLU B 1 304 ? -3.34 12.5 30.75 1 97.62 304 GLU B N 1
ATOM 6249 C CA . GLU B 1 304 ? -3.574 11.82 29.484 1 97.62 304 GLU B CA 1
ATOM 6250 C C . GLU B 1 304 ? -2.283 11.68 28.688 1 97.62 304 GLU B C 1
ATOM 6252 O O . GLU B 1 304 ? -1.391 12.531 28.781 1 97.62 304 GLU B O 1
ATOM 6257 N N . THR B 1 305 ? -2.18 10.586 27.922 1 98.25 305 THR B N 1
ATOM 6258 C CA . THR B 1 305 ? -1.003 10.328 27.094 1 98.25 305 THR B CA 1
ATOM 6259 C C . THR B 1 305 ? -1.222 10.828 25.672 1 98.25 305 THR B C 1
ATOM 6261 O O . THR B 1 305 ? -2.188 10.438 25.016 1 98.25 305 THR B O 1
ATOM 6264 N N . LEU B 1 306 ? -0.292 11.734 25.25 1 98.06 306 LEU B N 1
ATOM 6265 C CA . LEU B 1 306 ? -0.423 12.328 23.922 1 98.06 306 LEU B CA 1
ATOM 6266 C C . LEU B 1 306 ? 0.923 12.367 23.203 1 98.06 306 LEU B C 1
ATOM 6268 O O . LEU B 1 306 ? 1.975 12.305 23.859 1 98.06 306 LEU B O 1
ATOM 6272 N N . LEU B 1 307 ? 0.87 12.391 21.922 1 98.12 307 LEU B N 1
ATOM 6273 C CA . LEU B 1 307 ? 1.976 12.711 21.016 1 98.12 307 LEU B CA 1
ATOM 6274 C C . LEU B 1 307 ? 1.527 13.672 19.922 1 98.12 307 LEU B C 1
ATOM 6276 O O . LEU B 1 307 ? 0.547 13.406 19.219 1 98.12 307 LEU B O 1
ATOM 6280 N N . ILE B 1 308 ? 2.156 14.812 19.859 1 98.12 308 ILE B N 1
ATOM 6281 C CA . ILE B 1 308 ? 1.922 15.688 18.719 1 98.12 308 ILE B CA 1
ATOM 6282 C C . ILE B 1 308 ? 2.723 15.188 17.516 1 98.12 308 ILE B C 1
ATOM 6284 O O . ILE B 1 308 ? 3.926 14.938 17.625 1 98.12 308 ILE B O 1
ATOM 6288 N N . LEU B 1 309 ? 2.008 15.07 16.406 1 97.88 309 LEU B N 1
ATOM 6289 C CA . LEU B 1 309 ? 2.592 14.484 15.203 1 97.88 309 LEU B CA 1
ATOM 6290 C C . LEU B 1 309 ? 2.633 15.5 14.07 1 97.88 309 LEU B C 1
ATOM 6292 O O . LEU B 1 309 ? 1.714 15.562 13.25 1 97.88 309 LEU B O 1
ATOM 6296 N N . PRO B 1 310 ? 3.744 16.281 13.992 1 96.19 310 PRO B N 1
ATOM 6297 C CA . PRO B 1 310 ? 3.938 17.047 12.758 1 96.19 310 PRO B CA 1
ATOM 6298 C C . PRO B 1 310 ? 4.285 16.172 11.57 1 96.19 310 PRO B C 1
ATOM 6300 O O . PRO B 1 310 ? 5.02 15.188 11.711 1 96.19 310 PRO B O 1
ATOM 6303 N N . SER B 1 311 ? 3.674 16.406 10.422 1 94.94 311 SER B N 1
ATOM 6304 C CA . SER B 1 311 ? 3.977 15.664 9.203 1 94.94 311 SER B CA 1
ATOM 6305 C C . SER B 1 311 ? 4.109 16.594 8.008 1 94.94 311 SER B C 1
ATOM 6307 O O . SER B 1 311 ? 3.564 17.703 8.016 1 94.94 311 SER B O 1
ATOM 6309 N N . GLY B 1 312 ? 4.914 16.141 7.039 1 88.69 312 GLY B N 1
ATOM 6310 C CA . GLY B 1 312 ? 5.082 16.969 5.859 1 88.69 312 GLY B CA 1
ATOM 6311 C C . GLY B 1 312 ? 6.047 16.391 4.844 1 88.69 312 GLY B C 1
ATOM 6312 O O . GLY B 1 312 ? 6.531 15.266 5.02 1 88.69 312 GLY B O 1
ATOM 6313 N N . PRO B 1 313 ? 6.238 17.062 3.748 1 84 313 PRO B N 1
ATOM 6314 C CA . PRO B 1 313 ? 7.047 16.578 2.627 1 84 313 PRO B CA 1
ATOM 6315 C C . PRO B 1 313 ? 8.531 16.469 2.969 1 84 313 PRO B C 1
ATOM 6317 O O . PRO B 1 313 ? 9.305 15.875 2.213 1 84 313 PRO B O 1
ATOM 6320 N N . ALA B 1 314 ? 8.938 16.969 4.082 1 78.62 314 ALA B N 1
ATOM 6321 C CA . ALA B 1 314 ? 10.344 16.922 4.477 1 78.62 314 ALA B CA 1
ATOM 6322 C C . ALA B 1 314 ? 10.625 15.672 5.309 1 78.62 314 ALA B C 1
ATOM 6324 O O . ALA B 1 314 ? 11.781 15.383 5.633 1 78.62 314 ALA B O 1
ATOM 6325 N N . ASP B 1 315 ? 9.648 14.883 5.602 1 86.75 315 ASP B N 1
ATOM 6326 C CA . ASP B 1 315 ? 9.805 13.688 6.418 1 86.75 315 ASP B CA 1
ATOM 6327 C C . ASP B 1 315 ? 10.633 12.625 5.684 1 86.75 315 ASP B C 1
ATOM 6329 O O . ASP B 1 315 ? 10.422 12.391 4.492 1 86.75 315 ASP B O 1
ATOM 6333 N N . VAL B 1 316 ? 11.609 12.062 6.359 1 84.69 316 VAL B N 1
ATOM 6334 C CA . VAL B 1 316 ? 12.305 10.914 5.789 1 84.69 316 VAL B CA 1
ATOM 6335 C C . VAL B 1 316 ? 11.344 9.734 5.664 1 84.69 316 VAL B C 1
ATOM 6337 O O . VAL B 1 316 ? 11.273 9.094 4.613 1 84.69 316 VAL B O 1
ATOM 6340 N N . ILE B 1 317 ? 10.656 9.438 6.707 1 91.69 317 ILE B N 1
ATOM 6341 C CA . ILE B 1 317 ? 9.531 8.516 6.734 1 91.69 317 ILE B CA 1
ATOM 6342 C C . ILE B 1 317 ? 8.227 9.289 6.902 1 91.69 317 ILE B C 1
ATOM 6344 O O . ILE B 1 317 ? 8.07 10.047 7.863 1 91.69 317 ILE B O 1
ATOM 6348 N N . PRO B 1 318 ? 7.352 9.18 5.922 1 93.75 318 PRO B N 1
ATOM 6349 C CA . PRO B 1 318 ? 6.113 9.953 6.008 1 93.75 318 PRO B CA 1
ATOM 6350 C C . PRO B 1 318 ? 5.309 9.648 7.266 1 93.75 318 PRO B C 1
ATOM 6352 O O . PRO B 1 318 ? 4.68 8.586 7.359 1 93.75 318 PRO B O 1
ATOM 6355 N N . ALA B 1 319 ? 5.25 10.57 8.109 1 95.88 319 ALA B N 1
ATOM 6356 C CA . ALA B 1 319 ? 4.734 10.352 9.461 1 95.88 319 ALA B CA 1
ATOM 6357 C C . ALA B 1 319 ? 3.234 10.07 9.438 1 95.88 319 ALA B C 1
ATOM 6359 O O . ALA B 1 319 ? 2.762 9.117 10.062 1 95.88 319 ALA B O 1
ATOM 6360 N N . TRP B 1 320 ? 2.465 10.867 8.758 1 98 320 TRP B N 1
ATOM 6361 C CA . TRP B 1 320 ? 1.014 10.719 8.766 1 98 320 TRP B CA 1
ATOM 6362 C C . TRP B 1 320 ? 0.597 9.422 8.078 1 98 320 TRP B C 1
ATOM 6364 O O . TRP B 1 320 ? -0.253 8.688 8.586 1 98 320 TRP B O 1
ATOM 6374 N N . LYS B 1 321 ? 1.171 9.141 6.953 1 96.94 321 LYS B N 1
ATOM 6375 C CA . LYS B 1 321 ? 0.914 7.879 6.27 1 96.94 321 LYS B CA 1
ATOM 6376 C C . LYS B 1 321 ? 1.204 6.688 7.184 1 96.94 321 LYS B C 1
ATOM 6378 O O . LYS B 1 321 ? 0.405 5.754 7.266 1 96.94 321 LYS B O 1
ATOM 6383 N N . THR B 1 322 ? 2.357 6.777 7.816 1 97.31 322 THR B N 1
ATOM 6384 C CA . THR B 1 322 ? 2.764 5.715 8.727 1 97.31 322 THR B CA 1
ATOM 6385 C C . THR B 1 322 ? 1.766 5.566 9.875 1 97.31 322 THR B C 1
ATOM 6387 O O . THR B 1 322 ? 1.445 4.453 10.281 1 97.31 322 THR B O 1
ATOM 6390 N N . ALA B 1 323 ? 1.293 6.652 10.375 1 98.5 323 ALA B N 1
ATOM 6391 C CA . ALA B 1 323 ? 0.308 6.613 11.453 1 98.5 323 ALA B CA 1
ATOM 6392 C C . ALA B 1 323 ? -0.954 5.875 11.016 1 98.5 323 ALA B C 1
ATOM 6394 O O . ALA B 1 323 ? -1.443 4.992 11.719 1 98.5 323 ALA B O 1
ATOM 6395 N N . LEU B 1 324 ? -1.462 6.203 9.836 1 98.69 324 LEU B N 1
ATOM 6396 C CA . LEU B 1 324 ? -2.678 5.578 9.328 1 98.69 324 LEU B CA 1
ATOM 6397 C C . LEU B 1 324 ? -2.484 4.078 9.141 1 98.69 324 LEU B C 1
ATOM 6399 O O . LEU B 1 324 ? -3.35 3.285 9.523 1 98.69 324 LEU B O 1
ATOM 6403 N N . ILE B 1 325 ? -1.368 3.725 8.594 1 98.38 325 ILE B N 1
ATOM 6404 C CA . ILE B 1 325 ? -1.075 2.318 8.336 1 98.38 325 ILE B CA 1
ATOM 6405 C C . ILE B 1 325 ? -0.935 1.566 9.656 1 98.38 325 ILE B C 1
ATOM 6407 O O . ILE B 1 325 ? -1.477 0.469 9.812 1 98.38 325 ILE B O 1
ATOM 6411 N N . ALA B 1 326 ? -0.233 2.146 10.609 1 98.06 326 ALA B N 1
ATOM 6412 C CA . ALA B 1 326 ? -0.051 1.516 11.914 1 98.06 326 ALA B CA 1
ATOM 6413 C C . ALA B 1 326 ? -1.39 1.321 12.625 1 98.06 326 ALA B C 1
ATOM 6415 O O . ALA B 1 326 ? -1.641 0.267 13.211 1 98.06 326 ALA B O 1
ATOM 6416 N N . LEU B 1 327 ? -2.223 2.342 12.586 1 98.69 327 LEU B N 1
ATOM 6417 C CA . LEU B 1 327 ? -3.541 2.256 13.203 1 98.69 327 LEU B CA 1
ATOM 6418 C C . LEU B 1 327 ? -4.383 1.17 12.539 1 98.69 327 LEU B C 1
ATOM 6420 O O . LEU B 1 327 ? -5.004 0.356 13.227 1 98.69 327 LEU B O 1
ATOM 6424 N N . ALA B 1 328 ? -4.406 1.134 11.234 1 98.56 328 ALA B N 1
ATOM 6425 C CA . ALA B 1 328 ? -5.176 0.136 10.492 1 98.56 328 ALA B CA 1
ATOM 6426 C C . ALA B 1 328 ? -4.691 -1.275 10.805 1 98.56 328 ALA B C 1
ATOM 6428 O O . ALA B 1 328 ? -5.496 -2.184 11.023 1 98.56 328 ALA B O 1
ATOM 6429 N N . ASN B 1 329 ? -3.373 -1.444 10.852 1 97.06 329 ASN B N 1
ATOM 6430 C CA . ASN B 1 329 ? -2.777 -2.76 11.055 1 97.06 329 ASN B CA 1
ATOM 6431 C C . ASN B 1 329 ? -3.016 -3.271 12.477 1 97.06 329 ASN B C 1
ATOM 6433 O O . ASN B 1 329 ? -3.029 -4.48 12.711 1 97.06 329 ASN B O 1
ATOM 6437 N N . SER B 1 330 ? -3.273 -2.381 13.391 1 97 330 SER B N 1
ATOM 6438 C CA . SER B 1 330 ? -3.338 -2.771 14.797 1 97 330 SER B CA 1
ATOM 6439 C C . SER B 1 330 ? -4.781 -2.838 15.289 1 97 330 SER B C 1
ATOM 6441 O O . SER B 1 330 ? -5.059 -3.42 16.344 1 97 330 SER B O 1
ATOM 6443 N N . ALA B 1 331 ? -5.719 -2.229 14.547 1 98.06 331 ALA B N 1
ATOM 6444 C CA . ALA B 1 331 ? -7.125 -2.246 14.953 1 98.06 331 ALA B CA 1
ATOM 6445 C C . ALA B 1 331 ? -7.645 -3.676 15.062 1 98.06 331 ALA B C 1
ATOM 6447 O O . ALA B 1 331 ? -7.312 -4.531 14.234 1 98.06 331 ALA B O 1
ATOM 6448 N N . THR B 1 332 ? -8.516 -3.912 16.047 1 96.5 332 THR B N 1
ATOM 6449 C CA . THR B 1 332 ? -9.047 -5.254 16.25 1 96.5 332 THR B CA 1
ATOM 6450 C C . THR B 1 332 ? -10.57 -5.246 16.203 1 96.5 332 THR B C 1
ATOM 6452 O O . THR B 1 332 ? -11.195 -6.266 15.906 1 96.5 332 THR B O 1
ATOM 6455 N N . ARG B 1 333 ? -11.172 -4.102 16.516 1 97.94 333 ARG B N 1
ATOM 6456 C CA . ARG B 1 333 ? -12.625 -4.035 16.562 1 97.94 333 ARG B CA 1
ATOM 6457 C C . ARG B 1 333 ? -13.172 -3.004 15.586 1 97.94 333 ARG B C 1
ATOM 6459 O O . ARG B 1 333 ? -14.094 -3.293 14.82 1 97.94 333 ARG B O 1
ATOM 6466 N N . ARG B 1 334 ? -12.562 -1.81 15.688 1 98.44 334 ARG B N 1
ATOM 6467 C CA . ARG B 1 334 ? -13.094 -0.763 14.82 1 98.44 334 ARG B CA 1
ATOM 6468 C C . ARG B 1 334 ? -12 0.213 14.406 1 98.44 334 ARG B C 1
ATOM 6470 O O . ARG B 1 334 ? -11.055 0.453 15.164 1 98.44 334 ARG B O 1
ATOM 6477 N N . LEU B 1 335 ? -12.102 0.757 13.281 1 98.88 335 LEU B N 1
ATOM 6478 C CA . LEU B 1 335 ? -11.32 1.859 12.727 1 98.88 335 LEU B CA 1
ATOM 6479 C C . LEU B 1 335 ? -12.227 2.846 11.992 1 98.88 335 LEU B C 1
ATOM 6481 O O . LEU B 1 335 ? -12.625 2.6 10.852 1 98.88 335 LEU B O 1
ATOM 6485 N N . TRP B 1 336 ? -12.578 3.941 12.672 1 98.94 336 TRP B N 1
ATOM 6486 C CA . TRP B 1 336 ? -13.43 4.969 12.086 1 98.94 336 TRP B CA 1
ATOM 6487 C C . TRP B 1 336 ? -12.617 6.195 11.688 1 98.94 336 TRP B C 1
ATOM 6489 O O . TRP B 1 336 ? -11.812 6.699 12.477 1 98.94 336 TRP B O 1
ATOM 6499 N N . ILE B 1 337 ? -12.797 6.641 10.453 1 98.81 337 ILE B N 1
ATOM 6500 C CA . ILE B 1 337 ? -12.039 7.766 9.914 1 98.81 337 ILE B CA 1
ATOM 6501 C C . ILE B 1 337 ? -13 8.828 9.383 1 98.81 337 ILE B C 1
ATOM 6503 O O . ILE B 1 337 ? -13.875 8.523 8.562 1 98.81 337 ILE B O 1
ATOM 6507 N N . SER B 1 338 ? -12.914 10 9.844 1 98.69 338 SER B N 1
ATOM 6508 C CA . SER B 1 338 ? -13.617 11.148 9.297 1 98.69 338 SER B CA 1
ATOM 6509 C C . SER B 1 338 ? -12.664 12.078 8.547 1 98.69 338 SER B C 1
ATOM 6511 O O . SER B 1 338 ? -11.633 12.477 9.086 1 98.69 338 SER B O 1
ATOM 6513 N N . THR B 1 339 ? -12.906 12.398 7.348 1 97.88 339 THR B N 1
ATOM 6514 C CA . THR B 1 339 ? -12.062 13.25 6.516 1 97.88 339 THR B CA 1
ATOM 6515 C C . THR B 1 339 ? -12.898 13.977 5.465 1 97.88 339 THR B C 1
ATOM 6517 O O . THR B 1 339 ? -13.836 13.398 4.902 1 97.88 339 THR B O 1
ATOM 6520 N N . PRO B 1 340 ? -12.625 15.219 5.168 1 96.31 340 PRO B N 1
ATOM 6521 C CA . PRO B 1 340 ? -13.359 15.898 4.094 1 96.31 340 PRO B CA 1
ATOM 6522 C C . PRO B 1 340 ? -13 15.359 2.709 1 96.31 340 PRO B C 1
ATOM 6524 O O . PRO B 1 340 ? -13.812 15.453 1.782 1 96.31 340 PRO B O 1
ATOM 6527 N N . TYR B 1 341 ? -11.805 14.852 2.582 1 94.81 341 TYR B N 1
ATOM 6528 C CA . TYR B 1 341 ? -11.312 14.359 1.3 1 94.81 341 TYR B CA 1
ATOM 6529 C C . TYR B 1 341 ? -10.758 12.945 1.434 1 94.81 341 TYR B C 1
ATOM 6531 O O . TYR B 1 341 ? -9.805 12.711 2.178 1 94.81 341 TYR B O 1
ATOM 6539 N N . PHE B 1 342 ? -11.328 12.016 0.682 1 94.75 342 PHE B N 1
ATOM 6540 C CA . PHE B 1 342 ? -10.891 10.633 0.71 1 94.75 342 PHE B CA 1
ATOM 6541 C C . PHE B 1 342 ? -10.336 10.203 -0.647 1 94.75 342 PHE B C 1
ATOM 6543 O O . PHE B 1 342 ? -11.062 9.633 -1.463 1 94.75 342 PHE B O 1
ATOM 6550 N N . VAL B 1 343 ? -9.062 10.375 -0.866 1 92 343 VAL B N 1
ATOM 6551 C CA . VAL B 1 343 ? -8.297 9.945 -2.029 1 92 343 VAL B CA 1
ATOM 6552 C C . VAL B 1 343 ? -6.98 9.312 -1.577 1 92 343 VAL B C 1
ATOM 6554 O O . VAL B 1 343 ? -5.906 9.883 -1.797 1 92 343 VAL B O 1
ATOM 6557 N N . PRO B 1 344 ? -7.055 8.148 -1.01 1 92.38 344 PRO B N 1
ATOM 6558 C CA . PRO B 1 344 ? -5.875 7.512 -0.412 1 92.38 344 PRO B CA 1
ATOM 6559 C C . PRO B 1 344 ? -4.898 6.977 -1.457 1 92.38 344 PRO B C 1
ATOM 6561 O O . PRO B 1 344 ? -5.281 6.762 -2.611 1 92.38 344 PRO B O 1
ATOM 6564 N N . ASP B 1 345 ? -3.688 6.859 -1.067 1 87.69 345 ASP B N 1
ATOM 6565 C CA . ASP B 1 345 ? -2.748 6.133 -1.92 1 87.69 345 ASP B CA 1
ATOM 6566 C C . ASP B 1 345 ? -2.881 4.625 -1.726 1 87.69 345 ASP B C 1
ATOM 6568 O O . ASP B 1 345 ? -3.695 4.168 -0.92 1 87.69 345 ASP B O 1
ATOM 6572 N N . GLU B 1 346 ? -2.109 3.844 -2.457 1 89 346 GLU B N 1
ATOM 6573 C CA . GLU B 1 346 ? -2.277 2.395 -2.494 1 89 346 GLU B CA 1
ATOM 6574 C C . GLU B 1 346 ? -1.839 1.754 -1.18 1 89 346 GLU B C 1
ATOM 6576 O O . GLU B 1 346 ? -2.4 0.74 -0.76 1 89 346 GLU B O 1
ATOM 6581 N N . GLY B 1 347 ? -0.809 2.314 -0.582 1 93.44 347 GLY B N 1
ATOM 6582 C CA . GLY B 1 347 ? -0.348 1.785 0.691 1 93.44 347 GLY B CA 1
ATOM 6583 C C . GLY B 1 347 ? -1.39 1.883 1.79 1 93.44 347 GLY B C 1
ATOM 6584 O O . GLY B 1 347 ? -1.65 0.906 2.494 1 93.44 347 GLY B O 1
ATOM 6585 N N . VAL B 1 348 ? -1.976 3.031 1.908 1 96.81 348 VAL B N 1
ATOM 6586 C CA . VAL B 1 348 ? -3.008 3.246 2.916 1 96.81 348 VAL B CA 1
ATOM 6587 C C . VAL B 1 348 ? -4.234 2.395 2.59 1 96.81 348 VAL B C 1
ATOM 6589 O O . VAL B 1 348 ? -4.816 1.766 3.479 1 96.81 348 VAL B O 1
ATOM 6592 N N . MET B 1 349 ? -4.617 2.342 1.341 1 95.38 349 MET B N 1
ATOM 6593 C CA . MET B 1 349 ? -5.758 1.527 0.929 1 95.38 349 MET B CA 1
ATOM 6594 C C . MET B 1 349 ? -5.543 0.064 1.301 1 95.38 349 MET B C 1
ATOM 6596 O O . MET B 1 349 ? -6.441 -0.581 1.847 1 95.38 349 MET B O 1
ATOM 6600 N N . ALA B 1 350 ? -4.367 -0.415 1.006 1 95.94 350 ALA B N 1
ATOM 6601 C CA . ALA B 1 350 ? -4.059 -1.808 1.315 1 95.94 350 ALA B CA 1
ATOM 6602 C C . ALA B 1 350 ? -4.164 -2.074 2.814 1 95.94 350 ALA B C 1
ATOM 6604 O O . ALA B 1 350 ? -4.625 -3.139 3.23 1 95.94 350 ALA B O 1
ATOM 6605 N N . ALA B 1 351 ? -3.729 -1.148 3.621 1 98.06 351 ALA B N 1
ATOM 6606 C CA . ALA B 1 351 ? -3.803 -1.294 5.07 1 98.06 351 ALA B CA 1
ATOM 6607 C C . ALA B 1 351 ? -5.254 -1.334 5.547 1 98.06 351 ALA B C 1
ATOM 6609 O O . ALA B 1 351 ? -5.609 -2.141 6.406 1 98.06 351 ALA B O 1
ATOM 6610 N N . LEU B 1 352 ? -6.086 -0.449 4.996 1 98.5 352 LEU B N 1
ATOM 6611 C CA . LEU B 1 352 ? -7.504 -0.437 5.344 1 98.5 352 LEU B CA 1
ATOM 6612 C C . LEU B 1 352 ? -8.172 -1.75 4.949 1 98.5 352 LEU B C 1
ATOM 6614 O O . LEU B 1 352 ? -8.945 -2.312 5.723 1 98.5 352 LEU B O 1
ATOM 6618 N N . GLN B 1 353 ? -7.879 -2.219 3.775 1 97.94 353 GLN B N 1
ATOM 6619 C CA . GLN B 1 353 ? -8.438 -3.473 3.281 1 97.94 353 GLN B CA 1
ATOM 6620 C C . GLN B 1 353 ? -8.008 -4.648 4.156 1 97.94 353 GLN B C 1
ATOM 6622 O O . GLN B 1 353 ? -8.82 -5.516 4.48 1 97.94 353 GLN B O 1
ATOM 6627 N N . ALA B 1 354 ? -6.758 -4.645 4.473 1 97.56 354 ALA B N 1
ATOM 6628 C CA . ALA B 1 354 ? -6.254 -5.707 5.34 1 97.56 354 ALA B CA 1
ATOM 6629 C C . ALA B 1 354 ? -6.969 -5.707 6.688 1 97.56 354 ALA B C 1
ATOM 6631 O O . ALA B 1 354 ? -7.254 -6.766 7.242 1 97.56 354 ALA B O 1
ATOM 6632 N N . ALA B 1 355 ? -7.199 -4.547 7.25 1 98.25 355 ALA B N 1
ATOM 6633 C CA . ALA B 1 355 ? -7.934 -4.441 8.508 1 98.25 355 ALA B CA 1
ATOM 6634 C C . ALA B 1 355 ? -9.336 -5.035 8.375 1 98.25 355 ALA B C 1
ATOM 6636 O O . ALA B 1 355 ? -9.789 -5.77 9.25 1 98.25 355 ALA B O 1
ATOM 6637 N N . ALA B 1 356 ? -9.992 -4.715 7.289 1 98.25 356 ALA B N 1
ATOM 6638 C CA . ALA B 1 356 ? -11.344 -5.207 7.047 1 98.25 356 ALA B CA 1
ATOM 6639 C C . ALA B 1 356 ? -11.367 -6.73 6.945 1 98.25 356 ALA B C 1
ATOM 6641 O O . ALA B 1 356 ? -12.289 -7.379 7.438 1 98.25 356 ALA B O 1
ATOM 6642 N N . LEU B 1 357 ? -10.375 -7.285 6.336 1 96.56 357 LEU B N 1
ATOM 6643 C CA . LEU B 1 357 ? -10.289 -8.734 6.172 1 96.56 357 LEU B CA 1
ATOM 6644 C C . LEU B 1 357 ? -10.109 -9.422 7.516 1 96.56 357 LEU B C 1
ATOM 6646 O O . LEU B 1 357 ? -10.359 -10.625 7.641 1 96.56 357 LEU B O 1
ATOM 6650 N N . ARG B 1 358 ? -9.633 -8.727 8.508 1 95.38 358 ARG B N 1
ATOM 6651 C CA . ARG B 1 358 ? -9.531 -9.25 9.867 1 95.38 358 ARG B CA 1
ATOM 6652 C C . ARG B 1 358 ? -10.82 -9.016 10.641 1 95.38 358 ARG B C 1
ATOM 6654 O O . ARG B 1 358 ? -10.828 -9.07 11.875 1 95.38 358 ARG B O 1
ATOM 6661 N N . ASN B 1 359 ? -11.883 -8.586 9.945 1 95.31 359 ASN B N 1
ATOM 6662 C CA . ASN B 1 359 ? -13.227 -8.383 10.484 1 95.31 359 ASN B CA 1
ATOM 6663 C C . ASN B 1 359 ? -13.297 -7.137 11.359 1 95.31 359 ASN B C 1
ATOM 6665 O O . ASN B 1 359 ? -14.055 -7.09 12.32 1 95.31 359 ASN B O 1
ATOM 6669 N N . VAL B 1 360 ? -12.391 -6.188 11.195 1 98.12 360 VAL B N 1
ATOM 6670 C CA . VAL B 1 360 ? -12.484 -4.875 11.828 1 98.12 360 VAL B CA 1
ATOM 6671 C C . VAL B 1 360 ? -13.609 -4.07 11.188 1 98.12 360 VAL B C 1
ATOM 6673 O O . VAL B 1 360 ? -13.781 -4.094 9.969 1 98.12 360 VAL B O 1
ATOM 6676 N N . ASP B 1 361 ? -14.406 -3.365 12 1 98.62 361 ASP B N 1
ATOM 6677 C CA . ASP B 1 361 ? -15.422 -2.439 11.5 1 98.62 361 ASP B CA 1
ATOM 6678 C C . ASP B 1 361 ? -14.781 -1.156 10.977 1 98.62 361 ASP B C 1
ATOM 6680 O O . ASP B 1 361 ? -14.602 -0.193 11.727 1 98.62 361 ASP B O 1
ATOM 6684 N N . VAL B 1 362 ? -14.461 -1.156 9.688 1 98.81 362 VAL B N 1
ATOM 6685 C CA . VAL B 1 362 ? -13.812 -0.002 9.078 1 98.81 362 VAL B CA 1
ATOM 6686 C C . VAL B 1 362 ? -14.859 0.905 8.438 1 98.81 362 VAL B C 1
ATOM 6688 O O . VAL B 1 362 ? -15.57 0.488 7.523 1 98.81 362 VAL B O 1
ATOM 6691 N N . ARG B 1 363 ? -14.961 2.195 8.867 1 98.75 363 ARG B N 1
ATOM 6692 C CA . ARG B 1 363 ? -15.891 3.18 8.328 1 98.75 363 ARG B CA 1
ATOM 6693 C C . ARG B 1 363 ? -15.164 4.469 7.949 1 98.75 363 ARG B C 1
ATOM 6695 O O . ARG B 1 363 ? -14.297 4.941 8.695 1 98.75 363 ARG B O 1
ATOM 6702 N N . ILE B 1 364 ? -15.477 4.945 6.805 1 98.25 364 ILE B N 1
ATOM 6703 C CA . ILE B 1 364 ? -14.992 6.242 6.344 1 98.25 364 ILE B CA 1
ATOM 6704 C C . ILE B 1 364 ? -16.156 7.223 6.254 1 98.25 364 ILE B C 1
ATOM 6706 O O . ILE B 1 364 ? -17.172 6.941 5.602 1 98.25 364 ILE B O 1
ATOM 6710 N N . LEU B 1 365 ? -16.031 8.32 6.922 1 98 365 LEU B N 1
ATOM 6711 C CA . LEU B 1 365 ? -17.047 9.375 6.918 1 98 365 LEU B CA 1
ATOM 6712 C C . LEU B 1 365 ? -16.562 10.594 6.137 1 98 365 LEU B C 1
ATOM 6714 O O . LEU B 1 365 ? -15.516 11.164 6.453 1 98 365 LEU B O 1
ATOM 6718 N N . ARG B 1 366 ? -17.25 10.953 5.094 1 95.56 366 ARG B N 1
ATOM 6719 C CA . ARG B 1 366 ? -16.922 12.125 4.285 1 95.56 366 ARG B CA 1
ATOM 6720 C C . ARG B 1 366 ? -18.172 12.969 4.031 1 95.56 366 ARG B C 1
ATOM 6722 O O . ARG B 1 366 ? -19.297 12.523 4.297 1 95.56 366 ARG B O 1
ATOM 6729 N N . PRO B 1 367 ? -18.062 14.203 3.564 1 95.69 367 PRO B N 1
ATOM 6730 C CA . PRO B 1 367 ? -19.234 15.031 3.322 1 95.69 367 PRO B CA 1
ATOM 6731 C C . PRO B 1 367 ? -20.016 14.609 2.076 1 95.69 367 PRO B C 1
ATOM 6733 O O . PRO B 1 367 ? -19.406 14.164 1.095 1 95.69 367 PRO B O 1
ATOM 6736 N N . GLU B 1 368 ? -21.25 14.703 2.133 1 92.38 368 GLU B N 1
ATOM 6737 C CA . GLU B 1 368 ? -22.062 14.531 0.931 1 92.38 368 GLU B CA 1
ATOM 6738 C C . GLU B 1 368 ? -21.859 15.688 -0.047 1 92.38 368 GLU B C 1
ATOM 6740 O O . GLU B 1 368 ? -21.609 15.461 -1.234 1 92.38 368 GLU B O 1
ATOM 6745 N N . ARG B 1 369 ? -21.984 16.844 0.52 1 88.5 369 ARG B N 1
ATOM 6746 C CA . ARG B 1 369 ? -21.703 18.031 -0.282 1 88.5 369 ARG B CA 1
ATOM 6747 C C . ARG B 1 369 ? -20.203 18.312 -0.34 1 88.5 369 ARG B C 1
ATOM 6749 O O . ARG B 1 369 ? -19.5 18.203 0.672 1 88.5 369 ARG B O 1
ATOM 6756 N N . ALA B 1 370 ? -19.719 18.516 -1.562 1 82.88 370 ALA B N 1
ATOM 6757 C CA . ALA B 1 370 ? -18.281 18.703 -1.719 1 82.88 370 ALA B CA 1
ATOM 6758 C C . ALA B 1 370 ? -17.938 20.172 -2.002 1 82.88 370 ALA B C 1
ATOM 6760 O O . ALA B 1 370 ? -18.703 20.859 -2.684 1 82.88 370 ALA B O 1
ATOM 6761 N N . ASP B 1 371 ? -16.891 20.609 -1.466 1 83.06 371 ASP B N 1
ATOM 6762 C CA . ASP B 1 371 ? -16.328 21.906 -1.826 1 83.06 371 ASP B CA 1
ATOM 6763 C C . ASP B 1 371 ? -15.375 21.781 -3.02 1 83.06 371 ASP B C 1
ATOM 6765 O O . ASP B 1 371 ? -15.086 22.781 -3.688 1 83.06 371 ASP B O 1
ATOM 6769 N N . HIS B 1 372 ? -14.867 20.672 -3.236 1 84.12 372 HIS B N 1
ATOM 6770 C CA . HIS B 1 372 ? -14.055 20.328 -4.395 1 84.12 372 HIS B CA 1
ATOM 6771 C C . HIS B 1 372 ? -14.672 19.188 -5.191 1 84.12 372 HIS B C 1
ATOM 6773 O O . HIS B 1 372 ? -14.508 18.016 -4.836 1 84.12 372 HIS B O 1
ATOM 6779 N N . ILE B 1 373 ? -15.188 19.469 -6.309 1 82.12 373 ILE B N 1
ATOM 6780 C CA . ILE B 1 373 ? -15.984 18.516 -7.074 1 82.12 373 ILE B CA 1
ATOM 6781 C C . ILE B 1 373 ? -15.078 17.391 -7.605 1 82.12 373 ILE B C 1
ATOM 6783 O O . ILE B 1 373 ? -15.492 16.234 -7.672 1 82.12 373 ILE B O 1
ATOM 6787 N N . LEU B 1 374 ? -13.914 17.75 -7.926 1 80.25 374 LEU B N 1
ATOM 6788 C CA . LEU B 1 374 ? -13 16.75 -8.469 1 80.25 374 LEU B CA 1
ATOM 6789 C C . LEU B 1 374 ? -12.695 15.68 -7.426 1 80.25 374 LEU B C 1
ATOM 6791 O O . LEU B 1 374 ? -12.648 14.484 -7.75 1 80.25 374 LEU B O 1
ATOM 6795 N N . VAL B 1 375 ? -12.508 16.125 -6.25 1 82.44 375 VAL B N 1
ATOM 6796 C CA . VAL B 1 375 ? -12.188 15.203 -5.168 1 82.44 375 VAL B CA 1
ATOM 6797 C C . VAL B 1 375 ? -13.391 14.297 -4.891 1 82.44 375 VAL B C 1
ATOM 6799 O O . VAL B 1 375 ? -13.234 13.094 -4.676 1 82.44 375 VAL B O 1
ATOM 6802 N N . LYS B 1 376 ? -14.492 14.875 -4.961 1 84.44 376 LYS B N 1
ATOM 6803 C CA . LYS B 1 376 ? -15.703 14.094 -4.75 1 84.44 376 LYS B CA 1
ATOM 6804 C C . LYS B 1 376 ? -15.867 13.031 -5.832 1 84.44 376 LYS B C 1
ATOM 6806 O O . LYS B 1 376 ? -16.125 11.859 -5.531 1 84.44 376 LYS B O 1
ATOM 6811 N N . LEU B 1 377 ? -15.75 13.43 -7.023 1 83.44 377 LEU B N 1
ATOM 6812 C CA . LEU B 1 377 ? -15.867 12.5 -8.141 1 83.44 377 LEU B CA 1
ATOM 6813 C C . LEU 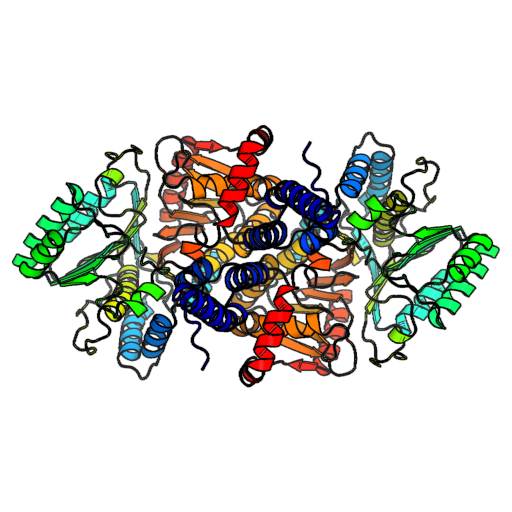B 1 377 ? -14.828 11.391 -8.039 1 83.44 377 LEU B C 1
ATOM 6815 O O . LEU B 1 377 ? -15.148 10.219 -8.25 1 83.44 377 LEU B O 1
ATOM 6819 N N . SER B 1 378 ? -13.641 11.758 -7.664 1 81.06 378 SER B N 1
ATOM 6820 C CA . SER B 1 378 ? -12.57 10.781 -7.504 1 81.06 378 SER B CA 1
ATOM 6821 C C . SER B 1 378 ? -12.914 9.758 -6.43 1 81.06 378 SER B C 1
ATOM 6823 O O . SER B 1 378 ? -12.594 8.57 -6.566 1 81.06 378 SER B O 1
ATOM 6825 N N . SER B 1 379 ? -13.5 10.227 -5.453 1 84.5 379 SER B N 1
ATOM 6826 C CA . SER B 1 379 ? -13.773 9.367 -4.305 1 84.5 379 SER B CA 1
ATOM 6827 C C . SER B 1 379 ? -14.727 8.234 -4.676 1 84.5 379 SER B C 1
ATOM 6829 O O . SER B 1 379 ? -14.68 7.156 -4.078 1 84.5 379 SER B O 1
ATOM 6831 N N . PHE B 1 380 ? -15.547 8.43 -5.68 1 84.12 380 PHE B N 1
ATOM 6832 C CA . PHE B 1 380 ? -16.484 7.402 -6.102 1 84.12 380 PHE B CA 1
ATOM 6833 C C . PHE B 1 380 ? -15.766 6.215 -6.719 1 84.12 380 PHE B C 1
ATOM 6835 O O . PHE B 1 380 ? -16.25 5.086 -6.668 1 84.12 380 PHE B O 1
ATOM 6842 N N . THR B 1 381 ? -14.641 6.5 -7.227 1 83.56 381 THR B N 1
ATOM 6843 C CA . THR B 1 381 ? -13.906 5.445 -7.918 1 83.56 381 THR B CA 1
ATOM 6844 C C . THR B 1 381 ? -13.344 4.438 -6.922 1 83.56 381 THR B C 1
ATOM 6846 O O . THR B 1 381 ? -12.945 3.338 -7.305 1 83.56 381 THR B O 1
ATOM 6849 N N . PHE B 1 382 ? -13.375 4.816 -5.691 1 87.12 382 PHE B N 1
ATOM 6850 C CA . PHE B 1 382 ? -12.812 3.932 -4.68 1 87.12 382 PHE B CA 1
ATOM 6851 C C . PHE B 1 382 ? -13.891 3.055 -4.055 1 87.12 382 PHE B C 1
ATOM 6853 O O . PHE B 1 382 ? -13.594 2.154 -3.27 1 87.12 382 PHE B O 1
ATOM 6860 N N . LEU B 1 383 ? -15.109 3.307 -4.344 1 88.62 383 LEU B N 1
ATOM 6861 C CA . LEU B 1 383 ? -16.234 2.611 -3.721 1 88.62 383 LEU B CA 1
ATOM 6862 C C . LEU B 1 383 ? -16.109 1.104 -3.926 1 88.62 383 LEU B C 1
ATOM 6864 O O . LEU B 1 383 ? -16.406 0.325 -3.014 1 88.62 383 LEU B O 1
ATOM 6868 N N . ARG B 1 384 ? -15.758 0.683 -5.094 1 85.19 384 ARG B N 1
ATOM 6869 C CA . ARG B 1 384 ? -15.617 -0.746 -5.355 1 85.19 384 ARG B CA 1
ATOM 6870 C C . ARG B 1 384 ? -14.516 -1.355 -4.496 1 85.19 384 ARG B C 1
ATOM 6872 O O . ARG B 1 384 ? -14.688 -2.434 -3.926 1 85.19 384 ARG B O 1
ATOM 6879 N N . ASP B 1 385 ? -13.422 -0.642 -4.43 1 88.5 385 ASP B N 1
ATOM 6880 C CA . ASP B 1 385 ? -12.273 -1.102 -3.648 1 88.5 385 ASP B CA 1
ATOM 6881 C C . ASP B 1 385 ? -12.625 -1.194 -2.164 1 88.5 385 ASP B C 1
ATOM 6883 O O . ASP B 1 385 ? -12.055 -2.006 -1.435 1 88.5 385 ASP B O 1
ATOM 6887 N N . LEU B 1 386 ? -13.5 -0.333 -1.754 1 94.69 386 LEU B N 1
ATOM 6888 C CA . LEU B 1 386 ? -13.93 -0.337 -0.359 1 94.69 386 LEU B CA 1
ATOM 6889 C C . LEU B 1 386 ? -14.969 -1.425 -0.113 1 94.69 386 LEU B C 1
ATOM 6891 O O . LEU B 1 386 ? -14.789 -2.27 0.769 1 94.69 386 LEU B O 1
ATOM 6895 N N . ASP B 1 387 ? -15.938 -1.505 -0.935 1 93.88 387 ASP B N 1
ATOM 6896 C CA . ASP B 1 387 ? -17.094 -2.377 -0.752 1 93.88 387 ASP B CA 1
ATOM 6897 C C . ASP B 1 387 ? -16.688 -3.848 -0.848 1 93.88 387 ASP B C 1
ATOM 6899 O O . ASP B 1 387 ? -17.234 -4.691 -0.126 1 93.88 387 ASP B O 1
ATOM 6903 N N . THR B 1 388 ? -15.789 -4.125 -1.732 1 91.62 388 THR B N 1
ATOM 6904 C CA . THR B 1 388 ? -15.336 -5.492 -1.942 1 91.62 388 THR B CA 1
ATOM 6905 C C . THR B 1 388 ? -14.797 -6.09 -0.645 1 91.62 388 THR B C 1
ATOM 6907 O O . THR B 1 388 ? -14.914 -7.297 -0.416 1 91.62 388 THR B O 1
ATOM 6910 N N . TYR B 1 389 ? -14.281 -5.305 0.214 1 95.31 389 TYR B N 1
ATOM 6911 C CA . TYR B 1 389 ? -13.664 -5.773 1.448 1 95.31 389 TYR B CA 1
ATOM 6912 C C . TYR B 1 389 ? -14.578 -5.535 2.643 1 95.31 389 TYR B C 1
ATOM 6914 O O . TYR B 1 389 ? -14.203 -5.82 3.783 1 95.31 389 TYR B O 1
ATOM 6922 N N . GLY B 1 390 ? -15.727 -4.918 2.412 1 95.62 390 GLY B N 1
ATOM 6923 C CA . GLY B 1 390 ? -16.688 -4.672 3.479 1 95.62 390 GLY B CA 1
ATOM 6924 C C . GLY B 1 390 ? -16.453 -3.361 4.203 1 95.62 390 GLY B C 1
ATOM 6925 O O . GLY B 1 390 ? -16.969 -3.148 5.301 1 95.62 390 GLY B O 1
ATOM 6926 N N . ILE B 1 391 ? -15.641 -2.496 3.688 1 97.88 391 ILE B N 1
ATOM 6927 C CA . ILE B 1 391 ? -15.414 -1.175 4.266 1 97.88 391 ILE B CA 1
ATOM 6928 C C . ILE B 1 391 ? -16.594 -0.265 3.941 1 97.88 391 ILE B C 1
ATOM 6930 O O . ILE B 1 391 ? -17.078 -0.228 2.803 1 97.88 391 ILE B O 1
ATOM 6934 N N . GLN B 1 392 ? -17.062 0.454 4.949 1 97.44 392 GLN B N 1
ATOM 6935 C CA . GLN B 1 392 ? -18.25 1.283 4.762 1 97.44 392 GLN B CA 1
ATOM 6936 C C . GLN B 1 392 ? -17.875 2.734 4.488 1 97.44 392 GLN B C 1
ATOM 6938 O O . GLN B 1 392 ? -17.031 3.301 5.184 1 97.44 392 GLN B O 1
ATOM 6943 N N . LEU B 1 393 ? -18.438 3.254 3.467 1 96.19 393 LEU B N 1
ATOM 6944 C CA . LEU B 1 393 ? -18.328 4.676 3.164 1 96.19 393 LEU B CA 1
ATOM 6945 C C . LEU B 1 393 ? -19.625 5.41 3.498 1 96.19 393 LEU B C 1
ATOM 6947 O O . LEU B 1 393 ? -20.703 4.996 3.074 1 96.19 393 LEU B O 1
ATOM 6951 N N . TRP B 1 394 ? -19.484 6.402 4.312 1 97 394 TRP B N 1
ATOM 6952 C CA . TRP B 1 394 ? -20.641 7.176 4.77 1 97 394 TRP B CA 1
ATOM 6953 C C . TRP B 1 394 ? -20.547 8.617 4.289 1 97 394 TRP B C 1
ATOM 6955 O O . TRP B 1 394 ? -19.469 9.211 4.27 1 97 394 TRP B O 1
ATOM 6965 N N . ALA B 1 395 ? -21.719 9.172 3.91 1 96.25 395 ALA B N 1
ATOM 6966 C CA . ALA B 1 395 ? -21.797 10.562 3.467 1 96.25 395 ALA B CA 1
ATOM 6967 C C . ALA B 1 395 ? -22.578 11.406 4.469 1 96.25 395 ALA B C 1
ATOM 6969 O O . ALA B 1 395 ? -23.766 11.18 4.691 1 96.25 395 ALA B O 1
ATOM 6970 N N . TYR B 1 396 ? -21.953 12.344 5.098 1 97.44 396 TYR B N 1
ATOM 6971 C CA . TYR B 1 396 ? -22.562 13.258 6.062 1 97.44 396 TYR B CA 1
ATOM 6972 C C . TYR B 1 396 ? -23.547 14.195 5.379 1 97.44 396 TYR B C 1
ATOM 6974 O O . TYR B 1 396 ? -23.219 14.844 4.387 1 97.44 396 TYR B O 1
ATOM 6982 N N . GLN B 1 397 ? -24.734 14.438 5.969 1 96.06 397 GLN B N 1
ATOM 6983 C CA . GLN B 1 397 ? -25.812 15.086 5.223 1 96.06 397 GLN B CA 1
ATOM 6984 C C . GLN B 1 397 ? -26.141 16.453 5.812 1 96.06 397 GLN B C 1
ATOM 6986 O O . GLN B 1 397 ? -26.812 17.266 5.168 1 96.06 397 GLN B O 1
ATOM 6991 N N . LYS B 1 398 ? -25.766 16.812 6.957 1 94.19 398 LYS B N 1
ATOM 6992 C CA . LYS B 1 398 ? -26.219 18.016 7.656 1 94.19 398 LYS B CA 1
ATOM 6993 C C . LYS B 1 398 ? -25.391 19.234 7.258 1 94.19 398 LYS B C 1
ATOM 6995 O O . LYS B 1 398 ? -25.656 20.344 7.715 1 94.19 398 LYS B O 1
ATOM 7000 N N . GLY B 1 399 ? -24.484 19.156 6.383 1 93.94 399 GLY B N 1
ATOM 7001 C CA . GLY B 1 399 ? -23.578 20.234 5.98 1 93.94 399 GLY B CA 1
ATOM 7002 C C . GLY B 1 399 ? -22.266 19.719 5.41 1 93.94 399 GLY B C 1
ATOM 7003 O O . GLY B 1 399 ? -22.219 18.656 4.793 1 93.94 399 GLY B O 1
ATOM 7004 N N . PHE B 1 400 ? -21.297 20.609 5.625 1 95.19 400 PHE B N 1
ATOM 7005 C CA . PHE B 1 400 ? -19.969 20.234 5.133 1 95.19 400 PHE B CA 1
ATOM 7006 C C . PHE B 1 400 ? -19.109 19.672 6.262 1 95.19 400 PHE B C 1
ATOM 7008 O O . PHE B 1 400 ? -18.734 20.406 7.176 1 95.19 400 PHE B O 1
ATOM 7015 N N . LEU B 1 401 ? -18.891 18.438 6.16 1 96.62 401 LEU B N 1
ATOM 7016 C CA . LEU B 1 401 ? -18.016 17.781 7.129 1 96.62 401 LEU B CA 1
ATOM 7017 C C . LEU B 1 401 ? -16.547 18.016 6.77 1 96.62 401 LEU B C 1
ATOM 7019 O O . LEU B 1 401 ? -16.078 17.547 5.723 1 96.62 401 LEU B O 1
ATOM 7023 N N . HIS B 1 402 ? -15.836 18.703 7.668 1 97.12 402 HIS B N 1
ATOM 7024 C CA . HIS B 1 402 ? -14.453 19.078 7.391 1 97.12 402 HIS B CA 1
ATOM 7025 C C . HIS B 1 402 ? -13.508 18.547 8.469 1 97.12 402 HIS B C 1
ATOM 7027 O O . HIS B 1 402 ? -12.312 18.828 8.445 1 97.12 402 HIS B O 1
ATOM 7033 N N . GLN B 1 403 ? -14.031 17.812 9.398 1 96.69 403 GLN B N 1
ATOM 7034 C CA . GLN B 1 403 ? -13.18 17.344 10.484 1 96.69 403 GLN B CA 1
ATOM 7035 C C . GLN B 1 403 ? -12.195 16.281 9.984 1 96.69 403 GLN B C 1
ATOM 7037 O O . GLN B 1 403 ? -12.445 15.617 8.977 1 96.69 403 GLN B O 1
ATOM 7042 N N . LYS B 1 404 ? -11.055 16.109 10.617 1 98.44 404 LYS B N 1
ATOM 7043 C CA . LYS B 1 404 ? -10.008 15.102 10.406 1 98.44 404 LYS B CA 1
ATOM 7044 C C . LYS B 1 404 ? -9.75 14.305 11.68 1 98.44 404 LYS B C 1
ATOM 7046 O O . LYS B 1 404 ? -8.984 14.742 12.547 1 98.44 404 LYS B O 1
ATOM 7051 N N . VAL B 1 405 ? -10.406 13.211 11.75 1 98.81 405 VAL B N 1
ATOM 7052 C CA . VAL B 1 405 ? -10.375 12.438 12.992 1 98.81 405 VAL B CA 1
ATOM 7053 C C . VAL B 1 405 ? -10.305 10.945 12.672 1 98.81 405 VAL B C 1
ATOM 7055 O O . VAL B 1 405 ? -10.945 10.477 11.727 1 98.81 405 VAL B O 1
ATOM 7058 N N . VAL B 1 406 ? -9.477 10.219 13.383 1 98.88 406 VAL B N 1
ATOM 7059 C CA . VAL B 1 406 ? -9.422 8.758 13.336 1 98.88 406 VAL B CA 1
ATOM 7060 C C . VAL B 1 406 ? -9.648 8.188 14.734 1 98.88 406 VAL B C 1
ATOM 7062 O O . VAL B 1 406 ? -9.141 8.727 15.719 1 98.88 406 VAL B O 1
ATOM 7065 N N . LEU B 1 407 ? -10.43 7.152 14.859 1 98.94 407 LEU B N 1
ATOM 7066 C CA . LEU B 1 407 ? -10.625 6.406 16.094 1 98.94 407 LEU B CA 1
ATOM 7067 C C . LEU B 1 407 ? -10.305 4.926 15.898 1 98.94 407 LEU B C 1
ATOM 7069 O O . LEU B 1 407 ? -10.938 4.258 15.078 1 98.94 407 LEU B O 1
ATOM 7073 N N . MET B 1 408 ? -9.312 4.414 16.547 1 98.81 408 MET B N 1
ATOM 7074 C CA . MET B 1 408 ? -8.953 2.998 16.547 1 98.81 408 MET B CA 1
ATOM 7075 C C . MET B 1 408 ? -9.406 2.314 17.828 1 98.81 408 MET B C 1
ATOM 7077 O O . MET B 1 408 ? -8.844 2.564 18.891 1 98.81 408 MET B O 1
ATOM 7081 N N . ASP B 1 409 ? -10.383 1.44 17.734 1 98.31 409 ASP B N 1
ATOM 7082 C CA . ASP B 1 409 ? -10.953 0.749 18.875 1 98.31 409 ASP B CA 1
ATOM 7083 C C . ASP B 1 409 ? -11.367 1.739 19.969 1 98.31 409 ASP B C 1
ATOM 7085 O O . ASP B 1 409 ? -12.156 2.652 19.719 1 98.31 409 ASP B O 1
ATOM 7089 N N . ASP B 1 410 ? -10.867 1.598 21.172 1 97.31 410 ASP B N 1
ATOM 7090 C CA . ASP B 1 410 ? -11.062 2.539 22.281 1 97.31 410 ASP B CA 1
ATOM 7091 C C . ASP B 1 410 ? -9.727 3.055 22.797 1 97.31 410 ASP B C 1
ATOM 7093 O O . ASP B 1 410 ? -9.641 3.543 23.922 1 97.31 410 ASP B O 1
ATOM 7097 N N . ASP B 1 411 ? -8.773 2.914 21.922 1 97.06 411 ASP B N 1
ATOM 7098 C CA . ASP B 1 411 ? -7.414 3.035 22.453 1 97.06 411 ASP B CA 1
ATOM 7099 C C . ASP B 1 411 ? -6.754 4.32 21.953 1 97.06 411 ASP B C 1
ATOM 7101 O O . ASP B 1 411 ? -6.051 4.992 22.719 1 97.06 411 ASP B O 1
ATOM 7105 N N . ILE B 1 412 ? -6.922 4.652 20.656 1 98.62 412 ILE B N 1
ATOM 7106 C CA . ILE B 1 412 ? -6.234 5.82 20.109 1 98.62 412 ILE B CA 1
ATOM 7107 C C . ILE B 1 412 ? -7.215 6.656 19.281 1 98.62 412 ILE B C 1
ATOM 7109 O O . ILE B 1 412 ? -8 6.109 18.516 1 98.62 412 ILE B O 1
ATOM 7113 N N . ALA B 1 413 ? -7.207 7.91 19.5 1 98.81 413 ALA B N 1
ATOM 7114 C CA . ALA B 1 413 ? -7.883 8.883 18.656 1 98.81 413 ALA B CA 1
ATOM 7115 C C . ALA B 1 413 ? -6.891 9.906 18.094 1 98.81 413 ALA B C 1
ATOM 7117 O O . ALA B 1 413 ? -5.898 10.227 18.75 1 98.81 413 ALA B O 1
ATOM 7118 N N . THR B 1 414 ? -7.148 10.344 16.891 1 98.81 414 THR B N 1
ATOM 7119 C CA . THR B 1 414 ? -6.367 11.445 16.328 1 98.81 414 THR B CA 1
ATOM 7120 C C . THR B 1 414 ? -7.273 12.617 15.953 1 98.81 414 THR B C 1
ATOM 7122 O O . THR B 1 414 ? -8.398 12.406 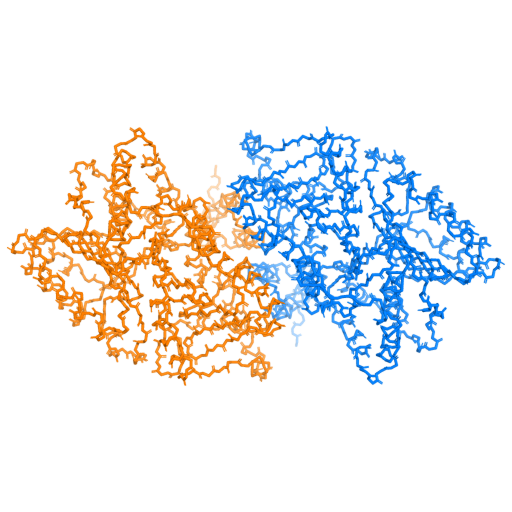15.484 1 98.81 414 THR B O 1
ATOM 7125 N N . VAL B 1 415 ? -6.887 13.781 16.188 1 98.81 415 VAL B N 1
ATOM 7126 C CA . VAL B 1 415 ? -7.523 15.023 15.766 1 98.81 415 VAL B CA 1
ATOM 7127 C C . VAL B 1 415 ? -6.469 15.992 15.234 1 98.81 415 VAL B C 1
ATOM 7129 O O . VAL B 1 415 ? -5.457 16.234 15.898 1 98.81 415 VAL B O 1
ATOM 7132 N N . GLY B 1 416 ? -6.68 16.5 14.031 1 98.5 416 GLY B N 1
ATOM 7133 C CA . GLY B 1 416 ? -5.664 17.406 13.523 1 98.5 416 GLY B CA 1
ATOM 7134 C C . GLY B 1 416 ? -6.031 18.031 12.195 1 98.5 416 GLY B C 1
ATOM 7135 O O . GLY B 1 416 ? -7.195 18.359 11.953 1 98.5 416 GLY B O 1
ATOM 7136 N N . THR B 1 417 ? -4.973 18.312 11.438 1 98.56 417 THR B N 1
ATOM 7137 C CA . THR B 1 417 ? -5.16 19.078 10.203 1 98.56 417 THR B CA 1
ATOM 7138 C C . THR B 1 417 ? -5.035 18.156 8.984 1 98.56 417 THR B C 1
ATOM 7140 O O . THR B 1 417 ? -5.383 18.547 7.871 1 98.56 417 THR B O 1
ATOM 7143 N N . ALA B 1 418 ? -4.625 16.922 9.195 1 98.25 418 ALA B N 1
ATOM 7144 C CA . ALA B 1 418 ? -4.266 16.062 8.07 1 98.25 418 ALA B CA 1
ATOM 7145 C C . ALA B 1 418 ? -5.496 15.352 7.512 1 98.25 418 ALA B C 1
ATOM 7147 O O . ALA B 1 418 ? -6.191 14.633 8.234 1 98.25 418 ALA B O 1
ATOM 7148 N N . ASN B 1 419 ? -5.758 15.539 6.215 1 96.69 419 ASN B N 1
ATOM 7149 C CA . ASN B 1 419 ? -6.781 14.805 5.48 1 96.69 419 ASN B CA 1
ATOM 7150 C C . ASN B 1 419 ? -6.309 13.398 5.121 1 96.69 419 ASN B C 1
ATOM 7152 O O . ASN B 1 419 ? -5.207 12.992 5.5 1 96.69 419 ASN B O 1
ATOM 7156 N N . LEU B 1 420 ? -7.207 12.641 4.535 1 96.75 420 LEU B N 1
ATOM 7157 C CA . LEU B 1 420 ? -6.809 11.367 3.953 1 96.75 420 LEU B CA 1
ATOM 7158 C C . LEU B 1 420 ? -6.805 11.438 2.43 1 96.75 420 LEU B C 1
ATOM 7160 O O . LEU B 1 420 ? -7.574 10.742 1.767 1 96.75 420 LEU B O 1
ATOM 7164 N N . ASP B 1 421 ? -5.926 12.18 1.911 1 92.81 421 ASP B N 1
ATOM 7165 C CA . ASP B 1 421 ? -5.707 12.359 0.479 1 92.81 421 ASP B CA 1
ATOM 7166 C C . ASP B 1 421 ? -4.219 12.453 0.157 1 92.81 421 ASP B C 1
ATOM 7168 O O . ASP B 1 421 ? -3.379 12.406 1.06 1 92.81 421 ASP B O 1
ATOM 7172 N N . ASN B 1 422 ? -3.914 12.516 -1.033 1 88.31 422 ASN B N 1
ATOM 7173 C CA . ASN B 1 422 ? -2.512 12.469 -1.437 1 88.31 422 ASN B CA 1
ATOM 7174 C C . ASN B 1 422 ? -1.755 13.719 -0.993 1 88.31 422 ASN B C 1
ATOM 7176 O O . ASN B 1 422 ? -0.566 13.648 -0.676 1 88.31 422 ASN B O 1
ATOM 7180 N N . ARG B 1 423 ? -2.334 14.844 -0.918 1 89.44 423 ARG B N 1
ATOM 7181 C CA . ARG B 1 423 ? -1.656 16.062 -0.5 1 89.44 423 ARG B CA 1
ATOM 7182 C C . ARG B 1 423 ? -1.235 15.984 0.963 1 89.44 423 ARG B C 1
ATOM 7184 O O . ARG B 1 423 ? -0.092 16.297 1.305 1 89.44 423 ARG B O 1
ATOM 7191 N N . SER B 1 424 ? -2.164 15.578 1.777 1 94.69 424 SER B N 1
ATOM 7192 C CA . SER B 1 424 ? -1.85 15.477 3.199 1 94.69 424 SER B CA 1
ATOM 7193 C C . SER B 1 424 ? -0.864 14.344 3.467 1 94.69 424 SER B C 1
ATOM 7195 O O . SER B 1 424 ? -0.085 14.398 4.422 1 94.69 424 SER B O 1
ATOM 7197 N N . LEU B 1 425 ? -0.91 13.383 2.584 1 92.94 425 LEU B N 1
ATOM 7198 C CA . LEU B 1 425 ? -0.028 12.242 2.775 1 92.94 425 LEU B CA 1
ATOM 7199 C C . LEU B 1 425 ? 1.397 12.578 2.346 1 92.94 425 LEU B C 1
ATOM 7201 O O . LEU B 1 425 ? 2.357 12.016 2.877 1 92.94 425 LEU B O 1
ATOM 7205 N N . ALA B 1 426 ? 1.499 13.609 1.402 1 85.19 426 ALA B N 1
ATOM 7206 C CA . ALA B 1 426 ? 2.836 13.703 0.822 1 85.19 426 ALA B CA 1
ATOM 7207 C C . ALA B 1 426 ? 3.256 15.164 0.64 1 85.19 426 ALA B C 1
ATOM 7209 O O . ALA B 1 426 ? 4.449 15.469 0.576 1 85.19 426 ALA B O 1
ATOM 7210 N N . LEU B 1 427 ? 2.35 16.094 0.576 1 84.38 427 LEU B N 1
ATOM 7211 C CA . LEU B 1 427 ? 2.723 17.406 0.044 1 84.38 427 LEU B CA 1
ATOM 7212 C C . LEU B 1 427 ? 2.488 18.5 1.078 1 84.38 427 LEU B C 1
ATOM 7214 O O . LEU B 1 427 ? 3.168 19.531 1.064 1 84.38 427 LEU B O 1
ATOM 7218 N N . ASN B 1 428 ? 1.542 18.297 1.914 1 92.56 428 ASN B N 1
ATOM 7219 C CA . ASN B 1 428 ? 1.174 19.328 2.875 1 92.56 428 ASN B CA 1
ATOM 7220 C C . ASN B 1 428 ? 1.905 19.156 4.203 1 92.56 428 ASN B C 1
ATOM 7222 O O . ASN B 1 428 ? 2.17 18.016 4.621 1 92.56 428 ASN B O 1
ATOM 7226 N N . PHE B 1 429 ? 2.211 20.297 4.789 1 93.62 429 PHE B N 1
ATOM 7227 C CA . PHE B 1 429 ? 2.586 20.281 6.199 1 93.62 429 PHE B CA 1
ATOM 7228 C C . PHE B 1 429 ? 1.352 20.203 7.086 1 93.62 429 PHE B C 1
ATOM 7230 O O . PHE B 1 429 ? 0.415 20.984 6.934 1 93.62 429 PHE B O 1
ATOM 7237 N N . GLU B 1 430 ? 1.345 19.219 7.949 1 97.81 430 GLU B N 1
ATOM 7238 C CA . GLU B 1 430 ? 0.194 18.969 8.812 1 97.81 430 GLU B CA 1
ATOM 7239 C C . GLU B 1 430 ? 0.614 18.844 10.273 1 97.81 430 GLU B C 1
ATOM 7241 O O . GLU B 1 430 ? 1.805 18.719 10.57 1 97.81 430 GLU B O 1
ATOM 7246 N N . ILE B 1 431 ? -0.335 18.891 11.164 1 98.44 431 ILE B N 1
ATOM 7247 C CA . ILE B 1 431 ? -0.116 18.625 12.578 1 98.44 431 ILE B CA 1
ATOM 7248 C C . ILE B 1 431 ? -1.316 17.891 13.164 1 98.44 431 ILE B C 1
ATOM 7250 O O . ILE B 1 431 ? -2.465 18.266 12.922 1 98.44 431 ILE B O 1
ATOM 7254 N N . THR B 1 432 ? -1.037 16.766 13.828 1 98.81 432 THR B N 1
ATOM 7255 C CA . THR B 1 432 ? -2.084 15.891 14.359 1 98.81 432 THR B CA 1
ATOM 7256 C C . THR B 1 432 ? -1.786 15.516 15.812 1 98.81 432 THR B C 1
ATOM 7258 O O . THR B 1 432 ? -0.654 15.156 16.141 1 98.81 432 THR B O 1
ATOM 7261 N N . ALA B 1 433 ? -2.758 15.648 16.703 1 98.88 433 ALA B N 1
ATOM 7262 C CA . ALA B 1 433 ? -2.654 15.109 18.047 1 98.88 433 ALA B CA 1
ATOM 7263 C C . ALA B 1 433 ? -3.035 13.633 18.094 1 98.88 433 ALA B C 1
ATOM 7265 O O . ALA B 1 433 ? -4.141 13.258 17.688 1 98.88 433 ALA B O 1
ATOM 7266 N N . VAL B 1 434 ? -2.117 12.797 18.484 1 98.81 434 VAL B N 1
ATOM 7267 C CA . VAL B 1 434 ? -2.387 11.383 18.719 1 98.81 434 VAL B CA 1
ATOM 7268 C C . VAL B 1 434 ? -2.662 11.156 20.203 1 98.81 434 VAL B C 1
ATOM 7270 O O . VAL B 1 434 ? -1.786 11.383 21.047 1 98.81 434 VAL B O 1
ATOM 7273 N N . ILE B 1 435 ? -3.834 10.672 20.531 1 98.56 435 ILE B N 1
ATOM 7274 C CA . ILE B 1 435 ? -4.328 10.68 21.906 1 98.56 435 ILE B CA 1
ATOM 7275 C C . ILE B 1 435 ? -4.566 9.242 22.375 1 98.56 435 ILE B C 1
ATOM 7277 O O . ILE B 1 435 ? -5.297 8.492 21.734 1 98.56 435 ILE B O 1
ATOM 7281 N N . HIS B 1 436 ? -3.941 8.859 23.375 1 97.94 436 HIS B N 1
ATOM 7282 C CA . HIS B 1 436 ? -4.203 7.609 24.078 1 97.94 436 HIS B CA 1
ATOM 7283 C C . HIS B 1 436 ? -4.773 7.867 25.469 1 97.94 436 HIS B C 1
ATOM 7285 O O . HIS B 1 436 ? -4.023 7.984 26.438 1 97.94 436 HIS B O 1
ATOM 7291 N N . SER B 1 437 ? -6.043 7.969 25.484 1 96.38 437 SER B N 1
ATOM 7292 C CA . SER B 1 437 ? -6.828 8.289 26.672 1 96.38 437 SER B CA 1
ATOM 7293 C C . SER B 1 437 ? -8.227 7.691 26.594 1 96.38 437 SER B C 1
ATOM 7295 O O . SER B 1 437 ? -8.984 8 25.672 1 96.38 437 SER B O 1
ATOM 7297 N N . PRO B 1 438 ? -8.547 6.852 27.562 1 95.69 438 PRO B N 1
ATOM 7298 C CA . PRO B 1 438 ? -9.891 6.262 27.516 1 95.69 438 PRO B CA 1
ATOM 7299 C C . PRO B 1 438 ? -10.992 7.312 27.469 1 95.69 438 PRO B C 1
ATOM 7301 O O . PRO B 1 438 ? -11.961 7.164 26.719 1 95.69 438 PRO B O 1
ATOM 7304 N N . SER B 1 439 ? -10.836 8.359 28.266 1 96.25 439 SER B N 1
ATOM 7305 C CA . SER B 1 439 ? -11.867 9.391 28.328 1 96.25 439 SER B CA 1
ATOM 7306 C C . SER B 1 439 ? -11.977 10.148 27.016 1 96.25 439 SER B C 1
ATOM 7308 O O . SER B 1 439 ? -13.07 10.352 26.484 1 96.25 439 SER B O 1
ATOM 7310 N N . ALA B 1 440 ? -10.867 10.578 26.484 1 96.88 440 ALA B N 1
ATOM 7311 C CA . ALA B 1 440 ? -10.875 11.305 25.219 1 96.88 440 ALA B CA 1
ATOM 7312 C C . ALA B 1 440 ? -11.391 10.43 24.078 1 96.88 440 ALA B C 1
ATOM 7314 O O . ALA B 1 440 ? -12.148 10.898 23.219 1 96.88 440 ALA B O 1
ATOM 7315 N N . CYS B 1 441 ? -11.023 9.195 24.078 1 98.12 441 CYS B N 1
ATOM 7316 C CA . CYS B 1 441 ? -11.469 8.281 23.031 1 98.12 441 CYS B CA 1
ATOM 7317 C C . CYS B 1 441 ? -12.977 8.047 23.109 1 98.12 441 CYS B C 1
ATOM 7319 O O . CYS B 1 441 ? -13.648 7.918 22.094 1 98.12 441 CYS B O 1
ATOM 7321 N N . ALA B 1 442 ? -13.477 8 24.328 1 98.19 442 ALA B N 1
ATOM 7322 C CA . ALA B 1 442 ? -14.914 7.848 24.516 1 98.19 442 ALA B CA 1
ATOM 7323 C C . ALA B 1 442 ? -15.672 9.055 23.969 1 98.19 442 ALA B C 1
ATOM 7325 O O . ALA B 1 442 ? -16.75 8.906 23.391 1 98.19 442 ALA B O 1
ATOM 7326 N N . GLU B 1 443 ? -15.125 10.219 24.219 1 97.94 443 GLU B N 1
ATOM 7327 C CA . GLU B 1 443 ? -15.734 11.43 23.688 1 97.94 443 GLU B CA 1
ATOM 7328 C C . GLU B 1 443 ? -15.719 11.438 22.156 1 97.94 443 GLU B C 1
ATOM 7330 O O . GLU B 1 443 ? -16.703 11.82 21.516 1 97.94 443 GLU B O 1
ATOM 7335 N N . VAL B 1 444 ? -14.617 11.016 21.594 1 98.62 444 VAL B N 1
ATOM 7336 C CA . VAL B 1 444 ? -14.492 10.961 20.141 1 98.62 444 VAL B CA 1
ATOM 7337 C C . VAL B 1 444 ? -15.477 9.93 19.578 1 98.62 444 VAL B C 1
ATOM 7339 O O . VAL B 1 444 ? -16.094 10.164 18.547 1 98.62 444 VAL B O 1
ATOM 7342 N N . LYS B 1 445 ? -15.586 8.82 20.25 1 98.69 445 LYS B N 1
ATOM 7343 C CA . LYS B 1 445 ? -16.547 7.805 19.828 1 98.69 445 LYS B CA 1
ATOM 7344 C C . LYS B 1 445 ? -17.953 8.367 19.781 1 98.69 445 LYS B C 1
ATOM 7346 O O . LYS B 1 445 ? -18.656 8.195 18.781 1 98.69 445 LYS B O 1
ATOM 7351 N N . ALA B 1 446 ? -18.328 9 20.844 1 98.62 446 ALA B N 1
ATOM 7352 C CA . ALA B 1 446 ? -19.672 9.57 20.922 1 98.62 446 ALA B CA 1
ATOM 7353 C C . ALA B 1 446 ? -19.891 10.602 19.828 1 98.62 446 ALA B C 1
ATOM 7355 O O . ALA B 1 446 ? -20.969 10.656 19.219 1 98.62 446 ALA B O 1
ATOM 7356 N N . MET B 1 447 ? -18.906 11.398 19.609 1 98.56 447 MET B N 1
ATOM 7357 C CA . MET B 1 447 ? -18.969 12.414 18.562 1 98.56 447 MET B CA 1
ATOM 7358 C C . MET B 1 447 ? -19.172 11.781 17.188 1 98.56 447 MET B C 1
ATOM 7360 O O . MET B 1 447 ? -20.047 12.203 16.438 1 98.56 447 MET B O 1
ATOM 7364 N N . LEU B 1 448 ? -18.391 10.766 16.891 1 98.75 448 LEU B N 1
ATOM 7365 C CA . LEU B 1 448 ? -18.469 10.109 15.594 1 98.75 448 LEU B CA 1
ATOM 7366 C C . LEU B 1 448 ? -19.797 9.383 15.438 1 98.75 448 LEU B C 1
ATOM 7368 O O . LEU B 1 448 ? -20.375 9.367 14.344 1 98.75 448 LEU B O 1
ATOM 7372 N N . GLU B 1 449 ? -20.281 8.789 16.5 1 98.69 449 GLU B N 1
ATOM 7373 C CA . GLU B 1 449 ? -21.578 8.125 16.438 1 98.69 449 GLU B CA 1
ATOM 7374 C C . GLU B 1 449 ? -22.688 9.102 16.078 1 98.69 449 GLU B C 1
ATOM 7376 O O . GLU B 1 449 ? -23.578 8.766 15.297 1 98.69 449 GLU B O 1
ATOM 7381 N N . GLN B 1 450 ? -22.594 10.219 16.688 1 98.31 450 GLN B N 1
ATOM 7382 C CA . GLN B 1 450 ? -23.562 11.25 16.344 1 98.31 450 GLN B CA 1
ATOM 7383 C C . GLN B 1 450 ? -23.438 11.664 14.883 1 98.31 450 GLN B C 1
ATOM 7385 O O . GLN B 1 450 ? -24.453 11.859 14.195 1 98.31 450 GLN B O 1
ATOM 7390 N N . ASP B 1 451 ? -22.234 11.844 14.422 1 98.5 451 ASP B N 1
ATOM 7391 C CA . ASP B 1 451 ? -22.016 12.203 13.023 1 98.5 451 ASP B CA 1
ATOM 7392 C C . ASP B 1 451 ? -22.547 11.117 12.086 1 98.5 451 ASP B C 1
ATOM 7394 O O . ASP B 1 451 ? -23.141 11.422 11.047 1 98.5 451 ASP B O 1
ATOM 7398 N N . PHE B 1 452 ? -22.312 9.867 12.414 1 98.31 452 PHE B N 1
ATOM 7399 C CA . PHE B 1 452 ? -22.812 8.758 11.609 1 98.31 452 PHE B CA 1
ATOM 7400 C C . PHE B 1 452 ? -24.328 8.766 11.562 1 98.31 452 PHE B C 1
ATOM 7402 O O . PHE B 1 452 ? -24.922 8.43 10.539 1 98.31 452 PHE B O 1
ATOM 7409 N N . SER B 1 453 ? -24.938 9.164 12.688 1 98.06 453 SER B N 1
ATOM 7410 C CA . SER B 1 453 ? -26.391 9.188 12.742 1 98.06 453 SER B CA 1
ATOM 7411 C C . SER B 1 453 ? -26.969 10.227 11.781 1 98.06 453 SER B C 1
ATOM 7413 O O . SER B 1 453 ? -28.125 10.125 11.375 1 98.06 453 SER B O 1
ATOM 7415 N N . SER B 1 454 ? -26.172 11.156 11.422 1 97.75 454 SER B N 1
ATOM 7416 C CA . SER B 1 454 ? -26.578 12.188 10.469 1 97.75 454 SER B CA 1
ATOM 7417 C C . SER B 1 454 ? -26.016 11.914 9.086 1 97.75 454 SER B C 1
ATOM 7419 O O . SER B 1 454 ? -25.734 12.844 8.328 1 97.75 454 SER B O 1
ATOM 7421 N N . SER B 1 455 ? -25.719 10.688 8.766 1 97.88 455 SER B N 1
ATOM 7422 C CA . SER B 1 455 ? -25.062 10.328 7.508 1 97.88 455 SER B CA 1
ATOM 7423 C C . SER B 1 455 ? -25.781 9.164 6.832 1 97.88 455 SER B C 1
ATOM 7425 O O . SER B 1 455 ? -26.609 8.484 7.461 1 97.88 455 SER B O 1
ATOM 7427 N N . LYS B 1 456 ? -25.594 9 5.57 1 96.94 456 LYS B N 1
ATOM 7428 C CA . LYS B 1 456 ? -26.109 7.879 4.801 1 96.94 456 LYS B CA 1
ATOM 7429 C C . LYS B 1 456 ? -24.984 7.008 4.258 1 96.94 456 LYS B C 1
ATOM 7431 O O . LYS B 1 456 ? -23.984 7.52 3.77 1 96.94 456 LYS B O 1
ATOM 7436 N N . ARG B 1 457 ? -25.141 5.727 4.391 1 95.75 457 ARG B N 1
ATOM 7437 C CA . ARG B 1 457 ? -24.172 4.797 3.838 1 95.75 457 ARG B CA 1
ATOM 7438 C C . ARG B 1 457 ? -24.234 4.766 2.314 1 95.75 457 ARG B C 1
ATOM 7440 O O . ARG B 1 457 ? -25.312 4.645 1.738 1 95.75 457 ARG B O 1
ATOM 7447 N N . GLU B 1 458 ? -23.109 4.961 1.689 1 93.06 458 GLU B N 1
ATOM 7448 C CA . GLU B 1 458 ? -23.062 4.898 0.232 1 93.06 458 GLU B CA 1
ATOM 7449 C C . GLU B 1 458 ? -23.016 3.457 -0.26 1 93.06 458 GLU B C 1
ATOM 7451 O O . GLU B 1 458 ? -22.344 2.615 0.347 1 93.06 458 GLU B O 1
ATOM 7456 N N . SER B 1 459 ? -23.672 3.189 -1.361 1 87.5 459 SER B N 1
ATOM 7457 C CA . SER B 1 459 ? -23.797 1.832 -1.886 1 87.5 459 SER B CA 1
ATOM 7458 C C . SER B 1 459 ? -23.062 1.688 -3.215 1 87.5 459 SER B C 1
ATOM 7460 O O . SER B 1 459 ? -23.172 2.551 -4.086 1 87.5 459 SER B O 1
ATOM 7462 N N . LEU B 1 460 ? -22.328 0.658 -3.266 1 88.31 460 LEU B N 1
ATOM 7463 C CA . LEU B 1 460 ? -21.719 0.332 -4.551 1 88.31 460 LEU B CA 1
ATOM 7464 C C . LEU B 1 460 ? -22.781 0.125 -5.621 1 88.31 460 LEU B C 1
ATOM 7466 O O . LEU B 1 460 ? -22.578 0.497 -6.781 1 88.31 460 LEU B O 1
ATOM 7470 N N . ALA B 1 461 ? -23.875 -0.442 -5.258 1 88.81 461 ALA B N 1
ATOM 7471 C CA . ALA B 1 461 ? -24.969 -0.683 -6.191 1 88.81 461 ALA B CA 1
ATOM 7472 C C . ALA B 1 461 ? -25.484 0.626 -6.793 1 88.81 461 ALA B C 1
ATOM 7474 O O . ALA B 1 461 ? -25.766 0.699 -7.992 1 88.81 461 ALA B O 1
ATOM 7475 N N . ASP B 1 462 ? -25.562 1.637 -5.977 1 86 462 ASP B N 1
ATOM 7476 C CA . ASP B 1 462 ? -26 2.943 -6.457 1 86 462 ASP B CA 1
ATOM 7477 C C . ASP B 1 462 ? -25 3.518 -7.469 1 86 462 ASP B C 1
ATOM 7479 O O . ASP B 1 462 ? -25.406 4.113 -8.469 1 86 462 ASP B O 1
ATOM 7483 N N . TYR B 1 463 ? -23.828 3.334 -7.207 1 86.38 463 TYR B N 1
ATOM 7484 C CA . TYR B 1 463 ? -22.797 3.809 -8.125 1 86.38 463 TYR B CA 1
ATOM 7485 C C . TYR B 1 463 ? -22.828 3.035 -9.438 1 86.38 463 TYR B C 1
ATOM 7487 O O . TYR B 1 463 ? -22.719 3.623 -10.516 1 86.38 463 TYR B O 1
ATOM 7495 N N . ASN B 1 464 ? -23.016 1.764 -9.336 1 85.19 464 ASN B N 1
ATOM 7496 C CA . ASN B 1 464 ? -23.047 0.916 -10.523 1 85.19 464 ASN B CA 1
ATOM 7497 C C . ASN B 1 464 ? -24.234 1.256 -11.422 1 85.19 464 ASN B C 1
ATOM 7499 O O . ASN B 1 464 ? -24.172 1.059 -12.641 1 85.19 464 ASN B O 1
ATOM 7503 N N . ASN B 1 465 ? -25.234 1.776 -10.828 1 88.88 465 ASN B N 1
ATOM 7504 C CA . ASN B 1 465 ? -26.453 2.107 -11.578 1 88.88 465 ASN B CA 1
ATOM 7505 C C . ASN B 1 465 ? -26.359 3.492 -12.211 1 88.88 465 ASN B C 1
ATOM 7507 O O . ASN B 1 465 ? -27.219 3.879 -13 1 88.88 465 ASN B O 1
ATOM 7511 N N . LYS B 1 466 ? -25.312 4.176 -11.906 1 88.06 466 LYS B N 1
ATOM 7512 C CA . LYS B 1 466 ? -25.125 5.488 -12.523 1 88.06 466 LYS B CA 1
ATOM 7513 C C . LYS B 1 466 ? -24.781 5.355 -14 1 88.06 466 LYS B C 1
ATOM 7515 O O . LYS B 1 466 ? -24.438 4.27 -14.469 1 88.06 466 LYS B O 1
ATOM 7520 N N . SER B 1 467 ? -24.922 6.418 -14.695 1 88.44 467 SER B N 1
ATOM 7521 C CA . SER B 1 467 ? -24.688 6.422 -16.141 1 88.44 467 SER B CA 1
ATOM 7522 C C . SER B 1 467 ? -23.203 6.219 -16.453 1 88.44 467 SER B C 1
ATOM 7524 O O . SER B 1 467 ? -22.344 6.477 -15.609 1 88.44 467 SER B O 1
ATOM 7526 N N . LEU B 1 468 ? -22.938 5.762 -17.578 1 82.5 468 LEU B N 1
ATOM 7527 C CA . LEU B 1 468 ? -21.562 5.598 -18.062 1 82.5 468 LEU B CA 1
ATOM 7528 C C . LEU B 1 468 ? -20.828 6.934 -18.094 1 82.5 468 LEU B C 1
ATOM 7530 O O . LEU B 1 468 ? -19.641 7 -17.797 1 82.5 468 LEU B O 1
ATOM 7534 N N . GLY B 1 469 ? -21.594 7.922 -18.469 1 79.94 469 GLY B N 1
ATOM 7535 C CA . GLY B 1 469 ? -21 9.25 -18.469 1 79.94 469 GLY B CA 1
ATOM 7536 C C . GLY B 1 469 ? -20.5 9.68 -17.094 1 79.94 469 GLY B C 1
ATOM 7537 O O . GLY B 1 469 ? -19.406 10.227 -16.969 1 79.94 469 GLY B O 1
ATOM 7538 N N . PHE B 1 470 ? -21.219 9.398 -16.156 1 84.62 470 PHE B N 1
ATOM 7539 C CA . PHE B 1 470 ? -20.844 9.734 -14.789 1 84.62 470 PHE B CA 1
ATOM 7540 C C . PHE B 1 470 ? -19.594 8.945 -14.367 1 84.62 470 PHE B C 1
ATOM 7542 O O . PHE B 1 470 ? -18.672 9.508 -13.773 1 84.62 470 PHE B O 1
ATOM 7549 N N . LYS B 1 471 ? -19.594 7.738 -14.672 1 82.94 471 LYS B N 1
ATOM 7550 C CA . LYS B 1 471 ? -18.453 6.895 -14.312 1 82.94 471 LYS B CA 1
ATOM 7551 C C . LYS B 1 471 ? -17.188 7.355 -15.023 1 82.94 471 LYS B C 1
ATOM 7553 O O . LYS B 1 471 ? -16.094 7.324 -14.438 1 82.94 471 LYS B O 1
ATOM 7558 N N . MET B 1 472 ? -17.359 7.766 -16.203 1 77.06 472 MET B N 1
ATOM 7559 C CA . MET B 1 472 ? -16.219 8.297 -16.953 1 77.06 472 MET B CA 1
ATOM 7560 C C . MET B 1 472 ? -15.703 9.578 -16.297 1 77.06 472 MET B C 1
ATOM 7562 O O . MET B 1 472 ? -14.492 9.781 -16.188 1 77.06 472 MET B O 1
ATOM 7566 N N . LEU B 1 473 ? -16.625 10.383 -15.914 1 79.12 473 LEU B N 1
ATOM 7567 C CA . LEU B 1 473 ? -16.25 11.625 -15.25 1 79.12 473 LEU B CA 1
ATOM 7568 C C . LEU B 1 473 ? -15.484 11.344 -13.961 1 79.12 473 LEU B C 1
ATOM 7570 O O . LEU B 1 473 ? -14.516 12.039 -13.641 1 79.12 473 LEU B O 1
ATOM 7574 N N . CYS B 1 474 ? -15.922 10.375 -13.258 1 82.38 474 CYS B N 1
ATOM 7575 C CA . CYS B 1 474 ? -15.258 9.992 -12.016 1 82.38 474 CYS B CA 1
ATOM 7576 C C . CYS B 1 474 ? -13.836 9.5 -12.281 1 82.38 474 CYS B C 1
ATOM 7578 O O . CYS B 1 474 ? -12.906 9.883 -11.57 1 82.38 474 CYS B O 1
ATOM 7580 N N . ASN B 1 475 ? -13.656 8.781 -13.289 1 78.06 475 ASN B N 1
ATOM 7581 C CA . ASN B 1 475 ? -12.344 8.258 -13.625 1 78.06 475 ASN B CA 1
ATOM 7582 C C . ASN B 1 475 ? -11.414 9.352 -14.148 1 78.06 475 ASN B C 1
ATOM 7584 O O . ASN B 1 475 ? -10.203 9.305 -13.922 1 78.06 475 ASN B O 1
ATOM 7588 N N . LEU B 1 476 ? -12.039 10.266 -14.828 1 73.06 476 LEU B N 1
ATOM 7589 C CA . LEU B 1 476 ? -11.266 11.422 -15.266 1 73.06 476 LEU B CA 1
ATOM 7590 C C . LEU B 1 476 ? -10.789 12.242 -14.07 1 73.06 476 LEU B C 1
ATOM 7592 O O . LEU B 1 476 ? -9.641 12.703 -14.047 1 73.06 476 LEU B O 1
ATOM 7596 N N . ALA B 1 477 ? -11.68 12.398 -13.164 1 78.31 477 ALA B N 1
ATOM 7597 C CA . ALA B 1 477 ? -11.305 13.109 -11.945 1 78.31 477 ALA B CA 1
ATOM 7598 C C . ALA B 1 477 ? -10.172 12.391 -11.219 1 78.31 477 ALA B C 1
ATOM 7600 O O . ALA B 1 477 ? -9.25 13.023 -10.703 1 78.31 477 ALA B O 1
ATOM 7601 N N . ARG B 1 478 ? -10.141 11.117 -11.258 1 80 478 ARG B N 1
ATOM 7602 C CA . ARG B 1 478 ? -9.156 10.305 -10.562 1 80 478 ARG B CA 1
ATOM 7603 C C . ARG B 1 478 ? -7.766 10.492 -11.164 1 80 478 ARG B C 1
ATOM 7605 O O . ARG B 1 478 ? -6.758 10.266 -10.492 1 80 478 ARG B O 1
ATOM 7612 N N . LEU B 1 479 ? -7.742 10.898 -12.406 1 71.69 479 LEU B N 1
ATOM 7613 C CA . LEU B 1 479 ? -6.453 11.141 -13.039 1 71.69 479 LEU B CA 1
ATOM 7614 C C . LEU B 1 479 ? -5.68 12.234 -12.312 1 71.69 479 LEU B C 1
ATOM 7616 O O . LEU B 1 479 ? -4.449 12.258 -12.352 1 71.69 479 LEU B O 1
ATOM 7620 N N . THR B 1 480 ? -6.375 13.086 -11.562 1 72.44 480 THR B N 1
ATOM 7621 C CA . THR B 1 480 ? -5.734 14.18 -10.844 1 72.44 480 THR B CA 1
ATOM 7622 C C . THR B 1 480 ? -5.496 13.805 -9.383 1 72.44 480 THR B C 1
ATOM 7624 O O . THR B 1 480 ? -5.094 14.648 -8.578 1 72.44 480 THR B O 1
ATOM 7627 N N . ALA B 1 481 ? -5.66 12.625 -9.094 1 74.12 481 ALA B N 1
ATOM 7628 C CA . ALA B 1 481 ? -5.566 12.141 -7.715 1 74.12 481 ALA B CA 1
ATOM 7629 C C . ALA B 1 481 ? -4.199 12.461 -7.117 1 74.12 481 ALA B C 1
ATOM 7631 O O . ALA B 1 481 ? -4.098 12.867 -5.957 1 74.12 481 ALA B O 1
ATOM 7632 N N . PRO B 1 482 ? -3.111 12.367 -7.879 1 69.38 482 PRO B N 1
ATOM 7633 C CA . PRO B 1 482 ? -1.799 12.602 -7.273 1 69.38 482 PRO B CA 1
ATOM 7634 C C . PRO B 1 482 ? -1.646 14.016 -6.723 1 69.38 482 PRO B C 1
ATOM 7636 O O . PRO B 1 482 ? -0.795 14.266 -5.863 1 69.38 482 PRO B O 1
ATOM 7639 N N . VAL B 1 483 ? -2.494 14.953 -7.176 1 70 483 VAL B N 1
ATOM 7640 C CA . VAL B 1 483 ? -2.373 16.328 -6.707 1 70 483 VAL B CA 1
ATOM 7641 C C . VAL B 1 483 ? -3.604 16.703 -5.883 1 70 483 VAL B C 1
ATOM 7643 O O . VAL B 1 483 ? -3.783 17.859 -5.52 1 70 483 VAL B O 1
ATOM 7646 N N . GLN B 1 484 ? -4.477 15.719 -5.766 1 76 484 GLN B N 1
ATOM 7647 C CA . GLN B 1 484 ? -5.617 15.938 -4.879 1 76 484 GLN B CA 1
ATOM 7648 C C . GLN B 1 484 ? -5.25 15.656 -3.426 1 76 484 GLN B C 1
ATOM 7650 O O . GLN B 1 484 ? -4.344 14.859 -3.154 1 76 484 GLN B O 1
#

Foldseek 3Di:
DCCPPDVVVNVVVVLLVLLVVLLVLLVVAADDPVSSVVLNCCSNVPSVPSNLVCLAPVHFFPVVLLVVVVLLCPCPHPNVVVVVVLQVLQVVFADADPDLLRVLVVVLCVQQVHGWGWQKDKDKQKFCVRVVVVLLVLLQPFDAEKEWEAAEADPDPQNVVVLVSLLVVLLVVHAYEYEYACVRHVVPDPVSVVSNVVSPYHYFYQQAPDDPSSCSSQVLFGAHWGKMAGQLFKMKFFADGGDCVRVQPDPFGHETIMMMMMGWQVSSVVVSVSQSSVCNRVVPDPPVPGDDGDSNTDGHPLGWIKDKRKAAQSGPDGSVLSSLLSLLQSFQAEKEWEAQFALADPSSLVSNLVSLQSVHAAEYEHAPDHPDVLRVLQVLVCQCSQVVSPYWYKHAYPTGYHWTWIAGDQFKIKGHHAGRALCSRGRYTIMMMITGDNVVSVVVVVVVVVRRVRIDIDDPVVVVPDDPVSNVSSVVSNVCRNSD/DCCPPDVVVNVVVVLLVLLVVLLVLLVVAADDPVSSVVLNCCSNVPSVPSNLVCLAPVHFFPVVLLVVVVLLCPCPHPNVVVVVVLQVLQVVFADADPDLLRVLVVVLCVQQVHGWGWQKDKDKQKFCVRVVVVLLVLLQPFDAEKEWEAAEADPDPQNVVVLVSLLVVLLVVHAYEYEYACVRHVVPDPVSVVSNVVSPYHYFYQQAPDDPSVVSSQVLFGALWGKMAGQLFKMKFFADGGDCVRVQPDPFGHETIMMMMMGWQVSSVVVVVSQSSVCNRVVPDPPVPGDDGDSNTDGHPLGWIKDKRKAAQSGPDGSVLSSLLSLLQSFQAEKEWEAQFALADPSSLVSNLVSLQSVHAAEYEHAPDHPDVLRVLQVLVCQCSQVVSPHWYKHAYPTGYHWTWMAGDQFKIKGHHAGRALCSRGRYTIMMMITGDNVVSVVVVVVVVVRRVRIDIDDPVVVVPDDPVSNVSSVVSNVCRNSD

Radius of gyration: 30.77 Å; Cα contacts (8 Å, |Δi|>4): 2060; chains: 2; bounding box: 55×97×88 Å

Organism: Akkermansia muciniphila (strain ATCC BAA-835 / DSM 22959 / JCM 33894 / BCRC 81048 / CCUG 64013 / CIP 107961 / Muc) (NCBI:txid349741)

pLDDT: mean 86.81, std 15.06, range [23.59, 98.94]

Solvent-accessible surface area (backbone atoms only — not comparable to full-atom values): 47502 Å² total; per-residue (Å²): 128,86,65,60,86,51,68,65,54,44,51,50,48,47,27,47,50,51,11,56,58,49,42,53,56,39,48,68,55,43,88,41,33,37,44,28,46,31,48,47,51,34,18,71,74,39,16,82,59,30,38,64,47,38,55,30,64,51,63,66,60,44,58,66,57,31,48,50,45,48,49,28,60,33,64,86,25,76,46,15,45,49,49,49,56,56,52,55,61,43,53,88,35,47,57,85,47,89,47,73,63,32,47,52,48,48,46,52,20,63,71,66,72,44,70,34,26,35,20,17,38,74,42,84,20,67,22,41,85,51,33,50,58,54,51,50,50,46,58,72,65,44,79,53,31,38,41,37,34,29,23,31,49,34,85,41,73,48,25,45,52,51,49,53,52,52,34,55,41,22,69,71,67,30,45,36,42,35,39,34,20,59,74,63,21,60,79,42,52,68,64,62,55,51,52,37,42,74,38,55,36,47,68,46,44,46,75,38,92,55,57,69,70,62,45,48,47,39,65,60,49,43,52,47,32,27,39,38,36,33,56,44,54,36,24,35,40,13,41,66,65,40,38,46,38,46,71,28,69,35,97,65,28,42,35,43,33,38,34,33,42,32,26,15,51,54,20,50,49,50,47,49,56,49,50,54,49,49,51,58,26,48,67,83,56,61,82,88,69,56,83,89,76,59,69,72,70,62,71,32,90,74,45,27,33,38,33,64,43,63,28,32,32,51,44,90,64,45,46,55,48,50,48,52,32,49,47,28,65,65,36,68,54,24,37,41,36,36,22,53,41,64,46,64,52,57,35,50,47,43,25,49,43,53,24,22,64,66,65,21,51,35,36,38,37,28,29,59,56,62,95,48,64,51,58,50,34,25,34,58,67,44,38,59,73,32,48,76,45,65,35,42,44,30,28,27,66,79,27,32,39,48,25,23,35,38,36,32,57,63,46,39,28,34,45,10,34,45,50,44,21,30,31,45,47,42,32,20,29,26,38,30,41,39,35,45,29,61,69,55,26,50,52,50,49,53,51,50,52,54,49,51,73,46,34,47,74,62,51,58,68,62,59,68,68,46,55,69,67,55,52,46,49,16,35,56,31,30,48,49,39,83,79,60,129,86,66,61,86,51,65,65,53,44,50,50,48,47,27,47,51,50,11,56,58,49,41,53,56,39,47,69,55,43,88,40,32,37,44,28,46,32,49,48,51,34,18,71,74,40,16,82,60,31,36,63,47,40,56,28,65,52,62,64,61,45,58,66,57,31,49,50,45,48,50,28,61,32,63,86,25,76,47,16,46,49,49,50,54,55,52,55,61,43,53,88,34,45,59,87,49,88,48,73,64,32,48,51,48,49,45,50,20,64,70,66,71,44,70,34,25,36,20,16,37,73,42,83,20,67,22,42,84,51,34,50,57,54,52,50,51,48,59,72,64,44,78,54,30,38,40,39,34,30,23,31,49,35,86,43,72,50,25,46,52,52,49,54,52,52,36,54,42,24,68,72,66,30,46,36,42,35,40,35,20,58,74,64,22,59,79,43,52,68,66,59,56,50,53,36,42,74,38,56,35,48,69,43,43,45,75,39,92,56,57,68,70,61,45,48,47,38,64,61,50,44,50,48,33,26,39,39,34,34,57,45,54,36,24,35,39,14,41,66,66,40,39,45,39,45,72,28,70,36,98,65,29,44,34,45,33,38,35,34,42,32,26,16,52,55,21,49,48,51,48,50,56,49,50,53,50,48,51,60,26,48,65,84,56,62,81,88,70,57,83,92,74,61,68,72,70,60,71,30,90,74,46,27,32,37,33,64,45,63,27,32,32,52,44,91,62,44,46,56,49,49,49,54,33,51,47,29,65,64,39,68,55,23,39,40,36,35,21,54,42,63,46,65,52,56,35,50,48,42,25,49,42,54,23,23,64,66,64,21,52,35,38,38,38,28,28,59,58,63,94,46,64,51,58,50,34,25,34,58,67,44,38,59,72,32,50,76,45,65,35,41,43,31,28,27,66,80,27,32,39,48,25,22,36,40,37,32,57,66,49,38,27,34,43,9,32,46,48,44,21,30,31,43,48,42,31,20,30,26,38,30,40,40,35,45,29,62,69,56,28,50,53,50,49,53,51,50,52,54,49,53,71,46,35,46,76,63,51,57,67,59,58,69,69,46,55,69,67,56,52,45,50,17,35,55,30,28,47,48,39,82,77,58

InterPro domains:
  IPR001736 Phospholipase D/Transphosphatidylase [PS50035] (219-246)
  IPR001736 Phospholipase D/Transphosphatidylase [PS50035] (397-424)
  IPR001736 Phospholipase D/Transphosphatidylase [SM00155] (219-246)
  IPR001736 Phospholipase D/Transphosphatidylase [SM00155] (397-424)
  IPR022924 Cardiolipin synthase [TIGR04265] (20-483)
  IPR025202 Cardiolipin synthase-like, phospholipase D-like domain [PF13091] (136-247)
  IPR025202 Cardiolipin synthase-like, phospholipase D-like domain [PF13091] (324-451)
  IPR027379 Cardiolipin synthase N-terminal [PF13396] (21-59)

Secondary structure (DSSP, 8-state):
----SSHHHHHHHHHHHHHHHHHHHHHHH-SSHHHHHHHHHHHHH-HHHHHHHHHHHS----HHHHHHHHHHH-TTSHHHHHHHHHHHHHGGGB----SHHHHHHHHHHHHHT---EEEEEEEEEESHHHHHHHHHHHHHT-SSEEEEEES-B-SSHHHHHHHHHHHHHHHTT-EEEEEE-TTTTTT--HHHHHHHHHTT-EEEETTTT--HHHHHTTTT-EE---EEEETTTEEEEES--BSGGGGT-STT-SEE-EEEEEESHHHHHHHHHHHHHHHHHHTTS-GGGS----------TT-EEEEEEEE-TT-SS-HHHHHHHHHHHH-SSEEEEE-S-B---HHHHHHHHHHHHTT-EEEEEEESS-SSHHHHHHHHTTHHHHHTTT-EEEEE-SSEE---EEEETTTEEEEES--BSHIIIIIEEEEEEEEE-HHHHHHHHHHHHHHHHTEEE--HHHHHTS-HHHHHHHHHHHTTGGG-/----SSHHHHHHHHHHHHHHHHHHHHHHH-SSHHHHHHHHHHHHH-HHHHHHHHHHHS----HHHHHHHHHHH-TTSHHHHHHHHHHHHHGGGB----SHHHHHHHHHHHHHT---EEEEEEEEEESHHHHHHHHHHHHHT-SSEEEEEES-B-SSHHHHHHHHHHHHHHHTT-EEEEEE-TTTTTT--HHHHHHHHHTT-EEEETTTT--HHHHHTTTT-EE---EEEETTTEEEEES--BSGGGGT-STT-SEE-EEEEEESHHHHHHHHHHHHHHHHHHTTS-GGGS----------TT-EEEEEEEE-TT-SS-HHHHHHHHHHHH-SSEEEEE-S-B---HHHHHHHHHHHHTT-EEEEEEESS-SSHHHHHHHHTTHHHHHTTT-EEEEE-SSEE---EEEETTTEEEEES--BSHIIIIIEEEEEEEEE-HHHHHHHHHHHHHHHHTEEE--HHHHHTS-HHHHHHHHHHHTTGGG-

Sequence (968 aa):
MIIPEEPYLGFAAFCHIAGAFCLIPALLHTRTPQGTIAWLISLLAFPYIAVPFYLILGRRRFSGYVETRRRQTDPESAWGELTDKITNCMVPYAVQSSDTAGKIMHTLSNIVRLPVCRGNSCRLLIDAANAFPRIYDAIKNAEHYILIEFFIIKNDSVGQNLKDLLIERAKAGIRIYMLYDEIGSHKLPPGYISALRKAGVNIEPFNGKRHFLSNILRLNFRNHRKLVVVDGSTAFIGGMNIGREYLGKGALGYWRDTFVQLEGPSVQQTQISFLEDWNWAMLKCGPSSLPRLRWEITPQPEDETLLILPSGPADVIPAWKTALIALANSATRRLWISTPYFVPDEGVMAALQAAALRNVDVRILRPERADHILVKLSSFTFLRDLDTYGIQLWAYQKGFLHQKVVLMDDDIATVGTANLDNRSLALNFEITAVIHSPSACAEVKAMLEQDFSSSKRESLADYNNKSLGFKMLCNLARLTAPVQMIIPEEPYLGFAAFCHIAGAFCLIPALLHTRTPQGTIAWLISLLAFPYIAVPFYLILGRRRFSGYVETRRRQTDPESAWGELTDKITNCMVPYAVQSSDTAGKIMHTLSNIVRLPVCRGNSCRLLIDAANAFPRIYDAIKNAEHYILIEFFIIKNDSVGQNLKDLLIERAKAGIRIYMLYDEIGSHKLPPGYISALRKAGVNIEPFNGKRHFLSNILRLNFRNHRKLVVVDGSTAFIGGMNIGREYLGKGALGYWRDTFVQLEGPSVQQTQISFLEDWNWAMLKCGPSSLPRLRWEITPQPEDETLLILPSGPADVIPAWKTALIALANSATRRLWISTPYFVPDEGVMAALQAAALRNVDVRILRPERADHILVKLSSFTFLRDLDTYGIQLWAYQKGFLHQKVVLMDDDIATVGTANLDNRSLALNFEITAVIHSPSACAEVKAMLEQDFSSSKRESLADYNNKSLGFKMLCNLARLTAPVQ